Protein 7D6C (pdb70)

GO terms:
  GO:0031470 carboxysome (C, IDA)
  GO:0031470 carboxysome (C, EXP)
  GO:0043886 structural constituent of carboxysome shell (F, IMP)

Foldseek 3Di:
DADDADPQDAADPQEAAEPQEYHEHLEYHEHQEEEYDVLNFHHYAEHNEYEEHQEYEEEDNDEFDADPVRDTGQYYHYANEYDYHNEYEYHHEEAEHCEYAEYNEYEYCEAEYAQEYEYYCEYAECEYADHQFYDDHNYYHRDNVSRVPTHGQDPVNVVVRCVRDPD/DDDAADPQEAADPQEAADDQEYHEHLEYHEHQEYAYEPQVFHAYAEHNEYEEHQEYEEEHNDDWDADPVRDTGRYAHYYNEYHYHNEYEYYREAHYAPEYAEANEYEYCEYEAHQEYEYACEYHHPEYQHHQFYHDHVHHHYDNVSNVVGHGQDPVRVVVRVVRVVPDD/DLDEEEEEAEAADPQEAEGPQEYHYEDNQEHEYEEHLEYAAANEYEYEDPYYAYEYHLEYHHAQEYAAYHEYEAANEYAAHNEYEAPYYAYHPHYHHHPHYYYDDD/DFDEEEEEAEDEDDQEAEGPLEYHYEDHCEHEYAEHLEYAAANEYEYEYNYYAYEYHNAYHYHQEYHYYHEYEEANEYEAANEYHAPYYHYHPHYHHHPHYDYD/DPLPVDDDADAADDQADEEAEAEAADPQEAEGHPEYHYAPPCEYEYEEALEYAAAQEYEYEDPYYEYEYYNEYHHHQEYEYYYEYEAANEYEAANEYEAPYYHHHNHYYHHNHYHYDDDDD/DPPCPVPDDQDDAPDQAEDEAEAEDDDPQEAEGHPEYHYADPQEYEAEEHCEYAEAQEYAYEDNYYAYEYHLEYHYHHEYEYYHEYEAANEYEAANHYAAQYYHHHPHYYDHNHYHHDPHD

Solvent-accessible surface area: 29280 Å² total; per-residue (Å²): 122,149,36,130,56,26,124,64,14,124,38,74,106,66,14,26,42,67,14,37,0,84,0,15,24,20,0,117,4,22,2,25,1,37,0,98,2,79,74,64,0,20,0,27,0,5,102,91,0,35,0,9,26,16,0,14,0,15,8,75,94,179,31,88,21,98,5,92,76,156,40,90,10,0,0,26,0,1,62,102,0,5,0,0,0,34,0,8,0,42,0,11,0,21,0,3,47,53,0,4,0,0,0,5,0,6,0,48,59,9,83,1,10,45,24,0,0,1,14,7,7,0,7,0,30,73,7,101,2,31,97,19,43,20,0,57,41,39,17,63,13,44,53,79,131,73,0,95,213,10,59,117,43,109,131,116,9,76,78,43,1,136,117,16,39,63,134,122,147,26,127,65,30,129,54,15,109,52,78,100,88,15,33,20,92,7,41,0,84,1,21,31,29,0,80,1,12,2,27,1,27,0,99,3,80,45,75,2,19,0,32,0,8,98,100,0,32,0,11,27,12,0,19,0,18,2,73,87,182,28,91,14,93,6,81,73,137,44,82,15,0,0,30,0,1,58,108,0,10,0,0,0,38,0,10,0,39,0,11,0,19,0,1,37,67,1,8,0,0,0,4,0,10,0,42,67,5,80,0,11,46,25,0,6,0,5,3,5,1,21,0,51,74,10,88,0,26,84,22,53,29,1,52,51,37,19,63,16,58,52,82,126,53,0,89,187,17,71,116,13,114,98,102,2,133,114,39,6,181,77,3,30,62,45,32,152,58,128,131,54,69,53,56,56,107,27,74,52,40,112,72,27,67,26,19,29,0,0,0,0,14,8,55,119,101,7,86,1,69,4,26,50,34,0,16,2,14,28,0,0,0,0,4,0,37,40,22,22,0,35,0,66,38,12,0,6,1,5,33,2,0,0,0,4,2,58,4,74,0,3,53,25,0,0,0,0,8,25,0,0,0,13,29,28,69,16,100,25,0,4,34,10,19,2,17,17,65,68,58,63,141,123,54,116,118,78,50,55,55,56,102,29,77,56,32,113,85,20,37,28,16,24,0,0,0,0,13,6,60,113,112,6,89,1,59,4,25,52,35,1,12,2,8,24,0,0,0,0,5,0,41,46,17,25,0,22,0,65,22,16,0,2,0,0,6,0,0,0,0,3,4,96,5,86,0,4,77,29,0,0,0,0,9,14,0,0,0,11,74,30,69,14,134,52,6,6,72,6,59,2,10,28,67,64,55,96,113,83,60,43,47,19,29,63,41,61,75,17,142,52,95,201,83,41,49,47,55,113,35,73,66,25,116,94,22,34,17,0,4,33,0,8,0,12,10,40,118,98,12,92,0,56,3,23,56,24,0,2,0,0,2,16,0,3,0,6,0,35,47,23,23,0,22,0,68,35,7,0,0,0,0,2,2,0,0,0,5,4,75,4,84,0,6,139,66,0,2,0,0,3,23,0,0,0,9,46,36,66,24,143,68,40,16,54,4,41,10,3,27,57,72,34,48,129,83,129,182,134,56,66,24,6,31,6,25,52,40,70,68,16,134,31,50,163,80,46,49,51,57,112,36,82,77,24,119,84,22,34,22,0,4,28,0,12,0,10,8,76,119,97,11,91,0,65,6,32,61,25,0,0,0,0,2,16,0,2,0,8,0,54,48,24,19,0,28,0,72,35,10,0,0,0,0,1,2,0,0,0,7,3,50,1,81,0,5,166,81,0,2,0,0,2,20,0,0,0,5,29,35,65,14,120,67,42,12,54,9,44,7,14,26,54,67,42,35,135,107,121

Sequence (788 aa):
AEPYIDPAAQVHAIASIIGDVRIAAGVRVAAGVSIRADEGAPFQVGKESILQEGAVIHGLEYGRVLGDDQADYSVWIGQRVAITHKALIHGPAYLGDDCFVGFRSTVFNARVGAGSVIMMHALVQDVEIPPGRYVPSGAIITTQQQADRLPEVRPEDREFARHIIGSAEPYIDPAAQVHAIASIIGDVRIAAGVRVAAGVSIRADEGAPFQVGKESILQEGAVIHGLEYGRVLGDDQADYSVWIGQRVAITHKALIHGPAYLGDDCFVGFRSTVFNARVGAGSVIMMHALVQDVEIPPGRYVPSGAIITTQQQADRLPEVRPEDREFARHIIGSPPSDRYFASGEVTIAADVVIAPGVLLIAEADSRIEIASGVCIGLGSVIHARGGAIIIQAGALLAAGVLIVGQSIVGRQACLGASTTLVNTSIEAGGVTAPGSLLSAETSDRYFASGEVTIAADVVIAPGVLLIAEADSRIEIASGVCIGLGSVIHARGGAIIIQAGALLAAGVLIVGQSIVGRQACLGASTTLVNTSIEAGGVTAPGSLLSAQSNMHLPPLEPPISDRYFASGEVTIAADVVIAPGVLLIAEADSRIEIASGVCIGLGSVIHARGGAIIIQAGALLAAGVLIVGQSIVGRQACLGASTTLVNTSIEAGGVTAPGSLLSAETPPFQSNMHLPPLEPPISDRYFASGEVTIAADVVIAPGVLLIAEADSRIEIASGVCIGLGSVIHARGGAIIIQAGALLAAGVLIVGQSIVGRQACLGASTTLVNTSIEAGGVTAPGSLLSAETP

Structure (mmCIF, N/CA/C/O backbone):
data_7D6C
#
_entry.id   7D6C
#
_cell.length_a   84.180
_cell.length_b   92.330
_cell.length_c   125.380
_cell.angle_alpha   90.000
_cell.angle_beta   90.000
_cell.angle_gamma   90.000
#
_symmetry.space_group_name_H-M   'P 21 21 21'
#
loop_
_entity.id
_entity.type
_entity.pdbx_description
1 polymer 'Carbon dioxide concentrating mechanism protein CcmM'
2 polymer 'Carboxysome assembly protein CcmN'
3 water water
#
loop_
_atom_site.group_PDB
_atom_site.id
_atom_site.type_symbol
_atom_site.label_atom_id
_atom_site.label_alt_id
_atom_site.label_comp_id
_atom_site.label_asym_id
_atom_site.label_entity_id
_atom_site.label_seq_id
_atom_site.pdbx_PDB_ins_code
_atom_site.Cartn_x
_atom_site.Cartn_y
_atom_site.Cartn_z
_atom_site.occupancy
_atom_site.B_iso_or_equiv
_atom_site.auth_seq_id
_atom_site.auth_comp_id
_atom_site.auth_asym_id
_atom_site.auth_atom_id
_atom_site.pdbx_PDB_model_num
ATOM 1 N N . ALA A 1 25 ? -5.11383 38.24934 -4.24602 1.000 82.87592 16 ALA 1 N 1
ATOM 2 C CA . ALA A 1 25 ? -5.02397 37.68369 -2.90208 1.000 93.86560 16 ALA 1 CA 1
ATOM 3 C C . ALA A 1 25 ? -5.62761 36.27396 -2.81513 1.000 97.28674 16 ALA 1 C 1
ATOM 4 O O . ALA A 1 25 ? -6.41746 35.85918 -3.67341 1.000 91.63422 16 ALA 1 O 1
ATOM 6 N N . GLU A 1 26 ? -5.25068 35.55805 -1.75538 1.000 99.10880 17 GLU 1 N 1
ATOM 7 C CA . GLU A 1 26 ? -5.56833 34.14259 -1.58369 1.000 98.24154 17 GLU 1 CA 1
ATOM 8 C C . GLU A 1 26 ? -7.02796 33.95091 -1.18798 1.000 90.12602 17 GLU 1 C 1
ATOM 9 O O . GLU A 1 26 ? -7.72861 34.91214 -0.85819 1.000 90.07403 17 GLU 1 O 1
ATOM 15 N N . PRO A 1 27 ? -7.52588 32.71276 -1.23042 1.000 87.60838 18 PRO 1 N 1
ATOM 16 C CA . PRO A 1 27 ? -8.86921 32.42914 -0.71530 1.000 86.64841 18 PRO 1 CA 1
ATOM 17 C C . PRO A 1 27 ? -8.85732 32.10870 0.77362 1.000 76.41977 18 PRO 1 C 1
ATOM 18 O O . PRO A 1 27 ? -7.83092 31.76588 1.35911 1.000 80.12712 18 PRO 1 O 1
ATOM 22 N N . TYR A 1 28 ? -10.02559 32.25126 1.38659 1.000 71.52959 19 TYR 1 N 1
ATOM 23 C CA . TYR A 1 28 ? -10.19112 31.96815 2.80453 1.000 74.88662 19 TYR 1 CA 1
ATOM 24 C C . TYR A 1 28 ? -11.04440 30.72439 2.95059 1.000 71.29146 19 TYR 1 C 1
ATOM 25 O O . TYR A 1 28 ? -12.21813 30.72268 2.56788 1.000 70.05399 19 TYR 1 O 1
ATOM 34 N N . ILE A 1 29 ? -10.47461 29.68529 3.53374 1.000 70.39113 20 ILE 1 N 1
ATOM 35 C CA . ILE A 1 29 ? -11.19675 28.44550 3.74770 1.000 72.07086 20 ILE 1 CA 1
ATOM 36 C C . ILE A 1 29 ? -11.53713 28.35224 5.21794 1.000 74.23084 20 ILE 1 C 1
ATOM 37 O O . ILE A 1 29 ? -10.64416 28.39678 6.07591 1.000 73.96824 20 ILE 1 O 1
ATOM 42 N N . ASP A 1 30 ? -12.81731 28.21522 5.51642 1.000 74.05054 21 ASP 1 N 1
ATOM 43 C CA . ASP A 1 30 ? -13.13925 27.97830 6.90865 1.000 77.45393 21 ASP 1 CA 1
ATOM 44 C C . ASP A 1 30 ? -12.59882 26.61389 7.29281 1.000 79.94022 21 ASP 1 C 1
ATOM 45 O O . ASP A 1 30 ? -12.94336 25.60983 6.64355 1.000 78.52883 21 ASP 1 O 1
ATOM 50 N N . PRO A 1 31 ? -11.78969 26.52790 8.35058 1.000 82.93362 22 PRO 1 N 1
ATOM 51 C CA . PRO A 1 31 ? -11.33083 25.22333 8.85264 1.000 77.38774 22 PRO 1 CA 1
ATOM 52 C C . PRO A 1 31 ? -12.42587 24.15586 8.98956 1.000 76.87431 22 PRO 1 C 1
ATOM 53 O O . PRO A 1 31 ? -12.12774 22.96166 8.87410 1.000 78.48843 22 PRO 1 O 1
ATOM 57 N N . ALA A 1 32 ? -13.68283 24.55260 9.22333 1.000 71.88227 23 ALA 1 N 1
ATOM 58 C CA . ALA A 1 32 ? -14.80882 23.62905 9.30947 1.000 71.64934 23 ALA 1 CA 1
ATOM 59 C C . ALA A 1 32 ? -15.44021 23.34071 7.95556 1.000 75.48715 23 ALA 1 C 1
ATOM 60 O O . ALA A 1 32 ? -16.56684 22.82990 7.89494 1.000 70.93176 23 ALA 1 O 1
ATOM 62 N N . ALA A 1 33 ? -14.75530 23.68013 6.87226 1.000 78.41783 24 ALA 1 N 1
ATOM 63 C CA . ALA A 1 33 ? -15.24194 23.43211 5.52722 1.000 74.91461 24 ALA 1 CA 1
ATOM 64 C C . ALA A 1 33 ? -14.42517 22.31765 4.90520 1.000 72.85299 24 ALA 1 C 1
ATOM 65 O O . ALA A 1 33 ? -13.20461 22.25892 5.08632 1.000 72.76595 24 ALA 1 O 1
ATOM 67 N N . GLN A 1 34 ? -15.10235 21.44704 4.16327 1.000 75.60649 25 GLN 1 N 1
ATOM 68 C CA . GLN A 1 34 ? -14.46753 20.31052 3.50339 1.000 78.08476 25 GLN 1 CA 1
ATOM 69 C C . GLN A 1 34 ? -14.30156 20.62393 2.01484 1.000 72.40154 25 GLN 1 C 1
ATOM 70 O O . GLN A 1 34 ? -15.28208 20.66165 1.26194 1.000 73.79382 25 GLN 1 O 1
ATOM 76 N N . VAL A 1 35 ? -13.06013 20.85645 1.59475 1.000 67.00745 26 VAL 1 N 1
ATOM 77 C CA . VAL A 1 35 ? -12.74094 21.22018 0.21610 1.000 66.00535 26 VAL 1 CA 1
ATOM 78 C C . VAL A 1 35 ? -11.81390 20.15452 -0.35698 1.000 64.78386 26 VAL 1 C 1
ATOM 79 O O . VAL A 1 35 ? -10.64725 20.04371 0.05215 1.000 59.69708 26 VAL 1 O 1
ATOM 83 N N . HIS A 1 36 ? -12.32558 19.38079 -1.31237 1.000 62.01639 27 HIS 1 N 1
ATOM 84 C CA . HIS A 1 36 ? -11.51371 18.37075 -1.97402 1.000 62.15396 27 HIS 1 CA 1
ATOM 85 C C . HIS A 1 36 ? -10.18264 18.94871 -2.45018 1.000 64.22297 27 HIS 1 C 1
ATOM 86 O O . HIS A 1 36 ? -10.09694 20.10341 -2.88252 1.000 65.39086 27 HIS 1 O 1
ATOM 93 N N . ALA A 1 37 ? -9.12953 18.13355 -2.34848 1.000 66.79396 28 ALA 1 N 1
ATOM 94 C CA . ALA A 1 37 ? -7.79082 18.58561 -2.71854 1.000 68.07690 28 ALA 1 CA 1
ATOM 95 C C . ALA A 1 37 ? -7.59722 18.65248 -4.22803 1.000 67.17294 28 ALA 1 C 1
ATOM 96 O O . ALA A 1 37 ? -6.62964 19.26653 -4.68824 1.000 67.88662 28 ALA 1 O 1
ATOM 98 N N . ILE A 1 38 ? -8.48489 18.02761 -5.00726 1.000 63.04175 29 ILE 1 N 1
ATOM 99 C CA . ILE A 1 38 ? -8.42216 18.10433 -6.46532 1.000 59.93754 29 ILE 1 CA 1
ATOM 100 C C . ILE A 1 38 ? -9.34339 19.18753 -7.03050 1.000 62.42391 29 ILE 1 C 1
ATOM 101 O O . ILE A 1 38 ? -9.21306 19.53875 -8.21888 1.000 61.47916 29 ILE 1 O 1
ATOM 106 N N . ALA A 1 39 ? -10.22712 19.76431 -6.20736 1.000 66.06491 30 ALA 1 N 1
ATOM 107 C CA . ALA A 1 39 ? -10.93722 20.98501 -6.57952 1.000 59.83866 30 ALA 1 CA 1
ATOM 108 C C . ALA A 1 39 ? -9.96564 22.14378 -6.75501 1.000 56.27575 30 ALA 1 C 1
ATOM 109 O O . ALA A 1 39 ? -8.88326 22.17546 -6.16015 1.000 56.87743 30 ALA 1 O 1
ATOM 111 N N . SER A 1 40 ? -10.35160 23.09567 -7.59873 1.000 55.31847 31 SER 1 N 1
ATOM 112 C CA . SER A 1 40 ? -9.51516 24.25028 -7.90584 1.000 62.16592 31 SER 1 CA 1
ATOM 113 C C . SER A 1 40 ? -10.21831 25.52206 -7.45243 1.000 65.49987 31 SER 1 C 1
ATOM 114 O O . SER A 1 40 ? -11.29115 25.86309 -7.96883 1.000 65.80506 31 SER 1 O 1
ATOM 117 N N . ILE A 1 41 ? -9.59251 26.24007 -6.52369 1.000 63.98592 32 ILE 1 N 1
ATOM 118 C CA . ILE A 1 41 ? -10.16328 27.43558 -5.90977 1.000 70.98098 32 ILE 1 CA 1
ATOM 119 C C . ILE A 1 41 ? -9.14676 28.58096 -5.99233 1.000 67.49549 32 ILE 1 C 1
ATOM 120 O O . ILE A 1 41 ? -8.14999 28.58869 -5.26313 1.000 71.00084 32 ILE 1 O 1
ATOM 125 N N . ILE A 1 42 ? -9.37113 29.52542 -6.90558 1.000 63.21097 33 ILE 1 N 1
ATOM 126 C CA . ILE A 1 42 ? -8.39225 30.57225 -7.19331 1.000 74.21617 33 ILE 1 CA 1
ATOM 127 C C . ILE A 1 42 ? -8.92831 31.90897 -6.69198 1.000 77.63594 33 ILE 1 C 1
ATOM 128 O O . ILE A 1 42 ? -10.06855 32.28169 -6.99730 1.000 77.19481 33 ILE 1 O 1
ATOM 133 N N . GLY A 1 43 ? -8.10043 32.65008 -5.95762 1.000 78.54504 34 GLY 1 N 1
ATOM 134 C CA . GLY A 1 43 ? -8.39994 34.05973 -5.74604 1.000 81.19231 34 GLY 1 CA 1
ATOM 135 C C . GLY A 1 43 ? -9.26673 34.41965 -4.55603 1.000 82.68135 34 GLY 1 C 1
ATOM 136 O O . GLY A 1 43 ? -9.28864 33.70927 -3.54942 1.000 84.53178 34 GLY 1 O 1
ATOM 137 N N . ASP A 1 44 ? -10.00196 35.52498 -4.66519 1.000 83.19564 35 ASP 1 N 1
ATOM 138 C CA . ASP A 1 44 ? -10.65218 36.14347 -3.50772 1.000 84.61836 35 ASP 1 CA 1
ATOM 139 C C . ASP A 1 44 ? -11.96888 35.44765 -3.14477 1.000 79.57989 35 ASP 1 C 1
ATOM 140 O O . ASP A 1 44 ? -13.05064 36.03106 -3.18448 1.000 81.31606 35 ASP 1 O 1
ATOM 145 N N . VAL A 1 45 ? -11.87151 34.18319 -2.75339 1.000 77.40106 36 VAL 1 N 1
ATOM 146 C CA . VAL A 1 45 ? -13.05614 33.36436 -2.51847 1.000 76.18424 36 VAL 1 CA 1
ATOM 147 C C . VAL A 1 45 ? -13.20091 33.10123 -1.02578 1.000 72.37263 36 VAL 1 C 1
ATOM 148 O O . VAL A 1 45 ? -12.21252 32.85034 -0.32765 1.000 72.25444 36 VAL 1 O 1
ATOM 152 N N . ARG A 1 46 ? -14.44085 33.16732 -0.54126 1.000 71.13232 37 ARG 1 N 1
ATOM 153 C CA . ARG A 1 46 ? -14.78523 33.00399 0.87212 1.000 69.27051 37 ARG 1 CA 1
ATOM 154 C C . ARG A 1 46 ? -15.60348 31.72533 0.99957 1.000 68.02258 37 ARG 1 C 1
ATOM 155 O O . ARG A 1 46 ? -16.77186 31.69630 0.59342 1.000 65.55314 37 ARG 1 O 1
ATOM 163 N N . ILE A 1 47 ? -15.01273 30.68409 1.58955 1.000 68.31740 38 ILE 1 N 1
ATOM 164 C CA . ILE A 1 47 ? -15.68835 29.40249 1.78467 1.000 67.96834 38 ILE 1 CA 1
ATOM 165 C C . ILE A 1 47 ? -16.07507 29.28552 3.25115 1.000 64.59986 38 ILE 1 C 1
ATOM 166 O O . ILE A 1 47 ? -15.21244 29.12334 4.12142 1.000 65.28988 38 ILE 1 O 1
ATOM 171 N N . ALA A 1 48 ? -17.37969 29.33377 3.51270 1.000 63.52388 39 ALA 1 N 1
ATOM 172 C CA . ALA A 1 48 ? -17.91936 29.35613 4.86750 1.000 74.51450 39 ALA 1 CA 1
ATOM 173 C C . ALA A 1 48 ? -17.82549 27.97076 5.52677 1.000 79.14528 39 ALA 1 C 1
ATOM 174 O O . ALA A 1 48 ? -17.30787 27.00567 4.95671 1.000 78.40095 39 ALA 1 O 1
ATOM 176 N N . ALA A 1 49 ? -18.35343 27.87249 6.74981 1.000 83.68890 40 ALA 1 N 1
ATOM 177 C CA . ALA A 1 49 ? -18.32758 26.61946 7.50717 1.000 81.26628 40 ALA 1 CA 1
ATOM 178 C C . ALA A 1 49 ? -19.20601 25.54772 6.90597 1.000 74.91462 40 ALA 1 C 1
ATOM 179 O O . ALA A 1 49 ? -20.30761 25.81994 6.42604 1.000 73.33028 40 ALA 1 O 1
ATOM 181 N N . GLY A 1 50 ? -18.73742 24.30421 7.01417 1.000 71.79625 41 GLY 1 N 1
ATOM 182 C CA . GLY A 1 50 ? -19.53083 23.18472 6.58405 1.000 71.73418 41 GLY 1 CA 1
ATOM 183 C C . GLY A 1 50 ? -19.82103 23.17041 5.10612 1.000 77.38327 41 GLY 1 C 1
ATOM 184 O O . GLY A 1 50 ? -20.68493 22.40416 4.66152 1.000 81.22996 41 GLY 1 O 1
ATOM 185 N N . VAL A 1 51 ? -19.13535 24.01199 4.33261 1.000 75.63551 42 VAL 1 N 1
ATOM 186 C CA . VAL A 1 51 ? -19.30625 24.04815 2.88870 1.000 70.59237 42 VAL 1 CA 1
ATOM 187 C C . VAL A 1 51 ? -18.54785 22.87885 2.29513 1.000 68.47907 42 VAL 1 C 1
ATOM 188 O O . VAL A 1 51 ? -17.41032 22.59727 2.68860 1.000 68.90339 42 VAL 1 O 1
ATOM 192 N N . ARG A 1 52 ? -19.18698 22.18840 1.35184 1.000 68.05079 43 ARG 1 N 1
ATOM 193 C CA . ARG A 1 52 ? -18.63311 21.00209 0.70907 1.000 68.19452 43 ARG 1 CA 1
ATOM 194 C C . ARG A 1 52 ? -18.34460 21.30560 -0.76412 1.000 64.77153 43 ARG 1 C 1
ATOM 195 O O . ARG A 1 52 ? -19.27114 21.38160 -1.58370 1.000 64.02928 43 ARG 1 O 1
ATOM 203 N N . VAL A 1 53 ? -17.06422 21.45502 -1.10400 1.000 60.47741 44 VAL 1 N 1
ATOM 204 C CA . VAL A 1 53 ? -16.61934 21.56541 -2.49411 1.000 63.55673 44 VAL 1 CA 1
ATOM 205 C C . VAL A 1 53 ? -16.14015 20.19379 -2.97114 1.000 60.73500 44 VAL 1 C 1
ATOM 206 O O . VAL A 1 53 ? -15.11128 19.68908 -2.50410 1.000 63.25868 44 VAL 1 O 1
ATOM 210 N N . ALA A 1 54 ? -16.84922 19.60941 -3.93635 1.000 56.11271 45 ALA 1 N 1
ATOM 211 C CA . ALA A 1 54 ? -16.53559 18.27444 -4.43118 1.000 56.97251 45 ALA 1 CA 1
ATOM 212 C C . ALA A 1 54 ? -15.30592 18.27375 -5.34351 1.000 57.39471 45 ALA 1 C 1
ATOM 213 O O . ALA A 1 54 ? -14.71899 19.30804 -5.67137 1.000 59.15126 45 ALA 1 O 1
ATOM 215 N N . ALA A 1 55 ? -14.92097 17.07677 -5.76459 1.000 61.20726 46 ALA 1 N 1
ATOM 216 C CA . ALA A 1 55 ? -13.77532 16.91222 -6.64509 1.000 59.13295 46 ALA 1 CA 1
ATOM 217 C C . ALA A 1 55 ? -14.05523 17.54959 -7.99448 1.000 58.88825 46 ALA 1 C 1
ATOM 218 O O . ALA A 1 55 ? -15.17364 17.47277 -8.50888 1.000 58.27519 46 ALA 1 O 1
ATOM 220 N N . GLY A 1 56 ? -13.03101 18.17089 -8.57848 1.000 59.16757 47 GLY 1 N 1
ATOM 221 C CA . GLY A 1 56 ? -13.17969 18.66823 -9.93123 1.000 55.25207 47 GLY 1 CA 1
ATOM 222 C C . GLY A 1 56 ? -14.08065 19.86922 -10.05924 1.000 55.58014 47 GLY 1 C 1
ATOM 223 O O . GLY A 1 56 ? -14.49484 20.21134 -11.17327 1.000 56.02068 47 GLY 1 O 1
ATOM 224 N N . VAL A 1 57 ? -14.40778 20.50728 -8.95021 1.000 55.86594 48 VAL 1 N 1
ATOM 225 C CA . VAL A 1 57 ? -15.15620 21.75473 -8.96968 1.000 59.06566 48 VAL 1 CA 1
ATOM 226 C C . VAL A 1 57 ? -14.19565 22.90836 -9.21366 1.000 53.25248 48 VAL 1 C 1
ATOM 227 O O . VAL A 1 57 ? -13.06168 22.91082 -8.71641 1.000 53.61587 48 VAL 1 O 1
ATOM 231 N N . SER A 1 58 ? -14.64029 23.90183 -9.97468 1.000 53.90063 49 SER 1 N 1
ATOM 232 C CA . SER A 1 58 ? -13.77914 25.02321 -10.33283 1.000 59.40144 49 SER 1 CA 1
ATOM 233 C C . SER A 1 58 ? -14.38739 26.34602 -9.86777 1.000 59.19649 49 SER 1 C 1
ATOM 234 O O . SER A 1 58 ? -15.46047 26.73593 -10.33978 1.000 59.31926 49 SER 1 O 1
ATOM 237 N N . ILE A 1 59 ? -13.69861 27.03227 -8.95044 1.000 58.66139 50 ILE 1 N 1
ATOM 238 C CA . ILE A 1 59 ? -14.08918 28.35661 -8.44632 1.000 65.55293 50 ILE 1 CA 1
ATOM 239 C C . ILE A 1 59 ? -12.95435 29.32998 -8.71858 1.000 65.79142 50 ILE 1 C 1
ATOM 240 O O . ILE A 1 59 ? -11.87214 29.19881 -8.13014 1.000 66.00803 50 ILE 1 O 1
ATOM 245 N N . ARG A 1 60 ? -13.20832 30.33449 -9.55774 1.000 65.00550 51 ARG 1 N 1
ATOM 246 C CA . ARG A 1 60 ? -12.12590 31.18490 -10.05372 1.000 74.01866 51 ARG 1 CA 1
ATOM 247 C C . ARG A 1 60 ? -12.50597 32.66328 -9.97733 1.000 81.98843 51 ARG 1 C 1
ATOM 248 O O . ARG A 1 60 ? -13.40278 33.13047 -10.69528 1.000 80.77032 51 ARG 1 O 1
ATOM 256 N N . ALA A 1 61 ? -11.78971 33.40510 -9.12692 1.000 83.11525 52 ALA 1 N 1
ATOM 257 C CA . ALA A 1 61 ? -12.02701 34.82521 -8.91333 1.000 78.75552 52 ALA 1 CA 1
ATOM 258 C C . ALA A 1 61 ? -10.74812 35.60566 -9.18456 1.000 85.30775 52 ALA 1 C 1
ATOM 259 O O . ALA A 1 61 ? -10.33026 36.43320 -8.36974 1.000 91.06854 52 ALA 1 O 1
ATOM 261 N N . ASP A 1 62 ? -10.12399 35.33971 -10.33175 1.000 91.81577 53 ASP 1 N 1
ATOM 262 C CA . ASP A 1 62 ? -8.83502 35.91833 -10.69618 1.000 95.88852 53 ASP 1 CA 1
ATOM 263 C C . ASP A 1 62 ? -8.96700 37.32890 -11.27253 1.000 98.71033 53 ASP 1 C 1
ATOM 264 O O . ASP A 1 62 ? -8.08163 37.79732 -11.99907 1.000 99.97457 53 ASP 1 O 1
ATOM 269 N N . GLU A 1 63 ? -10.05310 38.02278 -10.95193 1.000 95.76726 54 GLU 1 N 1
ATOM 270 C CA . GLU A 1 63 ? -10.23348 39.39490 -11.39966 1.000 102.04888 54 GLU 1 CA 1
ATOM 271 C C . GLU A 1 63 ? -9.97690 40.42919 -10.30788 1.000 105.17642 54 GLU 1 C 1
ATOM 272 O O . GLU A 1 63 ? -10.04553 41.63287 -10.58569 1.000 104.79295 54 GLU 1 O 1
ATOM 278 N N . GLY A 1 64 ? -9.66719 40.00214 -9.08564 1.000 105.96564 55 GLY 1 N 1
ATOM 279 C CA . GLY A 1 64 ? -9.75523 40.89135 -7.94524 1.000 105.16646 55 GLY 1 CA 1
ATOM 280 C C . GLY A 1 64 ? -11.15966 41.06449 -7.40039 1.000 106.48296 55 GLY 1 C 1
ATOM 281 O O . GLY A 1 64 ? -11.34999 41.85038 -6.46171 1.000 103.20637 55 GLY 1 O 1
ATOM 282 N N . ALA A 1 65 ? -12.18396 40.31917 -7.98119 1.000 109.15753 56 ALA 1 N 1
ATOM 283 C CA . ALA A 1 65 ? -13.62147 40.27450 -7.69999 1.000 92.42956 56 ALA 1 CA 1
ATOM 284 C C . ALA A 1 65 ? -13.89718 39.29638 -6.57406 1.000 85.02837 56 ALA 1 C 1
ATOM 285 O O . ALA A 1 65 ? -13.51678 38.12620 -6.68027 1.000 86.31742 56 ALA 1 O 1
ATOM 287 N N . PRO A 1 66 ? -14.55015 39.71987 -5.49756 1.000 81.10445 57 PRO 1 N 1
ATOM 288 C CA . PRO A 1 66 ? -14.75710 38.81495 -4.36476 1.000 78.49651 57 PRO 1 CA 1
ATOM 289 C C . PRO A 1 66 ? -15.86951 37.80604 -4.62322 1.000 74.36324 57 PRO 1 C 1
ATOM 290 O O . PRO A 1 66 ? -16.84517 38.06628 -5.33422 1.000 71.06850 57 PRO 1 O 1
ATOM 294 N N . PHE A 1 67 ? -15.68284 36.62648 -4.03449 1.000 77.03987 58 PHE 1 N 1
ATOM 295 C CA . PHE A 1 67 ? -16.61212 35.50494 -4.07669 1.000 73.70363 58 PHE 1 CA 1
ATOM 296 C C . PHE A 1 67 ? -16.90978 35.07075 -2.64604 1.000 71.61444 58 PHE 1 C 1
ATOM 297 O O . PHE A 1 67 ? -15.99369 34.96855 -1.82253 1.000 71.38082 58 PHE 1 O 1
ATOM 305 N N . GLN A 1 68 ? -18.17884 34.79454 -2.34910 1.000 67.29334 59 GLN 1 N 1
ATOM 306 C CA . GLN A 1 68 ? -18.56104 34.30650 -1.02520 1.000 66.56649 59 GLN 1 CA 1
ATOM 307 C C . GLN A 1 68 ? -19.53941 33.15572 -1.19562 1.000 66.78854 59 GLN 1 C 1
ATOM 308 O O . GLN A 1 68 ? -20.57318 33.30880 -1.85622 1.000 62.34291 59 GLN 1 O 1
ATOM 314 N N . VAL A 1 69 ? -19.22018 32.01044 -0.60201 1.000 65.48850 60 VAL 1 N 1
ATOM 315 C CA . VAL A 1 69 ? -20.08522 30.84267 -0.65802 1.000 66.35485 60 VAL 1 CA 1
ATOM 316 C C . VAL A 1 69 ? -20.54838 30.58884 0.77225 1.000 66.53549 60 VAL 1 C 1
ATOM 317 O O . VAL A 1 69 ? -19.73446 30.28262 1.65248 1.000 69.83733 60 VAL 1 O 1
ATOM 321 N N . GLY A 1 70 ? -21.84150 30.72843 1.01877 1.000 66.25578 61 GLY 1 N 1
ATOM 322 C CA . GLY A 1 70 ? -22.33559 30.65815 2.37920 1.000 71.68956 61 GLY 1 CA 1
ATOM 323 C C . GLY A 1 70 ? -22.33086 29.25306 2.95099 1.000 72.55021 61 GLY 1 C 1
ATOM 324 O O . GLY A 1 70 ? -22.08803 28.25553 2.26451 1.000 74.82207 61 GLY 1 O 1
ATOM 325 N N . LYS A 1 71 ? -22.66237 29.18264 4.24152 1.000 74.14476 62 LYS 1 N 1
ATOM 326 C CA . LYS A 1 71 ? -22.46688 27.95739 5.01222 1.000 79.33433 62 LYS 1 CA 1
ATOM 327 C C . LYS A 1 71 ? -23.31810 26.80414 4.47811 1.000 76.80587 62 LYS 1 C 1
ATOM 328 O O . LYS A 1 71 ? -24.43945 26.98791 3.98129 1.000 69.77289 62 LYS 1 O 1
ATOM 334 N N . GLU A 1 72 ? -22.73937 25.60135 4.57264 1.000 74.86476 63 GLU 1 N 1
ATOM 335 C CA . GLU A 1 72 ? -23.40438 24.32738 4.32066 1.000 71.87238 63 GLU 1 CA 1
ATOM 336 C C . GLU A 1 72 ? -23.93664 24.21462 2.89501 1.000 72.65287 63 GLU 1 C 1
ATOM 337 O O . GLU A 1 72 ? -24.77504 23.34910 2.59468 1.000 70.74159 63 GLU 1 O 1
ATOM 343 N N . SER A 1 73 ? -23.45015 25.06748 2.00033 1.000 74.87581 64 SER 1 N 1
ATOM 344 C CA . SER A 1 73 ? -23.72663 24.87321 0.58860 1.000 72.41149 64 SER 1 CA 1
ATOM 345 C C . SER A 1 73 ? -22.94927 23.66482 0.06930 1.000 65.57647 64 SER 1 C 1
ATOM 346 O O . SER A 1 73 ? -21.97425 23.20656 0.67813 1.000 64.79062 64 SER 1 O 1
ATOM 349 N N . ILE A 1 74 ? -23.40350 23.13984 -1.06758 1.000 67.90665 65 ILE 1 N 1
ATOM 350 C CA . ILE A 1 74 ? -22.82574 21.94611 -1.68608 1.000 67.17969 65 ILE 1 CA 1
ATOM 351 C C . ILE A 1 74 ? -22.51536 22.26332 -3.13888 1.000 59.06694 65 ILE 1 C 1
ATOM 352 O O . ILE A 1 74 ? -23.41541 22.64788 -3.89464 1.000 59.39381 65 ILE 1 O 1
ATOM 357 N N . LEU A 1 75 ? -21.25457 22.09880 -3.53086 1.000 60.93857 66 LEU 1 N 1
ATOM 358 C CA . LEU A 1 75 ? -20.83755 22.19989 -4.92886 1.000 62.92174 66 LEU 1 CA 1
ATOM 359 C C . LEU A 1 75 ? -20.42465 20.81696 -5.40413 1.000 57.43692 66 LEU 1 C 1
ATOM 360 O O . LEU A 1 75 ? -19.47404 20.23716 -4.86747 1.000 59.12596 66 LEU 1 O 1
ATOM 365 N N . GLN A 1 76 ? -21.13598 20.29148 -6.39612 1.000 53.01343 67 GLN 1 N 1
ATOM 366 C CA . GLN A 1 76 ? -20.87210 18.93275 -6.84259 1.000 57.34060 67 GLN 1 CA 1
ATOM 367 C C . GLN A 1 76 ? -19.80175 18.88991 -7.92874 1.000 54.04056 67 GLN 1 C 1
ATOM 368 O O . GLN A 1 76 ? -19.48340 19.89083 -8.57110 1.000 51.08017 67 GLN 1 O 1
ATOM 374 N N . GLU A 1 77 ? -19.27030 17.68604 -8.13800 1.000 57.29449 68 GLU 1 N 1
ATOM 375 C CA . GLU A 1 77 ? -18.21524 17.45296 -9.11679 1.000 54.66597 68 GLU 1 CA 1
ATOM 376 C C . GLU A 1 77 ? -18.53254 18.12680 -10.45231 1.000 53.60092 68 GLU 1 C 1
ATOM 377 O O . GLU A 1 77 ? -19.62934 17.98261 -10.99434 1.000 54.94533 68 GLU 1 O 1
ATOM 383 N N . GLY A 1 78 ? -17.58823 18.91854 -10.95284 1.000 52.55172 69 GLY 1 N 1
ATOM 384 C CA . GLY A 1 78 ? -17.72814 19.54133 -12.25222 1.000 57.09953 69 GLY 1 CA 1
ATOM 385 C C . GLY A 1 78 ? -18.41858 20.89197 -12.26284 1.000 57.61454 69 GLY 1 C 1
ATOM 386 O O . GLY A 1 78 ? -18.33280 21.60771 -13.26524 1.000 58.37592 69 GLY 1 O 1
ATOM 387 N N . ALA A 1 79 ? -19.10158 21.25952 -11.18297 1.000 60.77172 70 ALA 1 N 1
ATOM 388 C CA . ALA A 1 79 ? -19.63096 22.60889 -11.02294 1.000 58.60919 70 ALA 1 CA 1
ATOM 389 C C . ALA A 1 79 ? -18.54870 23.65025 -11.26899 1.000 56.26976 70 ALA 1 C 1
ATOM 390 O O . ALA A 1 79 ? -17.35326 23.34547 -11.19380 1.000 55.71988 70 ALA 1 O 1
ATOM 392 N N . VAL A 1 80 ? -18.95575 24.88667 -11.54642 1.000 53.92862 71 VAL 1 N 1
ATOM 393 C CA . VAL A 1 80 ? -17.98878 25.92562 -11.87933 1.000 60.54274 71 VAL 1 CA 1
ATOM 394 C C . VAL A 1 80 ? -18.54854 27.31701 -11.59459 1.000 57.98344 71 VAL 1 C 1
ATOM 395 O O . VAL A 1 80 ? -19.70644 27.63234 -11.90619 1.000 56.27602 71 VAL 1 O 1
ATOM 399 N N . ILE A 1 81 ? -17.72591 28.14883 -10.96770 1.000 56.42192 72 ILE 1 N 1
ATOM 400 C CA . ILE A 1 81 ? -18.11613 29.47600 -10.52098 1.000 60.34111 72 ILE 1 CA 1
ATOM 401 C C . ILE A 1 81 ? -17.10317 30.46113 -11.09462 1.000 63.47671 72 ILE 1 C 1
ATOM 402 O O . ILE A 1 81 ? -15.93585 30.46700 -10.67996 1.000 63.43184 72 ILE 1 O 1
ATOM 407 N N . HIS A 1 82 ? -17.53502 31.26612 -12.06520 1.000 61.11808 73 HIS 1 N 1
ATOM 408 C CA . HIS A 1 82 ? -16.71420 32.31055 -12.66744 1.000 70.74878 73 HIS 1 CA 1
ATOM 409 C C . HIS A 1 82 ? -17.24671 33.68060 -12.25955 1.000 71.74640 73 HIS 1 C 1
ATOM 410 O O . HIS A 1 82 ? -18.40008 33.81767 -11.83575 1.000 69.50727 73 HIS 1 O 1
ATOM 417 N N . GLY A 1 83 ? -16.40725 34.70832 -12.44415 1.000 74.81451 74 GLY 1 N 1
ATOM 418 C CA . GLY A 1 83 ? -16.82734 36.08803 -12.23476 1.000 70.77627 74 GLY 1 CA 1
ATOM 419 C C . GLY A 1 83 ? -16.34342 37.07898 -13.27740 1.000 66.50710 74 GLY 1 C 1
ATOM 420 O O . GLY A 1 83 ? -15.17243 37.05262 -13.66178 1.000 64.18920 74 GLY 1 O 1
ATOM 421 N N . LEU A 1 84 ? -17.22915 37.96751 -13.73316 1.000 73.13587 75 LEU 1 N 1
ATOM 422 C CA . LEU A 1 84 ? -16.81804 39.07916 -14.59180 1.000 77.16346 75 LEU 1 CA 1
ATOM 423 C C . LEU A 1 84 ? -15.94725 40.07578 -13.82571 1.000 77.88128 75 LEU 1 C 1
ATOM 424 O O . LEU A 1 84 ? -16.05312 40.22396 -12.60328 1.000 76.23680 75 LEU 1 O 1
ATOM 429 N N . GLU A 1 85 ? -15.08350 40.77608 -14.56835 1.000 81.71727 76 GLU 1 N 1
ATOM 430 C CA . GLU A 1 85 ? -14.20472 41.76473 -13.94843 1.000 86.93185 76 GLU 1 CA 1
ATOM 431 C C . GLU A 1 85 ? -14.99186 42.94738 -13.40340 1.000 85.84244 76 GLU 1 C 1
ATOM 432 O O . GLU A 1 85 ? -14.68640 43.46117 -12.31610 1.000 82.30825 76 GLU 1 O 1
ATOM 438 N N . TYR A 1 86 ? -16.00141 43.39365 -14.14323 1.000 79.13088 77 TYR 1 N 1
ATOM 439 C CA . TYR A 1 86 ? -16.82692 44.52091 -13.73895 1.000 84.14776 77 TYR 1 CA 1
ATOM 440 C C . TYR A 1 86 ? -18.24043 44.03830 -13.45784 1.000 77.18687 77 TYR 1 C 1
ATOM 441 O O . TYR A 1 86 ? -18.80387 43.25424 -14.22999 1.000 70.87146 77 TYR 1 O 1
ATOM 450 N N . GLY A 1 87 ? -18.80938 44.51757 -12.36149 1.000 76.86528 78 GLY 1 N 1
ATOM 451 C CA . GLY A 1 87 ? -20.14822 44.13085 -11.99388 1.000 68.21646 78 GLY 1 CA 1
ATOM 452 C C . GLY A 1 87 ? -20.15938 43.55218 -10.60084 1.000 63.78029 78 GLY 1 C 1
ATOM 453 O O . GLY A 1 87 ? -19.22878 42.84957 -10.19340 1.000 63.71537 78 GLY 1 O 1
ATOM 454 N N . ARG A 1 88 ? -21.19257 43.88126 -9.84318 1.000 58.49631 79 ARG 1 N 1
ATOM 455 C CA . ARG A 1 88 ? -21.30715 43.34431 -8.51018 1.000 59.45475 79 ARG 1 CA 1
ATOM 456 C C . ARG A 1 88 ? -22.76623 43.24580 -8.14108 1.000 55.11556 79 ARG 1 C 1
ATOM 457 O O . ARG A 1 88 ? -23.65052 43.80294 -8.79767 1.000 52.49955 79 ARG 1 O 1
ATOM 465 N N . VAL A 1 89 ? -22.98596 42.49666 -7.07609 1.000 54.83169 80 VAL 1 N 1
ATOM 466 C CA . VAL A 1 89 ? -24.25635 42.35455 -6.40311 1.000 54.68118 80 VAL 1 CA 1
ATOM 467 C C . VAL A 1 89 ? -24.00226 42.70558 -4.93934 1.000 55.20865 80 VAL 1 C 1
ATOM 468 O O . VAL A 1 89 ? -22.85686 42.75752 -4.46851 1.000 50.14144 80 VAL 1 O 1
ATOM 472 N N . LEU A 1 90 ? -25.08334 42.97095 -4.21966 1.000 58.11421 81 LEU 1 N 1
ATOM 473 C CA . LEU A 1 90 ? -24.99431 43.36763 -2.82099 1.000 59.81520 81 LEU 1 CA 1
ATOM 474 C C . LEU A 1 90 ? -25.21541 42.13963 -1.94507 1.000 55.88540 81 LEU 1 C 1
ATOM 475 O O . LEU A 1 90 ? -26.26794 41.49281 -2.02717 1.000 56.01571 81 LEU 1 O 1
ATOM 480 N N . GLY A 1 91 ? -24.21480 41.81301 -1.12072 1.000 53.84017 82 GLY 1 N 1
ATOM 481 C CA . GLY A 1 91 ? -24.34014 40.68712 -0.21565 1.000 56.81121 82 GLY 1 CA 1
ATOM 482 C C . GLY A 1 91 ? -25.11201 41.01927 1.06084 1.000 57.99184 82 GLY 1 C 1
ATOM 483 O O . GLY A 1 91 ? -25.35067 42.17649 1.42563 1.000 61.52556 82 GLY 1 O 1
ATOM 484 N N . ASP A 1 92 ? -25.51702 39.96770 1.76057 1.000 51.64576 83 ASP 1 N 1
ATOM 485 C CA . ASP A 1 92 ? -26.25007 40.13009 3.01236 1.000 56.11137 83 ASP 1 CA 1
ATOM 486 C C . ASP A 1 92 ? -25.37238 40.65126 4.15323 1.000 55.54079 83 ASP 1 C 1
ATOM 487 O O . ASP A 1 92 ? -25.87405 40.90360 5.25927 1.000 50.30646 83 ASP 1 O 1
ATOM 492 N N . ASP A 1 93 ? -24.07866 40.81077 3.91337 1.000 53.21473 84 ASP 1 N 1
ATOM 493 C CA . ASP A 1 93 ? -23.19586 41.43863 4.87278 1.000 56.68952 84 ASP 1 CA 1
ATOM 494 C C . ASP A 1 93 ? -22.90877 42.88663 4.50372 1.000 59.98381 84 ASP 1 C 1
ATOM 495 O O . ASP A 1 93 ? -22.05775 43.52553 5.13862 1.000 61.50424 84 ASP 1 O 1
ATOM 500 N N . GLN A 1 94 ? -23.59873 43.40286 3.48252 1.000 58.64914 85 GLN 1 N 1
ATOM 501 C CA . GLN A 1 94 ? -23.57494 44.76870 2.94173 1.000 54.68395 85 GLN 1 CA 1
ATOM 502 C C . GLN A 1 94 ? -22.37971 45.00573 2.03839 1.000 53.46042 85 GLN 1 C 1
ATOM 503 O O . GLN A 1 94 ? -22.25695 46.10835 1.50131 1.000 51.88406 85 GLN 1 O 1
ATOM 509 N N . ALA A 1 95 ? -21.51447 44.01159 1.83545 1.000 53.91534 86 ALA 1 N 1
ATOM 510 C CA . ALA A 1 95 ? -20.41464 44.12156 0.89276 1.000 51.84715 86 ALA 1 CA 1
ATOM 511 C C . ALA A 1 95 ? -20.87176 43.87821 -0.54651 1.000 54.48642 86 ALA 1 C 1
ATOM 512 O O . ALA A 1 95 ? -21.88569 43.22255 -0.80717 1.000 56.53038 86 ALA 1 O 1
ATOM 514 N N . ASP A 1 96 ? -20.12191 44.44348 -1.48774 1.000 57.17742 87 ASP 1 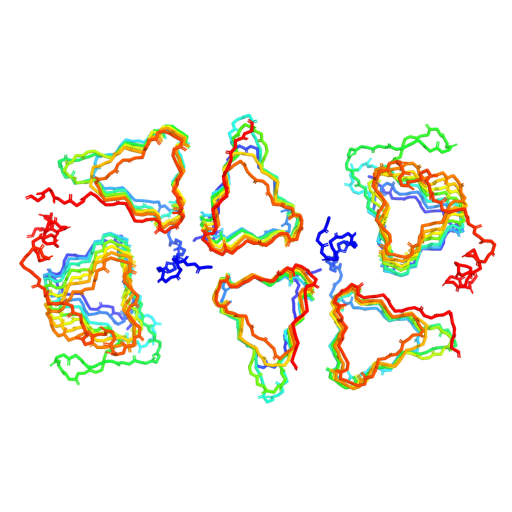N 1
ATOM 515 C CA . ASP A 1 96 ? -20.33948 44.19091 -2.90420 1.000 56.95316 87 ASP 1 CA 1
ATOM 516 C C . ASP A 1 96 ? -19.52302 42.96007 -3.28415 1.000 59.11337 87 ASP 1 C 1
ATOM 517 O O . ASP A 1 96 ? -18.37671 42.80245 -2.85053 1.000 59.64190 87 ASP 1 O 1
ATOM 522 N N . TYR A 1 97 ? -20.13336 42.07204 -4.06584 1.000 60.41619 88 TYR 1 N 1
ATOM 523 C CA . TYR A 1 97 ? -19.54226 40.79538 -4.44144 1.000 58.14337 88 TYR 1 CA 1
ATOM 524 C C . TYR A 1 97 ? -19.71547 40.57924 -5.93760 1.000 59.99877 88 TYR 1 C 1
ATOM 525 O O . TYR A 1 97 ? -20.72759 40.97384 -6.52005 1.000 56.73121 88 TYR 1 O 1
ATOM 534 N N . SER A 1 98 ? -18.72407 39.94651 -6.56801 1.000 63.15916 89 SER 1 N 1
ATOM 535 C CA . SER A 1 98 ? -18.97930 39.39495 -7.89411 1.000 62.59646 89 SER 1 CA 1
ATOM 536 C C . SER A 1 98 ? -19.98191 38.25313 -7.80530 1.000 62.61546 89 SER 1 C 1
ATOM 537 O O . SER A 1 98 ? -20.95896 38.20313 -8.56526 1.000 58.92290 89 SER 1 O 1
ATOM 540 N N . VAL A 1 99 ? -19.76925 37.33882 -6.85831 1.000 61.98908 90 VAL 1 N 1
ATOM 541 C CA . VAL A 1 99 ? -20.64508 36.19402 -6.65147 1.000 59.81059 90 VAL 1 CA 1
ATOM 542 C C . VAL A 1 99 ? -20.93449 36.06665 -5.17044 1.000 56.54652 90 VAL 1 C 1
ATOM 543 O O . VAL A 1 99 ? -20.00415 35.96987 -4.35879 1.000 58.46465 90 VAL 1 O 1
ATOM 547 N N . TRP A 1 100 ? -22.21724 36.03882 -4.82056 1.000 54.42282 91 TRP 1 N 1
ATOM 548 C CA . TRP A 1 100 ? -22.64448 35.72844 -3.45957 1.000 56.01627 91 TRP 1 CA 1
ATOM 549 C C . TRP A 1 100 ? -23.55820 34.51388 -3.52861 1.000 57.07212 91 TRP 1 C 1
ATOM 550 O O . TRP A 1 100 ? -24.68313 34.60492 -4.03750 1.000 54.96977 91 TRP 1 O 1
ATOM 561 N N . ILE A 1 101 ? -23.07121 33.38244 -3.01667 1.000 55.68646 92 ILE 1 N 1
ATOM 562 C CA . ILE A 1 101 ? -23.88149 32.18592 -2.82765 1.000 62.31701 92 ILE 1 CA 1
ATOM 563 C C . ILE A 1 101 ? -24.30764 32.11202 -1.36451 1.000 62.19794 92 ILE 1 C 1
ATOM 564 O O . ILE A 1 101 ? -23.46720 32.17845 -0.45654 1.000 63.23571 92 ILE 1 O 1
ATOM 569 N N . GLY A 1 102 ? -25.61123 31.98735 -1.13253 1.000 55.13468 93 GLY 1 N 1
ATOM 570 C CA . GLY A 1 102 ? -26.10980 32.00063 0.22303 1.000 64.88321 93 GLY 1 CA 1
ATOM 571 C C . GLY A 1 102 ? -25.79043 30.73484 0.98813 1.000 70.13593 93 GLY 1 C 1
ATOM 572 O O . GLY A 1 102 ? -24.79211 30.06809 0.70813 1.000 68.28853 93 GLY 1 O 1
ATOM 573 N N . GLN A 1 103 ? -26.64465 30.38232 1.94417 1.000 72.29936 94 GLN 1 N 1
ATOM 574 C CA . GLN A 1 103 ? -26.47415 29.19138 2.76136 1.000 72.15128 94 GLN 1 CA 1
ATOM 575 C C . GLN A 1 103 ? -27.38505 28.07238 2.25470 1.000 70.78768 94 GLN 1 C 1
ATOM 576 O O . GLN A 1 103 ? -28.46452 28.32735 1.70607 1.000 68.44331 94 GLN 1 O 1
ATOM 582 N N . ARG A 1 104 ? -26.92539 26.82542 2.42985 1.000 65.62458 95 ARG 1 N 1
ATOM 583 C CA . ARG A 1 104 ? -27.66952 25.62239 2.02503 1.000 67.20816 95 ARG 1 CA 1
ATOM 584 C C . ARG A 1 104 ? -27.98461 25.59564 0.52366 1.000 68.07200 95 ARG 1 C 1
ATOM 585 O O . ARG A 1 104 ? -28.98764 25.01092 0.09076 1.000 67.53739 95 ARG 1 O 1
ATOM 593 N N . VAL A 1 105 ? -27.11665 26.18914 -0.28855 1.000 64.85624 96 VAL 1 N 1
ATOM 594 C CA . VAL A 1 105 ? -27.33226 26.27824 -1.72610 1.000 64.00656 96 VAL 1 CA 1
ATOM 595 C C . VAL A 1 105 ? -26.67069 25.08661 -2.39489 1.000 62.42971 96 VAL 1 C 1
ATOM 596 O O . VAL A 1 105 ? -25.50138 24.78292 -2.12240 1.000 60.65735 96 VAL 1 O 1
ATOM 600 N N . ALA A 1 106 ? -27.41160 24.42588 -3.28443 1.000 60.70164 97 ALA 1 N 1
ATOM 601 C CA . ALA A 1 106 ? -26.91013 23.30274 -4.06579 1.000 57.74209 97 ALA 1 CA 1
ATOM 602 C C . ALA A 1 106 ? -26.57698 23.76224 -5.48087 1.000 57.20191 97 ALA 1 C 1
ATOM 603 O O . ALA A 1 106 ? -27.46874 24.17316 -6.23387 1.000 61.19607 97 ALA 1 O 1
ATOM 605 N N . ILE A 1 107 ? -25.31058 23.66158 -5.85690 1.000 52.23293 98 ILE 1 N 1
ATOM 606 C CA . ILE A 1 107 ? -24.90151 23.84590 -7.24359 1.000 58.46424 98 ILE 1 CA 1
ATOM 607 C C . ILE A 1 107 ? -24.39170 22.50927 -7.75888 1.000 58.23618 98 ILE 1 C 1
ATOM 608 O O . ILE A 1 107 ? -23.32980 22.02846 -7.33907 1.000 56.40111 98 ILE 1 O 1
ATOM 613 N N . THR A 1 108 ? -25.14325 21.91229 -8.67646 1.000 54.10708 99 THR 1 N 1
ATOM 614 C CA . THR A 1 108 ? -24.91713 20.52542 -9.02416 1.000 56.56145 99 THR 1 CA 1
ATOM 615 C C . THR A 1 108 ? -23.89768 20.37418 -10.16193 1.000 60.68857 99 THR 1 C 1
ATOM 616 O O . THR A 1 108 ? -23.30908 21.34777 -10.66297 1.000 57.87549 99 THR 1 O 1
ATOM 620 N N . HIS A 1 109 ? -23.68589 19.11214 -10.55301 1.000 57.62617 100 HIS 1 N 1
ATOM 621 C CA . HIS A 1 109 ? -22.76352 18.73740 -11.61689 1.000 58.49026 100 HIS 1 CA 1
ATOM 622 C C . HIS A 1 109 ? -22.86718 19.67247 -12.81198 1.000 60.34184 100 HIS 1 C 1
ATOM 623 O O . HIS A 1 109 ? -23.96034 19.91926 -13.33249 1.000 60.21349 100 HIS 1 O 1
ATOM 630 N N . LYS A 1 110 ? -21.71931 20.20773 -13.22704 1.000 57.88999 101 LYS 1 N 1
ATOM 631 C CA . LYS A 1 110 ? -21.56071 20.87139 -14.51554 1.000 58.84246 101 LYS 1 CA 1
ATOM 632 C C . LYS A 1 110 ? -22.39154 22.14872 -14.63368 1.000 59.68553 101 LYS 1 C 1
ATOM 633 O O . LYS A 1 110 ? -22.47581 22.73533 -15.72393 1.000 56.53870 101 LYS 1 O 1
ATOM 639 N N . ALA A 1 111 ? -23.00895 22.58945 -13.54556 1.000 57.59613 102 ALA 1 N 1
ATOM 640 C CA . ALA A 1 111 ? -23.74337 23.83944 -13.55646 1.000 59.62518 102 ALA 1 CA 1
ATOM 641 C C . ALA A 1 111 ? -22.76698 25.00902 -13.48734 1.000 56.02160 102 ALA 1 C 1
ATOM 642 O O . ALA A 1 111 ? -21.67134 24.89466 -12.92936 1.000 52.74563 102 ALA 1 O 1
ATOM 644 N N . LEU A 1 112 ? -23.15961 26.13590 -14.08088 1.000 56.19632 103 LEU 1 N 1
ATOM 645 C CA . LEU A 1 112 ? -22.31353 27.32357 -14.10963 1.000 59.89417 103 LEU 1 CA 1
ATOM 646 C C . LEU A 1 112 ? -22.99346 28.49786 -13.41014 1.000 58.14406 103 LEU 1 C 1
ATOM 647 O O . LEU A 1 112 ? -24.16767 28.79461 -13.66936 1.000 54.69710 103 LEU 1 O 1
ATOM 652 N N . ILE A 1 113 ? -22.24104 29.16144 -12.53210 1.000 56.81762 104 ILE 1 N 1
ATOM 653 C CA . ILE A 1 113 ? -22.63408 30.41766 -11.89167 1.000 60.21572 104 ILE 1 CA 1
ATOM 654 C C . ILE A 1 113 ? -21.59501 31.45629 -12.28975 1.000 59.66405 104 ILE 1 C 1
ATOM 655 O O . ILE A 1 113 ? -20.44250 31.40064 -11.83047 1.000 59.32997 104 ILE 1 O 1
ATOM 660 N N . HIS A 1 114 ? -21.98943 32.40734 -13.13087 1.000 63.74537 105 HIS 1 N 1
ATOM 661 C CA . HIS A 1 114 ? -21.03877 33.35094 -13.70487 1.000 65.70481 105 HIS 1 CA 1
ATOM 662 C C . HIS A 1 114 ? -21.31081 34.78290 -13.27306 1.000 64.59485 105 HIS 1 C 1
ATOM 663 O O . HIS A 1 114 ? -22.45592 35.17847 -13.02637 1.000 61.88915 105 HIS 1 O 1
ATOM 670 N N . GLY A 1 115 ? -20.23110 35.55907 -13.22505 1.000 73.26095 106 GLY 1 N 1
ATOM 671 C CA . GLY A 1 115 ? -20.29780 37.00303 -13.27275 1.000 69.91348 106 GLY 1 CA 1
ATOM 672 C C . GLY A 1 115 ? -21.01432 37.54569 -12.06609 1.000 73.44929 106 GLY 1 C 1
ATOM 673 O O . GLY A 1 115 ? -21.09315 36.88332 -11.02333 1.000 76.98222 106 GLY 1 O 1
ATOM 674 N N . PRO A 1 116 ? -21.56102 38.76825 -12.18374 1.000 74.32390 107 PRO 1 N 1
ATOM 675 C CA . PRO A 1 116 ? -22.39892 39.31624 -11.10898 1.000 68.08848 107 PRO 1 CA 1
ATOM 676 C C . PRO A 1 116 ? -23.56532 38.38762 -10.82214 1.000 62.72333 107 PRO 1 C 1
ATOM 677 O O . PRO A 1 116 ? -24.42960 38.21004 -11.68525 1.000 65.86928 107 PRO 1 O 1
ATOM 681 N N . ALA A 1 117 ? -23.60295 37.75087 -9.65662 1.000 57.54291 108 ALA 1 N 1
ATOM 682 C CA . ALA A 1 117 ? -24.66702 36.78084 -9.44319 1.000 55.42764 108 ALA 1 CA 1
ATOM 683 C C . ALA A 1 117 ? -24.96945 36.62812 -7.96004 1.000 58.29492 108 ALA 1 C 1
ATOM 684 O O . ALA A 1 117 ? -24.06715 36.66813 -7.10964 1.000 55.55193 108 ALA 1 O 1
ATOM 686 N N . TYR A 1 118 ? -26.25236 36.44286 -7.66555 1.000 56.63537 109 TYR 1 N 1
ATOM 687 C CA . TYR A 1 118 ? -26.73809 36.31342 -6.30029 1.000 60.49646 109 TYR 1 CA 1
ATOM 688 C C . TYR A 1 118 ? -27.65029 35.10269 -6.22067 1.000 59.00190 109 TYR 1 C 1
ATOM 689 O O . TYR A 1 118 ? -28.70440 35.07116 -6.86333 1.000 58.73116 109 TYR 1 O 1
ATOM 698 N N . LEU A 1 119 ? -27.27111 34.12230 -5.41862 1.000 59.24790 110 LEU 1 N 1
ATOM 699 C CA . LEU A 1 119 ? -28.19178 33.04846 -5.08335 1.000 65.90475 110 LEU 1 CA 1
ATOM 700 C C . LEU A 1 119 ? -28.57814 33.17127 -3.61795 1.000 68.23857 110 LEU 1 C 1
ATOM 701 O O . LEU A 1 119 ? -27.71708 33.40508 -2.75954 1.000 69.12257 110 LEU 1 O 1
ATOM 706 N N . GLY A 1 120 ? -29.86939 33.02650 -3.33861 1.00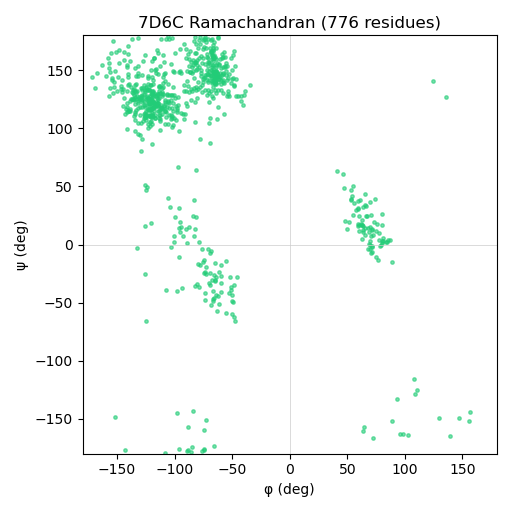0 66.40363 111 GLY 1 N 1
ATOM 707 C CA . GLY A 1 120 ? -30.36710 33.13600 -1.98815 1.000 69.41634 111 GLY 1 CA 1
ATOM 708 C C . GLY A 1 120 ? -30.00993 31.91289 -1.17538 1.000 73.90227 111 GLY 1 C 1
ATOM 709 O O . GLY A 1 120 ? -29.29923 31.01336 -1.62555 1.000 77.83819 111 GLY 1 O 1
ATOM 710 N N . ASP A 1 121 ? -30.51110 31.89026 0.05969 1.000 75.66687 112 ASP 1 N 1
ATOM 711 C CA . ASP A 1 121 ? -30.41225 30.69125 0.87712 1.000 69.14373 112 ASP 1 CA 1
ATOM 712 C C . ASP A 1 121 ? -31.35700 29.62085 0.34215 1.000 74.87810 112 ASP 1 C 1
ATOM 713 O O . ASP A 1 121 ? -32.46110 29.92353 -0.12482 1.000 71.40331 112 ASP 1 O 1
ATOM 718 N N . ASP A 1 122 ? -30.89428 28.36551 0.37402 1.000 73.44121 113 ASP 1 N 1
ATOM 719 C CA . ASP A 1 122 ? -31.69501 27.19374 0.00486 1.000 73.26336 113 ASP 1 CA 1
ATOM 720 C C . ASP A 1 122 ? -32.07861 27.17291 -1.47615 1.000 72.93425 113 ASP 1 C 1
ATOM 721 O O . ASP A 1 122 ? -33.15172 26.67638 -1.83364 1.000 71.84097 113 ASP 1 O 1
ATOM 726 N N . CYS A 1 123 ? -31.19596 27.67800 -2.34554 1.000 72.98330 114 CYS 1 N 1
ATOM 727 C CA . CYS A 1 123 ? -31.36004 27.57858 -3.79443 1.000 72.69893 114 CYS 1 CA 1
ATOM 728 C C . CYS A 1 123 ? -30.81529 26.25409 -4.32671 1.000 66.87394 114 CYS 1 C 1
ATOM 729 O O . CYS A 1 123 ? -29.83053 25.71303 -3.81584 1.000 66.37527 114 CYS 1 O 1
ATOM 732 N N . PHE A 1 124 ? -31.44196 25.75597 -5.38675 1.000 63.81864 115 PHE 1 N 1
ATOM 733 C CA . PHE A 1 124 ? -30.97275 24.57331 -6.09507 1.000 64.34356 115 PHE 1 CA 1
ATOM 734 C C . PHE A 1 124 ? -30.73698 24.92454 -7.55633 1.000 66.80406 115 PHE 1 C 1
ATOM 735 O O . PHE A 1 124 ? -31.58403 25.56351 -8.18952 1.000 68.13554 115 PHE 1 O 1
ATOM 743 N N . VAL A 1 125 ? -29.59543 24.50119 -8.09391 1.000 67.25165 116 VAL 1 N 1
ATOM 744 C CA . VAL A 1 125 ? -29.26953 24.68922 -9.50977 1.000 66.69810 116 VAL 1 CA 1
ATOM 745 C C . VAL A 1 125 ? -28.94362 23.32176 -10.10551 1.000 60.80719 116 VAL 1 C 1
ATOM 746 O O . VAL A 1 125 ? -27.87384 22.75899 -9.83044 1.000 58.06860 116 VAL 1 O 1
ATOM 750 N N . GLY A 1 126 ? -29.85394 22.80010 -10.92735 1.000 60.19654 117 GLY 1 N 1
ATOM 751 C CA . GLY A 1 126 ? -29.71032 21.48975 -11.53035 1.000 59.41847 117 GLY 1 CA 1
ATOM 752 C C . GLY A 1 126 ? -28.54853 21.37012 -12.51555 1.000 62.08580 117 GLY 1 C 1
ATOM 753 O O . GLY A 1 126 ? -27.71397 22.26008 -12.69108 1.000 61.06359 117 GLY 1 O 1
ATOM 754 N N . PHE A 1 127 ? -28.49876 20.21168 -13.16173 1.000 63.50621 118 PHE 1 N 1
ATOM 755 C CA . PHE A 1 127 ? -27.32386 19.81240 -13.92855 1.000 60.18432 118 PHE 1 CA 1
ATOM 756 C C . PHE A 1 127 ? -27.13672 20.68113 -15.15904 1.000 57.48059 118 PHE 1 C 1
ATOM 757 O O . PHE A 1 127 ? -28.07595 20.88165 -15.93189 1.000 57.74341 118 PHE 1 O 1
ATOM 765 N N . ARG A 1 128 ? -25.90650 21.15394 -15.35941 1.000 58.68647 119 ARG 1 N 1
ATOM 766 C CA . ARG A 1 128 ? -25.52452 21.86416 -16.57825 1.000 59.64151 119 ARG 1 CA 1
ATOM 767 C C . ARG A 1 128 ? -26.46221 23.03711 -16.84607 1.000 57.78921 119 ARG 1 C 1
ATOM 768 O O . ARG A 1 128 ? -26.90560 23.27040 -17.97121 1.000 57.52311 119 ARG 1 O 1
ATOM 776 N N . SER A 1 129 ? -26.80367 23.76299 -15.79391 1.000 58.35304 120 SER 1 N 1
ATOM 777 C CA . SER A 1 129 ? -27.61308 24.95615 -15.94257 1.000 58.07922 120 SER 1 CA 1
ATOM 778 C C . SER A 1 129 ? -26.77668 26.17216 -15.59047 1.000 56.30370 120 SER 1 C 1
ATOM 779 O O . SER A 1 129 ? -25.79323 26.07313 -14.85301 1.000 56.87163 120 SER 1 O 1
ATOM 782 N N . THR A 1 130 ? -27.13853 27.31302 -16.15839 1.000 55.63300 121 THR 1 N 1
ATOM 783 C CA . THR A 1 130 ? -26.32186 28.50980 -16.02086 1.000 60.76534 121 THR 1 CA 1
ATOM 784 C C . THR A 1 130 ? -27.10400 29.63718 -15.36413 1.000 61.54903 121 THR 1 C 1
ATOM 785 O O . THR A 1 130 ? -28.27611 29.86884 -15.68428 1.000 61.90345 121 THR 1 O 1
ATOM 789 N N . VAL A 1 131 ? -26.43837 30.32591 -14.43979 1.000 60.24851 122 VAL 1 N 1
ATOM 790 C CA . VAL A 1 131 ? -26.93731 31.54024 -13.79977 1.000 59.92574 122 VAL 1 CA 1
ATOM 791 C C . VAL A 1 131 ? -25.87945 32.60969 -14.01330 1.000 59.30626 122 VAL 1 C 1
ATOM 792 O O . VAL A 1 131 ? -24.76048 32.50532 -13.49115 1.000 60.50201 122 VAL 1 O 1
ATOM 796 N N . PHE A 1 132 ? -26.22260 33.64023 -14.76846 1.000 61.75446 123 PHE 1 N 1
ATOM 797 C CA . PHE A 1 132 ? -25.25421 34.66568 -15.11788 1.000 61.26800 123 PHE 1 CA 1
ATOM 798 C C . PHE A 1 132 ? -25.93582 36.01815 -15.09618 1.000 64.82501 123 PHE 1 C 1
ATOM 799 O O . PHE A 1 132 ? -27.02122 36.17150 -15.66901 1.000 66.94033 123 PHE 1 O 1
ATOM 807 N N . ASN A 1 133 ? -25.29624 36.98468 -14.43290 1.000 67.37258 124 ASN 1 N 1
ATOM 808 C CA . ASN A 1 133 ? -25.80491 38.3531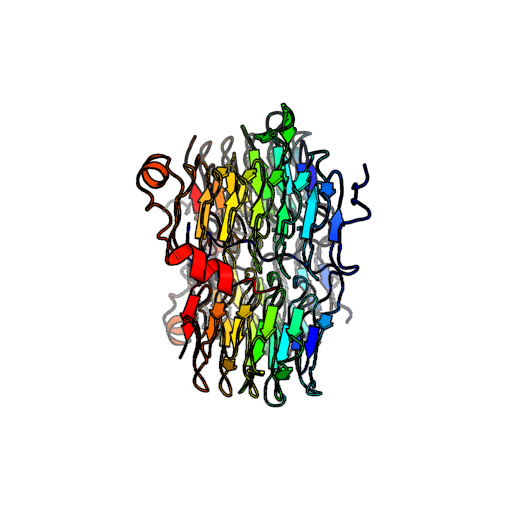1 -14.30118 1.000 70.48167 124 ASN 1 CA 1
ATOM 809 C C . ASN A 1 133 ? -27.27599 38.33340 -13.91171 1.000 70.03609 124 ASN 1 C 1
ATOM 810 O O . ASN A 1 133 ? -28.15286 38.81832 -14.63194 1.000 72.65101 124 ASN 1 O 1
ATOM 815 N N . ALA A 1 134 ? -27.53786 37.73253 -12.75949 1.000 63.13677 125 ALA 1 N 1
ATOM 816 C CA . ALA A 1 134 ? -28.92191 37.56001 -12.36798 1.000 65.58477 125 ALA 1 CA 1
ATOM 817 C C . ALA A 1 134 ? -29.00299 37.44392 -10.86076 1.000 66.62631 125 ALA 1 C 1
ATOM 818 O O . ALA A 1 134 ? -27.99785 37.23240 -10.17410 1.000 68.37954 125 ALA 1 O 1
ATOM 820 N N . ARG A 1 135 ? -30.22435 37.60231 -10.36447 1.000 68.78381 126 ARG 1 N 1
ATOM 821 C CA . ARG A 1 135 ? -30.55861 37.47846 -8.95346 1.000 68.85536 126 ARG 1 CA 1
ATOM 822 C C . ARG A 1 135 ? -31.54669 36.32700 -8.82513 1.000 72.78535 126 ARG 1 C 1
ATOM 823 O O . ARG A 1 135 ? -32.60095 36.33148 -9.47356 1.000 71.12147 126 ARG 1 O 1
ATOM 831 N N . VAL A 1 136 ? -31.18932 35.32353 -8.03234 1.000 72.26452 127 VAL 1 N 1
ATOM 832 C CA . VAL A 1 136 ? -32.08367 34.21470 -7.71683 1.000 71.84344 127 VAL 1 CA 1
ATOM 833 C C . VAL A 1 136 ? -32.41423 34.33796 -6.23574 1.000 73.25906 127 VAL 1 C 1
ATOM 834 O O . VAL A 1 136 ? -31.54921 34.10603 -5.38253 1.000 71.87660 127 VAL 1 O 1
ATOM 838 N N . GLY A 1 137 ? -33.64967 34.73235 -5.92526 1.000 76.46830 128 GLY 1 N 1
ATOM 839 C CA . GLY A 1 137 ? -34.06949 34.81691 -4.54140 1.000 77.05143 128 GLY 1 CA 1
ATOM 840 C C . GLY A 1 137 ? -34.16985 33.45288 -3.87321 1.000 83.38740 128 GLY 1 C 1
ATOM 841 O O . GLY A 1 137 ? -34.24539 32.39923 -4.52129 1.000 83.40584 128 GLY 1 O 1
ATOM 842 N N . ALA A 1 138 ? -34.20166 33.48703 -2.53882 1.000 79.79724 129 ALA 1 N 1
ATOM 843 C CA . ALA A 1 138 ? -34.06841 32.28799 -1.72053 1.000 73.73902 129 ALA 1 CA 1
ATOM 844 C C . ALA A 1 138 ? -35.10237 31.22641 -2.08398 1.000 75.27775 129 ALA 1 C 1
ATOM 845 O O . ALA A 1 138 ? -36.16475 31.50839 -2.64639 1.000 76.84471 129 ALA 1 O 1
ATOM 847 N N . GLY A 1 139 ? -34.75564 29.97863 -1.76759 1.000 76.84148 130 GLY 1 N 1
ATOM 848 C CA . GLY A 1 139 ? -35.65447 28.84830 -1.89901 1.000 73.80993 130 GLY 1 CA 1
ATOM 849 C C . GLY A 1 139 ? -36.01070 28.44699 -3.30773 1.000 73.15200 130 GLY 1 C 1
ATOM 850 O O . GLY A 1 139 ? -36.90516 27.61444 -3.48714 1.000 77.23881 130 GLY 1 O 1
ATOM 851 N N . SER A 1 140 ? -35.33457 28.98987 -4.31383 1.000 76.00672 131 SER 1 N 1
ATOM 852 C CA . SER A 1 140 ? -35.70555 28.73739 -5.69803 1.000 79.57251 131 SER 1 CA 1
ATOM 853 C C . SER A 1 140 ? -35.08069 27.44089 -6.21547 1.000 75.04621 131 SER 1 C 1
ATOM 854 O O . SER A 1 140 ? -34.02447 26.99973 -5.74594 1.000 75.67245 131 SER 1 O 1
ATOM 857 N N . VAL A 1 141 ? -35.75419 26.82430 -7.18445 1.000 70.54959 132 VAL 1 N 1
ATOM 858 C CA . VAL A 1 141 ? -35.31575 25.55643 -7.76344 1.000 74.62279 132 VAL 1 CA 1
ATOM 859 C C . VAL A 1 141 ? -35.12232 25.75280 -9.26668 1.000 72.08042 132 VAL 1 C 1
ATOM 860 O O . VAL A 1 141 ? -36.09402 25.92909 -10.01441 1.000 70.32525 132 VAL 1 O 1
ATOM 864 N N . ILE A 1 142 ? -33.87061 25.70883 -9.71218 1.000 68.92136 133 ILE 1 N 1
ATOM 865 C CA . ILE A 1 142 ? -33.53758 25.72751 -11.13106 1.000 68.94450 133 ILE 1 CA 1
ATOM 866 C C . ILE A 1 142 ? -33.15526 24.32145 -11.57502 1.000 70.20636 133 ILE 1 C 1
ATOM 867 O O . ILE A 1 142 ? -32.27176 23.68969 -10.97666 1.000 71.95796 133 ILE 1 O 1
ATOM 872 N N . MET A 1 143 ? -33.78154 23.85132 -12.65313 1.000 66.20116 134 MET 1 N 1
ATOM 873 C CA . MET A 1 143 ? -33.58845 22.49039 -13.13359 1.000 65.16346 134 MET 1 CA 1
ATOM 874 C C . MET A 1 143 ? -32.36360 22.32454 -14.02982 1.000 66.15076 134 MET 1 C 1
ATOM 875 O O . MET A 1 143 ? -31.32358 22.94179 -13.80055 1.000 66.28571 134 MET 1 O 1
ATOM 880 N N . MET A 1 144 ? -32.46660 21.48797 -15.05103 1.000 65.43919 135 MET 1 N 1
ATOM 881 C CA . MET A 1 144 ? -31.29854 21.02090 -15.77623 1.000 65.67695 135 MET 1 CA 1
ATOM 882 C C . MET A 1 144 ? -31.26983 21.65455 -17.15907 1.000 64.72885 135 MET 1 C 1
ATOM 883 O O . MET A 1 144 ? -32.31730 21.90820 -17.75720 1.000 64.36039 135 MET 1 O 1
ATOM 888 N N . HIS A 1 145 ? -30.06034 21.91561 -17.65790 1.000 63.64273 136 HIS 1 N 1
ATOM 889 C CA . HIS A 1 145 ? -29.86685 22.37547 -19.03214 1.000 59.71358 136 HIS 1 CA 1
ATOM 890 C C . HIS A 1 145 ? -30.56622 23.70380 -19.25765 1.000 63.07042 136 HIS 1 C 1
ATOM 891 O O . HIS A 1 145 ? -31.15772 23.94393 -20.31133 1.000 65.76646 136 HIS 1 O 1
ATOM 898 N N . ALA A 1 146 ? -30.51779 24.56890 -18.25420 1.000 64.33406 137 ALA 1 N 1
ATOM 899 C CA . ALA A 1 146 ? -31.25584 25.81802 -18.29703 1.000 63.86826 137 ALA 1 CA 1
ATOM 900 C C . ALA A 1 146 ? -30.30716 27.00414 -18.20551 1.000 61.77301 137 ALA 1 C 1
ATOM 901 O O . ALA A 1 146 ? -29.17104 26.89587 -17.73650 1.000 63.00910 137 ALA 1 O 1
ATOM 903 N N . LEU A 1 147 ? -30.79350 28.14351 -18.67844 1.000 61.89011 138 LEU 1 N 1
ATOM 904 C CA . LEU A 1 147 ? -30.08077 29.40654 -18.57854 1.000 64.86132 138 LEU 1 CA 1
ATOM 905 C C . LEU A 1 147 ? -30.99783 30.41925 -17.92549 1.000 68.51211 138 LEU 1 C 1
ATOM 906 O O . LEU A 1 147 ? -32.15504 30.56152 -18.33282 1.000 70.19238 138 LEU 1 O 1
ATOM 911 N N . VAL A 1 148 ? -30.49668 31.09860 -16.90178 1.000 65.06801 139 VAL 1 N 1
ATOM 912 C CA . VAL A 1 148 ? -31.15415 32.27641 -16.36251 1.000 67.15619 139 VAL 1 CA 1
ATOM 913 C C . VAL A 1 148 ? -30.16223 33.43251 -16.44020 1.000 69.16580 139 VAL 1 C 1
ATOM 914 O O . VAL A 1 148 ? -29.02146 33.32370 -15.97097 1.000 66.89816 139 VAL 1 O 1
ATOM 918 N N . GLN A 1 149 ? -30.59401 34.52468 -17.06494 1.000 70.90529 140 GLN 1 N 1
ATOM 919 C CA . GLN A 1 149 ? -29.71533 35.61011 -17.46098 1.000 67.64716 140 GLN 1 CA 1
ATOM 920 C C . GLN A 1 149 ? -30.47938 36.91665 -17.35301 1.000 72.14321 140 GLN 1 C 1
ATOM 921 O O . GLN A 1 149 ? -31.64135 36.98976 -17.76656 1.000 73.10362 140 GLN 1 O 1
ATOM 927 N N . ASP A 1 150 ? -29.83061 37.94272 -16.79878 1.000 72.70488 141 ASP 1 N 1
ATOM 928 C CA . ASP A 1 150 ? -30.33646 39.31498 -16.89153 1.000 74.02077 141 ASP 1 CA 1
ATOM 929 C C . ASP A 1 150 ? -31.68270 39.48444 -16.18635 1.000 75.09004 141 ASP 1 C 1
ATOM 930 O O . ASP A 1 150 ? -32.52432 40.26950 -16.62307 1.000 76.03763 141 ASP 1 O 1
ATOM 935 N N . VAL A 1 151 ? -31.92872 38.74082 -15.10932 1.000 76.08767 142 VAL 1 N 1
ATOM 936 C CA . VAL A 1 151 ? -33.22819 38.76499 -14.44840 1.000 74.66072 142 VAL 1 CA 1
ATOM 937 C C . VAL A 1 151 ? -33.05179 38.69883 -12.93710 1.000 77.21846 142 VAL 1 C 1
ATOM 938 O O . VAL A 1 151 ? -32.05176 38.18761 -12.42372 1.000 76.81938 142 VAL 1 O 1
ATOM 942 N N . GLU A 1 152 ? -34.03988 39.22964 -12.22304 1.000 78.09831 143 GLU 1 N 1
ATOM 943 C CA . GLU A 1 152 ? -34.15031 39.06541 -10.77558 1.000 79.13441 143 GLU 1 CA 1
ATOM 944 C C . GLU A 1 152 ? -35.21904 38.00156 -10.54037 1.000 80.10847 143 GLU 1 C 1
ATOM 945 O O . GLU A 1 152 ? -36.41558 38.28288 -10.64737 1.000 82.01542 143 GLU 1 O 1
ATOM 951 N N . ILE A 1 153 ? -34.79084 36.77317 -10.25865 1.000 76.21622 144 ILE 1 N 1
ATOM 952 C CA . ILE A 1 153 ? -35.76014 35.69508 -10.02034 1.000 77.94518 144 ILE 1 CA 1
ATOM 953 C C . ILE A 1 153 ? -36.43902 35.92681 -8.67513 1.000 81.50993 144 ILE 1 C 1
ATOM 954 O O . ILE A 1 153 ? -35.74598 36.12114 -7.65768 1.000 81.85444 144 ILE 1 O 1
ATOM 959 N N . PRO A 1 154 ? -37.76547 35.91337 -8.60884 1.000 84.50508 145 PRO 1 N 1
ATOM 960 C CA . PRO A 1 154 ? -38.44655 36.08271 -7.31637 1.000 83.38534 145 PRO 1 CA 1
ATOM 961 C C . PRO A 1 154 ? -38.10274 34.93525 -6.38340 1.000 81.51547 145 PRO 1 C 1
ATOM 962 O O . PRO A 1 154 ? -37.69875 33.85832 -6.84569 1.000 78.59655 145 PRO 1 O 1
ATOM 966 N N . PRO A 1 155 ? -38.21139 35.12749 -5.06494 1.000 87.94596 146 PRO 1 N 1
ATOM 967 C CA . PRO A 1 155 ? -37.92554 34.01574 -4.14453 1.000 83.53781 146 PRO 1 CA 1
ATOM 968 C C . PRO A 1 155 ? -38.92798 32.87744 -4.31908 1.000 82.74029 146 PRO 1 C 1
ATOM 969 O O . PRO A 1 155 ? -40.12778 33.10385 -4.49171 1.000 84.11973 146 PRO 1 O 1
ATOM 973 N N . GLY A 1 156 ? -38.42105 31.64543 -4.30163 1.000 72.51530 147 GLY 1 N 1
ATOM 974 C CA . GLY A 1 156 ? -39.29975 30.49506 -4.24889 1.000 76.13379 147 GLY 1 CA 1
ATOM 975 C C . GLY A 1 156 ? -39.92872 30.06990 -5.55669 1.000 81.63899 147 GLY 1 C 1
ATOM 976 O O . GLY A 1 156 ? -40.99550 29.43993 -5.54900 1.000 80.91103 147 GLY 1 O 1
ATOM 977 N N . ARG A 1 157 ? -39.28598 30.35967 -6.68241 1.000 81.14248 148 ARG 1 N 1
ATOM 978 C CA . ARG A 1 157 ? -39.82971 30.03214 -7.99032 1.000 82.48276 148 ARG 1 CA 1
ATOM 979 C C . ARG A 1 157 ? -39.03571 28.89551 -8.62546 1.000 79.72396 148 ARG 1 C 1
ATOM 980 O O . ARG A 1 157 ? -37.87971 28.65217 -8.28106 1.000 80.17362 148 ARG 1 O 1
ATOM 988 N N . TYR A 1 158 ? -39.67450 28.19592 -9.56190 1.000 78.73352 149 TYR 1 N 1
ATOM 989 C CA . TYR A 1 158 ? -39.12914 26.99102 -10.17655 1.000 73.83854 149 TYR 1 CA 1
ATOM 990 C C . TYR A 1 158 ? -39.04738 27.19188 -11.68414 1.000 75.79233 149 TYR 1 C 1
ATOM 991 O O . TYR A 1 158 ? -40.07412 27.42197 -12.33188 1.000 77.95354 149 TYR 1 O 1
ATOM 1000 N N . VAL A 1 159 ? -37.84677 27.09011 -12.24311 1.000 74.66112 150 VAL 1 N 1
ATOM 1001 C CA . VAL A 1 159 ? -37.64038 27.14529 -13.69240 1.000 73.68480 150 VAL 1 CA 1
ATOM 1002 C C . VAL A 1 159 ? -37.55376 25.71559 -14.21508 1.000 72.12782 150 VAL 1 C 1
ATOM 1003 O O . VAL A 1 159 ? -36.76693 24.92102 -13.68085 1.000 74.61139 150 VAL 1 O 1
ATOM 1007 N N . PRO A 1 160 ? -38.34133 25.34439 -15.21242 1.000 68.62729 151 PRO 1 N 1
ATOM 1008 C CA . PRO A 1 160 ? -38.29933 23.96105 -15.70749 1.000 73.59795 151 PRO 1 CA 1
ATOM 1009 C C . PRO A 1 160 ? -36.95827 23.64469 -16.36523 1.000 71.30603 151 PRO 1 C 1
ATOM 1010 O O . PRO A 1 160 ? -36.13082 24.51590 -16.63662 1.000 67.31683 151 PRO 1 O 1
ATOM 1014 N N . SER A 1 161 ? -36.73720 22.35759 -16.60854 1.000 74.91317 152 SER 1 N 1
ATOM 1015 C CA . SER A 1 161 ? -35.52622 21.94973 -17.30524 1.000 70.69936 152 SER 1 CA 1
ATOM 1016 C C . SER A 1 161 ? -35.57709 22.45303 -18.74334 1.000 64.87320 152 SER 1 C 1
ATOM 1017 O O . SER A 1 161 ? -36.62656 22.42951 -19.38610 1.000 65.86307 152 SER 1 O 1
ATOM 1020 N N . GLY A 1 162 ? -34.44221 22.93537 -19.24061 1.000 65.79135 153 GLY 1 N 1
ATOM 1021 C CA . GLY A 1 162 ? -34.34820 23.39752 -20.61001 1.000 64.77334 153 GLY 1 CA 1
ATOM 1022 C C . GLY A 1 162 ? -34.81843 24.81780 -20.85347 1.000 64.91956 153 GLY 1 C 1
ATOM 1023 O O . GLY A 1 162 ? -34.80163 25.27166 -22.00460 1.000 59.05469 153 GLY 1 O 1
ATOM 1024 N N . ALA A 1 163 ? -35.22712 25.53727 -19.81835 1.000 65.02092 154 ALA 1 N 1
ATOM 1025 C CA . ALA A 1 163 ? -35.78440 26.86424 -20.00401 1.000 65.25469 154 ALA 1 CA 1
ATOM 1026 C C . ALA A 1 163 ? -34.67923 27.89855 -20.19133 1.000 66.25555 154 ALA 1 C 1
ATOM 1027 O O . ALA A 1 163 ? -33.56767 27.75252 -19.67535 1.000 67.39421 154 ALA 1 O 1
ATOM 1029 N N . ILE A 1 164 ? -34.99570 28.95717 -20.93578 1.000 65.48676 155 ILE 1 N 1
ATOM 1030 C CA . ILE A 1 164 ? -34.06431 30.05887 -21.17570 1.000 69.53607 155 ILE 1 CA 1
ATOM 1031 C C . ILE A 1 164 ? -34.74200 31.36935 -20.76445 1.000 68.76900 155 ILE 1 C 1
ATOM 1032 O O . ILE A 1 164 ? -35.67469 31.83416 -21.42955 1.000 72.03686 155 ILE 1 O 1
ATOM 1037 N N . ILE A 1 165 ? -34.27512 31.96477 -19.67470 1.000 70.63609 156 ILE 1 N 1
ATOM 1038 C CA . ILE A 1 165 ? -34.95895 33.07367 -19.01594 1.000 70.32251 156 ILE 1 CA 1
ATOM 1039 C C . ILE A 1 165 ? -34.04949 34.29104 -19.09862 1.000 72.61284 156 ILE 1 C 1
ATOM 1040 O O . ILE A 1 165 ? -33.01517 34.35086 -18.41992 1.000 69.58585 156 ILE 1 O 1
ATOM 1045 N N . THR A 1 166 ? -34.42759 35.26268 -19.92273 1.000 77.64944 157 THR 1 N 1
ATOM 1046 C CA . THR A 1 166 ? -33.63716 36.47460 -20.09186 1.000 79.16416 157 THR 1 CA 1
ATOM 1047 C C . THR A 1 166 ? -34.42022 37.75168 -19.85465 1.000 82.67454 157 THR 1 C 1
ATOM 1048 O O . THR A 1 166 ? -33.81824 38.77266 -19.51129 1.000 81.25798 157 THR 1 O 1
ATOM 1052 N N . THR A 1 167 ? -35.73596 37.72386 -20.03299 1.000 85.13898 158 THR 1 N 1
ATOM 1053 C CA . THR A 1 167 ? -36.57208 38.88511 -19.78918 1.000 83.98761 158 THR 1 CA 1
ATOM 1054 C C . THR A 1 167 ? -37.15600 38.80822 -18.38160 1.000 83.71243 158 THR 1 C 1
ATOM 1055 O O . THR A 1 167 ? -37.37159 37.72087 -17.83389 1.000 83.32533 158 THR 1 O 1
ATOM 1059 N N . GLN A 1 168 ? -37.38793 39.98288 -17.78693 1.000 84.29655 159 GLN 1 N 1
ATOM 1060 C CA . GLN A 1 168 ? -38.02290 40.03671 -16.47408 1.000 81.31365 159 GLN 1 CA 1
ATOM 1061 C C . GLN A 1 168 ? -39.50258 39.69493 -16.53723 1.000 81.22267 159 GLN 1 C 1
ATOM 1062 O O . GLN A 1 168 ? -40.08913 39.38410 -15.50112 1.000 83.85795 159 GLN 1 O 1
ATOM 1068 N N . GLN A 1 169 ? -40.12548 39.77815 -17.71479 1.000 78.44853 160 GLN 1 N 1
ATOM 1069 C CA . GLN A 1 169 ? -41.44700 39.18564 -17.89314 1.000 81.96826 160 GLN 1 CA 1
ATOM 1070 C C . GLN A 1 169 ? -41.41174 37.70944 -17.52255 1.000 90.52487 160 GLN 1 C 1
ATOM 1071 O O . GLN A 1 169 ? -42.12211 37.26060 -16.61206 1.000 91.19677 160 GLN 1 O 1
ATOM 1077 N N . GLN A 1 170 ? -40.55993 36.94577 -18.21993 1.000 86.56557 161 GLN 1 N 1
ATOM 1078 C CA . GLN A 1 170 ? -40.42995 35.51003 -17.99416 1.000 83.39798 161 GLN 1 CA 1
ATOM 1079 C C . GLN A 1 170 ? -40.24831 35.17776 -16.51543 1.000 84.87333 161 GLN 1 C 1
ATOM 1080 O O . GLN A 1 170 ? -40.93591 34.30482 -15.97351 1.000 84.19495 161 GLN 1 O 1
ATOM 1086 N N . ALA A 1 171 ? -39.32239 35.86989 -15.84889 1.000 85.82506 162 ALA 1 N 1
ATOM 1087 C CA . ALA A 1 171 ? -39.16025 35.72972 -14.40401 1.000 89.10862 162 ALA 1 CA 1
ATOM 1088 C C . ALA A 1 171 ? -40.50030 35.82890 -13.68070 1.000 90.23399 162 ALA 1 C 1
ATOM 1089 O O . ALA A 1 171 ? -40.94494 34.86875 -13.03986 1.000 87.96097 162 ALA 1 O 1
ATOM 1091 N N . ASP A 1 172 ? -41.16255 36.99240 -13.79854 1.000 87.52747 163 ASP 1 N 1
ATOM 1092 C CA . ASP A 1 172 ? -42.41897 37.25408 -13.09763 1.000 87.75239 163 ASP 1 CA 1
ATOM 1093 C C . ASP A 1 172 ? -43.42553 36.11529 -13.24383 1.000 89.93465 163 ASP 1 C 1
ATOM 1094 O O . ASP A 1 172 ? -44.18535 35.83825 -12.30774 1.000 90.32955 163 ASP 1 O 1
ATOM 1099 N N . ARG A 1 173 ? -43.45778 35.44512 -14.39815 1.000 85.71946 164 ARG 1 N 1
ATOM 1100 C CA . ARG A 1 173 ? -44.42305 34.37669 -14.62410 1.000 87.59763 164 ARG 1 CA 1
ATOM 1101 C C . ARG A 1 173 ? -43.83070 32.98753 -14.32464 1.000 89.75517 164 ARG 1 C 1
ATOM 1102 O O . ARG A 1 173 ? -44.22110 31.97887 -14.93148 1.000 85.92177 164 ARG 1 O 1
ATOM 1110 N N . LEU A 1 174 ? -42.89603 32.90623 -13.37033 1.000 89.96295 165 LEU 1 N 1
ATOM 1111 C CA . LEU A 1 174 ? -42.36918 31.55520 -13.15746 1.000 87.56414 165 LEU 1 CA 1
ATOM 1112 C C . LEU A 1 174 ? -43.19543 30.80224 -12.12075 1.000 88.51979 165 LEU 1 C 1
ATOM 1113 O O . LEU A 1 174 ? -43.60646 31.38743 -11.10986 1.000 87.63847 165 LEU 1 O 1
ATOM 1118 N N . PRO A 1 175 ? -43.43184 29.50482 -12.33935 1.000 90.68144 166 PRO 1 N 1
ATOM 1119 C CA . PRO A 1 175 ? -44.13158 28.71093 -11.32166 1.000 88.38063 166 PRO 1 CA 1
ATOM 1120 C C . PRO A 1 175 ? -43.40858 28.80317 -9.98560 1.000 90.19485 166 PRO 1 C 1
ATOM 1121 O O . PRO A 1 175 ? -42.18440 28.93832 -9.92424 1.000 90.53398 166 PRO 1 O 1
ATOM 1125 N N . GLU A 1 176 ? -44.18655 28.78346 -8.91332 1.000 91.04176 167 GLU 1 N 1
ATOM 1126 C CA . GLU A 1 176 ? -43.62878 28.67675 -7.57689 1.000 88.49236 167 GLU 1 CA 1
ATOM 1127 C C . GLU A 1 176 ? -43.24926 27.22109 -7.30880 1.000 93.26099 167 GLU 1 C 1
ATOM 1128 O O . GLU A 1 176 ? -43.81247 26.28923 -7.90487 1.000 95.41818 167 GLU 1 O 1
ATOM 1134 N N . VAL A 1 177 ? -42.25843 27.02349 -6.43216 1.000 93.35294 168 VAL 1 N 1
ATOM 1135 C CA . VAL A 1 177 ? -41.70286 25.68525 -6.20337 1.000 93.32107 168 VAL 1 CA 1
ATOM 1136 C C . VAL A 1 177 ? -42.77782 24.76222 -5.63369 1.000 93.95317 168 VAL 1 C 1
ATOM 1137 O O . VAL A 1 177 ? -43.20428 24.91102 -4.48045 1.000 90.38899 168 VAL 1 O 1
ATOM 1141 N N . ARG A 1 178 ? -43.24357 23.81857 -6.44766 1.000 96.22057 169 ARG 1 N 1
ATOM 1142 C CA . ARG A 1 178 ? -44.19082 22.83459 -5.94519 1.000 97.68404 169 ARG 1 CA 1
ATOM 1143 C C . ARG A 1 178 ? -43.52048 21.99357 -4.85926 1.000 98.99190 169 ARG 1 C 1
ATOM 1144 O O . ARG A 1 178 ? -42.34754 21.62200 -4.99977 1.000 97.04799 169 ARG 1 O 1
ATOM 1152 N N . PRO A 1 179 ? -44.21888 21.68894 -3.75819 1.000 100.48969 170 PRO 1 N 1
ATOM 1153 C CA . PRO A 1 179 ? -43.61672 20.83320 -2.71491 1.000 100.19958 170 PRO 1 CA 1
ATOM 1154 C C . PRO A 1 179 ? -43.12409 19.50410 -3.25719 1.000 98.65620 170 PRO 1 C 1
ATOM 1155 O O . PRO A 1 179 ? -42.38262 18.79979 -2.56202 1.000 95.48607 170 PRO 1 O 1
ATOM 1159 N N . GLU A 1 180 ? -43.54428 19.15863 -4.47581 1.000 99.76295 171 GLU 1 N 1
ATOM 1160 C CA . GLU A 1 180 ? -42.97185 18.06784 -5.25607 1.000 95.96765 171 GLU 1 CA 1
ATOM 1161 C C . GLU A 1 180 ? -41.55022 18.37418 -5.71911 1.000 94.76515 171 GLU 1 C 1
ATOM 1162 O O . GLU A 1 180 ? -40.63558 17.56407 -5.53238 1.000 89.23556 171 GLU 1 O 1
ATOM 1168 N N . ASP A 1 181 ? -41.35802 19.53746 -6.35451 1.000 102.11675 172 ASP 1 N 1
ATOM 1169 C CA . ASP A 1 181 ? -40.10425 19.85135 -7.04010 1.000 96.90416 172 ASP 1 CA 1
ATOM 1170 C C . ASP A 1 181 ? -38.93111 19.94600 -6.07703 1.000 89.99844 172 ASP 1 C 1
ATOM 1171 O O . ASP A 1 181 ? -37.79656 19.63315 -6.45439 1.000 86.55263 172 ASP 1 O 1
ATOM 1176 N N . ARG A 1 182 ? -39.17125 20.3786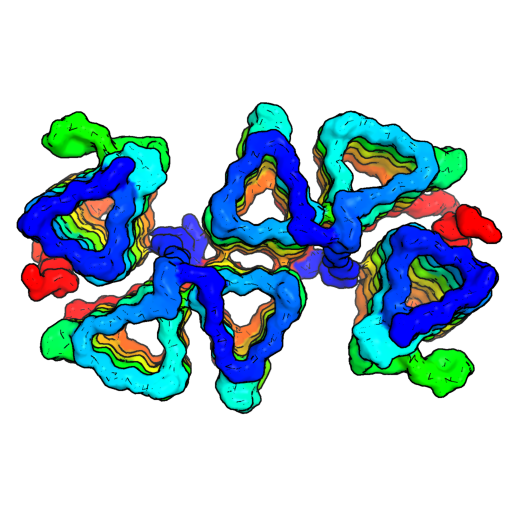4 -4.83999 1.000 90.62023 173 ARG 1 N 1
ATOM 1177 C CA . ARG A 1 182 ? -38.08459 20.36926 -3.87331 1.000 92.92727 173 ARG 1 CA 1
ATOM 1178 C C . ARG A 1 182 ? -37.76478 18.95863 -3.37830 1.000 95.08619 173 ARG 1 C 1
ATOM 1179 O O . ARG A 1 182 ? -36.69757 18.75175 -2.78753 1.000 94.24486 173 ARG 1 O 1
ATOM 1187 N N . GLU A 1 183 ? -38.63194 17.97375 -3.63393 1.000 92.33126 174 GLU 1 N 1
ATOM 1188 C CA . GLU A 1 183 ? -38.22693 16.59647 -3.38531 1.000 92.44636 174 GLU 1 CA 1
ATOM 1189 C C . GLU A 1 183 ? -37.23940 16.12866 -4.44360 1.000 92.01436 174 GLU 1 C 1
ATOM 1190 O O . GLU A 1 183 ? -36.19769 15.54819 -4.11892 1.000 94.59277 174 GLU 1 O 1
ATOM 1196 N N . PHE A 1 184 ? -37.55424 16.37042 -5.71827 1.000 93.76866 175 PHE 1 N 1
ATOM 1197 C CA . PHE A 1 184 ? -36.63254 16.03089 -6.79705 1.000 89.40348 175 PHE 1 CA 1
ATOM 1198 C C . PHE A 1 184 ? -35.23411 16.56701 -6.51337 1.000 84.87839 175 PHE 1 C 1
ATOM 1199 O O . PHE A 1 184 ? -34.24336 15.83458 -6.60352 1.000 86.56346 175 PHE 1 O 1
ATOM 1207 N N . ALA A 1 185 ? -35.14058 17.84226 -6.13806 1.000 82.83891 176 ALA 1 N 1
ATOM 1208 C CA . ALA A 1 185 ? -33.84203 18.43044 -5.82735 1.000 85.29803 176 ALA 1 CA 1
ATOM 1209 C C . ALA A 1 185 ? -33.20707 17.78252 -4.60129 1.000 81.71400 176 ALA 1 C 1
ATOM 1210 O O . ALA A 1 185 ? -31.97644 17.70370 -4.49205 1.000 78.91972 176 ALA 1 O 1
ATOM 1212 N N . ARG A 1 186 ? -34.02721 17.31762 -3.67476 1.000 87.59258 177 ARG 1 N 1
ATOM 1213 C CA . ARG A 1 186 ? -33.52651 16.68256 -2.46936 1.000 88.59656 177 ARG 1 CA 1
ATOM 1214 C C . ARG A 1 186 ? -33.06932 15.25364 -2.73100 1.000 86.19903 177 ARG 1 C 1
ATOM 1215 O O . ARG A 1 186 ? -32.33455 14.68728 -1.91827 1.000 86.38718 177 ARG 1 O 1
ATOM 1223 N N . HIS A 1 187 ? -33.49278 14.66288 -3.84777 1.000 85.88587 178 HIS 1 N 1
ATOM 1224 C CA . HIS A 1 187 ? -32.94322 13.39024 -4.28824 1.000 83.03894 178 HIS 1 CA 1
ATOM 1225 C C . HIS A 1 187 ? -31.61061 13.56929 -5.00025 1.000 82.72044 178 HIS 1 C 1
ATOM 1226 O O . HIS A 1 187 ? -30.73239 12.70871 -4.87599 1.000 83.07885 178 HIS 1 O 1
ATOM 1233 N N . ILE A 1 188 ? -31.43954 14.68183 -5.72864 1.000 85.44159 179 ILE 1 N 1
ATOM 1234 C CA . ILE A 1 188 ? -30.24775 14.87152 -6.55902 1.000 82.62785 179 ILE 1 CA 1
ATOM 1235 C C . ILE A 1 188 ? -28.98699 14.88867 -5.69947 1.000 82.01231 179 ILE 1 C 1
ATOM 1236 O O . ILE A 1 188 ? -27.97546 14.26259 -6.03681 1.000 82.83666 179 ILE 1 O 1
ATOM 1241 N N . ILE A 1 189 ? -29.01780 15.60255 -4.58473 1.000 80.56885 180 ILE 1 N 1
ATOM 1242 C CA . ILE A 1 189 ? -28.01102 15.42677 -3.54595 1.000 85.00121 180 ILE 1 CA 1
ATOM 1243 C C . ILE A 1 189 ? -28.64233 14.62166 -2.42039 1.000 88.99932 180 ILE 1 C 1
ATOM 1244 O O . ILE A 1 189 ? -29.68426 15.01272 -1.88185 1.000 95.61316 180 ILE 1 O 1
ATOM 1249 N N . GLY A 1 190 ? -28.02860 13.49887 -2.05676 1.000 88.79096 181 GLY 1 N 1
ATOM 1250 C CA . GLY A 1 190 ? -28.63734 12.65337 -1.04346 1.000 87.65549 181 GLY 1 CA 1
ATOM 1251 C C . GLY A 1 190 ? -27.75026 12.34694 0.14219 1.000 90.28080 181 GLY 1 C 1
ATOM 1252 O O . GLY A 1 190 ? -27.65601 11.19042 0.56252 1.000 92.25891 181 GLY 1 O 1
ATOM 1253 N N . SER A 1 191 ? -27.10311 13.36586 0.70006 1.000 92.60582 182 SER 1 N 1
ATOM 1254 C CA . SER A 1 191 ? -26.17277 13.14880 1.81032 1.000 97.73667 182 SER 1 CA 1
ATOM 1255 C C . SER A 1 191 ? -26.43470 14.10463 2.98012 1.000 105.70406 182 SER 1 C 1
ATOM 1256 O O . SER A 1 191 ? -26.05333 15.27945 2.94478 1.000 108.31376 182 SER 1 O 1
ATOM 1259 N N . ALA B 1 25 ? 18.22692 17.57781 -56.08712 1.000 71.11390 16 ALA 2 N 1
ATOM 1260 C CA . ALA B 1 25 ? 18.04350 18.41560 -54.91026 1.000 72.20258 16 ALA 2 CA 1
ATOM 1261 C C . ALA B 1 25 ? 18.64667 19.77065 -55.22417 1.000 85.36745 16 ALA 2 C 1
ATOM 1262 O O . ALA B 1 25 ? 18.37841 20.77026 -54.54608 1.000 88.75060 16 ALA 2 O 1
ATOM 1264 N N . GLU B 1 26 ? 19.46258 19.80766 -56.27557 1.000 81.95029 17 GLU 2 N 1
ATOM 1265 C CA . GLU B 1 26 ? 20.06983 21.05571 -56.69627 1.000 77.54621 17 GLU 2 CA 1
ATOM 1266 C C . GLU B 1 26 ? 19.42387 21.52408 -57.98929 1.000 73.92047 17 GLU 2 C 1
ATOM 1267 O O . GLU B 1 26 ? 19.42394 20.79024 -58.98693 1.000 68.24607 17 GLU 2 O 1
ATOM 1273 N N . PRO B 1 27 ? 18.85846 22.72731 -58.00571 1.000 77.27805 18 PRO 2 N 1
ATOM 1274 C CA . PRO B 1 27 ? 18.20865 23.23640 -59.22229 1.000 76.24208 18 PRO 2 CA 1
ATOM 1275 C C . PRO B 1 27 ? 19.22242 23.57042 -60.30559 1.000 73.34210 18 PRO 2 C 1
ATOM 1276 O O . PRO B 1 27 ? 20.19608 24.28318 -60.06297 1.000 74.88662 18 PRO 2 O 1
ATOM 1280 N N . TYR B 1 28 ? 18.97374 23.07438 -61.51193 1.000 72.45594 19 TYR 2 N 1
ATOM 1281 C CA . TYR B 1 28 ? 19.76581 23.46230 -62.66805 1.000 70.33245 19 TYR 2 CA 1
ATOM 1282 C C . TYR B 1 28 ? 19.13700 24.69371 -63.29851 1.000 71.72014 19 TYR 2 C 1
ATOM 1283 O O . TYR B 1 28 ? 18.00011 24.63330 -63.77735 1.000 75.68371 19 TYR 2 O 1
ATOM 1292 N N . ILE B 1 29 ? 19.89149 25.78677 -63.35201 1.000 73.46448 20 ILE 2 N 1
ATOM 1293 C CA . ILE B 1 29 ? 19.43651 27.04320 -63.93917 1.000 69.14241 20 ILE 2 CA 1
ATOM 1294 C C . ILE B 1 29 ? 20.38160 27.39089 -65.07315 1.000 69.98076 20 ILE 2 C 1
ATOM 1295 O O . ILE B 1 29 ? 21.57252 27.62440 -64.84170 1.000 75.28471 20 ILE 2 O 1
ATOM 1300 N N . ASP B 1 30 ? 19.85711 27.43714 -66.28702 1.000 71.69057 21 ASP 2 N 1
ATOM 1301 C CA . ASP B 1 30 ? 20.68436 27.78980 -67.42989 1.000 72.67024 21 ASP 2 CA 1
ATOM 1302 C C . ASP B 1 30 ? 21.31320 29.16919 -67.24125 1.000 74.88708 21 ASP 2 C 1
ATOM 1303 O O . ASP B 1 30 ? 20.65392 30.09115 -66.74497 1.000 75.35167 21 ASP 2 O 1
ATOM 1308 N N . PRO B 1 31 ? 22.57009 29.35761 -67.65922 1.000 77.15873 22 PRO 2 N 1
ATOM 1309 C CA . PRO B 1 31 ? 23.21963 30.67134 -67.49664 1.000 71.14577 22 PRO 2 CA 1
ATOM 1310 C C . PRO B 1 31 ? 22.63566 31.76737 -68.35793 1.000 72.76601 22 PRO 2 C 1
ATOM 1311 O O . PRO B 1 31 ? 23.06355 32.92004 -68.21176 1.000 82.69914 22 PRO 2 O 1
ATOM 1315 N N . ALA B 1 32 ? 21.69848 31.46569 -69.25676 1.000 72.68376 23 ALA 2 N 1
ATOM 1316 C CA . ALA B 1 32 ? 20.99616 32.49859 -70.01310 1.000 69.85617 23 ALA 2 CA 1
ATOM 1317 C C . ALA B 1 32 ? 19.61118 32.78876 -69.45321 1.000 68.07410 23 ALA 2 C 1
ATOM 1318 O O . ALA B 1 32 ? 18.88184 33.60829 -70.02254 1.000 68.27415 23 ALA 2 O 1
ATOM 1320 N N . ALA B 1 33 ? 19.23431 32.13250 -68.35968 1.000 65.76259 24 ALA 2 N 1
ATOM 1321 C CA . ALA B 1 33 ? 17.98809 32.42562 -67.66875 1.000 67.89701 24 ALA 2 CA 1
ATOM 1322 C C . ALA B 1 33 ? 18.14416 33.64749 -66.75232 1.000 73.94927 24 ALA 2 C 1
ATOM 1323 O O . ALA B 1 33 ? 19.14532 33.77303 -66.03625 1.000 69.93699 24 ALA 2 O 1
ATOM 1325 N N . GLN B 1 34 ? 17.15716 34.56824 -66.78355 1.000 71.73258 25 GLN 2 N 1
ATOM 1326 C CA . GLN B 1 34 ? 17.11843 35.69446 -65.84021 1.000 66.59434 25 GLN 2 CA 1
ATOM 1327 C C . GLN B 1 34 ? 16.20671 35.32990 -64.66696 1.000 69.21064 25 GLN 2 C 1
ATOM 1328 O O . GL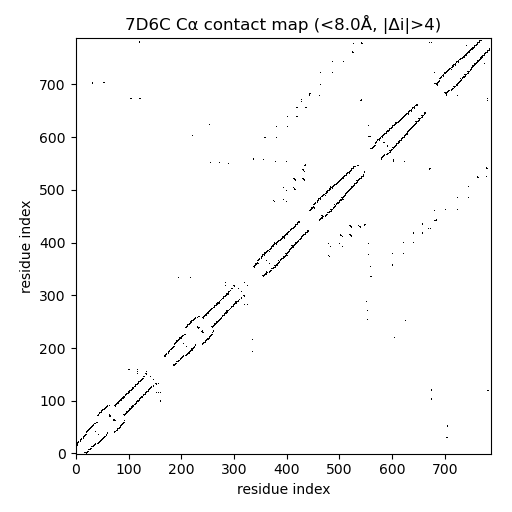N B 1 34 ? 14.98897 35.50276 -64.73880 1.000 71.34261 25 GLN 2 O 1
ATOM 1334 N N . VAL B 1 35 ? 16.80751 34.88759 -63.56822 1.000 65.09423 26 VAL 2 N 1
ATOM 1335 C CA . VAL B 1 35 ? 16.11182 34.47429 -62.35050 1.000 62.49629 26 VAL 2 CA 1
ATOM 1336 C C . VAL B 1 35 ? 16.36373 35.46474 -61.20307 1.000 69.11591 26 VAL 2 C 1
ATOM 1337 O O . VAL B 1 35 ? 17.47472 35.54721 -60.65855 1.000 68.54006 26 VAL 2 O 1
ATOM 1341 N N . HIS B 1 36 ? 15.31486 36.18733 -60.79691 1.000 66.47236 27 HIS 2 N 1
ATOM 1342 C CA . HIS B 1 36 ? 15.42572 37.12231 -59.68116 1.000 62.54477 27 HIS 2 CA 1
ATOM 1343 C C . HIS B 1 36 ? 15.82697 36.40750 -58.39094 1.000 62.91112 27 HIS 2 C 1
ATOM 1344 O O . HIS B 1 36 ? 15.40846 35.27794 -58.13323 1.000 63.05222 27 HIS 2 O 1
ATOM 1351 N N . ALA B 1 37 ? 16.64985 37.08370 -57.57121 1.000 65.88741 28 ALA 2 N 1
ATOM 1352 C CA . ALA B 1 37 ? 17.16930 36.47939 -56.34571 1.000 62.24982 28 ALA 2 CA 1
ATOM 1353 C C . ALA B 1 37 ? 16.11545 36.37742 -55.25850 1.000 62.51085 28 ALA 2 C 1
ATOM 1354 O O . ALA B 1 37 ? 16.24174 35.51890 -54.37979 1.000 68.86849 28 ALA 2 O 1
ATOM 1356 N N . ILE B 1 38 ? 15.07679 37.21908 -55.30379 1.000 60.64575 29 ILE 2 N 1
ATOM 1357 C CA . ILE B 1 38 ? 13.93443 37.07406 -54.40013 1.000 62.36469 29 ILE 2 CA 1
ATOM 1358 C C . ILE B 1 38 ? 13.01477 35.94187 -54.83128 1.000 57.59590 29 ILE 2 C 1
ATOM 1359 O O . ILE B 1 38 ? 12.04449 35.63181 -54.12209 1.000 52.54224 29 ILE 2 O 1
ATOM 1364 N N . ALA B 1 39 ? 13.29630 35.30199 -55.97132 1.000 63.90011 30 ALA 2 N 1
ATOM 1365 C CA . ALA B 1 39 ? 12.61781 34.06272 -56.34405 1.000 55.90917 30 ALA 2 CA 1
ATOM 1366 C C . ALA B 1 39 ? 13.17179 32.91482 -55.52433 1.000 48.77236 30 ALA 2 C 1
ATOM 1367 O O . ALA B 1 39 ? 14.37376 32.85304 -55.27434 1.000 52.66436 30 ALA 2 O 1
ATOM 1369 N N . SER B 1 40 ? 12.28041 32.02741 -55.08435 1.000 48.19537 31 SER 2 N 1
ATOM 1370 C CA . SER B 1 40 ? 12.61242 30.83778 -54.29825 1.000 55.74161 31 SER 2 CA 1
ATOM 1371 C C . SER B 1 40 ? 12.45194 29.59542 -55.18023 1.000 58.71011 31 SER 2 C 1
ATOM 1372 O O . SER B 1 40 ? 11.33839 29.26232 -55.59343 1.000 60.76649 31 SER 2 O 1
ATOM 1375 N N . ILE B 1 41 ? 13.54772 28.90233 -55.46950 1.000 58.53094 32 ILE 2 N 1
ATOM 1376 C CA . ILE B 1 41 ? 13.50603 27.75112 -56.36988 1.000 60.38847 32 ILE 2 CA 1
ATOM 1377 C C . ILE B 1 41 ? 14.20591 26.58444 -55.69610 1.000 60.07501 32 ILE 2 C 1
ATOM 1378 O O . ILE B 1 41 ? 15.43203 26.59045 -55.55238 1.000 64.51051 32 ILE 2 O 1
ATOM 1383 N N . ILE B 1 42 ? 13.44353 25.56567 -55.32401 1.000 65.07546 33 ILE 2 N 1
ATOM 1384 C CA . ILE B 1 42 ? 13.93288 24.49920 -54.46100 1.000 65.72445 33 ILE 2 CA 1
ATOM 1385 C C . ILE B 1 42 ? 13.73806 23.14303 -55.13992 1.000 68.98527 33 ILE 2 C 1
ATOM 1386 O O . ILE B 1 42 ? 12.63351 22.81728 -55.59103 1.000 67.73427 33 ILE 2 O 1
ATOM 1391 N N . GLY B 1 43 ? 14.80987 22.35845 -55.20826 1.000 70.11008 34 GLY 2 N 1
ATOM 1392 C CA . GLY B 1 43 ? 14.73355 20.97668 -55.62850 1.000 65.91610 34 GLY 2 CA 1
ATOM 1393 C C . GLY B 1 43 ? 15.19902 20.76421 -57.05080 1.000 70.02821 34 GLY 2 C 1
ATOM 1394 O O . GLY B 1 43 ? 15.86541 21.60529 -57.65962 1.000 66.36414 34 GLY 2 O 1
ATOM 1395 N N . ASP B 1 44 ? 14.83697 19.59241 -57.58606 1.000 75.25178 35 ASP 2 N 1
ATOM 1396 C CA . ASP B 1 44 ? 15.15712 19.23885 -58.96833 1.000 69.15707 35 ASP 2 CA 1
ATOM 1397 C C . ASP B 1 44 ? 14.34248 20.09821 -59.92447 1.000 68.90064 35 ASP 2 C 1
ATOM 1398 O O . ASP B 1 44 ? 13.24990 19.70481 -60.34892 1.000 70.97205 35 ASP 2 O 1
ATOM 1403 N N . VAL B 1 45 ? 14.86229 21.26808 -60.27082 1.000 64.70998 36 VAL 2 N 1
ATOM 1404 C CA . VAL B 1 45 ? 14.17898 22.17608 -61.17483 1.000 63.46314 36 VAL 2 CA 1
ATOM 1405 C C . VAL B 1 45 ? 15.13348 22.55608 -62.27798 1.000 63.39793 36 VAL 2 C 1
ATOM 1406 O O . VAL B 1 45 ? 16.28647 22.91734 -62.01388 1.000 66.90508 36 VAL 2 O 1
ATOM 1410 N N . ARG B 1 46 ? 14.64468 22.52861 -63.49872 1.000 63.20334 37 ARG 2 N 1
ATOM 1411 C CA . ARG B 1 46 ? 15.51395 22.62081 -64.64734 1.000 65.70219 37 ARG 2 CA 1
ATOM 1412 C C . ARG B 1 46 ? 15.03740 23.85023 -65.40655 1.000 62.98144 37 ARG 2 C 1
ATOM 1413 O O . ARG B 1 46 ? 13.98953 23.81141 -66.06085 1.000 64.40077 37 ARG 2 O 1
ATOM 1421 N N . ILE B 1 47 ? 15.76002 24.96019 -65.27682 1.000 60.50489 38 ILE 2 N 1
ATOM 1422 C CA . ILE B 1 47 ? 15.34379 26.21695 -65.89171 1.000 66.48331 38 ILE 2 CA 1
ATOM 1423 C C . ILE B 1 47 ? 16.11902 26.37099 -67.18353 1.000 64.32557 38 ILE 2 C 1
ATOM 1424 O O . ILE B 1 47 ? 17.35257 26.43694 -67.16348 1.000 73.16337 38 ILE 2 O 1
ATOM 1429 N N . ALA B 1 48 ? 15.40737 26.43793 -68.30227 1.000 60.30965 39 ALA 2 N 1
ATOM 1430 C CA . ALA B 1 48 ? 16.07475 26.50122 -69.59114 1.000 65.02055 39 ALA 2 CA 1
ATOM 1431 C C . ALA B 1 48 ? 16.58350 27.91669 -69.87197 1.000 68.57739 39 ALA 2 C 1
ATOM 1432 O O . ALA B 1 48 ? 16.36829 28.86120 -69.10352 1.000 67.49980 39 ALA 2 O 1
ATOM 1434 N N . ALA B 1 49 ? 17.28349 28.05328 -70.99527 1.000 72.28134 40 ALA 2 N 1
ATOM 1435 C CA . ALA B 1 49 ? 17.85004 29.32753 -71.39650 1.000 64.37466 40 ALA 2 CA 1
ATOM 1436 C C . ALA B 1 49 ? 16.73746 30.26874 -71.81797 1.000 66.68891 40 ALA 2 C 1
ATOM 1437 O O . ALA B 1 49 ? 15.65945 29.83057 -72.23026 1.000 65.34716 40 ALA 2 O 1
ATOM 1439 N N . GLY B 1 50 ? 17.00377 31.57698 -71.68080 1.000 67.59314 41 GLY 2 N 1
ATOM 1440 C CA . GLY B 1 50 ? 16.04079 32.63549 -71.95148 1.000 62.93103 41 GLY 2 CA 1
ATOM 1441 C C . GLY B 1 50 ? 14.90899 32.76587 -70.95466 1.000 64.05935 41 GLY 2 C 1
ATOM 1442 O O . GLY B 1 50 ? 14.11960 33.70866 -71.05780 1.000 61.36180 41 GLY 2 O 1
ATOM 1443 N N . VAL B 1 51 ? 14.78567 31.84567 -70.00072 1.000 69.96335 42 VAL 2 N 1
ATOM 1444 C CA . VAL B 1 51 ? 13.63979 31.85482 -69.10423 1.000 67.49921 42 VAL 2 CA 1
ATOM 1445 C C . VAL B 1 51 ? 13.76207 33.03560 -68.15984 1.000 70.47945 42 VAL 2 C 1
ATOM 1446 O O . VAL B 1 51 ? 14.85398 33.35142 -67.66288 1.000 69.95043 42 VAL 2 O 1
ATOM 1450 N N . ARG B 1 52 ? 12.64480 33.69658 -67.90107 1.000 71.01977 43 ARG 2 N 1
ATOM 1451 C CA . ARG B 1 52 ? 12.64379 34.89674 -67.08133 1.000 69.56747 43 ARG 2 CA 1
ATOM 1452 C C . ARG B 1 52 ? 11.74218 34.59812 -65.88667 1.000 63.21985 43 ARG 2 C 1
ATOM 1453 O O . ARG B 1 52 ? 10.53014 34.41377 -66.05052 1.000 66.52585 43 ARG 2 O 1
ATOM 1461 N N . VAL B 1 53 ? 12.34143 34.49338 -64.69601 1.000 63.18996 44 VAL 2 N 1
ATOM 1462 C CA . VAL B 1 53 ? 11.65108 34.13252 -63.45296 1.000 59.85727 44 VAL 2 CA 1
ATOM 1463 C C . VAL B 1 53 ? 11.63911 35.32445 -62.51198 1.000 62.06110 44 VAL 2 C 1
ATOM 1464 O O . VAL B 1 53 ? 12.68037 35.66250 -61.93629 1.000 65.49253 44 VAL 2 O 1
ATOM 1468 N N . ALA B 1 54 ? 10.46017 35.90110 -62.26917 1.000 62.11608 45 ALA 2 N 1
ATOM 1469 C CA . ALA B 1 54 ? 10.35743 37.17847 -61.56155 1.000 60.31136 45 ALA 2 CA 1
ATOM 1470 C C . ALA B 1 54 ? 10.42561 37.01760 -60.03798 1.000 60.04855 45 ALA 2 C 1
ATOM 1471 O O . ALA B 1 54 ? 10.50858 35.91417 -59.48426 1.000 56.85063 45 ALA 2 O 1
ATOM 1473 N N . ALA B 1 55 ? 10.36151 38.15882 -59.35458 1.000 60.07820 46 ALA 2 N 1
ATOM 1474 C CA . ALA B 1 55 ? 10.52814 38.18928 -57.91209 1.000 54.92851 46 ALA 2 CA 1
ATOM 1475 C C . ALA B 1 55 ? 9.37285 37.48924 -57.22294 1.000 53.04155 46 ALA 2 C 1
ATOM 1476 O O . ALA B 1 55 ? 8.22719 37.52974 -57.68172 1.000 52.28925 46 ALA 2 O 1
ATOM 1478 N N . GLY B 1 56 ? 9.68013 36.85480 -56.09316 1.000 55.20870 47 GLY 2 N 1
ATOM 1479 C CA . GLY B 1 56 ? 8.62677 36.23128 -55.31696 1.000 52.76324 47 GLY 2 CA 1
ATOM 1480 C C . GLY B 1 56 ? 7.92977 35.07051 -55.99182 1.000 55.02286 47 GLY 2 C 1
ATOM 1481 O O . GLY B 1 56 ? 6.85491 34.67491 -55.53836 1.000 55.29784 47 GLY 2 O 1
ATOM 1482 N N . VAL B 1 57 ? 8.49065 34.53073 -57.08071 1.000 53.91331 48 VAL 2 N 1
ATOM 1483 C CA . VAL B 1 57 ? 8.02314 33.26283 -57.62344 1.000 52.20896 48 VAL 2 CA 1
ATOM 1484 C C . VAL B 1 57 ? 8.48669 32.13706 -56.70429 1.000 54.55050 48 VAL 2 C 1
ATOM 1485 O O . VAL B 1 57 ? 9.55181 32.21398 -56.07639 1.000 55.19465 48 VAL 2 O 1
ATOM 1489 N N . SER B 1 58 ? 7.66306 31.10123 -56.57841 1.000 53.28306 49 SER 2 N 1
ATOM 1490 C CA . SER B 1 58 ? 8.02330 29.91959 -55.80714 1.000 51.82807 49 SER 2 CA 1
ATOM 1491 C C . SER B 1 58 ? 7.89025 28.70220 -56.70696 1.000 53.06879 49 SER 2 C 1
ATOM 1492 O O . SER B 1 58 ? 6.77976 28.31660 -57.07967 1.000 52.00484 49 SER 2 O 1
ATOM 1495 N N . ILE B 1 59 ? 9.01679 28.11719 -57.06183 1.000 55.66747 50 ILE 2 N 1
ATOM 1496 C CA . ILE B 1 59 ? 9.07590 26.84073 -57.75182 1.000 58.81182 50 ILE 2 CA 1
ATOM 1497 C C . ILE B 1 59 ? 9.58985 25.83945 -56.73553 1.000 57.60835 50 ILE 2 C 1
ATOM 1498 O O . ILE B 1 59 ? 10.78005 25.82739 -56.41691 1.000 60.11424 50 ILE 2 O 1
ATOM 1503 N N . ARG B 1 60 ? 8.69298 25.02148 -56.21701 1.000 61.13572 51 ARG 2 N 1
ATOM 1504 C CA . ARG B 1 60 ? 8.94696 24.13871 -55.07710 1.000 70.40461 51 ARG 2 CA 1
ATOM 1505 C C . ARG B 1 60 ? 8.90267 22.69486 -55.58759 1.000 67.23426 51 ARG 2 C 1
ATOM 1506 O O . ARG B 1 60 ? 7.82157 22.12430 -55.75758 1.000 66.02568 51 ARG 2 O 1
ATOM 1514 N N . ALA B 1 61 ? 10.07505 22.10657 -55.84909 1.000 67.49691 52 ALA 2 N 1
ATOM 1515 C CA . ALA B 1 61 ? 10.17245 20.73300 -56.34434 1.000 78.24976 52 ALA 2 CA 1
ATOM 1516 C C . ALA B 1 61 ? 10.61427 19.74632 -55.26988 1.000 81.94098 52 ALA 2 C 1
ATOM 1517 O O . ALA B 1 61 ? 11.27766 18.75379 -55.58060 1.000 82.76487 52 ALA 2 O 1
ATOM 1519 N N . ASP B 1 62 ? 10.24709 19.98966 -54.01529 1.000 86.42064 53 ASP 2 N 1
ATOM 1520 C CA . ASP B 1 62 ? 10.76480 19.21227 -52.88907 1.000 87.99578 53 ASP 2 CA 1
ATOM 1521 C C . ASP B 1 62 ? 10.00659 17.91402 -52.68422 1.000 90.32726 53 ASP 2 C 1
ATOM 1522 O O . ASP B 1 62 ? 9.79309 17.48833 -51.54491 1.000 89.94412 53 ASP 2 O 1
ATOM 1527 N N . GLU B 1 63 ? 9.61460 17.24887 -53.77338 1.000 93.47529 54 GLU 2 N 1
ATOM 1528 C CA . GLU B 1 63 ? 8.76057 16.06790 -53.70088 1.000 97.28156 54 GLU 2 CA 1
ATOM 1529 C C . GLU B 1 63 ? 9.40375 14.81909 -54.31518 1.000 104.95169 54 GLU 2 C 1
ATOM 1530 O O . GLU B 1 63 ? 8.69717 13.83937 -54.60376 1.000 105.59978 54 GLU 2 O 1
ATOM 1536 N N . GLY B 1 64 ? 10.72647 14.80676 -54.48025 1.000 99.64856 55 GLY 2 N 1
ATOM 1537 C CA . GLY B 1 64 ? 11.34635 13.78896 -55.32060 1.000 91.01308 55 GLY 2 CA 1
ATOM 1538 C C . GLY B 1 64 ? 10.80837 13.85025 -56.73505 1.000 96.11364 55 GLY 2 C 1
ATOM 1539 O O . GLY B 1 64 ? 10.61975 12.80478 -57.37903 1.000 90.37409 55 GLY 2 O 1
ATOM 1540 N N . ALA B 1 65 ? 10.55164 15.07240 -57.23073 1.000 90.39866 56 ALA 2 N 1
ATOM 1541 C CA . ALA B 1 65 ? 9.75793 15.34660 -58.41890 1.000 77.94416 56 ALA 2 CA 1
ATOM 1542 C C . ALA B 1 65 ? 10.55204 16.26823 -59.33410 1.000 79.39975 56 ALA 2 C 1
ATOM 1543 O O . ALA B 1 65 ? 10.98425 17.34806 -58.88953 1.000 86.24520 56 ALA 2 O 1
ATOM 1545 N N . PRO B 1 66 ? 10.76124 15.90370 -60.61343 1.000 77.11820 57 PRO 2 N 1
ATOM 1546 C CA . PRO B 1 66 ? 11.51636 16.78988 -61.51821 1.000 76.45621 57 PRO 2 CA 1
ATOM 1547 C C . PRO B 1 66 ? 10.64995 17.79374 -62.26707 1.000 71.92554 57 PRO 2 C 1
ATOM 1548 O O . PRO B 1 66 ? 9.74345 17.37852 -62.99669 1.000 71.57440 57 PRO 2 O 1
ATOM 1552 N N . PHE B 1 67 ? 10.92315 19.09834 -62.11185 1.000 67.01156 58 PHE 2 N 1
ATOM 1553 C CA . PHE B 1 67 ? 10.29280 20.14927 -62.90933 1.000 65.31842 58 PHE 2 CA 1
ATOM 1554 C C . PHE B 1 67 ? 11.15956 20.51164 -64.10093 1.000 62.04013 58 PHE 2 C 1
ATOM 1555 O O . PHE B 1 67 ? 12.38729 20.51259 -64.01586 1.000 65.87646 58 PHE 2 O 1
ATOM 1563 N N . GLN B 1 68 ? 10.51074 20.88448 -65.19586 1.000 57.96731 59 GLN 2 N 1
ATOM 1564 C CA . GLN B 1 68 ? 11.22621 21.37546 -66.36040 1.000 60.81764 59 GLN 2 CA 1
ATOM 1565 C C . GLN B 1 68 ? 10.51339 22.60894 -66.87991 1.000 67.25468 59 GLN 2 C 1
ATOM 1566 O O . GLN B 1 68 ? 9.30044 22.56773 -67.10711 1.000 69.21044 59 GLN 2 O 1
ATOM 1572 N N . VAL B 1 69 ? 11.25490 23.69658 -67.07494 1.000 59.67103 60 VAL 2 N 1
ATOM 1573 C CA . VAL B 1 69 ? 10.70508 24.91503 -67.64591 1.000 59.77773 60 VAL 2 CA 1
ATOM 1574 C C . VAL B 1 69 ? 11.46328 25.18694 -68.93221 1.000 59.01359 60 VAL 2 C 1
ATOM 1575 O O . VAL B 1 69 ? 12.69503 25.11865 -68.94882 1.000 60.54472 60 VAL 2 O 1
ATOM 1579 N N . GLY B 1 70 ? 10.72198 25.48388 -70.01614 1.000 61.67158 61 GLY 2 N 1
ATOM 1580 C CA . GLY B 1 70 ? 11.30927 25.57261 -71.33713 1.000 63.08434 61 GLY 2 CA 1
ATOM 1581 C C . GLY B 1 70 ? 11.69313 26.97931 -71.74126 1.000 68.13319 61 GLY 2 C 1
ATOM 1582 O O . GLY B 1 70 ? 11.29058 27.95059 -71.11053 1.000 74.18965 61 GLY 2 O 1
ATOM 1583 N N . LYS B 1 71 ? 12.45909 27.06379 -72.83161 1.000 68.50067 62 LYS 2 N 1
ATOM 1584 C CA . LYS B 1 71 ? 13.09366 28.31265 -73.23833 1.000 70.90127 62 LYS 2 CA 1
ATOM 1585 C C . LYS B 1 71 ? 12.09150 29.45506 -73.32851 1.000 71.47887 62 LYS 2 C 1
ATOM 1586 O O . LYS B 1 71 ? 10.92131 29.26020 -73.68066 1.000 69.17716 62 LYS 2 O 1
ATOM 1592 N N . GLU B 1 72 ? 12.58141 30.66136 -73.00376 1.000 71.75993 63 GLU 2 N 1
ATOM 1593 C CA . GLU B 1 72 ? 11.87167 31.93828 -73.16838 1.000 67.34877 63 GLU 2 CA 1
ATOM 1594 C C . GLU B 1 72 ? 10.48205 31.91960 -72.54331 1.000 63.99821 63 GLU 2 C 1
ATOM 1595 O O . GLU B 1 72 ? 9.62790 32.72703 -72.89921 1.000 63.03355 63 GLU 2 O 1
ATOM 1601 N N . SER B 1 73 ? 10.24675 30.98145 -71.62977 1.000 66.44775 64 SER 2 N 1
ATOM 1602 C CA . SER B 1 73 ? 9.10176 31.04600 -70.74170 1.000 66.38083 64 SER 2 CA 1
ATOM 1603 C C . SER B 1 73 ? 9.29173 32.16475 -69.72529 1.000 69.45961 64 SER 2 C 1
ATOM 1604 O O . SER B 1 73 ? 10.41126 32.46296 -69.29128 1.000 69.36830 64 SER 2 O 1
ATOM 1607 N N . ILE B 1 74 ? 8.18073 32.78853 -69.34394 1.000 67.31645 65 ILE 2 N 1
ATOM 1608 C CA . ILE B 1 74 ? 8.19185 33.90304 -68.40948 1.000 60.76715 65 ILE 2 CA 1
ATOM 1609 C C . ILE B 1 74 ? 7.27280 33.56288 -67.24473 1.000 58.82222 65 ILE 2 C 1
ATOM 1610 O O . ILE B 1 74 ? 6.14128 33.10155 -67.44677 1.000 57.85126 65 ILE 2 O 1
ATOM 1615 N N . LEU B 1 75 ? 7.76184 33.77852 -66.02953 1.000 57.63538 66 LEU 2 N 1
ATOM 1616 C CA . LEU B 1 75 ? 6.99206 33.55392 -64.80627 1.000 59.29163 66 LEU 2 CA 1
ATOM 1617 C C . LEU B 1 75 ? 6.86466 34.88555 -64.06153 1.000 58.15866 66 LEU 2 C 1
ATOM 1618 O O . LEU B 1 75 ? 7.86218 35.41284 -63.55719 1.000 60.78944 66 LEU 2 O 1
ATOM 1623 N N . GLN B 1 76 ? 5.65762 35.45491 -64.00761 1.000 57.83238 67 GLN 2 N 1
ATOM 1624 C CA . GLN B 1 76 ? 5.53571 36.77072 -63.38217 1.000 57.09202 67 GLN 2 CA 1
ATOM 1625 C C . GLN B 1 76 ? 5.55077 36.67125 -61.85365 1.000 56.52099 67 GLN 2 C 1
ATOM 1626 O O . GLN B 1 76 ? 5.48783 35.58345 -61.25618 1.000 51.67364 67 GLN 2 O 1
ATOM 1632 N N . GLU B 1 77 ? 5.60467 37.85255 -61.23168 1.000 52.47217 68 GLU 2 N 1
ATOM 1633 C CA . GLU B 1 77 ? 5.68966 37.98898 -59.78119 1.000 52.46664 68 GLU 2 CA 1
ATOM 1634 C C . GLU B 1 77 ? 4.59684 37.20254 -59.06004 1.000 49.73992 68 GLU 2 C 1
ATOM 1635 O O . GLU B 1 77 ? 3.40941 37.32533 -59.36988 1.000 50.23320 68 GLU 2 O 1
ATOM 1641 N N . GLY B 1 78 ? 5.00751 36.38317 -58.09787 1.000 45.76622 69 GLY 2 N 1
ATOM 1642 C CA . GLY B 1 78 ? 4.05392 35.64955 -57.29845 1.000 45.74064 69 GLY 2 CA 1
ATOM 1643 C C . GLY B 1 78 ? 3.43023 34.42491 -57.94300 1.000 51.93491 69 GLY 2 C 1
ATOM 1644 O O . GLY B 1 78 ? 2.47565 33.87784 -57.37503 1.000 50.58984 69 GLY 2 O 1
ATOM 1645 N N . ALA B 1 79 ? 3.92144 33.97391 -59.10237 1.000 49.99430 70 ALA 2 N 1
ATOM 1646 C CA . ALA B 1 79 ? 3.49192 32.68758 -59.64112 1.000 47.96307 70 ALA 2 CA 1
ATOM 1647 C C . ALA B 1 79 ? 4.04424 31.53412 -58.79471 1.000 52.05064 70 ALA 2 C 1
ATOM 1648 O O . ALA B 1 79 ? 5.05707 31.67243 -58.09289 1.000 53.59207 70 ALA 2 O 1
ATOM 1650 N N . VAL B 1 80 ? 3.36937 30.38110 -58.85852 1.000 43.04922 71 VAL 2 N 1
ATOM 1651 C CA . VAL B 1 80 ? 3.73309 29.24091 -58.02083 1.000 49.84956 71 VAL 2 CA 1
ATOM 1652 C C . VAL B 1 80 ? 3.76276 27.94693 -58.82843 1.000 52.49753 71 VAL 2 C 1
ATOM 1653 O O . VAL B 1 80 ? 2.88132 27.68342 -59.65483 1.000 50.96167 71 VAL 2 O 1
ATOM 1657 N N . ILE B 1 81 ? 4.78729 27.13857 -58.57643 1.000 52.00320 72 ILE 2 N 1
ATOM 1658 C CA . ILE B 1 81 ? 4.91469 25.79883 -59.12488 1.000 52.71458 72 ILE 2 CA 1
ATOM 1659 C C . ILE B 1 81 ? 5.11515 24.85839 -57.94844 1.000 57.58320 72 ILE 2 C 1
ATOM 1660 O O . ILE B 1 81 ? 6.15322 24.92251 -57.27689 1.000 61.20199 72 ILE 2 O 1
ATOM 1665 N N . HIS B 1 82 ? 4.12593 24.00484 -57.68005 1.000 60.59625 73 HIS 2 N 1
ATOM 1666 C CA . HIS B 1 82 ? 4.29547 22.83477 -56.82454 1.000 63.55056 73 HIS 2 CA 1
ATOM 1667 C C . HIS B 1 82 ? 4.26751 21.59132 -57.69468 1.000 62.55372 73 HIS 2 C 1
ATOM 1668 O O . HIS B 1 82 ? 4.11089 21.65651 -58.91535 1.000 61.98641 73 HIS 2 O 1
ATOM 1675 N N . GLY B 1 83 ? 4.40528 20.44866 -57.03840 1.000 71.57460 74 GLY 2 N 1
ATOM 1676 C CA . GLY B 1 83 ? 4.22944 19.16000 -57.67008 1.000 71.47448 74 GLY 2 CA 1
ATOM 1677 C C . GLY B 1 83 ? 3.79680 18.13521 -56.64658 1.000 72.80553 74 GLY 2 C 1
ATOM 1678 O O . GLY B 1 83 ? 4.33410 18.10398 -55.53675 1.000 70.00893 74 GLY 2 O 1
ATOM 1679 N N . LEU B 1 84 ? 2.81009 17.31176 -56.99202 1.000 78.53282 75 LEU 2 N 1
ATOM 1680 C CA . LEU B 1 84 ? 2.45675 16.18062 -56.14218 1.000 82.96622 75 LEU 2 CA 1
ATOM 1681 C C . LEU B 1 84 ? 3.59017 15.15290 -56.09864 1.000 85.14257 75 LEU 2 C 1
ATOM 1682 O O . LEU B 1 84 ? 4.34230 14.97280 -57.06787 1.000 83.39260 75 LEU 2 O 1
ATOM 1687 N N . GLU B 1 85 ? 3.69788 14.47107 -54.95207 1.000 86.15529 76 GLU 2 N 1
ATOM 1688 C CA . GLU B 1 85 ? 4.74730 13.46900 -54.75925 1.000 88.90849 76 GLU 2 CA 1
ATOM 1689 C C . GLU B 1 85 ? 4.61480 12.32899 -55.76128 1.000 81.65718 76 GLU 2 C 1
ATOM 1690 O O . GLU B 1 85 ? 5.58297 11.97169 -56.44195 1.000 77.40372 76 GLU 2 O 1
ATOM 1696 N N . TYR B 1 86 ? 3.42104 11.74776 -55.86693 1.000 82.02863 77 TYR 2 N 1
ATOM 1697 C CA . TYR B 1 86 ? 3.13637 10.71881 -56.85967 1.000 84.53755 77 TYR 2 CA 1
ATOM 1698 C C . TYR B 1 86 ? 2.29255 11.30853 -57.98961 1.000 84.74245 77 TYR 2 C 1
ATOM 1699 O O . TYR B 1 86 ? 1.26221 11.95556 -57.74634 1.000 81.49121 77 TYR 2 O 1
ATOM 1708 N N . GLY B 1 87 ? 2.74643 11.09731 -59.22136 1.000 74.27839 78 GLY 2 N 1
ATOM 1709 C CA . GLY B 1 87 ? 2.03386 11.57197 -60.38512 1.000 65.76409 78 GLY 2 CA 1
ATOM 1710 C C . GLY B 1 87 ? 3.00561 12.19251 -61.35419 1.000 67.61545 78 GLY 2 C 1
ATOM 1711 O O . GLY B 1 87 ? 3.78841 13.05699 -60.96047 1.000 79.07210 78 GLY 2 O 1
ATOM 1712 N N . ARG B 1 88 ? 3.00004 11.75963 -62.60899 1.000 63.15533 79 ARG 2 N 1
ATOM 1713 C CA . ARG B 1 88 ? 3.93783 12.29465 -63.58380 1.000 68.43342 79 ARG 2 CA 1
ATOM 1714 C C . ARG B 1 88 ? 3.24252 12.48325 -64.92447 1.000 68.43520 79 ARG 2 C 1
ATOM 1715 O O . ARG B 1 88 ? 2.10008 12.06272 -65.13959 1.000 66.10930 79 ARG 2 O 1
ATOM 1723 N N . VAL B 1 89 ? 3.95832 13.15176 -65.82097 1.000 64.27916 80 VAL 2 N 1
ATOM 1724 C CA . VAL B 1 89 ? 3.50446 13.41585 -67.17089 1.000 65.96236 80 VAL 2 CA 1
ATOM 1725 C C . VAL B 1 89 ? 4.74616 13.18484 -68.01109 1.000 71.73194 80 VAL 2 C 1
ATOM 1726 O O . VAL B 1 89 ? 5.87224 13.24095 -67.51072 1.000 71.22498 80 VAL 2 O 1
ATOM 1730 N N . LEU B 1 90 ? 4.56207 12.91242 -69.29285 1.000 71.92078 81 LEU 2 N 1
ATOM 1731 C CA . LEU B 1 90 ? 5.72740 12.80589 -70.15458 1.000 74.46365 81 LEU 2 CA 1
ATOM 1732 C C . LEU B 1 90 ? 5.88262 14.06678 -70.97118 1.000 74.19125 81 LEU 2 C 1
ATOM 1733 O O . LEU B 1 90 ? 4.92929 14.51621 -71.62225 1.000 71.44498 81 LEU 2 O 1
ATOM 1738 N N . GLY B 1 91 ? 7.08959 14.62518 -70.93034 1.000 77.65560 82 GLY 2 N 1
ATOM 1739 C CA . GLY B 1 91 ? 7.41943 15.77338 -71.73666 1.000 79.31674 82 GLY 2 CA 1
ATOM 1740 C C . GLY B 1 91 ? 7.68771 15.38864 -73.17431 1.000 81.63855 82 GLY 2 C 1
ATOM 1741 O O . GLY B 1 91 ? 7.64714 14.21917 -73.56282 1.000 82.60892 82 GLY 2 O 1
ATOM 1742 N N . ASP B 1 92 ? 7.97452 16.41675 -73.97714 1.000 76.36458 83 ASP 2 N 1
ATOM 1743 C CA . ASP B 1 92 ? 8.34732 16.21074 -75.36878 1.000 77.92094 83 ASP 2 CA 1
ATOM 1744 C C . ASP B 1 92 ? 9.60185 15.34988 -75.51686 1.000 81.99840 83 ASP 2 C 1
ATOM 1745 O O . ASP B 1 92 ? 9.83527 14.79689 -76.59868 1.000 79.95058 83 ASP 2 O 1
ATOM 1750 N N . ASP B 1 93 ? 10.39170 15.18970 -74.45066 1.000 80.22134 84 ASP 2 N 1
ATOM 1751 C CA . ASP B 1 93 ? 11.58096 14.34964 -74.47553 1.000 80.00894 84 ASP 2 CA 1
ATOM 1752 C C . ASP B 1 93 ? 11.32220 12.92814 -73.96717 1.000 88.17412 84 ASP 2 C 1
ATOM 1753 O O . ASP B 1 93 ? 12.27739 12.21357 -73.63588 1.000 89.95890 84 ASP 2 O 1
ATOM 1758 N N . GLN B 1 94 ? 10.05644 12.51566 -73.86799 1.000 87.26085 85 GLN 2 N 1
ATOM 1759 C CA . GLN B 1 94 ? 9.65411 11.16616 -73.44690 1.000 90.14344 85 GLN 2 CA 1
ATOM 1760 C C . GLN B 1 94 ? 10.06913 10.82824 -72.01156 1.000 89.28678 85 GLN 2 C 1
ATOM 1761 O O . GLN B 1 94 ? 10.06462 9.65249 -71.63112 1.000 84.29166 85 GLN 2 O 1
ATOM 1767 N N . ALA B 1 95 ? 10.42171 11.80435 -71.17643 1.000 89.48431 86 ALA 2 N 1
ATOM 1768 C CA . ALA B 1 95 ? 10.78332 11.49434 -69.79745 1.000 92.72848 86 ALA 2 CA 1
ATOM 1769 C C . ALA B 1 95 ? 9.71753 11.96335 -68.80692 1.000 89.20254 86 ALA 2 C 1
ATOM 1770 O O . ALA B 1 95 ? 9.04215 12.98511 -69.00900 1.000 85.38834 86 ALA 2 O 1
ATOM 1772 N N . ASP B 1 96 ? 9.59801 11.19799 -67.71872 1.000 82.71664 87 ASP 2 N 1
ATOM 1773 C CA . ASP B 1 96 ? 8.60621 11.45785 -66.67941 1.000 85.67534 87 ASP 2 CA 1
ATOM 1774 C C . ASP B 1 96 ? 8.95737 12.71287 -65.88520 1.000 79.84101 87 ASP 2 C 1
ATOM 1775 O O . ASP B 1 96 ? 10.03312 12.79348 -65.28351 1.000 75.54395 87 ASP 2 O 1
ATOM 1780 N N . TYR B 1 97 ? 8.03581 13.67379 -65.85478 1.000 81.24705 88 TYR 2 N 1
ATOM 1781 C CA . TYR B 1 97 ? 8.16868 14.86472 -65.02699 1.000 79.68748 88 TYR 2 CA 1
ATOM 1782 C C . TYR B 1 97 ? 6.92308 15.06531 -64.17175 1.000 73.90830 88 TYR 2 C 1
ATOM 1783 O O . TYR B 1 97 ? 5.83659 14.57433 -64.48399 1.000 73.87427 88 TYR 2 O 1
ATOM 1792 N N . SER B 1 98 ? 7.10429 15.80491 -63.07683 1.000 71.69084 89 SER 2 N 1
ATOM 1793 C CA . SER B 1 98 ? 5.96065 16.32194 -62.34037 1.000 70.66548 89 SER 2 CA 1
ATOM 1794 C C . SER B 1 98 ? 5.43625 17.61024 -62.97995 1.000 66.10971 89 SER 2 C 1
ATOM 1795 O O . SER B 1 98 ? 4.22427 17.85300 -63.00242 1.000 63.61819 89 SER 2 O 1
ATOM 1798 N N . VAL B 1 99 ? 6.31868 18.45028 -63.51234 1.000 61.97291 90 VAL 2 N 1
ATOM 1799 C CA . VAL B 1 99 ? 5.88507 19.64453 -64.22223 1.000 61.98476 90 VAL 2 CA 1
ATOM 1800 C C . VAL B 1 99 ? 6.75640 19.81391 -65.45883 1.000 61.96482 90 VAL 2 C 1
ATOM 1801 O O . VAL B 1 99 ? 7.96381 20.06194 -65.34857 1.000 62.15862 90 VAL 2 O 1
ATOM 1805 N N . TRP B 1 100 ? 6.14948 19.69344 -66.62587 1.000 56.74889 91 TRP 2 N 1
ATOM 1806 C CA . TRP B 1 100 ? 6.77643 20.06881 -67.87528 1.000 61.72129 91 TRP 2 CA 1
ATOM 1807 C C . TRP B 1 100 ? 6.08176 21.33504 -68.33845 1.000 61.79446 91 TRP 2 C 1
ATOM 1808 O O . TRP B 1 100 ? 4.84913 21.36660 -68.45902 1.000 59.44575 91 TRP 2 O 1
ATOM 1819 N N . ILE B 1 101 ? 6.87797 22.37221 -68.56392 1.000 61.55683 92 ILE 2 N 1
ATOM 1820 C CA . ILE B 1 101 ? 6.44567 23.63098 -69.15543 1.000 66.53823 92 ILE 2 CA 1
ATOM 1821 C C . ILE B 1 101 ? 7.23709 23.82752 -70.42558 1.000 69.02835 92 ILE 2 C 1
ATOM 1822 O O . ILE B 1 101 ? 8.46360 23.67326 -70.42441 1.000 69.88942 92 ILE 2 O 1
ATOM 1827 N N . GLY B 1 102 ? 6.52880 24.15064 -71.50302 1.000 70.60596 93 GLY 2 N 1
ATOM 1828 C CA . GLY B 1 102 ? 7.11505 24.22799 -72.81649 1.000 67.93692 93 GLY 2 CA 1
ATOM 1829 C C . GLY B 1 102 ? 7.94447 25.47806 -72.94689 1.000 69.49205 93 GLY 2 C 1
ATOM 1830 O O . GLY B 1 102 ? 8.38297 26.08204 -71.96600 1.000 66.16768 93 GLY 2 O 1
ATOM 1831 N N . GLN B 1 103 ? 8.17366 25.85683 -74.19688 1.000 74.08090 94 GLN 2 N 1
ATOM 1832 C CA . GLN B 1 103 ? 8.85002 27.09226 -74.52417 1.000 71.72783 94 GLN 2 CA 1
ATOM 1833 C C . GLN B 1 103 ? 7.83027 28.20482 -74.67313 1.000 68.03149 94 GLN 2 C 1
ATOM 1834 O O . GLN B 1 103 ? 6.63539 27.96064 -74.84402 1.000 67.27320 94 GLN 2 O 1
ATOM 1840 N N . ARG B 1 104 ? 8.32374 29.44063 -74.56947 1.000 70.44599 95 ARG 2 N 1
ATOM 1841 C CA . ARG B 1 104 ? 7.54076 30.67567 -74.72753 1.000 70.38021 95 ARG 2 CA 1
ATOM 1842 C C . ARG B 1 104 ? 6.23207 30.67854 -73.92078 1.000 68.90852 95 ARG 2 C 1
ATOM 1843 O O . ARG B 1 104 ? 5.32479 31.48383 -74.20543 1.000 66.73235 95 ARG 2 O 1
ATOM 1851 N N . VAL B 1 105 ? 6.14993 29.81748 -72.89502 1.000 66.50165 96 VAL 2 N 1
ATOM 1852 C CA . VAL B 1 105 ? 5.00120 29.77900 -71.99230 1.000 65.55200 96 VAL 2 CA 1
ATOM 1853 C C . VAL B 1 105 ? 5.01494 30.98576 -71.05753 1.000 68.04881 96 VAL 2 C 1
ATOM 1854 O O . VAL B 1 105 ? 6.03895 31.30578 -70.44029 1.000 68.09202 96 VAL 2 O 1
ATOM 1858 N N . ALA B 1 106 ? 3.87010 31.64989 -70.92732 1.000 63.34584 97 ALA 2 N 1
ATOM 1859 C CA . ALA B 1 106 ? 3.69989 32.76213 -70.00279 1.000 59.22634 97 ALA 2 CA 1
ATOM 1860 C C . ALA B 1 106 ? 2.85651 32.28941 -68.83084 1.000 58.10169 97 ALA 2 C 1
ATOM 1861 O O . ALA B 1 106 ? 1.69398 31.90661 -69.01491 1.000 58.10741 97 ALA 2 O 1
ATOM 1863 N N . ILE B 1 107 ? 3.42731 32.31893 -67.63158 1.000 53.85206 98 ILE 2 N 1
ATOM 1864 C CA . ILE B 1 107 ? 2.69199 31.95423 -66.42829 1.000 51.74494 98 ILE 2 CA 1
ATOM 1865 C C . ILE B 1 107 ? 2.62302 33.18744 -65.55221 1.000 52.85653 98 ILE 2 C 1
ATOM 1866 O O . ILE B 1 107 ? 3.64329 33.63423 -65.00957 1.000 56.99043 98 ILE 2 O 1
ATOM 1871 N N . THR B 1 108 ? 1.42834 33.73545 -65.40677 1.000 49.47059 99 THR 2 N 1
ATOM 1872 C CA . THR B 1 108 ? 1.28038 35.11095 -64.96471 1.000 54.12023 99 THR 2 CA 1
ATOM 1873 C C . THR B 1 108 ? 1.04210 35.19823 -63.45038 1.000 53.09335 99 THR 2 C 1
ATOM 1874 O O . THR B 1 108 ? 1.04712 34.19278 -62.73236 1.000 48.94908 99 THR 2 O 1
ATOM 1878 N N . HIS B 1 109 ? 0.81665 36.43363 -62.97918 1.000 52.18807 100 HIS 2 N 1
ATOM 1879 C CA . HIS B 1 109 ? 0.76139 36.75033 -61.55171 1.000 48.77609 100 HIS 2 CA 1
ATOM 1880 C C . HIS B 1 109 ? -0.12124 35.78654 -60.78496 1.000 52.20908 100 HIS 2 C 1
ATOM 1881 O O . HIS B 1 109 ? -1.20233 35.41053 -61.24314 1.000 54.96519 100 HIS 2 O 1
ATOM 1888 N N . LYS B 1 110 ? 0.36969 35.37189 -59.61641 1.000 51.91741 101 LYS 2 N 1
ATOM 1889 C CA . LYS B 1 110 ? -0.36608 34.53245 -58.67737 1.000 51.70098 101 LYS 2 CA 1
ATOM 1890 C C . LYS B 1 110 ? -1.00265 33.27491 -59.30789 1.000 48.92477 101 LYS 2 C 1
ATOM 1891 O O . LYS B 1 110 ? -1.81309 32.59000 -58.66391 1.000 44.20567 101 LYS 2 O 1
ATOM 1897 N N . ALA B 1 111 ? -0.61556 32.91639 -60.53186 1.000 45.21786 102 ALA 2 N 1
ATOM 1898 C CA . ALA B 1 111 ? -1.08905 31.64313 -61.07169 1.000 51.61805 102 ALA 2 CA 1
ATOM 1899 C C . ALA B 1 111 ? -0.50508 30.46757 -60.28613 1.000 48.12630 102 ALA 2 C 1
ATOM 1900 O O . ALA B 1 111 ? 0.48563 30.59342 -59.56626 1.000 54.08556 102 ALA 2 O 1
ATOM 1902 N N . LEU B 1 112 ? -1.12884 29.30915 -60.42080 1.000 45.38209 103 LEU 2 N 1
ATOM 1903 C CA . LEU B 1 112 ? -0.62749 28.11224 -59.75973 1.000 50.79508 103 LEU 2 CA 1
ATOM 1904 C C . LEU B 1 112 ? -0.54315 26.97919 -60.77032 1.000 52.90978 103 LEU 2 C 1
ATOM 1905 O O . LEU B 1 112 ? -1.53580 26.66762 -61.43621 1.000 56.17500 103 LEU 2 O 1
ATOM 1910 N N . ILE B 1 113 ? 0.63447 26.37456 -60.89406 1.000 48.66140 104 ILE 2 N 1
ATOM 1911 C CA . ILE B 1 113 ? 0.80387 25.13531 -61.64326 1.000 49.75699 104 ILE 2 CA 1
ATOM 1912 C C . ILE B 1 113 ? 1.20072 24.06713 -60.64365 1.000 54.16649 104 ILE 2 C 1
ATOM 1913 O O . ILE B 1 113 ? 2.21762 24.21796 -59.95773 1.000 58.72618 104 ILE 2 O 1
ATOM 1918 N N . HIS B 1 114 ? 0.41063 22.98729 -60.56111 1.000 61.90640 105 HIS 2 N 1
ATOM 1919 C CA . HIS B 1 114 ? 0.49143 22.03079 -59.45608 1.000 57.54252 105 HIS 2 CA 1
ATOM 1920 C C . HIS B 1 114 ? 0.31883 20.61324 -59.95728 1.000 61.36490 105 HIS 2 C 1
ATOM 1921 O O . HIS B 1 114 ? -0.17376 20.38335 -61.06100 1.000 61.66798 105 HIS 2 O 1
ATOM 1928 N N . GLY B 1 115 ? 0.70442 19.66330 -59.09147 1.000 73.85568 106 GLY 2 N 1
ATOM 1929 C CA . GLY B 1 115 ? 0.49702 18.24314 -59.27531 1.000 65.98400 106 GLY 2 CA 1
ATOM 1930 C C . GLY B 1 115 ? 1.26859 17.81161 -60.48709 1.000 66.93520 106 GLY 2 C 1
ATOM 1931 O O . GLY B 1 115 ? 2.18610 18.50532 -60.93157 1.000 70.44258 106 GLY 2 O 1
ATOM 1932 N N . PRO B 1 116 ? 0.91905 16.66823 -61.05860 1.000 69.93889 107 PRO 2 N 1
ATOM 1933 C CA . PRO B 1 116 ? 1.35587 16.38810 -62.43294 1.000 66.69549 107 PRO 2 CA 1
ATOM 1934 C C . PRO B 1 116 ? 0.75912 17.44202 -63.35070 1.000 65.43270 107 PRO 2 C 1
ATOM 1935 O O . PRO B 1 116 ? -0.42891 17.75402 -63.26098 1.000 65.68560 107 PRO 2 O 1
ATOM 1939 N N . ALA B 1 117 ? 1.57803 18.01245 -64.22464 1.000 59.71926 108 ALA 2 N 1
ATOM 1940 C CA . ALA B 1 117 ? 1.00345 18.97280 -65.15015 1.000 56.33244 108 ALA 2 CA 1
ATOM 1941 C C . ALA B 1 117 ? 1.92547 19.13211 -66.33638 1.000 60.51790 108 ALA 2 C 1
ATOM 1942 O O . ALA B 1 117 ? 3.14788 19.09348 -66.18886 1.000 64.06478 108 ALA 2 O 1
ATOM 1944 N N . TYR B 1 118 ? 1.32656 19.32728 -67.50274 1.000 64.12437 109 TYR 2 N 1
ATOM 1945 C CA . TYR B 1 118 ? 2.05624 19.53283 -68.74392 1.000 65.21826 109 TYR 2 CA 1
ATOM 1946 C C . TYR B 1 118 ? 1.50823 20.79539 -69.40061 1.000 62.64416 109 TYR 2 C 1
ATOM 1947 O O . TYR B 1 118 ? 0.29088 20.96777 -69.51005 1.000 62.74822 109 TYR 2 O 1
ATOM 1956 N N . LEU B 1 119 ? 2.40162 21.66212 -69.85014 1.000 57.33636 110 LEU 2 N 1
ATOM 1957 C CA . LEU B 1 119 ? 2.04008 22.93164 -70.46743 1.000 59.34652 110 LEU 2 CA 1
ATOM 1958 C C . LEU B 1 119 ? 2.80373 23.06125 -71.77406 1.000 66.43522 110 LEU 2 C 1
ATOM 1959 O O . LEU B 1 119 ? 3.95192 23.51274 -71.78770 1.000 72.93186 110 LEU 2 O 1
ATOM 1964 N N . GLY B 1 120 ? 2.15864 22.65825 -72.86371 1.000 67.91285 111 GLY 2 N 1
ATOM 1965 C CA . GLY B 1 120 ? 2.76895 22.73065 -74.17670 1.000 69.01583 111 GLY 2 CA 1
ATOM 1966 C C . GLY B 1 120 ? 3.19846 24.13954 -74.52517 1.000 68.93368 111 GLY 2 C 1
ATOM 1967 O O . GLY B 1 120 ? 2.81063 25.12199 -73.89397 1.000 69.24450 111 GLY 2 O 1
ATOM 1968 N N . ASP B 1 121 ? 4.01778 24.22462 -75.57201 1.000 71.18752 112 ASP 2 N 1
ATOM 1969 C CA . ASP B 1 121 ? 4.64435 25.48362 -75.94257 1.000 68.94369 112 ASP 2 CA 1
ATOM 1970 C C . ASP B 1 121 ? 3.59167 26.56117 -76.17874 1.000 69.12042 112 ASP 2 C 1
ATOM 1971 O O . ASP B 1 121 ? 2.43947 26.27076 -76.49563 1.000 68.36899 112 ASP 2 O 1
ATOM 1976 N N . ASP B 1 122 ? 3.99426 27.81820 -75.96539 1.000 71.71970 113 ASP 2 N 1
ATOM 1977 C CA . ASP B 1 122 ? 3.21451 29.02965 -76.25441 1.000 68.90446 113 ASP 2 CA 1
ATOM 1978 C C . ASP B 1 122 ? 1.92755 29.14828 -75.45197 1.000 70.77983 113 ASP 2 C 1
ATOM 1979 O O . ASP B 1 122 ? 1.05389 29.96192 -75.80897 1.000 69.91018 113 ASP 2 O 1
ATOM 1984 N N . CYS B 1 123 ? 1.78995 28.37926 -74.37278 1.000 68.28907 114 CYS 2 N 1
ATOM 1985 C CA . CYS B 1 123 ? 0.60083 28.47454 -73.54061 1.000 65.91897 114 CYS 2 CA 1
ATOM 1986 C C . CYS B 1 123 ? 0.65724 29.71651 -72.65777 1.000 65.01144 114 CYS 2 C 1
ATOM 1987 O O . CYS B 1 123 ? 1.72627 30.25481 -72.36431 1.000 67.90942 114 CYS 2 O 1
ATOM 1990 N N . PHE B 1 124 ? -0.51969 30.18042 -72.24798 1.000 62.44072 115 PHE 2 N 1
ATOM 1991 C CA . PHE B 1 124 ? -0.65305 31.36982 -71.41756 1.000 58.95647 115 PHE 2 CA 1
ATOM 1992 C C . PHE B 1 124 ? -1.60330 31.06765 -70.26989 1.000 60.95407 115 PHE 2 C 1
ATOM 1993 O O . PHE B 1 124 ? -2.70509 30.55322 -70.48948 1.000 60.79779 115 PHE 2 O 1
ATOM 2001 N N . VAL B 1 125 ? -1.19629 31.41964 -69.05589 1.000 58.89148 116 VAL 2 N 1
ATOM 2002 C CA . VAL B 1 125 ? -1.94992 31.10158 -67.84672 1.000 58.26830 116 VAL 2 CA 1
ATOM 2003 C C . VAL B 1 125 ? -2.25454 32.41102 -67.11493 1.000 57.26859 116 VAL 2 C 1
ATOM 2004 O O . VAL B 1 125 ? -1.38980 32.97795 -66.43653 1.000 53.98348 116 VAL 2 O 1
ATOM 2008 N N . GLY B 1 126 ? -3.49647 32.87955 -67.21930 1.000 60.57000 117 GLY 2 N 1
ATOM 2009 C CA . GLY B 1 126 ? -3.87861 34.16581 -66.66224 1.000 57.36780 117 GLY 2 CA 1
ATOM 2010 C C . GLY B 1 126 ? -3.81544 34.22434 -65.14374 1.000 56.66177 117 GLY 2 C 1
ATOM 2011 O O . GLY B 1 126 ? -3.55893 33.23173 -64.44996 1.000 55.43773 117 GLY 2 O 1
ATOM 2012 N N . PHE B 1 127 ? -4.05649 35.43818 -64.62860 1.000 53.15256 118 PHE 2 N 1
ATOM 2013 C CA . PHE B 1 127 ? -3.93724 35.71812 -63.19784 1.000 46.42757 118 PHE 2 CA 1
ATOM 2014 C C . PHE B 1 127 ? -4.76648 34.76347 -62.35029 1.000 46.81682 118 PHE 2 C 1
ATOM 2015 O O . PHE B 1 127 ? -5.97089 34.59556 -62.56856 1.000 46.26880 118 PHE 2 O 1
ATOM 2023 N N . ARG B 1 128 ? -4.11453 34.18342 -61.34567 1.000 46.95890 119 ARG 2 N 1
ATOM 2024 C CA . ARG B 1 128 ? -4.74971 33.43950 -60.26556 1.000 47.21416 119 ARG 2 CA 1
ATOM 2025 C C . ARG B 1 128 ? -5.41008 32.16585 -60.75097 1.000 49.81919 119 ARG 2 C 1
ATOM 2026 O O . ARG B 1 128 ? -6.32864 31.65591 -60.10647 1.000 49.35859 119 ARG 2 O 1
ATOM 2034 N N . SER B 1 129 ? -4.96062 31.62603 -61.87056 1.000 49.03136 120 SER 2 N 1
ATOM 2035 C CA . SER B 1 129 ? -5.62537 30.48179 -62.45503 1.000 49.62114 120 SER 2 CA 1
ATOM 2036 C C . SER B 1 129 ? -4.80124 29.22903 -62.21653 1.000 49.34165 120 SER 2 C 1
ATOM 2037 O O . SER B 1 129 ? -3.57365 29.25403 -62.30439 1.000 51.78711 120 SER 2 O 1
ATOM 2040 N N . THR B 1 130 ? -5.47788 28.14592 -61.87375 1.000 49.15228 121 THR 2 N 1
ATOM 2041 C CA . THR B 1 130 ? -4.81349 26.91385 -61.48323 1.000 51.74818 121 THR 2 CA 1
ATOM 2042 C C . THR B 1 130 ? -4.81690 25.91376 -62.63561 1.000 57.73083 121 THR 2 C 1
ATOM 2043 O O . THR B 1 130 ? -5.83911 25.72153 -63.30455 1.000 56.47093 121 THR 2 O 1
ATOM 2047 N N . VAL B 1 131 ? -3.67453 25.26820 -62.85926 1.000 53.46702 122 VAL 2 N 1
ATOM 2048 C CA . VAL B 1 131 ? -3.60877 24.05315 -63.65060 1.000 48.05441 122 VAL 2 CA 1
ATOM 2049 C C . VAL B 1 131 ? -3.09458 22.96221 -62.73093 1.000 57.77937 122 VAL 2 C 1
ATOM 2050 O O . VAL B 1 131 ? -2.07834 23.15539 -62.05632 1.000 59.20023 122 VAL 2 O 1
ATOM 2054 N N . PHE B 1 132 ? -3.80271 21.82793 -62.69593 1.000 59.45562 123 PHE 2 N 1
ATOM 2055 C CA . PHE B 1 132 ? -3.56068 20.74421 -61.74962 1.000 56.86417 123 PHE 2 CA 1
ATOM 2056 C C . PHE B 1 132 ? -3.96187 19.43296 -62.41319 1.000 65.53699 123 PHE 2 C 1
ATOM 2057 O O . PHE B 1 132 ? -5.06670 19.34099 -62.96183 1.000 62.96710 123 PHE 2 O 1
ATOM 2065 N N . ASN B 1 133 ? -3.08181 18.42369 -62.33441 1.000 64.41718 124 ASN 2 N 1
ATOM 2066 C CA . ASN B 1 133 ? -3.34102 17.07214 -62.84468 1.000 60.29034 124 ASN 2 CA 1
ATOM 2067 C C . ASN B 1 133 ? -3.91734 17.08509 -64.26234 1.000 61.26329 124 ASN 2 C 1
ATOM 2068 O O . ASN B 1 133 ? -4.90173 16.40184 -64.56150 1.000 61.99654 124 ASN 2 O 1
ATOM 2073 N N . ALA B 1 134 ? -3.28544 17.84799 -65.15247 1.000 49.78956 125 ALA 2 N 1
ATOM 2074 C CA . ALA B 1 134 ? -3.82366 17.98159 -66.49299 1.000 54.55155 125 ALA 2 CA 1
ATOM 2075 C C . ALA B 1 134 ? -2.69117 18.18295 -67.49017 1.000 61.06201 125 ALA 2 C 1
ATOM 2076 O O . ALA B 1 134 ? -1.53641 18.41674 -67.12149 1.000 62.84153 125 ALA 2 O 1
ATOM 2078 N N . ARG B 1 135 ? -3.03651 18.06387 -68.76909 1.000 61.32448 126 ARG 2 N 1
ATOM 2079 C CA . ARG B 1 135 ? -2.13472 18.36509 -69.86881 1.000 63.06631 126 ARG 2 CA 1
ATOM 2080 C C . ARG B 1 135 ? -2.78884 19.44399 -70.71226 1.000 67.14723 126 ARG 2 C 1
ATOM 2081 O O . ARG B 1 135 ? -3.99628 19.38622 -70.97114 1.000 68.38009 126 ARG 2 O 1
ATOM 2089 N N . VAL B 1 136 ? -1.99856 20.42611 -71.13676 1.000 61.03083 127 VAL 2 N 1
ATOM 2090 C CA . VAL B 1 136 ? -2.51315 21.58056 -71.85612 1.000 64.44141 127 VAL 2 CA 1
ATOM 2091 C C . VAL B 1 136 ? -1.81892 21.65631 -73.20809 1.000 69.02890 127 VAL 2 C 1
ATOM 2092 O O . VAL B 1 136 ? -0.59587 21.84256 -73.28299 1.000 67.81087 127 VAL 2 O 1
ATOM 2096 N N . GLY B 1 137 ? -2.60167 21.49912 -74.27290 1.000 69.81867 128 GLY 2 N 1
ATOM 2097 C CA . GLY B 1 137 ? -2.03222 21.52647 -75.59884 1.000 67.47515 128 GLY 2 CA 1
ATOM 2098 C C . GLY B 1 137 ? -1.36627 22.85497 -75.87136 1.000 65.63918 128 GLY 2 C 1
ATOM 2099 O O . GLY B 1 137 ? -1.78791 23.89233 -75.37180 1.000 69.59441 128 GLY 2 O 1
ATOM 2100 N N . ALA B 1 138 ? -0.30094 22.80389 -76.66102 1.000 68.70126 129 ALA 2 N 1
ATOM 2101 C CA . ALA B 1 138 ? 0.39822 24.01422 -77.06578 1.000 71.62536 129 ALA 2 CA 1
ATOM 2102 C C . ALA B 1 138 ? -0.57301 25.08879 -77.55304 1.000 67.03260 129 ALA 2 C 1
ATOM 2103 O O . ALA B 1 138 ? -1.68151 24.80466 -78.00797 1.000 69.15109 129 ALA 2 O 1
ATOM 2105 N N . GLY B 1 139 ? -0.15847 26.34254 -77.42877 1.000 69.97479 130 GLY 2 N 1
ATOM 2106 C CA . GLY B 1 139 ? -0.89420 27.44765 -78.00148 1.000 70.76219 130 GLY 2 CA 1
ATOM 2107 C C . GLY B 1 139 ? -2.21515 27.78754 -77.34979 1.000 71.49276 130 GLY 2 C 1
ATOM 2108 O O . GLY B 1 139 ? -2.81802 28.80399 -77.71741 1.000 74.01842 130 GLY 2 O 1
ATOM 2109 N N . SER B 1 140 ? -2.69724 26.99391 -76.40006 1.000 72.85222 131 SER 2 N 1
ATOM 2110 C CA . SER B 1 140 ? -3.96949 27.32470 -75.77410 1.000 74.97937 131 SER 2 CA 1
ATOM 2111 C C . SER B 1 140 ? -3.77670 28.37776 -74.68068 1.000 70.78532 131 SER 2 C 1
ATOM 2112 O O . SER B 1 140 ? -2.72075 28.45923 -74.04324 1.000 68.26547 131 SER 2 O 1
ATOM 2115 N N . VAL B 1 141 ? -4.81640 29.19192 -74.47811 1.000 67.77174 132 VAL 2 N 1
ATOM 2116 C CA . VAL B 1 141 ? -4.76417 30.39133 -73.64366 1.000 60.66425 132 VAL 2 CA 1
ATOM 2117 C C . VAL B 1 141 ? -5.80452 30.27924 -72.53040 1.000 60.23727 132 VAL 2 C 1
ATOM 2118 O O . VAL B 1 141 ? -7.01338 30.33989 -72.79500 1.000 60.31211 132 VAL 2 O 1
ATOM 2122 N N . ILE B 1 142 ? -5.33021 30.13725 -71.26546 1.000 58.99085 133 ILE 2 N 1
ATOM 2123 C CA . ILE B 1 142 ? -6.17200 30.15457 -70.06448 1.000 60.48723 133 ILE 2 CA 1
ATOM 2124 C C . ILE B 1 142 ? -6.28462 31.57524 -69.49986 1.000 61.66349 133 ILE 2 C 1
ATOM 2125 O O . ILE B 1 142 ? -5.29259 32.30649 -69.39460 1.000 61.63198 133 ILE 2 O 1
ATOM 2130 N N . MET B 1 143 ? -7.48814 31.96840 -69.09506 1.000 58.94200 134 MET 2 N 1
ATOM 2131 C CA . MET B 1 143 ? -7.65472 33.32482 -68.59254 1.000 61.27537 134 MET 2 CA 1
ATOM 2132 C C . MET B 1 143 ? -7.61163 33.37812 -67.06469 1.000 61.04204 134 MET 2 C 1
ATOM 2133 O O . MET B 1 143 ? -6.84725 32.63537 -66.44669 1.000 62.35831 134 MET 2 O 1
ATOM 2138 N N . MET B 1 144 ? -8.38876 34.25382 -66.43753 1.000 58.51451 135 MET 2 N 1
ATOM 2139 C CA . MET B 1 144 ? -8.16543 34.60295 -65.03933 1.000 53.29164 135 MET 2 CA 1
ATOM 2140 C C . MET B 1 144 ? -9.13179 33.86048 -64.12369 1.000 54.47067 135 MET 2 C 1
ATOM 2141 O O . MET B 1 144 ? -10.25977 33.56069 -64.50651 1.000 61.21312 135 MET 2 O 1
ATOM 2146 N N . HIS B 1 145 ? -8.67833 33.55781 -62.90810 1.000 49.39028 136 HIS 2 N 1
ATOM 2147 C CA . HIS B 1 145 ? -9.49857 32.86171 -61.90594 1.000 50.75237 136 HIS 2 CA 1
ATOM 2148 C C . HIS B 1 145 ? -10.06604 31.53619 -62.43494 1.000 52.52948 136 HIS 2 C 1
ATOM 2149 O O . HIS B 1 145 ? -11.09418 31.04143 -61.96102 1.000 53.12859 136 HIS 2 O 1
ATOM 2156 N N . ALA B 1 146 ? -9.41044 30.92665 -63.40919 1.000 50.72620 137 ALA 2 N 1
ATOM 2157 C CA . ALA B 1 146 ? -9.92098 29.65911 -63.90828 1.000 53.11620 137 ALA 2 CA 1
ATOM 2158 C C . ALA B 1 146 ? -9.32533 28.48363 -63.13219 1.000 53.81800 137 ALA 2 C 1
ATOM 2159 O O . ALA B 1 146 ? -8.38698 28.62793 -62.34751 1.000 55.95983 137 ALA 2 O 1
ATOM 2161 N N . LEU B 1 147 ? -9.89817 27.30542 -63.34520 1.000 53.79708 138 LEU 2 N 1
ATOM 2162 C CA . LEU B 1 147 ? -9.32196 26.05891 -62.85697 1.000 53.83424 138 LEU 2 CA 1
ATOM 2163 C C . LEU B 1 147 ? -9.33790 25.05501 -63.99444 1.000 54.42262 138 LEU 2 C 1
ATOM 2164 O O . LEU B 1 147 ? -10.37958 24.85480 -64.62983 1.000 56.76850 138 LEU 2 O 1
ATOM 2169 N N . VAL B 1 148 ? -8.18527 24.44798 -64.26543 1.000 53.86974 139 VAL 2 N 1
ATOM 2170 C CA . VAL B 1 148 ? -8.07486 23.34479 -65.21491 1.000 54.25396 139 VAL 2 CA 1
ATOM 2171 C C . VAL B 1 148 ? -7.56501 22.13653 -64.44871 1.000 52.98296 139 VAL 2 C 1
ATOM 2172 O O . VAL B 1 148 ? -6.45620 22.16756 -63.90543 1.000 54.03983 139 VAL 2 O 1
ATOM 2176 N N . GLN B 1 149 ? -8.36600 21.07428 -64.40559 1.000 57.47014 140 GLN 2 N 1
ATOM 2177 C CA . GLN B 1 149 ? -8.05209 19.93115 -63.55977 1.000 58.52244 140 GLN 2 CA 1
ATOM 2178 C C . GLN B 1 149 ? -8.51675 18.64123 -64.21910 1.000 60.99048 140 GLN 2 C 1
ATOM 2179 O O . GLN B 1 149 ? -9.57621 18.60596 -64.85081 1.000 60.78823 140 GLN 2 O 1
ATOM 2185 N N . ASP B 1 150 ? -7.70279 17.58721 -64.07246 1.000 67.30625 141 ASP 2 N 1
ATOM 2186 C CA . ASP B 1 150 ? -8.09079 16.21216 -64.39229 1.000 54.97497 141 ASP 2 CA 1
ATOM 2187 C C . ASP B 1 150 ? -8.49872 16.05083 -65.85134 1.000 58.32264 141 ASP 2 C 1
ATOM 2188 O O . ASP B 1 150 ? -9.36970 15.24642 -66.16641 1.000 65.17865 141 ASP 2 O 1
ATOM 2193 N N . VAL B 1 151 ? -7.91556 16.82022 -66.75981 1.000 57.23994 142 VAL 2 N 1
ATOM 2194 C CA . VAL B 1 151 ? -8.35162 16.85204 -68.14622 1.000 60.92423 142 VAL 2 CA 1
ATOM 2195 C C . VAL B 1 151 ? -7.13768 17.00860 -69.05440 1.000 68.90890 142 VAL 2 C 1
ATOM 2196 O O . VAL B 1 151 ? -5.98780 17.03802 -68.60784 1.000 69.97745 142 VAL 2 O 1
ATOM 2200 N N . GLU B 1 152 ? -7.40806 17.10918 -70.35040 1.000 68.99120 143 GLU 2 N 1
ATOM 2201 C CA . GLU B 1 152 ? -6.37919 17.35754 -71.35435 1.000 73.99359 143 GLU 2 CA 1
ATOM 2202 C C . GLU B 1 152 ? -6.93490 18.43550 -72.28502 1.000 75.37894 143 GLU 2 C 1
ATOM 2203 O O . GLU B 1 152 ? -7.73214 18.13934 -73.17742 1.000 80.40518 143 GLU 2 O 1
ATOM 2209 N N . ILE B 1 153 ? -6.55805 19.68848 -72.05611 1.000 68.75024 144 ILE 2 N 1
ATOM 2210 C CA . ILE B 1 153 ? -6.95142 20.76830 -72.95519 1.000 71.01381 144 ILE 2 CA 1
ATOM 2211 C C . ILE B 1 153 ? -6.34197 20.44996 -74.31067 1.000 73.17959 144 ILE 2 C 1
ATOM 2212 O O . ILE B 1 153 ? -5.10996 20.36951 -74.41477 1.000 73.02123 144 ILE 2 O 1
ATOM 2217 N N . PRO B 1 154 ? -7.13024 20.25363 -75.36404 1.000 75.04675 145 PRO 2 N 1
ATOM 2218 C CA . PRO B 1 154 ? -6.54156 20.06053 -76.67558 1.000 74.74761 145 PRO 2 CA 1
ATOM 2219 C C . PRO B 1 154 ? -5.79641 21.36236 -77.10002 1.000 72.46936 145 PRO 2 C 1
ATOM 2220 O O . PRO B 1 154 ? -6.12444 22.43380 -76.59862 1.000 73.83596 145 PRO 2 O 1
ATOM 2224 N N . PRO B 1 155 ? -4.80990 21.21701 -77.96458 1.000 73.07340 146 PRO 2 N 1
ATOM 2225 C CA . PRO B 1 155 ? -4.08607 22.42398 -78.42169 1.000 67.41374 146 PRO 2 CA 1
ATOM 2226 C C . PRO B 1 155 ? -5.02225 23.52885 -78.89941 1.000 71.95434 146 PRO 2 C 1
ATOM 2227 O O . PRO B 1 155 ? -6.13362 23.27798 -79.36280 1.000 73.84277 146 PRO 2 O 1
ATOM 2231 N N . GLY B 1 156 ? -4.56874 24.76795 -78.74124 1.000 74.41633 147 GLY 2 N 1
ATOM 2232 C CA . GLY B 1 156 ? -5.23107 25.90877 -79.34370 1.000 71.90744 147 GLY 2 CA 1
ATOM 2233 C C . GLY B 1 156 ? -6.61104 26.24989 -78.82887 1.000 82.69541 147 GLY 2 C 1
ATOM 2234 O O . GLY B 1 156 ? -7.38017 26.89550 -79.55102 1.000 84.85750 147 GLY 2 O 1
ATOM 2235 N N . ARG B 1 157 ? -6.95441 25.86262 -77.59652 1.000 85.78572 148 ARG 2 N 1
ATOM 2236 C CA . ARG B 1 157 ? -8.25610 26.20903 -77.03936 1.000 85.71177 148 ARG 2 CA 1
ATOM 2237 C C . ARG B 1 157 ? -8.13084 27.33868 -76.00911 1.000 80.36099 148 ARG 2 C 1
ATOM 2238 O O . ARG B 1 157 ? -7.04493 27.82192 -75.68882 1.000 75.24130 148 ARG 2 O 1
ATOM 2246 N N . TYR B 1 158 ? -9.27629 27.76530 -75.48834 1.000 77.88233 149 TYR 2 N 1
ATOM 2247 C CA . TYR B 1 158 ? -9.38276 28.96604 -74.67461 1.000 70.79571 149 TYR 2 CA 1
ATOM 2248 C C . TYR B 1 158 ? -10.22715 28.64292 -73.45439 1.000 72.43871 149 TYR 2 C 1
ATOM 2249 O O . TYR B 1 158 ? -11.33795 28.11961 -73.59164 1.000 74.64881 149 TYR 2 O 1
ATOM 2258 N N . VAL B 1 159 ? -9.70417 28.93047 -72.26753 1.000 66.77676 150 VAL 2 N 1
ATOM 2259 C CA . VAL B 1 159 ? -10.46840 28.75873 -71.03847 1.000 66.19825 150 VAL 2 CA 1
ATOM 2260 C C . VAL B 1 159 ? -10.83489 30.14837 -70.51983 1.000 63.82424 150 VAL 2 C 1
ATOM 2261 O O . VAL B 1 159 ? -9.95255 30.88425 -70.05821 1.000 64.94726 150 VAL 2 O 1
ATOM 2265 N N . PRO B 1 160 ? -12.10293 30.54768 -70.56587 1.000 64.05082 151 PRO 2 N 1
ATOM 2266 C CA . PRO B 1 160 ? -12.47361 31.91292 -70.15186 1.000 68.00711 151 PRO 2 CA 1
ATOM 2267 C C . PRO B 1 160 ? -12.28547 32.12397 -68.65162 1.000 66.08514 151 PRO 2 C 1
ATOM 2268 O O . PRO B 1 160 ? -12.11373 31.18485 -67.86452 1.000 61.56420 151 PRO 2 O 1
ATOM 2272 N N . SER B 1 161 ? -12.33260 33.39546 -68.25294 1.000 61.73448 152 SER 2 N 1
ATOM 2273 C CA . SER B 1 161 ? -12.14854 33.71533 -66.84507 1.000 57.71335 152 SER 2 CA 1
ATOM 2274 C C . SER B 1 161 ? -13.23683 33.07096 -65.99244 1.000 56.89247 152 SER 2 C 1
ATOM 2275 O O . SER B 1 161 ? -14.39765 32.97129 -66.39592 1.000 56.24853 152 SER 2 O 1
ATOM 2278 N N . GLY B 1 162 ? -12.84530 32.60966 -64.80735 1.000 60.53092 153 GLY 2 N 1
ATOM 2279 C CA . GLY B 1 162 ? -13.75433 31.94203 -63.89795 1.000 61.22877 153 GLY 2 CA 1
ATOM 2280 C C . GLY B 1 162 ? -14.19577 30.55826 -64.32533 1.000 57.12120 153 GLY 2 C 1
ATOM 2281 O O . GLY B 1 162 ? -14.94642 29.91268 -63.58956 1.000 55.39279 153 GLY 2 O 1
ATOM 2282 N N . ALA B 1 163 ? -13.76054 30.07656 -65.48141 1.000 55.88390 154 ALA 2 N 1
ATOM 2283 C CA . ALA B 1 163 ? -14.15205 28.74368 -65.91268 1.000 56.82940 154 ALA 2 CA 1
ATOM 2284 C C . ALA B 1 163 ? -13.55202 27.68779 -64.98831 1.000 58.21563 154 ALA 2 C 1
ATOM 2285 O O . ALA B 1 163 ? -12.39965 27.79951 -64.56057 1.000 55.74934 154 ALA 2 O 1
ATOM 2287 N N . ILE B 1 164 ? -14.34607 26.66406 -64.67842 1.000 59.74419 155 ILE 2 N 1
ATOM 2288 C CA . ILE B 1 164 ? -13.93895 25.55720 -63.80657 1.000 56.17791 155 ILE 2 CA 1
ATOM 2289 C C . ILE B 1 164 ? -14.04582 24.28523 -64.64191 1.000 61.76857 155 ILE 2 C 1
ATOM 2290 O O . ILE B 1 164 ? -15.06276 23.58087 -64.63293 1.000 63.28275 155 ILE 2 O 1
ATOM 2295 N N . ILE B 1 165 ? -12.98186 23.97190 -65.37446 1.000 60.74054 156 ILE 2 N 1
ATOM 2296 C CA . ILE B 1 165 ? -12.97030 22.85055 -66.30614 1.000 61.63270 156 ILE 2 CA 1
ATOM 2297 C C . ILE B 1 165 ? -12.46942 21.61927 -65.55833 1.000 62.37387 156 ILE 2 C 1
ATOM 2298 O O . ILE B 1 165 ? -11.29957 21.55692 -65.17297 1.000 61.94412 156 ILE 2 O 1
ATOM 2303 N N . THR B 1 166 ? -13.34874 20.63192 -65.35392 1.000 59.85306 157 THR 2 N 1
ATOM 2304 C CA . THR B 1 166 ? -13.03248 19.51645 -64.47108 1.000 65.54130 157 THR 2 CA 1
ATOM 2305 C C . THR B 1 166 ? -13.35318 18.13295 -65.04067 1.000 73.41907 157 THR 2 C 1
ATOM 2306 O O . THR B 1 166 ? -13.08365 17.12462 -64.36762 1.000 69.60682 157 THR 2 O 1
ATOM 2310 N N . THR B 1 167 ? -13.92993 18.04967 -66.24091 1.000 74.22199 158 THR 2 N 1
ATOM 2311 C CA . THR B 1 167 ? -14.22783 16.77702 -66.88416 1.000 67.94769 158 THR 2 CA 1
ATOM 2312 C C . THR B 1 167 ? -13.79227 16.86599 -68.33342 1.000 73.21887 158 THR 2 C 1
ATOM 2313 O O . THR B 1 167 ? -13.76196 17.95170 -68.92440 1.000 72.81581 158 THR 2 O 1
ATOM 2317 N N . GLN B 1 168 ? -13.43698 15.71344 -68.89893 1.000 73.30007 159 GLN 2 N 1
ATOM 2318 C CA . GLN B 1 168 ? -12.91000 15.73247 -70.25295 1.000 75.61743 159 GLN 2 CA 1
ATOM 2319 C C . GLN B 1 168 ? -13.96911 16.18004 -71.24922 1.000 79.97388 159 GLN 2 C 1
ATOM 2320 O O . GLN B 1 168 ? -13.62428 16.72919 -72.30827 1.000 77.21596 159 GLN 2 O 1
ATOM 2326 N N . GLN B 1 169 ? -15.25291 15.96603 -70.92729 1.000 80.90751 160 GLN 2 N 1
ATOM 2327 C CA . GLN B 1 169 ? -16.32133 16.57970 -71.71239 1.000 85.96768 160 GLN 2 CA 1
ATOM 2328 C C . GLN B 1 169 ? -16.03038 18.05829 -71.94229 1.000 82.09937 160 GLN 2 C 1
ATOM 2329 O O . GLN B 1 169 ? -15.76451 18.47210 -73.07489 1.000 82.70409 160 GLN 2 O 1
ATOM 2335 N N . GLN 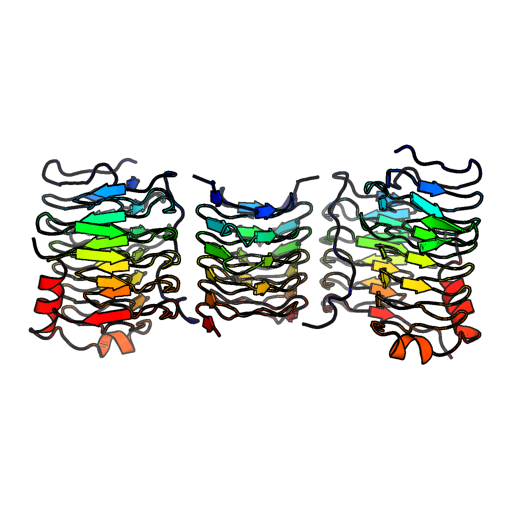B 1 170 ? -16.02238 18.85228 -70.85196 1.000 76.94028 161 GLN 2 N 1
ATOM 2336 C CA . GLN B 1 170 ? -15.83529 20.30540 -70.93720 1.000 78.14692 161 GLN 2 CA 1
ATOM 2337 C C . GLN B 1 170 ? -14.58542 20.67180 -71.73617 1.000 79.16383 161 GLN 2 C 1
ATOM 2338 O O . GLN B 1 170 ? -14.60875 21.60589 -72.55101 1.000 75.86042 161 GLN 2 O 1
ATOM 2344 N N . ALA B 1 171 ? -13.49072 19.93550 -71.52442 1.000 79.78027 162 ALA 2 N 1
ATOM 2345 C CA . ALA B 1 171 ? -12.25487 20.16093 -72.26783 1.000 76.20668 162 ALA 2 CA 1
ATOM 2346 C C . ALA B 1 171 ? -12.50585 20.21044 -73.76950 1.000 78.61796 162 ALA 2 C 1
ATOM 2347 O O . ALA B 1 171 ? -12.24282 21.22775 -74.41604 1.000 77.47314 162 ALA 2 O 1
ATOM 2349 N N . ASP B 1 172 ? -13.03915 19.11247 -74.33132 1.000 82.98253 163 ASP 2 N 1
ATOM 2350 C CA . ASP B 1 172 ? -13.26653 19.00875 -75.77259 1.000 80.44656 163 ASP 2 CA 1
ATOM 2351 C C . ASP B 1 172 ? -14.03253 20.20807 -76.31876 1.000 88.29866 163 ASP 2 C 1
ATOM 2352 O O . ASP B 1 172 ? -13.74328 20.68596 -77.42742 1.000 89.32022 163 ASP 2 O 1
ATOM 2357 N N . ARG B 1 173 ? -14.98881 20.73022 -75.54316 1.000 83.64413 164 ARG 2 N 1
ATOM 2358 C CA . ARG B 1 173 ? -15.99436 21.61892 -76.09714 1.000 79.93131 164 ARG 2 CA 1
ATOM 2359 C C . ARG B 1 173 ? -15.47823 23.04086 -76.17291 1.000 82.31813 164 ARG 2 C 1
ATOM 2360 O O . ARG B 1 173 ? -16.26985 23.95835 -76.41554 1.000 81.98128 164 ARG 2 O 1
ATOM 2368 N N . LEU B 1 174 ? -14.19568 23.23377 -75.88066 1.000 80.13577 165 LEU 2 N 1
ATOM 2369 C CA . LEU B 1 174 ? -13.64707 24.54220 -75.54493 1.000 83.82359 165 LEU 2 CA 1
ATOM 2370 C C . LEU B 1 174 ? -13.41046 25.35978 -76.80493 1.000 79.95539 165 LEU 2 C 1
ATOM 2371 O O . LEU B 1 174 ? -12.84150 24.84390 -77.77168 1.000 82.31132 165 LEU 2 O 1
ATOM 2376 N N . PRO B 1 175 ? -13.81814 26.62762 -76.82009 1.000 80.67160 166 PRO 2 N 1
ATOM 2377 C CA . PRO B 1 175 ? -13.61894 27.46085 -78.01028 1.000 79.82481 166 PRO 2 CA 1
ATOM 2378 C C . PRO B 1 175 ? -12.15979 27.51868 -78.40893 1.000 80.21225 166 PRO 2 C 1
ATOM 2379 O O . PRO B 1 175 ? -11.25673 27.34888 -77.59066 1.000 79.37099 166 PRO 2 O 1
ATOM 2383 N N . GLU B 1 176 ? -11.94083 27.74517 -79.69305 1.000 88.14523 167 GLU 2 N 1
ATOM 2384 C CA . GLU B 1 176 ? -10.58775 27.86117 -80.19164 1.000 91.59642 167 GLU 2 CA 1
ATOM 2385 C C . GLU B 1 176 ? -10.06141 29.27464 -79.96202 1.000 89.56231 167 GLU 2 C 1
ATOM 2386 O O . GLU B 1 176 ? -10.81913 30.24017 -79.81197 1.000 85.84893 167 GLU 2 O 1
ATOM 2392 N N . VAL B 1 177 ? -8.73680 29.37929 -79.92014 1.000 88.12029 168 VAL 2 N 1
ATOM 2393 C CA . VAL B 1 177 ? -8.08537 30.63171 -79.55653 1.000 93.21064 168 VAL 2 CA 1
ATOM 2394 C C . VAL B 1 177 ? -8.31024 31.64313 -80.67887 1.000 94.00490 168 VAL 2 C 1
ATOM 2395 O O . VAL B 1 177 ? -7.74096 31.51809 -81.76576 1.000 95.94073 168 VAL 2 O 1
ATOM 2399 N N . ARG B 1 178 ? -9.14245 32.64660 -80.40642 1.000 93.93395 169 ARG 2 N 1
ATOM 2400 C CA . ARG B 1 178 ? -9.43065 33.73686 -81.32065 1.000 91.50910 169 ARG 2 CA 1
ATOM 2401 C C . ARG B 1 178 ? -8.15022 34.54016 -81.55443 1.000 95.39442 169 ARG 2 C 1
ATOM 2402 O O . ARG B 1 178 ? -7.15605 34.35031 -80.85476 1.000 96.00561 169 ARG 2 O 1
ATOM 2410 N N . PRO B 1 179 ? -8.13005 35.45368 -82.53281 1.000 100.50648 170 PRO 2 N 1
ATOM 2411 C CA . PRO B 1 179 ? -6.95499 36.33655 -82.63176 1.000 98.02558 170 PRO 2 CA 1
ATOM 2412 C C . PRO B 1 179 ? -6.86953 37.31813 -81.47903 1.000 95.15868 170 PRO 2 C 1
ATOM 2413 O O . PRO B 1 179 ? -5.76481 37.62362 -81.01339 1.000 97.70601 170 PRO 2 O 1
ATOM 2417 N N . GLU B 1 180 ? -8.01248 37.80409 -80.98605 1.000 94.72856 171 GLU 2 N 1
ATOM 2418 C CA . GLU B 1 180 ? -8.02247 38.74657 -79.87117 1.000 96.36099 171 GLU 2 CA 1
ATOM 2419 C C . GLU B 1 180 ? -7.58528 38.10213 -78.56069 1.000 94.57662 171 GLU 2 C 1
ATOM 2420 O O . GLU B 1 180 ? -7.11528 38.80979 -77.66124 1.000 93.37988 171 GLU 2 O 1
ATOM 2426 N N . ASP B 1 181 ? -7.73209 36.78001 -78.44269 1.000 92.67837 172 ASP 2 N 1
ATOM 2427 C CA . ASP B 1 181 ? -7.30575 36.06721 -77.24340 1.000 88.83484 172 ASP 2 CA 1
ATOM 2428 C C . ASP B 1 181 ? -5.79582 36.16608 -77.04602 1.000 92.92166 172 ASP 2 C 1
ATOM 2429 O O . ASP B 1 181 ? -5.31963 36.38723 -75.92557 1.000 93.05778 172 ASP 2 O 1
ATOM 2434 N N . ARG B 1 182 ? -5.01750 36.00097 -78.12976 1.000 93.45792 173 ARG 2 N 1
ATOM 2435 C CA . ARG B 1 182 ? -3.55626 36.01088 -78.00203 1.000 90.38842 173 ARG 2 CA 1
ATOM 2436 C C . ARG B 1 182 ? -2.98775 37.44300 -77.88072 1.000 90.69161 173 ARG 2 C 1
ATOM 2437 O O . ARG B 1 182 ? -1.98212 37.64187 -77.19847 1.000 89.37652 173 ARG 2 O 1
ATOM 2445 N N . GLU B 1 183 ? -3.56054 38.43741 -78.58531 1.000 89.43100 174 GLU 2 N 1
ATOM 2446 C CA . GLU B 1 183 ? -3.21037 39.83164 -78.34773 1.000 94.17128 174 GLU 2 CA 1
ATOM 2447 C C . GLU B 1 183 ? -3.61490 40.33938 -76.97025 1.000 91.23772 174 GLU 2 C 1
ATOM 2448 O O . GLU B 1 183 ? -2.80200 40.98961 -76.29833 1.000 95.08352 174 GLU 2 O 1
ATOM 2454 N N . PHE B 1 184 ? -4.83537 40.07081 -76.52221 1.000 89.17252 175 PHE 2 N 1
ATOM 2455 C CA . PHE B 1 184 ? -5.17289 40.36503 -75.12940 1.000 92.97518 175 PHE 2 CA 1
ATOM 2456 C C . PHE B 1 184 ? -4.14216 39.79360 -74.16528 1.000 91.42856 175 PHE 2 C 1
ATOM 2457 O O . PHE B 1 184 ? -3.71673 40.46939 -73.21579 1.000 91.91868 175 PHE 2 O 1
ATOM 2465 N N . ALA B 1 185 ? -3.71840 38.55534 -74.40458 1.000 90.42929 176 ALA 2 N 1
ATOM 2466 C CA . ALA B 1 185 ? -2.65649 37.94787 -73.61264 1.000 86.32947 176 ALA 2 CA 1
ATOM 2467 C C . ALA B 1 185 ? -1.34618 38.70503 -73.78412 1.000 91.73090 176 ALA 2 C 1
ATOM 2468 O O . ALA B 1 185 ? -0.76498 39.18854 -72.80871 1.000 96.41425 176 ALA 2 O 1
ATOM 2470 N N . ARG B 1 186 ? -0.87094 38.83308 -75.02705 1.000 93.76642 177 ARG 2 N 1
ATOM 2471 C CA . ARG B 1 186 ? 0.37242 39.56103 -75.27788 1.000 97.64286 177 ARG 2 CA 1
ATOM 2472 C C . ARG B 1 186 ? 0.35695 40.94819 -74.64228 1.000 97.15148 177 ARG 2 C 1
ATOM 2473 O O . ARG B 1 186 ? 1.41687 41.48215 -74.28433 1.000 96.22780 177 ARG 2 O 1
ATOM 2481 N N . HIS B 1 187 ? -0.83466 41.54128 -74.49063 1.000 97.16514 178 HIS 2 N 1
ATOM 2482 C CA . HIS B 1 187 ? -0.95731 42.79892 -73.76192 1.000 96.88492 178 HIS 2 CA 1
ATOM 2483 C C . HIS B 1 187 ? -0.47542 42.63122 -72.33063 1.000 94.91628 178 HIS 2 C 1
ATOM 2484 O O . HIS B 1 187 ? 0.24573 43.48303 -71.80142 1.000 94.45351 178 HIS 2 O 1
ATOM 2491 N N . ILE B 1 188 ? -0.82012 41.50241 -71.71066 1.000 99.15668 179 ILE 2 N 1
ATOM 2492 C CA . ILE B 1 188 ? -0.40878 41.20847 -70.34406 1.000 98.68510 179 ILE 2 CA 1
ATOM 2493 C C . ILE B 1 188 ? 1.11162 41.04086 -70.19614 1.000 97.74309 179 ILE 2 C 1
ATOM 2494 O O . ILE B 1 188 ? 1.62593 41.10903 -69.07246 1.000 95.50168 179 ILE 2 O 1
ATOM 2499 N N . ILE B 1 189 ? 1.86295 40.85832 -71.28890 1.000 101.61988 180 ILE 2 N 1
ATOM 2500 C CA . ILE B 1 189 ? 3.30193 40.61882 -71.15995 1.000 103.19775 180 ILE 2 CA 1
ATOM 2501 C C . ILE B 1 189 ? 4.04280 41.64852 -72.01116 1.000 108.50045 180 ILE 2 C 1
ATOM 2502 O O . ILE B 1 189 ? 4.88477 41.29861 -72.84894 1.000 108.33102 180 ILE 2 O 1
ATOM 2507 N N . GLY B 1 190 ? 3.71941 42.92863 -71.83447 1.000 109.78636 181 GLY 2 N 1
ATOM 2508 C CA . GLY B 1 190 ? 4.37284 43.93379 -72.65358 1.000 117.07142 181 GLY 2 CA 1
ATOM 2509 C C . GLY B 1 190 ? 5.76573 44.30744 -72.19536 1.000 125.04438 181 GLY 2 C 1
ATOM 2510 O O . GLY B 1 190 ? 6.53197 44.87417 -72.98190 1.000 128.48379 181 GLY 2 O 1
ATOM 2511 N N . SER B 1 191 ? 6.12090 43.97596 -70.94747 1.000 125.27028 182 SER 2 N 1
ATOM 2512 C CA . SER B 1 191 ? 7.29943 44.53629 -70.28540 1.000 123.29148 182 SER 2 CA 1
ATOM 2513 C C . SER B 1 191 ? 8.55331 43.65569 -70.31562 1.000 124.16531 182 SER 2 C 1
ATOM 2514 O O . SER B 1 191 ? 9.65557 44.19951 -70.46734 1.000 123.67325 182 SER 2 O 1
ATOM 2517 N N . PRO B 1 192 ? 8.46779 42.33247 -70.15032 1.000 124.63944 183 PRO 2 N 1
ATOM 2518 C CA . PRO B 1 192 ? 9.68992 41.50695 -70.21344 1.000 125.61665 183 PRO 2 CA 1
ATOM 2519 C C . PRO B 1 192 ? 10.44816 41.73279 -71.51137 1.000 133.38569 183 PRO 2 C 1
ATOM 2520 O O . PRO B 1 192 ? 9.86416 41.65608 -72.60500 1.000 139.04978 183 PRO 2 O 1
ATOM 2524 N N . PRO B 1 193 ? 11.76157 42.03796 -71.43290 1.000 131.95341 184 PRO 2 N 1
ATOM 2525 C CA . PRO B 1 193 ? 12.60490 42.29028 -72.61113 1.000 132.14225 184 PRO 2 CA 1
ATOM 2526 C C . PRO B 1 193 ? 12.83755 41.04383 -73.45976 1.000 127.78002 184 PRO 2 C 1
ATOM 2527 O O . PRO B 1 193 ? 12.60167 41.11023 -74.66363 1.000 124.62816 184 PRO 2 O 1
ATOM 2531 N N . SER C 2 15 ? 6.92523 32.97965 -41.53344 1.000 74.34911 11 SER 3 N 1
ATOM 2532 C CA . SER C 2 15 ? 7.95848 33.30112 -40.56142 1.000 75.02710 11 SER 3 CA 1
ATOM 2533 C C . SER C 2 15 ? 7.36826 33.32846 -39.14284 1.000 80.71079 11 SER 3 C 1
ATOM 2534 O O . SER C 2 15 ? 7.91757 33.96380 -38.24333 1.000 83.59567 11 SER 3 O 1
ATOM 2537 N N . ASP C 2 16 ? 6.24785 32.62212 -38.95611 1.000 80.79305 12 ASP 3 N 1
ATOM 2538 C CA . ASP C 2 16 ? 5.67643 32.36579 -37.62783 1.000 79.31910 12 ASP 3 CA 1
ATOM 2539 C C . ASP C 2 16 ? 5.48174 33.64717 -36.83053 1.000 78.09944 12 ASP 3 C 1
ATOM 2540 O O . ASP C 2 16 ? 5.73696 33.68203 -35.62650 1.000 86.08038 12 ASP 3 O 1
ATOM 2545 N N . ARG C 2 17 ? 5.06304 34.72877 -37.48041 1.000 74.05630 13 ARG 3 N 1
ATOM 2546 C CA . ARG C 2 17 ? 5.11903 35.97672 -36.72856 1.000 74.40208 13 ARG 3 CA 1
ATOM 2547 C C . ARG C 2 17 ? 4.06996 36.93289 -37.26617 1.000 65.85403 13 ARG 3 C 1
ATOM 2548 O O . ARG C 2 17 ? 3.92976 37.09797 -38.48384 1.000 55.78122 13 ARG 3 O 1
ATOM 2556 N N . TYR C 2 18 ? 3.29149 37.48852 -36.34046 1.000 66.11921 14 TYR 3 N 1
ATOM 2557 C CA . TYR C 2 18 ? 2.17535 38.37635 -36.61451 1.000 63.48468 14 TYR 3 CA 1
ATOM 2558 C C . TYR C 2 18 ? 2.56026 39.79185 -36.23026 1.000 58.74490 14 TYR 3 C 1
ATOM 2559 O O . TYR C 2 18 ? 3.65853 40.03989 -35.71883 1.000 60.35275 14 TYR 3 O 1
ATOM 2568 N N . PHE C 2 19 ? 1.64105 40.72523 -36.48404 1.000 56.21037 15 PHE 3 N 1
ATOM 2569 C CA . PHE C 2 19 ? 1.91831 42.15026 -36.30709 1.000 55.16055 15 PHE 3 CA 1
ATOM 2570 C C . PHE C 2 19 ? 0.69242 42.83637 -35.74192 1.000 50.84713 15 PHE 3 C 1
ATOM 2571 O O . PHE C 2 19 ? -0.39639 42.76421 -36.32314 1.000 49.33401 15 PHE 3 O 1
ATOM 2579 N N . ALA C 2 20 ? 0.87077 43.45939 -34.58740 1.000 50.95031 16 ALA 3 N 1
ATOM 2580 C CA . ALA C 2 20 ? -0.19482 44.15532 -33.89429 1.000 49.42248 16 ALA 3 CA 1
ATOM 2581 C C . ALA C 2 20 ? 0.13245 45.63425 -33.84379 1.000 53.65757 16 ALA 3 C 1
ATOM 2582 O O . ALA C 2 20 ? 1.25321 46.05697 -34.13838 1.000 56.35847 16 ALA 3 O 1
ATOM 2584 N N . SER C 2 21 ? -0.86762 46.42960 -33.48168 1.000 58.20494 17 SER 3 N 1
ATOM 2585 C CA . SER C 2 21 ? -0.66446 47.86916 -33.50522 1.000 56.13615 17 SER 3 CA 1
ATOM 2586 C C . SER C 2 21 ? -1.83227 48.54144 -32.80213 1.000 58.28804 17 SER 3 C 1
ATOM 2587 O O . SER C 2 21 ? -2.99073 48.18046 -33.03627 1.000 58.96018 17 SER 3 O 1
ATOM 2590 N N . GLY C 2 22 ? -1.52164 49.51328 -31.93724 1.000 59.71385 18 GLY 3 N 1
ATOM 2591 C CA . GLY C 2 22 ? -2.55668 50.09562 -31.10480 1.000 58.25885 18 GLY 3 CA 1
ATOM 2592 C C . GLY C 2 22 ? -3.00557 49.12994 -30.01454 1.000 57.02182 18 GLY 3 C 1
ATOM 2593 O O . GLY C 2 22 ? -2.37475 48.10669 -29.74010 1.000 58.37060 18 GLY 3 O 1
ATOM 2594 N N . GLU C 2 23 ? -4.12681 49.47688 -29.38943 1.000 57.98588 19 GLU 3 N 1
ATOM 2595 C CA . GLU C 2 23 ? -4.62057 48.71229 -28.24248 1.000 62.40632 19 GLU 3 CA 1
ATOM 2596 C C . GLU C 2 23 ? -5.11706 47.35166 -28.71112 1.000 59.32073 19 GLU 3 C 1
ATOM 2597 O O . GLU C 2 23 ? -6.19747 47.23334 -29.29407 1.000 58.25930 19 GLU 3 O 1
ATOM 2603 N N . VAL C 2 24 ? -4.32309 46.31543 -28.45578 1.000 56.82935 20 VAL 3 N 1
ATOM 2604 C CA . VAL C 2 24 ? -4.64894 44.95503 -28.86114 1.000 57.80865 20 VAL 3 CA 1
ATOM 2605 C C . VAL C 2 24 ? -4.27738 44.03341 -27.71675 1.000 58.59111 20 VAL 3 C 1
ATOM 2606 O O . VAL C 2 24 ? -3.09447 43.91992 -27.37858 1.000 61.35222 20 VAL 3 O 1
ATOM 2610 N N . THR C 2 25 ? -5.26983 43.36341 -27.13557 1.000 56.49410 21 THR 3 N 1
ATOM 2611 C CA . THR C 2 25 ? -5.05399 42.45545 -26.01614 1.000 60.63829 21 THR 3 CA 1
ATOM 2612 C C . THR C 2 25 ? -5.37704 41.02553 -26.44766 1.000 65.06124 21 THR 3 C 1
ATOM 2613 O O . THR C 2 25 ? -6.44324 40.76680 -27.02693 1.000 64.07164 21 THR 3 O 1
ATOM 2617 N N . ILE C 2 26 ? -4.44368 40.10752 -26.18307 1.000 60.36443 22 ILE 3 N 1
ATOM 2618 C CA . ILE C 2 26 ? -4.54126 38.71593 -26.61377 1.000 60.81288 22 ILE 3 CA 1
ATOM 2619 C C . ILE C 2 26 ? -4.30803 37.84768 -25.39561 1.000 56.37701 22 ILE 3 C 1
ATOM 2620 O O . ILE C 2 26 ? -3.21691 37.87265 -24.82096 1.000 59.90454 22 ILE 3 O 1
ATOM 2625 N N . ALA C 2 27 ? -5.30331 37.05777 -25.02183 1.000 54.86471 23 ALA 3 N 1
ATOM 2626 C CA . ALA C 2 27 ? -5.09280 36.09630 -23.95309 1.000 52.88305 23 ALA 3 CA 1
ATOM 2627 C C . ALA C 2 27 ? -3.91667 35.17594 -24.29010 1.000 63.50023 23 ALA 3 C 1
ATOM 2628 O O . ALA C 2 27 ? -3.49313 35.05389 -25.44215 1.000 67.49778 23 ALA 3 O 1
ATOM 2630 N N . ALA C 2 28 ? -3.36954 34.52656 -23.26134 1.000 71.27075 24 ALA 3 N 1
ATOM 2631 C CA . ALA C 2 28 ? -2.16995 33.72099 -23.48075 1.000 71.46291 24 ALA 3 CA 1
ATOM 2632 C C . ALA C 2 28 ? -2.45413 32.49683 -24.34543 1.000 77.86989 24 ALA 3 C 1
ATOM 2633 O O . ALA C 2 28 ? -1.57763 32.06009 -25.10591 1.000 79.90899 24 ALA 3 O 1
ATOM 2635 N N . ASP C 2 29 ? -3.67142 31.95440 -24.26938 1.000 75.93524 25 ASP 3 N 1
ATOM 2636 C CA . ASP C 2 29 ? -4.00112 30.65434 -24.86609 1.000 72.38517 25 ASP 3 CA 1
ATOM 2637 C C . ASP C 2 29 ? -4.65117 30.85834 -26.23788 1.000 72.79390 25 ASP 3 C 1
ATOM 2638 O O . ASP C 2 29 ? -5.82414 30.55326 -26.46369 1.000 72.83004 25 ASP 3 O 1
ATOM 2643 N N . VAL C 2 30 ? -3.85947 31.37609 -27.17490 1.000 66.95854 26 VAL 3 N 1
ATOM 2644 C CA . VAL C 2 30 ? -4.38017 31.80712 -28.47231 1.000 61.18194 26 VAL 3 CA 1
ATOM 2645 C C . VAL C 2 30 ? -3.32923 31.51846 -29.52549 1.000 55.40288 26 VAL 3 C 1
ATOM 2646 O O . VAL C 2 30 ? -2.15323 31.84723 -29.34224 1.000 58.81042 26 VAL 3 O 1
ATOM 2650 N N . VAL C 2 31 ? -3.73701 30.93152 -30.63838 1.000 55.03883 27 VAL 3 N 1
ATOM 2651 C CA . VAL C 2 31 ? -2.81899 30.71474 -31.75181 1.000 58.32202 27 VAL 3 CA 1
ATOM 2652 C C . VAL C 2 31 ? -3.04414 31.78651 -32.79906 1.000 56.57591 27 VAL 3 C 1
ATOM 2653 O O . VAL C 2 31 ? -4.18134 32.01086 -33.24360 1.000 53.36302 27 VAL 3 O 1
ATOM 2657 N N . ILE C 2 32 ? -1.96305 32.43787 -33.20797 1.000 52.60921 28 ILE 3 N 1
ATOM 2658 C CA . ILE C 2 32 ? -2.02821 33.40682 -34.28487 1.000 50.36016 28 ILE 3 CA 1
ATOM 2659 C C . ILE C 2 32 ? -1.14615 32.90616 -35.41246 1.000 48.11739 28 ILE 3 C 1
ATOM 2660 O O . ILE C 2 32 ? 0.07276 32.75559 -35.24675 1.000 47.51503 28 ILE 3 O 1
ATOM 2665 N N . ALA C 2 33 ? -1.75809 32.65315 -36.55242 1.000 47.23331 29 ALA 3 N 1
ATOM 2666 C CA . ALA C 2 33 ? -1.02624 32.10276 -37.67553 1.000 43.53495 29 ALA 3 CA 1
ATOM 2667 C C . ALA C 2 33 ? -0.02514 33.13083 -38.16471 1.000 47.38950 29 ALA 3 C 1
ATOM 2668 O O . ALA C 2 33 ? -0.10386 34.29865 -37.75897 1.000 52.42530 29 ALA 3 O 1
ATOM 2670 N N . PRO C 2 34 ? 0.90704 32.75803 -39.04254 1.000 48.25105 30 PRO 3 N 1
ATOM 2671 C CA . PRO C 2 34 ? 1.82041 33.76064 -39.61370 1.000 51.01522 30 PRO 3 CA 1
ATOM 2672 C C . PRO C 2 34 ? 1.11566 34.85097 -40.42462 1.000 48.60821 30 PRO 3 C 1
ATOM 2673 O O . PRO C 2 34 ? 0.01747 34.66856 -40.96949 1.000 43.32471 30 PRO 3 O 1
ATOM 2677 N N . GLY C 2 35 ? 1.77546 36.01366 -40.49015 1.000 51.95275 31 GLY 3 N 1
ATOM 2678 C CA . GLY C 2 35 ? 1.31529 37.13087 -41.29724 1.000 47.95305 31 GLY 3 CA 1
ATOM 2679 C C . GLY C 2 35 ? -0.01316 37.73224 -40.89764 1.000 47.44075 31 GLY 3 C 1
ATOM 2680 O O . GLY C 2 35 ? -0.57009 38.52753 -41.66200 1.000 49.32268 31 GLY 3 O 1
ATOM 2681 N N . VAL C 2 36 ? -0.56018 37.37403 -39.73881 1.000 47.54335 32 VAL 3 N 1
ATOM 2682 C CA . VAL C 2 36 ? -1.81494 37.96946 -39.31287 1.000 45.71653 32 VAL 3 CA 1
ATOM 2683 C C . VAL C 2 36 ? -1.57653 39.41637 -38.92243 1.000 50.78168 32 VAL 3 C 1
ATOM 2684 O O . VAL C 2 36 ? -0.61547 39.73208 -38.20419 1.000 53.70845 32 VAL 3 O 1
ATOM 2688 N N . LEU C 2 37 ? -2.44232 40.30582 -39.40878 1.000 46.01342 33 LEU 3 N 1
ATOM 2689 C CA . LEU C 2 37 ? -2.40605 41.70972 -39.04057 1.000 42.66933 33 LEU 3 CA 1
ATOM 2690 C C . LEU C 2 37 ? -3.55343 41.99920 -38.09263 1.000 40.46642 33 LEU 3 C 1
ATOM 2691 O O . LEU C 2 37 ? -4.72171 41.78433 -38.44095 1.000 39.76216 33 LEU 3 O 1
ATOM 2696 N N . LEU C 2 38 ? -3.21035 42.50263 -36.91331 1.000 45.90235 34 LEU 3 N 1
ATOM 2697 C CA . LEU C 2 38 ? -4.14981 42.92025 -35.87944 1.000 48.68783 34 LEU 3 CA 1
ATOM 2698 C C . LEU C 2 38 ? -3.88345 44.39890 -35.65339 1.000 49.62781 34 LEU 3 C 1
ATOM 2699 O O . LEU C 2 38 ? -2.78558 44.77141 -35.22155 1.000 50.33035 34 LEU 3 O 1
ATOM 2704 N N . ILE C 2 39 ? -4.83939 45.25448 -36.00822 1.000 51.89742 35 ILE 3 N 1
ATOM 2705 C CA . ILE C 2 39 ? -4.56568 46.69349 -36.03670 1.000 54.69865 35 ILE 3 CA 1
ATOM 2706 C C . ILE C 2 39 ? -5.74308 47.44443 -35.44832 1.000 52.18425 35 ILE 3 C 1
ATOM 2707 O O . ILE C 2 39 ? -6.87950 47.29062 -35.91179 1.000 51.27963 35 ILE 3 O 1
ATOM 2712 N N . ALA C 2 40 ? -5.46976 48.27115 -34.44731 1.000 56.55771 36 ALA 3 N 1
ATOM 2713 C CA . ALA C 2 40 ? -6.46544 49.14214 -33.84994 1.000 54.20883 36 ALA 3 CA 1
ATOM 2714 C C . ALA C 2 40 ? -6.06539 50.56976 -34.16143 1.000 56.73365 36 ALA 3 C 1
ATOM 2715 O O . ALA C 2 40 ? -4.88833 50.92858 -34.02418 1.000 54.80077 36 ALA 3 O 1
ATOM 2717 N N . GLU C 2 41 ? -7.03221 51.35780 -34.63344 1.000 63.23477 37 GLU 3 N 1
ATOM 2718 C CA . GLU C 2 41 ? -6.86214 52.79731 -34.73886 1.000 55.86343 37 GLU 3 CA 1
ATOM 2719 C C . GLU C 2 41 ? -6.88503 53.40938 -33.34500 1.000 60.22419 37 GLU 3 C 1
ATOM 2720 O O . GLU C 2 41 ? -7.32649 52.78102 -32.37211 1.000 58.37629 37 GLU 3 O 1
ATOM 2726 N N . ALA C 2 42 ? -6.41031 54.65978 -33.25490 1.000 64.84861 38 ALA 3 N 1
ATOM 2727 C CA . ALA C 2 42 ? -6.13727 55.26229 -31.94906 1.000 63.85802 38 ALA 3 CA 1
ATOM 2728 C C . ALA C 2 42 ? -7.38445 55.38650 -31.07538 1.000 61.95266 38 ALA 3 C 1
ATOM 2729 O O . ALA C 2 42 ? -7.25772 55.44339 -29.84473 1.000 63.37628 38 ALA 3 O 1
ATOM 2731 N N . ASP C 2 43 ? -8.57569 55.41512 -31.66905 1.000 52.87142 39 ASP 3 N 1
ATOM 2732 C CA . ASP C 2 43 ? -9.82018 55.41054 -30.91503 1.000 56.27695 39 ASP 3 CA 1
ATOM 2733 C C . ASP C 2 43 ? -10.42084 54.01117 -30.77390 1.000 62.59447 39 ASP 3 C 1
ATOM 2734 O O . ASP C 2 43 ? -11.59683 53.87566 -30.40848 1.000 60.08888 39 ASP 3 O 1
ATOM 2739 N N . SER C 2 44 ? -9.65166 52.96851 -31.06934 1.000 62.97023 40 SER 3 N 1
ATOM 2740 C CA . SER C 2 44 ? -10.19769 51.63786 -31.24252 1.000 56.94174 40 SER 3 CA 1
ATOM 2741 C C . SER C 2 44 ? -9.37060 50.65194 -30.42809 1.000 60.00455 40 SER 3 C 1
ATOM 2742 O O . SER C 2 44 ? -8.38007 51.02246 -29.78676 1.000 64.86707 40 SER 3 O 1
ATOM 2745 N N . ARG C 2 45 ? -9.78964 49.38557 -30.44774 1.000 57.76654 41 ARG 3 N 1
ATOM 2746 C CA . ARG C 2 45 ? -9.07793 48.32557 -29.74840 1.000 58.04741 41 ARG 3 CA 1
ATOM 2747 C C . ARG C 2 45 ? -9.52774 46.97023 -30.28182 1.000 56.41531 41 ARG 3 C 1
ATOM 2748 O O . ARG C 2 45 ? -10.64473 46.82893 -30.78948 1.000 57.61883 41 ARG 3 O 1
ATOM 2756 N N . ILE C 2 46 ? -8.65226 45.97603 -30.14806 1.000 53.73351 42 ILE 3 N 1
ATOM 2757 C CA . ILE C 2 46 ? -8.95081 44.58892 -30.48819 1.000 55.39222 42 ILE 3 CA 1
ATOM 2758 C C . ILE C 2 46 ? -8.76742 43.75769 -29.23981 1.000 56.56945 42 ILE 3 C 1
ATOM 2759 O O . ILE C 2 46 ? -7.72110 43.83999 -28.57983 1.000 57.46861 42 ILE 3 O 1
ATOM 2764 N N . GLU C 2 47 ? -9.76646 42.94910 -28.92235 1.000 53.27238 43 GLU 3 N 1
ATOM 2765 C CA . GLU C 2 47 ? -9.69020 42.10044 -27.75203 1.000 56.81758 43 GLU 3 CA 1
ATOM 2766 C C . GLU C 2 47 ? -9.94088 40.67245 -28.19648 1.000 57.97062 43 GLU 3 C 1
ATOM 2767 O O . GLU C 2 47 ? -11.01699 40.37440 -28.73421 1.000 59.87233 43 GLU 3 O 1
ATOM 2773 N N . ILE C 2 48 ? -8.95044 39.79640 -28.00117 1.000 56.43798 44 ILE 3 N 1
ATOM 2774 C CA . ILE C 2 48 ? -9.03547 38.39932 -28.42542 1.000 57.01820 44 ILE 3 CA 1
ATOM 2775 C C . ILE C 2 48 ? -9.10143 37.49272 -27.19594 1.000 56.40073 44 ILE 3 C 1
ATOM 2776 O O . ILE C 2 48 ? -8.14804 37.42168 -26.40407 1.000 52.51144 44 ILE 3 O 1
ATOM 2781 N N . ALA C 2 49 ? -10.21047 36.76327 -27.07664 1.000 55.00027 45 ALA 3 N 1
ATOM 2782 C CA . ALA C 2 49 ? -10.47187 35.88798 -25.94171 1.000 53.89164 45 ALA 3 CA 1
ATOM 2783 C C . ALA C 2 49 ? -9.61554 34.62880 -26.00907 1.000 57.84815 45 ALA 3 C 1
ATOM 2784 O O . ALA C 2 49 ? -8.87751 34.38301 -26.96573 1.000 61.45060 45 ALA 3 O 1
ATOM 2786 N N . SER C 2 50 ? -9.74107 33.79871 -24.98294 1.000 60.86324 46 SER 3 N 1
ATOM 2787 C CA . SER C 2 50 ? -8.84866 32.66151 -24.87681 1.000 61.06790 46 SER 3 CA 1
ATOM 2788 C C . SER C 2 50 ? -9.33214 31.50317 -25.76047 1.000 60.74620 46 SER 3 C 1
ATOM 2789 O O . SER C 2 50 ? -10.50855 31.41525 -26.14197 1.000 56.84817 46 SER 3 O 1
ATOM 2792 N N . GLY C 2 51 ? -8.38996 30.62070 -26.10934 1.000 58.86486 47 GLY 3 N 1
ATOM 2793 C CA . GLY C 2 51 ? -8.64157 29.55701 -27.06288 1.000 57.44939 47 GLY 3 CA 1
ATOM 2794 C C . GLY C 2 51 ? -9.16660 30.02600 -28.40724 1.000 56.07403 47 GLY 3 C 1
ATOM 2795 O O . GLY C 2 51 ? -10.17728 29.53651 -28.90704 1.000 52.40766 47 GLY 3 O 1
ATOM 2796 N N . VAL C 2 52 ? -8.50313 30.98552 -29.01262 1.000 55.37232 48 VAL 3 N 1
ATOM 2797 C CA . VAL C 2 52 ? -8.93540 31.51244 -30.29132 1.000 50.56585 48 VAL 3 CA 1
ATOM 2798 C C . VAL C 2 52 ? -7.82065 31.24361 -31.28329 1.000 50.91286 48 VAL 3 C 1
ATOM 2799 O O . VAL C 2 52 ? -6.63671 31.32189 -30.92897 1.000 55.19374 48 VAL 3 O 1
ATOM 2803 N N . CYS C 2 53 ? -8.18574 30.89325 -32.51122 1.000 46.04810 49 CYS 3 N 1
ATOM 2804 C CA . CYS C 2 53 ? -7.19592 30.68264 -33.55746 1.000 48.96844 49 CYS 3 CA 1
ATOM 2805 C C . CYS C 2 53 ? -7.50698 31.61321 -34.70701 1.000 44.90065 49 CYS 3 C 1
ATOM 2806 O O . CYS C 2 53 ? -8.66412 31.71120 -35.13183 1.000 47.26420 49 CYS 3 O 1
ATOM 2809 N N . ILE C 2 54 ? -6.48334 32.29236 -35.20589 1.000 42.84707 50 ILE 3 N 1
ATOM 2810 C CA . ILE C 2 54 ? -6.63625 33.19785 -36.33143 1.000 41.04077 50 ILE 3 CA 1
ATOM 2811 C C . ILE C 2 54 ? -5.83324 32.63562 -37.49125 1.000 42.83803 50 ILE 3 C 1
ATOM 2812 O O . ILE C 2 54 ? -4.60862 32.45938 -37.38662 1.000 40.05350 50 ILE 3 O 1
ATOM 2817 N N . GLY C 2 55 ? -6.53060 32.34744 -38.59006 1.000 41.83746 51 GLY 3 N 1
ATOM 2818 C CA . GLY C 2 55 ? -5.90785 31.69423 -39.72154 1.000 40.75853 51 GLY 3 CA 1
ATOM 2819 C C . GLY C 2 55 ? -4.86350 32.55754 -40.40237 1.000 43.40742 51 GLY 3 C 1
ATOM 2820 O O . GLY C 2 55 ? -4.83785 33.78878 -40.28965 1.000 49.20011 51 GLY 3 O 1
ATOM 2821 N N . LEU C 2 56 ? -3.98090 31.86012 -41.11601 1.000 42.19944 52 LEU 3 N 1
ATOM 2822 C CA . LEU C 2 56 ? -2.91658 32.43703 -41.91691 1.000 37.57526 52 LEU 3 CA 1
ATOM 2823 C C . LEU C 2 56 ? -3.39385 33.68648 -42.63854 1.000 46.83427 52 LEU 3 C 1
ATOM 2824 O O . LEU C 2 56 ? -4.44684 33.67638 -43.28946 1.000 46.19477 52 LEU 3 O 1
ATOM 2829 N N . GLY C 2 57 ? -2.62433 34.77083 -42.49553 1.000 41.77593 53 GLY 3 N 1
ATOM 2830 C CA . GLY C 2 57 ? -2.85165 35.97753 -43.27878 1.000 45.59714 53 GLY 3 CA 1
ATOM 2831 C C . GLY C 2 57 ? -4.09221 36.78446 -42.95380 1.000 42.84149 53 GLY 3 C 1
ATOM 2832 O O . GLY C 2 57 ? -4.41044 37.73188 -43.68404 1.000 43.17713 53 GLY 3 O 1
ATOM 2833 N N . SER C 2 58 ? -4.81264 36.44714 -41.89251 1.000 43.52524 54 SER 3 N 1
ATOM 2834 C CA . SER C 2 58 ? -6.00536 37.20974 -41.57567 1.000 45.59944 54 SER 3 CA 1
ATOM 2835 C C . SER C 2 58 ? -5.63464 38.63449 -41.18402 1.000 43.88108 54 SER 3 C 1
ATOM 2836 O O . SER C 2 58 ? -4.57884 38.89398 -40.59186 1.000 43.14550 54 SER 3 O 1
ATOM 2839 N N . VAL C 2 59 ? -6.52532 39.56485 -41.50576 1.000 44.71705 55 VAL 3 N 1
ATOM 2840 C CA . VAL C 2 59 ? -6.35448 40.97675 -41.18197 1.000 45.52277 55 VAL 3 CA 1
ATOM 2841 C C . VAL C 2 59 ? -7.52487 41.39898 -40.31160 1.000 43.76032 55 VAL 3 C 1
ATOM 2842 O O . VAL C 2 59 ? -8.68491 41.24700 -40.71451 1.000 45.39990 55 VAL 3 O 1
ATOM 2846 N N . ILE C 2 60 ? -7.24037 41.93226 -39.13088 1.000 44.62477 56 ILE 3 N 1
ATOM 2847 C CA . ILE C 2 60 ? -8.29554 42.48052 -38.28381 1.000 48.04318 56 ILE 3 CA 1
ATOM 2848 C C . ILE C 2 60 ? -7.95491 43.92866 -37.98468 1.000 44.88691 56 ILE 3 C 1
ATOM 2849 O O . ILE C 2 60 ? -6.87376 44.21608 -37.44915 1.000 45.35352 56 ILE 3 O 1
ATOM 2854 N N . HIS C 2 61 ? -8.89091 44.83288 -38.29370 1.000 50.25142 57 HIS 3 N 1
ATOM 2855 C CA . HIS C 2 61 ? -8.67344 46.28460 -38.22245 1.000 50.19785 57 HIS 3 CA 1
ATOM 2856 C C . HIS C 2 61 ? -9.87343 46.94225 -37.53636 1.000 46.76964 57 HIS 3 C 1
ATOM 2857 O O . HIS C 2 61 ? -10.95899 47.04120 -38.12072 1.000 47.02524 57 HIS 3 O 1
ATOM 2864 N N . ALA C 2 62 ? -9.68768 47.39581 -36.29764 1.000 48.64581 58 ALA 3 N 1
ATOM 2865 C CA . ALA C 2 62 ? -10.75002 48.07723 -35.56130 1.000 53.79819 58 ALA 3 CA 1
ATOM 2866 C C . ALA C 2 62 ? -10.78928 49.57390 -35.90254 1.000 60.37084 58 ALA 3 C 1
ATOM 2867 O O . ALA C 2 62 ? -9.75678 50.26600 -35.90911 1.000 52.97360 58 ALA 3 O 1
ATOM 2869 N N . ARG C 2 63 ? -11.99497 50.06468 -36.18556 1.000 59.26715 59 ARG 3 N 1
ATOM 2870 C CA . ARG C 2 63 ? -12.20993 51.43183 -36.64740 1.000 57.92981 59 ARG 3 CA 1
ATOM 2871 C C . ARG C 2 63 ? -13.50430 51.94523 -36.01933 1.000 62.91097 59 ARG 3 C 1
ATOM 2872 O O . ARG C 2 63 ? -14.60189 51.46029 -36.34514 1.000 57.94810 59 ARG 3 O 1
ATOM 2880 N N . GLY C 2 64 ? -13.37310 52.91886 -35.12026 1.000 58.80853 60 GLY 3 N 1
ATOM 2881 C CA . GLY C 2 64 ? -14.53973 53.50240 -34.49055 1.000 60.93123 60 GLY 3 CA 1
ATOM 2882 C C . GLY C 2 64 ? -15.18723 52.61431 -33.45250 1.000 61.61368 60 GLY 3 C 1
ATOM 2883 O O . GLY C 2 64 ? -16.41829 52.56373 -33.36606 1.000 61.14737 60 GLY 3 O 1
ATOM 2884 N N . GLY C 2 65 ? -14.39563 51.92272 -32.66369 1.000 60.85738 61 GLY 3 N 1
ATOM 2885 C CA . GLY C 2 65 ? -14.93771 51.06553 -31.63518 1.000 61.63854 61 GLY 3 CA 1
ATOM 2886 C C . GLY C 2 65 ? -14.03469 49.85353 -31.45182 1.000 62.60309 61 GLY 3 C 1
ATOM 2887 O O . GLY C 2 65 ? -12.82503 49.92997 -31.66673 1.000 59.07994 61 GLY 3 O 1
ATOM 2888 N N . ALA C 2 66 ? -14.65628 48.73914 -31.06740 1.000 58.42000 62 ALA 3 N 1
ATOM 2889 C CA . ALA C 2 66 ? -13.91662 47.53492 -30.72752 1.000 56.47884 62 ALA 3 CA 1
ATOM 2890 C C . ALA C 2 66 ? -14.20291 46.41135 -31.71496 1.000 56.54844 62 ALA 3 C 1
ATOM 2891 O O . ALA C 2 66 ? -15.31671 46.27455 -32.23481 1.000 55.17795 62 ALA 3 O 1
ATOM 2893 N N . ILE C 2 67 ? -13.18941 45.58485 -31.94937 1.000 57.66293 63 ILE 3 N 1
ATOM 2894 C CA . ILE C 2 67 ? -13.39822 44.23109 -32.45511 1.000 60.10252 63 ILE 3 CA 1
ATOM 2895 C C . ILE C 2 67 ? -13.09498 43.26790 -31.32320 1.000 57.93206 63 ILE 3 C 1
ATOM 2896 O O . ILE C 2 67 ? -11.98295 43.27694 -30.77134 1.000 56.64404 63 ILE 3 O 1
ATOM 2901 N N . ILE C 2 68 ? -14.09430 42.45792 -30.96585 1.000 56.19204 64 ILE 3 N 1
ATOM 2902 C CA . ILE C 2 68 ? -13.99254 41.48894 -29.87919 1.000 55.68851 64 ILE 3 CA 1
ATOM 2903 C C . ILE C 2 68 ? -14.15092 40.09898 -30.48018 1.000 53.12768 64 ILE 3 C 1
ATOM 2904 O O . ILE C 2 68 ? -15.25166 39.71437 -30.90540 1.000 53.53485 64 ILE 3 O 1
ATOM 2909 N N . ILE C 2 69 ? -13.05884 39.34574 -30.51896 1.000 50.11567 65 ILE 3 N 1
ATOM 2910 C CA . ILE C 2 69 ? -13.10995 37.92741 -30.85740 1.000 53.82767 65 ILE 3 CA 1
ATOM 2911 C C . ILE C 2 69 ? -13.25469 37.13670 -29.55626 1.000 52.78378 65 ILE 3 C 1
ATOM 2912 O O . ILE C 2 69 ? -12.30109 37.02748 -28.77687 1.000 48.27283 65 ILE 3 O 1
ATOM 2917 N N . GLN C 2 70 ? -14.44808 36.57912 -29.32919 1.000 50.88123 66 GLN 3 N 1
ATOM 2918 C CA . GLN C 2 70 ? -14.79525 35.88125 -28.09718 1.000 52.56675 66 GLN 3 CA 1
ATOM 2919 C C . GLN C 2 70 ? -14.27351 34.43615 -28.09069 1.000 52.81567 66 GLN 3 C 1
ATOM 2920 O O . GLN C 2 70 ? -13.80378 33.90386 -29.09812 1.000 50.36790 66 GLN 3 O 1
ATOM 2926 N N . ALA C 2 71 ? -14.41291 33.79111 -26.92802 1.000 56.94616 67 ALA 3 N 1
ATOM 2927 C CA . ALA C 2 71 ? -13.61136 32.62198 -26.57438 1.000 50.76327 67 ALA 3 CA 1
ATOM 2928 C C . ALA C 2 71 ? -13.88788 31.44687 -27.48559 1.000 54.33836 67 ALA 3 C 1
ATOM 2929 O O . ALA C 2 71 ? -15.04482 31.10513 -27.74480 1.000 60.55748 67 ALA 3 O 1
ATOM 2931 N N . GLY C 2 72 ? -12.82443 30.80933 -27.96270 1.000 48.27796 68 GLY 3 N 1
ATOM 2932 C CA . GLY C 2 72 ? -13.03506 29.66145 -28.80685 1.000 50.09795 68 GLY 3 CA 1
ATOM 2933 C C . GLY C 2 72 ? -13.42366 29.95712 -30.23507 1.000 54.43267 68 GLY 3 C 1
ATOM 2934 O O . GLY C 2 72 ? -13.66640 29.01667 -30.99446 1.000 56.68997 68 GLY 3 O 1
ATOM 2935 N N . ALA C 2 73 ? -13.47332 31.21997 -30.64162 1.000 57.41271 69 ALA 3 N 1
ATOM 2936 C CA . ALA C 2 73 ? -13.80177 31.53197 -32.02355 1.000 52.90204 69 ALA 3 CA 1
ATOM 2937 C C . ALA C 2 73 ? -12.65525 31.12223 -32.94381 1.000 48.40738 69 ALA 3 C 1
ATOM 2938 O O . ALA C 2 73 ? -11.47372 31.27138 -32.60487 1.000 44.79589 69 ALA 3 O 1
ATOM 2940 N N . LEU C 2 74 ? -13.00878 30.60574 -34.11852 1.000 46.10931 70 LEU 3 N 1
ATOM 2941 C CA . LEU C 2 74 ? -12.03088 30.12950 -35.08780 1.000 46.08972 70 LEU 3 CA 1
ATOM 2942 C C . LEU C 2 74 ? -12.14831 30.93594 -36.37642 1.000 46.29652 70 LEU 3 C 1
ATOM 2943 O O . LEU C 2 74 ? -13.18899 30.89650 -37.04986 1.000 45.22694 70 LEU 3 O 1
ATOM 2948 N N . LEU C 2 75 ? -11.07990 31.65532 -36.72319 1.000 41.82664 71 LEU 3 N 1
ATOM 2949 C CA . LEU C 2 75 ? -10.97005 32.32472 -38.01246 1.000 43.64685 71 LEU 3 CA 1
ATOM 2950 C C . LEU C 2 75 ? -10.01069 31.54294 -38.89569 1.000 45.84305 71 LEU 3 C 1
ATOM 2951 O O . LEU C 2 75 ? -8.84536 31.35495 -38.53340 1.000 43.06327 71 LEU 3 O 1
ATOM 2956 N N . ALA C 2 76 ? -10.50397 31.10956 -40.05628 1.000 48.67529 72 ALA 3 N 1
ATOM 2957 C CA . ALA C 2 76 ? -9.69622 30.46204 -41.07586 1.000 45.11004 72 ALA 3 CA 1
ATOM 2958 C C . ALA C 2 76 ? -8.75022 31.46630 -41.75619 1.000 45.88575 72 ALA 3 C 1
ATOM 2959 O O . ALA C 2 76 ? -8.74502 32.66153 -41.46813 1.000 41.83362 72 ALA 3 O 1
ATOM 2961 N N . ALA C 2 77 ? -7.91904 30.96673 -42.67008 1.000 49.42676 73 ALA 3 N 1
ATOM 2962 C CA . ALA C 2 77 ? -7.01982 31.84583 -43.40576 1.000 42.65996 73 ALA 3 CA 1
ATOM 2963 C C . ALA C 2 77 ? -7.80755 32.82226 -44.26109 1.000 50.63866 73 ALA 3 C 1
ATOM 2964 O O . ALA C 2 77 ? -8.86775 32.49331 -44.81104 1.000 46.54677 73 ALA 3 O 1
ATOM 2966 N N . GLY C 2 78 ? -7.25924 34.03827 -44.37451 1.000 51.51042 74 GLY 3 N 1
ATOM 2967 C CA . GLY C 2 78 ? -7.75735 35.04585 -45.28060 1.000 46.24707 74 GLY 3 CA 1
ATOM 2968 C C . GLY C 2 78 ? -8.85949 35.90703 -44.73613 1.000 41.02302 74 GLY 3 C 1
ATOM 2969 O O . GLY C 2 78 ? -9.38106 36.74293 -45.47849 1.000 44.84371 74 GLY 3 O 1
ATOM 2970 N N . VAL C 2 79 ? -9.22932 35.73689 -43.46784 1.000 41.12489 75 VAL 3 N 1
ATOM 2971 C CA . VAL C 2 79 ? -10.34184 36.49298 -42.91691 1.000 44.40153 75 VAL 3 CA 1
ATOM 2972 C C . VAL C 2 79 ? -9.96503 37.96560 -42.85113 1.000 47.66699 75 VAL 3 C 1
ATOM 2973 O O . VAL C 2 79 ? -8.78796 38.33354 -42.71218 1.000 48.11844 75 VAL 3 O 1
ATOM 2977 N N . LEU C 2 80 ? -10.97686 38.81949 -42.96095 1.000 44.69299 76 LEU 3 N 1
ATOM 2978 C CA . LEU C 2 80 ? -10.80457 40.25744 -42.86136 1.000 42.70361 76 LEU 3 CA 1
ATOM 2979 C C . LEU C 2 80 ? -12.00257 40.82938 -42.12817 1.000 48.97349 76 LEU 3 C 1
ATOM 2980 O O . LEU C 2 80 ? -13.12890 40.73902 -42.63205 1.000 49.67310 76 LEU 3 O 1
ATOM 2985 N N . ILE C 2 81 ? -11.76546 41.41907 -40.95422 1.000 47.94951 77 ILE 3 N 1
ATOM 2986 C CA . ILE C 2 81 ? -12.82653 42.01148 -40.13871 1.000 51.79088 77 ILE 3 CA 1
ATOM 2987 C C . ILE C 2 81 ? -12.52327 43.49100 -39.95373 1.000 49.04587 77 ILE 3 C 1
ATOM 2988 O O . ILE C 2 81 ? -11.45355 43.84609 -39.44362 1.000 48.99110 77 ILE 3 O 1
ATOM 2993 N N . VAL C 2 82 ? -13.47338 44.34719 -40.34136 1.000 48.48652 78 VAL 3 N 1
ATOM 2994 C CA . VAL C 2 82 ? -13.24515 45.78328 -40.49640 1.000 52.23499 78 VAL 3 CA 1
ATOM 2995 C C . VAL C 2 82 ? -14.29792 46.56948 -39.73025 1.000 52.51431 78 VAL 3 C 1
ATOM 2996 O O . VAL C 2 82 ? -15.50262 46.39964 -39.96200 1.000 51.72285 78 VAL 3 O 1
ATOM 3000 N N . GLY C 2 83 ? -13.83852 47.48671 -38.88220 1.000 53.22390 79 GLY 3 N 1
ATOM 3001 C CA . GLY C 2 83 ? -14.73736 48.40434 -38.20938 1.000 60.36954 79 GLY 3 CA 1
ATOM 3002 C C . GLY C 2 83 ? -14.89201 48.07661 -36.74491 1.000 57.97684 79 GLY 3 C 1
ATOM 3003 O O . GLY C 2 83 ? -13.92151 48.14808 -35.97951 1.000 58.21263 79 GLY 3 O 1
ATOM 3004 N N . GLN C 2 84 ? -16.09878 47.70309 -36.34257 1.000 54.56162 80 GLN 3 N 1
ATOM 3005 C CA . GLN C 2 84 ? -16.31346 47.22428 -34.98916 1.000 58.56714 80 GLN 3 CA 1
ATOM 3006 C C . GLN C 2 84 ? -17.21348 45.99486 -35.01111 1.000 60.45806 80 GLN 3 C 1
ATOM 3007 O O . GLN C 2 84 ? -18.24243 45.96416 -35.69630 1.000 62.30665 80 GLN 3 O 1
ATOM 3013 N N . SER C 2 85 ? -16.80361 44.96372 -34.28501 1.000 54.87608 81 SER 3 N 1
ATOM 3014 C CA . SER C 2 85 ? -17.46883 43.68881 -34.46348 1.000 54.46974 81 SER 3 CA 1
ATOM 3015 C C . SER C 2 85 ? -17.29931 42.85929 -33.20933 1.000 58.70695 81 SER 3 C 1
ATOM 3016 O O . SER C 2 85 ? -16.27829 42.95542 -32.51277 1.000 57.98634 81 SER 3 O 1
ATOM 3019 N N . ILE C 2 86 ? -18.30680 42.03856 -32.93261 1.000 53.72041 82 ILE 3 N 1
ATOM 3020 C CA . ILE C 2 86 ? -18.18309 41.00049 -31.92781 1.000 55.73985 82 ILE 3 CA 1
ATOM 3021 C C . ILE C 2 86 ? -18.35225 39.66723 -32.63077 1.000 53.12852 82 ILE 3 C 1
ATOM 3022 O O . ILE C 2 86 ? -19.36814 39.42952 -33.29341 1.000 54.55070 82 ILE 3 O 1
ATOM 3027 N N . VAL C 2 87 ? -17.33814 38.82267 -32.53006 1.000 54.44995 83 VAL 3 N 1
ATOM 3028 C CA . VAL C 2 87 ? -17.41384 37.44354 -32.99747 1.000 56.11228 83 VAL 3 CA 1
ATOM 3029 C C . VAL C 2 87 ? -17.63557 36.57611 -31.76304 1.000 57.73195 83 VAL 3 C 1
ATOM 3030 O O . VAL C 2 87 ? -16.77132 36.51052 -30.87814 1.000 53.73087 83 VAL 3 O 1
ATOM 3034 N N . GLY C 2 88 ? -18.80913 35.93280 -31.69484 1.000 59.70045 84 GLY 3 N 1
ATOM 3035 C CA . GLY C 2 88 ? -19.21756 35.21422 -30.50402 1.000 56.05198 84 GLY 3 CA 1
ATOM 3036 C C . GLY C 2 88 ? -18.38058 33.97795 -30.24423 1.000 56.97652 84 GLY 3 C 1
ATOM 3037 O O . GLY C 2 88 ? -17.61496 33.51519 -31.08921 1.000 55.21545 84 GLY 3 O 1
ATOM 3038 N N . ARG C 2 89 ? -18.52446 33.46030 -29.02134 1.000 60.73710 85 ARG 3 N 1
ATOM 3039 C CA . ARG C 2 89 ? -17.98145 32.16351 -28.61824 1.000 59.96771 85 ARG 3 CA 1
ATOM 3040 C C . ARG C 2 89 ? -18.09095 31.11070 -29.72072 1.000 54.12790 85 ARG 3 C 1
ATOM 3041 O O . ARG C 2 89 ? -19.14494 30.94701 -30.33714 1.000 55.04631 85 ARG 3 O 1
ATOM 3049 N N . GLN C 2 90 ? -16.99216 30.39855 -29.96785 1.000 49.61060 86 GLN 3 N 1
ATOM 3050 C CA . GLN C 2 90 ? -16.97467 29.19674 -30.79670 1.000 55.14479 86 GLN 3 CA 1
ATOM 3051 C C . GLN C 2 90 ? -17.42596 29.42351 -32.23593 1.000 54.77048 86 GLN 3 C 1
ATOM 3052 O O . GLN C 2 90 ? -17.67240 28.44229 -32.96554 1.000 53.38663 86 GLN 3 O 1
ATOM 3058 N N . ALA C 2 91 ? -17.56628 30.67671 -32.66671 1.000 58.15354 87 ALA 3 N 1
ATOM 3059 C CA . ALA C 2 91 ? -17.94105 30.94765 -34.04758 1.000 52.43707 87 ALA 3 CA 1
ATOM 3060 C C . ALA C 2 91 ? -16.84419 30.46261 -34.97951 1.000 50.25741 87 ALA 3 C 1
ATOM 3061 O O . ALA C 2 91 ? -15.66089 30.45701 -34.62878 1.000 55.98195 87 ALA 3 O 1
ATOM 3063 N N . CYS C 2 92 ? -17.23028 30.05501 -36.17806 1.000 46.35893 88 CYS 3 N 1
ATOM 3064 C CA . CYS C 2 92 ? -16.25619 29.64884 -37.18056 1.000 49.01728 88 CYS 3 CA 1
ATOM 3065 C C . CYS C 2 92 ? -16.37661 30.55292 -38.39266 1.000 48.25398 88 CYS 3 C 1
ATOM 3066 O O . CYS C 2 92 ? -17.43524 30.60501 -39.03139 1.000 50.39685 88 CYS 3 O 1
ATOM 3069 N N . LEU C 2 93 ? -15.29467 31.24669 -38.72149 1.000 47.59107 89 LEU 3 N 1
ATOM 3070 C CA . LEU C 2 93 ? -15.25082 32.07204 -39.92260 1.000 50.07036 89 LEU 3 CA 1
ATOM 3071 C C . LEU C 2 93 ? -14.45923 31.31495 -40.98662 1.000 47.05310 89 LEU 3 C 1
ATOM 3072 O O . LEU C 2 93 ? -13.24605 31.11347 -40.85525 1.000 47.03244 89 LEU 3 O 1
ATOM 3077 N N . GLY C 2 94 ? -15.15788 30.86194 -42.02058 1.000 47.58262 90 GLY 3 N 1
ATOM 3078 C CA . GLY C 2 94 ? -14.50081 30.12452 -43.08482 1.000 52.87449 90 GLY 3 CA 1
ATOM 3079 C C . GLY C 2 94 ? -13.50151 30.96979 -43.85543 1.000 54.02162 90 GLY 3 C 1
ATOM 3080 O O . GLY C 2 94 ? -13.52387 32.20464 -43.83614 1.000 52.17158 90 GLY 3 O 1
ATOM 3081 N N . ALA C 2 95 ? -12.61151 30.26956 -44.55980 1.000 55.79585 91 ALA 3 N 1
ATOM 3082 C CA . ALA C 2 95 ? -11.54502 30.88314 -45.34549 1.000 49.83497 91 ALA 3 CA 1
ATOM 3083 C C . ALA C 2 95 ? -12.04728 32.09226 -46.11668 1.000 51.03597 91 ALA 3 C 1
ATOM 3084 O O . ALA C 2 95 ? -13.02829 32.01032 -46.86514 1.000 50.61483 91 ALA 3 O 1
ATOM 3086 N N . SER C 2 96 ? -11.40735 33.22974 -45.88390 1.000 52.79885 92 SER 3 N 1
ATOM 3087 C CA . SER C 2 96 ? -11.60296 34.45232 -46.64941 1.000 50.76067 92 SER 3 CA 1
ATOM 3088 C C . SER C 2 96 ? -12.91794 35.11881 -46.27984 1.000 49.60518 92 SER 3 C 1
ATOM 3089 O O . SER C 2 96 ? -13.36731 36.03353 -46.99171 1.000 52.32264 92 SER 3 O 1
ATOM 3092 N N . THR C 2 97 ? -13.56564 34.67250 -45.20526 1.000 52.76834 93 THR 3 N 1
ATOM 3093 C CA . THR C 2 97 ? -14.69302 35.40906 -44.65444 1.000 53.13157 93 THR 3 CA 1
ATOM 3094 C C . THR C 2 97 ? -14.30876 36.86577 -44.45220 1.000 50.46769 93 THR 3 C 1
ATOM 3095 O O . THR C 2 97 ? -13.19889 37.18006 -44.00841 1.000 47.75636 93 THR 3 O 1
ATOM 3099 N N . THR C 2 98 ? -15.24699 37.74910 -44.78294 1.000 50.48039 94 THR 3 N 1
ATOM 3100 C CA . THR C 2 98 ? -15.02856 39.18512 -44.80915 1.000 47.68223 94 THR 3 CA 1
ATOM 3101 C C . THR C 2 98 ? -16.18527 39.87422 -44.09543 1.000 47.03356 94 THR 3 C 1
ATOM 3102 O O . THR C 2 98 ? -17.33185 39.78015 -44.54292 1.000 49.39191 94 THR 3 O 1
ATOM 3106 N N . LEU C 2 99 ? -15.89468 40.54429 -42.97840 1.000 48.51422 95 LEU 3 N 1
ATOM 3107 C CA . LEU C 2 99 ? -16.91111 41.22500 -42.17411 1.000 53.62390 95 LEU 3 CA 1
ATOM 3108 C C . LEU C 2 99 ? -16.62231 42.71663 -42.10077 1.000 51.49055 95 LEU 3 C 1
ATOM 3109 O O . LEU C 2 99 ? -15.53428 43.11320 -41.67527 1.000 51.36621 95 LEU 3 O 1
ATOM 3114 N N . VAL C 2 100 ? -17.60633 43.54560 -42.43423 1.000 50.74797 96 VAL 3 N 1
ATOM 3115 C CA . VAL C 2 100 ? -17.42205 44.98827 -42.37257 1.000 58.68060 96 VAL 3 CA 1
ATOM 3116 C C . VAL C 2 100 ? -18.55307 45.52979 -41.50516 1.000 61.03496 96 VAL 3 C 1
ATOM 3117 O O . VAL C 2 100 ? -19.72368 45.46161 -41.90308 1.000 63.27795 96 VAL 3 O 1
ATOM 3121 N N . ASN C 2 101 ? -18.21621 46.06145 -40.33186 1.000 59.66293 97 ASN 3 N 1
ATOM 3122 C CA . ASN C 2 101 ? -19.20381 46.50121 -39.33793 1.000 63.76233 97 ASN 3 CA 1
ATOM 3123 C C . ASN C 2 101 ? -20.37263 45.50998 -39.21759 1.000 64.97730 97 ASN 3 C 1
ATOM 3124 O O . ASN C 2 101 ? -21.52384 45.83064 -39.52096 1.000 65.66883 97 ASN 3 O 1
ATOM 3129 N N . THR C 2 102 ? -20.05262 44.28259 -38.78537 1.000 61.15502 98 THR 3 N 1
ATOM 3130 C CA . THR C 2 102 ? -21.04583 43.23115 -38.57203 1.000 61.56480 98 THR 3 CA 1
ATOM 3131 C C . THR C 2 102 ? -20.54936 42.26451 -37.51394 1.000 58.28441 98 THR 3 C 1
ATOM 3132 O O . THR C 2 102 ? -19.37812 41.88198 -37.52133 1.000 56.86021 98 THR 3 O 1
ATOM 3136 N N . SER C 2 103 ? -21.45015 41.82952 -36.64461 1.000 58.53480 99 SER 3 N 1
ATOM 3137 C CA . SER C 2 103 ? -21.10049 40.82989 -35.64645 1.000 60.52673 99 SER 3 CA 1
ATOM 3138 C C . SER C 2 103 ? -21.55733 39.42437 -36.06067 1.000 63.93563 99 SER 3 C 1
ATOM 3139 O O . SER C 2 103 ? -22.34725 39.22442 -36.99573 1.000 57.64400 99 SER 3 O 1
ATOM 3142 N N . ILE C 2 104 ? -21.00580 38.43605 -35.36841 1.000 60.74339 100 ILE 3 N 1
ATOM 3143 C CA . ILE C 2 104 ? -21.44322 37.06150 -35.50084 1.000 56.72377 100 ILE 3 CA 1
ATOM 3144 C C . ILE C 2 104 ? -21.87706 36.60853 -34.12620 1.000 59.13902 100 ILE 3 C 1
ATOM 3145 O O . ILE C 2 104 ? -21.14149 36.79016 -33.14773 1.000 58.43651 100 ILE 3 O 1
ATOM 3150 N N . GLU C 2 105 ? -23.09155 36.07525 -34.05123 1.000 62.61782 101 GLU 3 N 1
ATOM 3151 C CA . GLU C 2 105 ? -23.60704 35.50875 -32.81857 1.000 64.52276 101 GLU 3 CA 1
ATOM 3152 C C . GLU C 2 105 ? -22.80143 34.26994 -32.41372 1.000 61.00190 101 GLU 3 C 1
ATOM 3153 O O . GLU C 2 105 ? -22.11042 33.64812 -33.22684 1.000 58.89376 101 GLU 3 O 1
ATOM 3159 N N . ALA C 2 106 ? -22.91113 33.91153 -31.13539 1.000 61.47319 102 ALA 3 N 1
ATOM 3160 C CA . ALA C 2 106 ? -22.16600 32.78019 -30.59463 1.000 62.95384 102 ALA 3 CA 1
ATOM 3161 C C . ALA C 2 106 ? -22.55278 31.46868 -31.27330 1.000 60.22918 102 ALA 3 C 1
ATOM 3162 O O . ALA C 2 106 ? -23.72597 31.20984 -31.55697 1.000 61.33936 102 ALA 3 O 1
ATOM 3164 N N . GLY C 2 107 ? -21.54560 30.63251 -31.52057 1.000 53.52382 103 GLY 3 N 1
ATOM 3165 C CA . GLY C 2 107 ? -21.72718 29.43457 -32.28653 1.000 58.99311 103 GLY 3 CA 1
ATOM 3166 C C . GLY C 2 107 ? -21.87654 29.66412 -33.76322 1.000 57.52089 103 GLY 3 C 1
ATOM 3167 O O . GLY C 2 107 ? -21.81761 28.68898 -34.53776 1.000 57.84347 103 GLY 3 O 1
ATOM 3168 N N . GLY C 2 108 ? -22.04843 30.91535 -34.17603 1.000 55.34593 104 GLY 3 N 1
ATOM 3169 C CA . GLY C 2 108 ? -22.27963 31.28746 -35.55039 1.000 57.49110 104 GLY 3 CA 1
ATOM 3170 C C . GLY C 2 108 ? -21.23930 30.74503 -36.49784 1.000 51.97538 104 GLY 3 C 1
ATOM 3171 O O . GLY C 2 108 ? -20.03702 30.84659 -36.25134 1.000 54.66918 104 GLY 3 O 1
ATOM 3172 N N . VAL C 2 109 ? -21.68340 30.15690 -37.58485 1.000 44.11797 105 VAL 3 N 1
ATOM 3173 C CA . VAL C 2 109 ? -20.74471 29.60909 -38.53823 1.000 50.18424 105 VAL 3 CA 1
ATOM 3174 C C . VAL C 2 109 ? -20.88335 30.37206 -39.85350 1.000 51.53516 105 VAL 3 C 1
ATOM 3175 O O . VAL C 2 109 ? -21.96145 30.86818 -40.20454 1.000 50.49985 105 VAL 3 O 1
ATOM 3179 N N . THR C 2 110 ? -19.76290 30.50801 -40.55822 1.000 44.88039 106 THR 3 N 1
ATOM 3180 C CA . THR C 2 110 ? -19.69467 31.29944 -41.78029 1.000 52.37370 106 THR 3 CA 1
ATOM 3181 C C . THR C 2 110 ? -18.94593 30.56006 -42.88000 1.000 55.36049 106 THR 3 C 1
ATOM 3182 O O . THR C 2 110 ? -17.76908 30.21651 -42.71573 1.000 53.15679 106 THR 3 O 1
ATOM 3186 N N . ALA C 2 111 ? -19.63683 30.33440 -44.00195 1.000 49.16148 107 ALA 3 N 1
ATOM 3187 C CA . ALA C 2 111 ? -19.07224 29.57512 -45.09448 1.000 52.30966 107 ALA 3 CA 1
ATOM 3188 C C . ALA C 2 111 ? -17.94342 30.36129 -45.74472 1.000 59.18530 107 ALA 3 C 1
ATOM 3189 O O . ALA C 2 111 ? -17.99776 31.59232 -45.81788 1.000 57.47475 107 ALA 3 O 1
ATOM 3191 N N . PRO C 2 112 ? -16.90990 29.67284 -46.23058 1.000 61.32826 108 PRO 3 N 1
ATOM 3192 C CA . PRO C 2 112 ? -15.77452 30.38309 -46.83938 1.000 57.28254 108 PRO 3 CA 1
ATOM 3193 C C . PRO C 2 112 ? -16.23304 31.25283 -47.99728 1.000 51.76671 108 PRO 3 C 1
ATOM 3194 O O . PRO C 2 112 ? -17.19577 30.93744 -48.69660 1.000 52.94990 108 PRO 3 O 1
ATOM 3198 N N . GLY C 2 113 ? -15.54627 32.37453 -48.17176 1.000 52.70384 109 GLY 3 N 1
ATOM 3199 C CA . GLY C 2 113 ? -15.94112 33.36079 -49.15909 1.000 56.87835 109 GLY 3 CA 1
ATOM 3200 C C . GLY C 2 113 ? -17.09421 34.25733 -48.74269 1.000 62.71431 109 GLY 3 C 1
ATOM 3201 O O . GLY C 2 113 ? -17.47680 35.15642 -49.51200 1.000 59.49777 109 GLY 3 O 1
ATOM 3202 N N . SER C 2 114 ? -17.65250 34.05951 -47.54928 1.000 61.33968 110 SER 3 N 1
ATOM 3203 C CA . SER C 2 114 ? -18.78726 34.86726 -47.13171 1.000 62.09429 110 SER 3 CA 1
ATOM 3204 C C . SER C 2 114 ? -18.37550 36.31129 -46.92397 1.000 55.50340 110 SER 3 C 1
ATOM 3205 O O . SER C 2 114 ? -17.28079 36.61069 -46.44017 1.000 54.70844 110 SER 3 O 1
ATOM 3208 N N . LEU C 2 115 ? -19.27688 37.20158 -47.29539 1.000 55.74760 111 LEU 3 N 1
ATOM 3209 C CA . LEU C 2 115 ? -19.10694 38.63246 -47.14930 1.000 51.41799 111 LEU 3 CA 1
ATOM 3210 C C . LEU C 2 115 ? -20.34001 39.16644 -46.44494 1.000 52.54461 111 LEU 3 C 1
ATOM 3211 O O . LEU C 2 115 ? -21.46530 38.86253 -46.84847 1.000 53.05876 111 LEU 3 O 1
ATOM 3216 N N . LEU C 2 116 ? -20.13497 39.92459 -45.37480 1.000 54.29190 112 LEU 3 N 1
ATOM 3217 C CA . LEU C 2 116 ? -21.24192 40.49339 -44.61290 1.000 56.54550 112 LEU 3 CA 1
ATOM 3218 C C . LEU C 2 116 ? -20.83361 41.89275 -44.21577 1.000 58.29568 112 LEU 3 C 1
ATOM 3219 O O . LEU C 2 116 ? -19.88715 42.05612 -43.44415 1.000 60.67223 112 LEU 3 O 1
ATOM 3224 N N . SER C 2 117 ? -21.53368 42.89510 -44.73048 1.000 64.39239 113 SER 3 N 1
ATOM 3225 C CA . SER C 2 117 ? -21.18096 44.27201 -44.42608 1.000 63.32479 113 SER 3 CA 1
ATOM 3226 C C . SER C 2 117 ? -22.43844 45.08825 -44.24225 1.000 68.24423 113 SER 3 C 1
ATOM 3227 O O . SER C 2 117 ? -23.45414 44.84332 -44.90177 1.000 69.86447 113 SER 3 O 1
ATOM 3230 N N . ALA C 2 118 ? -22.34229 46.07512 -43.34694 1.000 74.09908 114 ALA 3 N 1
ATOM 3231 C CA . ALA C 2 118 ? -23.40056 47.04742 -43.10818 1.000 78.26832 114 ALA 3 CA 1
ATOM 3232 C C . ALA C 2 118 ? -22.78712 48.35331 -42.62457 1.000 89.31121 114 ALA 3 C 1
ATOM 3233 O O . ALA C 2 118 ? -21.65572 48.68542 -42.99794 1.000 87.37778 114 ALA 3 O 1
ATOM 3235 N N . GLU C 2 119 ? -23.51798 49.08857 -41.78254 1.000 101.54421 115 GLU 3 N 1
ATOM 3236 C CA . GLU C 2 119 ? -23.06975 50.37435 -41.26252 1.000 99.49075 115 GLU 3 CA 1
ATOM 3237 C C . GLU C 2 119 ? -23.70158 50.61667 -39.89322 1.000 104.00109 115 GLU 3 C 1
ATOM 3238 O O . GLU C 2 119 ? -24.81256 50.15343 -39.61398 1.000 102.50274 115 GLU 3 O 1
ATOM 3244 N N . THR C 2 120 ? -22.98067 51.34855 -39.04076 1.000 108.49019 116 THR 3 N 1
ATOM 3245 C CA . THR C 2 120 ? -23.41105 51.58440 -37.65793 1.000 107.26016 116 THR 3 CA 1
ATOM 3246 C C . THR C 2 120 ? -23.99078 52.98890 -37.46400 1.000 111.15646 116 THR 3 C 1
ATOM 3247 O O . THR C 2 120 ? -24.54312 53.58784 -38.39254 1.000 109.32566 116 THR 3 O 1
ATOM 3251 N N . SER D 2 15 ? -3.28804 21.42837 -19.22712 1.000 70.71638 11 SER 4 N 1
ATOM 3252 C CA . SER D 2 15 ? -2.19200 21.15958 -20.14988 1.000 78.26936 11 SER 4 CA 1
ATOM 3253 C C . SER D 2 15 ? -2.68745 21.20499 -21.58879 1.000 79.99256 11 SER 4 C 1
ATOM 3254 O O . SER D 2 15 ? -3.87986 21.02579 -21.85050 1.000 76.16931 11 SER 4 O 1
ATOM 3257 N N . ASP D 2 16 ? -1.74594 21.40801 -22.51063 1.000 81.95564 12 ASP 4 N 1
ATOM 3258 C CA . ASP D 2 16 ? -2.00502 21.71582 -23.91342 1.000 78.23911 12 ASP 4 CA 1
ATOM 3259 C C . ASP D 2 16 ? -2.14094 20.48168 -24.80345 1.000 76.10909 12 ASP 4 C 1
ATOM 3260 O O . ASP D 2 16 ? -2.34005 20.63742 -26.01328 1.000 76.12600 12 ASP 4 O 1
ATOM 3265 N N . ARG D 2 17 ? -2.04252 19.27442 -24.25269 1.000 68.72315 13 ARG 4 N 1
ATOM 3266 C CA . ARG D 2 17 ? -1.79819 18.08605 -25.06025 1.000 70.05887 13 ARG 4 CA 1
ATOM 3267 C C . ARG D 2 17 ? -3.07774 17.46740 -25.61684 1.000 64.02330 13 ARG 4 C 1
ATOM 3268 O O . ARG D 2 17 ? -4.14216 17.49849 -24.99195 1.000 61.71883 13 ARG 4 O 1
ATOM 3276 N N . TYR D 2 18 ? -2.95166 16.86797 -26.79034 1.000 60.38275 14 TYR 4 N 1
ATOM 3277 C CA . TYR D 2 18 ? -3.96400 15.96330 -27.30553 1.000 57.51561 14 TYR 4 CA 1
ATOM 3278 C C . TYR D 2 18 ? -3.40425 14.54923 -27.33260 1.000 57.05119 14 TYR 4 C 1
ATOM 3279 O O . TYR D 2 18 ? -2.22657 14.30800 -27.04960 1.000 57.03136 14 TYR 4 O 1
ATOM 3288 N N . PHE D 2 19 ? -4.26266 13.61374 -27.71885 1.000 54.67194 15 PHE 4 N 1
ATOM 3289 C CA . PHE D 2 19 ? -3.94255 12.19945 -27.68039 1.000 52.56097 15 PHE 4 CA 1
ATOM 3290 C C . PHE D 2 19 ? -4.38801 11.55958 -28.97721 1.000 54.29053 15 PHE 4 C 1
ATOM 3291 O O . PHE D 2 19 ? -5.49180 11.82026 -29.46050 1.000 52.78909 15 PHE 4 O 1
ATOM 3299 N N . ALA D 2 20 ? -3.50871 10.74181 -29.54442 1.000 58.73194 16 ALA 4 N 1
ATOM 3300 C CA . ALA D 2 20 ? -3.75801 10.05498 -30.79934 1.000 51.60435 16 ALA 4 CA 1
ATOM 3301 C C . ALA D 2 20 ? -3.40696 8.58454 -30.64922 1.000 58.58493 16 ALA 4 C 1
ATOM 3302 O O . ALA D 2 20 ? -2.57567 8.21101 -29.82167 1.000 69.00918 16 ALA 4 O 1
ATOM 3304 N N . SER D 2 21 ? -4.05029 7.74174 -31.45181 1.000 62.52663 17 SER 4 N 1
ATOM 3305 C CA . SER D 2 21 ? -3.85300 6.30283 -31.33986 1.000 50.09785 17 SER 4 CA 1
ATOM 3306 C C . SER D 2 21 ? -4.22147 5.65564 -32.66482 1.000 55.46313 17 SER 4 C 1
ATOM 3307 O O . SER D 2 21 ? -5.31464 5.88279 -33.18800 1.000 57.32925 17 SER 4 O 1
ATOM 3310 N N . GLY D 2 22 ? -3.32070 4.85711 -33.20334 1.000 58.27872 18 GLY 4 N 1
ATOM 3311 C CA . GLY D 2 22 ? -3.57258 4.22668 -34.47723 1.000 54.54494 18 GLY 4 CA 1
ATOM 3312 C C . GLY D 2 22 ? -2.95656 5.02888 -35.59909 1.000 58.35933 18 GLY 4 C 1
ATOM 3313 O O . GLY D 2 22 ? -2.09243 5.89033 -35.39614 1.000 56.89625 18 GLY 4 O 1
ATOM 3314 N N . GLU D 2 23 ? -3.42014 4.74108 -36.81200 1.000 61.84907 19 GLU 4 N 1
ATOM 3315 C CA . GLU D 2 23 ? -2.88399 5.41302 -37.99228 1.000 60.10830 19 GLU 4 CA 1
ATOM 3316 C C . GLU D 2 23 ? -3.49654 6.81566 -38.08973 1.000 55.60910 19 GLU 4 C 1
ATOM 3317 O O . GLU D 2 23 ? -4.54740 7.04081 -38.69414 1.000 54.77647 19 GLU 4 O 1
ATOM 3323 N N . VAL D 2 24 ? -2.82533 7.77666 -37.47832 1.000 50.26447 20 VAL 4 N 1
ATOM 3324 C CA . VAL D 2 24 ? -3.20876 9.17643 -37.55614 1.000 54.69628 20 VAL 4 CA 1
ATOM 3325 C C . VAL D 2 24 ? -2.03706 9.91321 -38.17211 1.000 53.14309 20 VAL 4 C 1
ATOM 3326 O O . VAL D 2 24 ? -0.91461 9.83948 -37.65329 1.000 56.68289 20 VAL 4 O 1
ATOM 3330 N N . THR D 2 25 ? -2.28853 10.62347 -39.26424 1.000 50.08294 21 THR 4 N 1
ATOM 3331 C CA . THR D 2 25 ? -1.29476 11.50091 -39.86622 1.000 52.50036 21 THR 4 CA 1
ATOM 3332 C C . THR D 2 25 ? -1.81356 12.93327 -39.81846 1.000 55.95544 21 THR 4 C 1
ATOM 3333 O O . THR D 2 25 ? -2.95460 13.20032 -40.22118 1.000 54.53230 21 THR 4 O 1
ATOM 3337 N N . ILE D 2 26 ? -0.97384 13.84741 -39.33385 1.000 54.36571 22 ILE 4 N 1
ATOM 3338 C CA . ILE D 2 26 ? -1.33641 15.24560 -39.15179 1.000 54.02577 22 ILE 4 CA 1
ATOM 3339 C C . ILE D 2 26 ? -0.32493 16.12092 -39.87549 1.000 56.25615 22 ILE 4 C 1
ATOM 3340 O O . ILE D 2 26 ? 0.88618 15.96167 -39.68638 1.000 60.28967 22 ILE 4 O 1
ATOM 3345 N N . ALA D 2 27 ? -0.81655 17.06722 -40.67035 1.000 57.57599 23 ALA 4 N 1
ATOM 3346 C CA . ALA D 2 27 ? 0.06000 18.04429 -41.30266 1.000 55.86244 23 ALA 4 CA 1
ATOM 3347 C C . ALA D 2 27 ? 0.61796 19.02883 -40.26556 1.000 63.56274 23 ALA 4 C 1
ATOM 3348 O O . ALA D 2 27 ? 0.03336 19.24926 -39.19534 1.000 62.29800 23 ALA 4 O 1
ATOM 3350 N N . ALA D 2 28 ? 1.75988 19.64993 -40.61008 1.000 68.67786 24 ALA 4 N 1
ATOM 3351 C CA . ALA D 2 28 ? 2.59624 20.31561 -39.60062 1.000 73.09116 24 ALA 4 CA 1
ATOM 3352 C C . ALA D 2 28 ? 1.96385 21.58563 -39.04296 1.000 71.75289 24 ALA 4 C 1
ATOM 3353 O O . ALA D 2 28 ? 2.16803 21.91659 -37.86065 1.000 67.39986 24 ALA 4 O 1
ATOM 3355 N N . ASP D 2 29 ? 1.21450 22.30816 -39.87551 1.000 66.18959 25 ASP 4 N 1
ATOM 3356 C CA . ASP D 2 29 ? 0.57529 23.56091 -39.50064 1.000 68.28445 25 ASP 4 CA 1
ATOM 3357 C C . ASP D 2 29 ? -0.87375 23.37732 -39.05691 1.000 66.30034 25 ASP 4 C 1
ATOM 3358 O O . ASP D 2 29 ? -1.65792 24.33677 -39.10529 1.000 69.57420 25 ASP 4 O 1
ATOM 3363 N N . VAL D 2 30 ? -1.25972 22.17570 -38.68288 1.000 59.91174 26 VAL 4 N 1
ATOM 3364 C CA . VAL D 2 30 ? -2.56796 21.96393 -38.08916 1.000 56.04461 26 VAL 4 CA 1
ATOM 3365 C C . VAL D 2 30 ? -2.52864 22.45632 -36.65625 1.000 50.27527 26 VAL 4 C 1
ATOM 3366 O O . VAL D 2 30 ? -1.54062 22.23862 -35.94308 1.000 51.19964 26 VAL 4 O 1
ATOM 3370 N N . VAL D 2 31 ? -3.58425 23.15582 -36.24331 1.000 48.10814 27 VAL 4 N 1
ATOM 3371 C CA . VAL D 2 31 ? -3.77524 23.53858 -34.84777 1.000 49.48167 27 VAL 4 CA 1
ATOM 3372 C C . VAL D 2 31 ? -4.77762 22.58275 -34.24244 1.000 48.95425 27 VAL 4 C 1
ATOM 3373 O O . VAL D 2 31 ? -5.91192 22.46925 -34.72631 1.000 49.09257 27 VAL 4 O 1
ATOM 3377 N N . ILE D 2 32 ? -4.36199 21.90373 -33.18159 1.000 47.71775 28 ILE 4 N 1
ATOM 3378 C CA . ILE D 2 32 ? -5.20255 20.95253 -32.47369 1.000 50.95667 28 ILE 4 CA 1
ATOM 3379 C C . ILE D 2 32 ? -5.32965 21.42596 -31.04024 1.000 51.37170 28 ILE 4 C 1
ATOM 3380 O O . ILE D 2 32 ? -4.31797 21.63784 -30.36049 1.000 54.81590 28 ILE 4 O 1
ATOM 3385 N N . ALA D 2 33 ? -6.56472 21.58357 -30.57878 1.000 51.66705 29 ALA 4 N 1
ATOM 3386 C CA . ALA D 2 33 ? -6.81399 22.11038 -29.24128 1.000 51.04654 29 ALA 4 CA 1
ATOM 3387 C C . ALA D 2 33 ? -6.50177 21.07194 -28.15778 1.000 54.98756 29 ALA 4 C 1
ATOM 3388 O O . ALA D 2 33 ? -6.27739 19.88766 -28.44307 1.000 53.84976 29 ALA 4 O 1
ATOM 3390 N N . PRO D 2 34 ? -6.48219 21.48954 -26.89506 1.000 57.11991 30 PRO 4 N 1
ATOM 3391 C CA . PRO D 2 34 ? -6.18657 20.53930 -25.81522 1.000 58.05589 30 PRO 4 CA 1
ATOM 3392 C C . PRO D 2 34 ? -7.31805 19.55367 -25.56785 1.000 50.46574 30 PRO 4 C 1
ATOM 3393 O O . PRO D 2 34 ? -8.50028 19.84376 -25.77108 1.000 44.93798 30 PRO 4 O 1
ATOM 3397 N N . GLY D 2 35 ? -6.92584 18.36684 -25.11052 1.000 57.79010 31 GLY 4 N 1
ATOM 3398 C CA . GLY D 2 35 ? -7.87395 17.32964 -24.76662 1.000 49.30359 31 GLY 4 CA 1
ATOM 3399 C C . GLY D 2 35 ? -8.57320 16.72714 -25.94663 1.000 44.60642 31 GLY 4 C 1
ATOM 3400 O O . GLY D 2 35 ? -9.59422 16.06267 -25.76946 1.000 47.65257 31 GLY 4 O 1
ATOM 3401 N N . VAL D 2 36 ? -8.07762 16.95530 -27.14885 1.000 45.68627 32 VAL 4 N 1
ATOM 3402 C CA . VAL D 2 36 ? -8.66178 16.31098 -28.31723 1.000 45.89196 32 VAL 4 CA 1
ATOM 3403 C C . VAL D 2 36 ? -8.22363 14.85910 -28.33650 1.000 46.64312 32 VAL 4 C 1
ATOM 3404 O O . VAL D 2 36 ? -7.09461 14.52300 -27.95188 1.000 49.45751 32 VAL 4 O 1
ATOM 3408 N N . LEU D 2 37 ? -9.13606 13.99028 -28.75086 1.000 47.15650 33 LEU 4 N 1
ATOM 3409 C CA . LEU D 2 37 ? -8.86270 12.58281 -28.97505 1.000 42.50460 33 LEU 4 CA 1
ATOM 3410 C C . LEU D 2 37 ? -8.93113 12.32112 -30.46916 1.000 46.37485 33 LEU 4 C 1
ATOM 3411 O O . LEU D 2 37 ? -9.90211 12.70538 -31.13529 1.000 45.25221 33 LEU 4 O 1
ATOM 3416 N N . LEU D 2 38 ? -7.90135 11.67570 -30.99465 1.000 49.12500 34 LEU 4 N 1
ATOM 3417 C CA . LEU D 2 38 ? -7.83587 11.30633 -32.40461 1.000 50.03596 34 LEU 4 CA 1
ATOM 3418 C C . LEU D 2 38 ? -7.50516 9.82259 -32.40584 1.000 49.75298 34 LEU 4 C 1
ATOM 3419 O O . LEU D 2 38 ? -6.33102 9.44676 -32.37747 1.000 53.19211 34 LEU 4 O 1
ATOM 3424 N N . ILE D 2 39 ? -8.53085 8.98107 -32.40995 1.000 49.28610 35 ILE 4 N 1
ATOM 3425 C CA . ILE D 2 39 ? -8.36300 7.53272 -32.29831 1.000 51.85829 35 ILE 4 CA 1
ATOM 3426 C C . ILE D 2 39 ? -8.83767 6.85626 -33.57171 1.000 52.86750 35 ILE 4 C 1
ATOM 3427 O O . ILE D 2 39 ? -9.98349 7.04789 -33.99451 1.000 53.21755 35 ILE 4 O 1
ATOM 3432 N N . ALA D 2 40 ? -7.96268 6.04766 -34.16467 1.000 53.82439 36 ALA 4 N 1
ATOM 3433 C CA . ALA D 2 40 ? -8.29948 5.21768 -35.30606 1.000 49.77334 36 ALA 4 CA 1
ATOM 3434 C C . ALA D 2 40 ? -8.16160 3.76014 -34.90306 1.000 58.95879 36 ALA 4 C 1
ATOM 3435 O O . ALA D 2 40 ? -7.11598 3.34794 -34.38428 1.000 59.63290 36 ALA 4 O 1
ATOM 3437 N N . GLU D 2 41 ? -9.21977 2.98485 -35.15295 1.000 60.96058 37 GLU 4 N 1
ATOM 3438 C CA . GLU D 2 41 ? -9.20370 1.54342 -34.96217 1.000 53.80212 37 GLU 4 CA 1
ATOM 3439 C C . GLU D 2 41 ? -8.15915 0.93640 -35.88641 1.000 55.73165 37 GLU 4 C 1
ATOM 3440 O O . GLU D 2 41 ? -7.50916 1.65638 -36.65114 1.000 50.08264 37 GLU 4 O 1
ATOM 3446 N N . ALA D 2 42 ? -7.97207 -0.38684 -35.80402 1.000 67.84664 38 ALA 4 N 1
ATOM 3447 C CA . ALA D 2 42 ? -6.82553 -1.01183 -36.45986 1.000 61.25751 38 ALA 4 CA 1
ATOM 3448 C C . ALA D 2 42 ? -7.01271 -1.05552 -37.96825 1.000 59.92784 38 ALA 4 C 1
ATOM 3449 O O . ALA D 2 42 ? -6.07997 -0.75389 -38.72484 1.000 63.04282 38 ALA 4 O 1
ATOM 3451 N N . ASP D 2 43 ? -8.21531 -1.38892 -38.42370 1.000 55.59570 39 ASP 4 N 1
ATOM 3452 C CA . ASP D 2 43 ? -8.46187 -1.48552 -39.85227 1.000 59.20234 39 ASP 4 CA 1
ATOM 3453 C C . ASP D 2 43 ? -8.65389 -0.12600 -40.49710 1.000 59.09784 39 ASP 4 C 1
ATOM 3454 O O . ASP D 2 43 ? -8.88709 -0.06426 -41.70954 1.000 56.84869 39 ASP 4 O 1
ATOM 3459 N N . SER D 2 44 ? -8.53411 0.95582 -39.72274 1.000 59.29776 40 SER 4 N 1
ATOM 3460 C CA . SER D 2 44 ? -8.98282 2.27313 -40.13825 1.000 57.33426 40 SER 4 CA 1
ATOM 3461 C C . SER D 2 44 ? -7.93095 3.30541 -39.75820 1.000 56.01222 40 SER 4 C 1
ATOM 3462 O O . SER D 2 44 ? -6.91577 2.97264 -39.14142 1.000 56.67685 40 SER 4 O 1
ATOM 3465 N N . ARG D 2 45 ? -8.17785 4.56938 -40.13982 1.000 57.42768 41 ARG 4 N 1
ATOM 3466 C CA . ARG D 2 45 ? -7.15965 5.62009 -40.09193 1.000 57.92452 41 ARG 4 CA 1
ATOM 3467 C C . ARG D 2 45 ? -7.79611 7.00523 -40.04934 1.000 60.46440 41 ARG 4 C 1
ATOM 3468 O O . ARG D 2 45 ? -8.94247 7.20253 -40.46427 1.000 61.88840 41 ARG 4 O 1
ATOM 3476 N N . ILE D 2 46 ? -7.00446 7.97771 -39.59657 1.000 54.38061 42 ILE 4 N 1
ATOM 3477 C CA . ILE D 2 46 ? -7.39510 9.38210 -39.58414 1.000 55.91041 42 ILE 4 CA 1
ATOM 3478 C C . ILE D 2 46 ? -6.36686 10.18653 -40.36280 1.000 54.84671 42 ILE 4 C 1
ATOM 3479 O O . ILE D 2 46 ? -5.15913 9.97261 -40.21483 1.000 57.92796 42 ILE 4 O 1
ATOM 3484 N N . GLU D 2 47 ? -6.84458 11.12998 -41.16811 1.000 54.83888 43 GLU 4 N 1
ATOM 3485 C CA . GLU D 2 47 ? -5.98327 12.00894 -41.94965 1.000 59.48799 43 GLU 4 CA 1
ATOM 3486 C C . GLU D 2 47 ? -6.42075 13.46055 -41.76397 1.000 53.68431 43 GLU 4 C 1
ATOM 3487 O O . GLU D 2 47 ? -7.59107 13.80009 -41.97128 1.000 50.69548 43 GLU 4 O 1
ATOM 3493 N N . ILE D 2 48 ? -5.49258 14.31956 -41.38383 1.000 50.51916 44 ILE 4 N 1
ATOM 3494 C CA . ILE D 2 48 ? -5.80629 15.72545 -41.17725 1.000 54.78478 44 ILE 4 CA 1
ATOM 3495 C C . ILE D 2 48 ? -4.89945 16.55989 -42.06628 1.000 54.93765 44 ILE 4 C 1
ATOM 3496 O O . ILE D 2 48 ? -3.67089 16.55993 -41.89581 1.000 57.39062 44 ILE 4 O 1
ATOM 3501 N N . ALA D 2 49 ? -5.50574 17.26698 -43.01719 1.000 51.23934 45 ALA 4 N 1
ATOM 3502 C CA . ALA D 2 49 ? -4.76298 18.07964 -43.96754 1.000 55.26414 45 ALA 4 CA 1
ATOM 3503 C C . ALA D 2 49 ? -4.23809 19.34035 -43.28470 1.000 56.54006 45 ALA 4 C 1
ATOM 3504 O O . ALA D 2 49 ? -4.48574 19.59647 -42.10763 1.000 56.05534 45 ALA 4 O 1
ATOM 3506 N N . SER D 2 50 ? -3.52096 20.15777 -44.04189 1.000 58.44220 46 SER 4 N 1
ATOM 3507 C CA . SER D 2 50 ? -2.90121 21.33390 -43.45716 1.000 60.29572 46 SER 4 CA 1
ATOM 3508 C C . SER D 2 50 ? -3.87915 22.51138 -43.38257 1.000 59.72605 46 SER 4 C 1
ATOM 3509 O O . SER D 2 50 ? -4.85368 22.59866 -44.13697 1.000 55.02521 46 SER 4 O 1
ATOM 3512 N N . GLY D 2 51 ? -3.61587 23.41128 -42.42959 1.000 62.32749 47 GLY 4 N 1
ATOM 3513 C CA . GLY D 2 51 ? -4.44177 24.57423 -42.17947 1.000 56.10442 47 GLY 4 CA 1
ATOM 3514 C C . GLY D 2 51 ? -5.67955 24.32892 -41.35062 1.000 54.20138 47 GLY 4 C 1
ATOM 3515 O O . GLY D 2 51 ? -6.48038 25.25476 -41.18232 1.000 54.07273 47 GLY 4 O 1
ATOM 3516 N N . VAL D 2 52 ? -5.85870 23.12013 -40.82870 1.000 55.24620 48 VAL 4 N 1
ATOM 3517 C CA . VAL D 2 52 ? -7.07208 22.73080 -40.11891 1.000 52.94867 48 VAL 4 CA 1
ATOM 3518 C C . VAL D 2 52 ? -6.98913 23.16062 -38.66181 1.000 52.07629 48 VAL 4 C 1
ATOM 3519 O O . VAL D 2 52 ? -5.90680 23.21755 -38.06419 1.000 54.88120 48 VAL 4 O 1
ATOM 3523 N N . CYS D 2 53 ? -8.14122 23.46916 -38.07582 1.000 48.00090 49 CYS 4 N 1
ATOM 3524 C CA . CYS D 2 53 ? -8.23352 23.70394 -36.64161 1.000 51.36583 49 CYS 4 CA 1
ATOM 3525 C C . CYS D 2 53 ? -9.25824 22.76668 -36.03319 1.000 48.29330 49 CYS 4 C 1
ATOM 3526 O O . CYS D 2 53 ? -10.43332 22.77488 -36.42529 1.000 46.33944 49 CYS 4 O 1
ATOM 3529 N N . ILE D 2 54 ? -8.82796 21.99379 -35.05218 1.000 42.94688 50 ILE 4 N 1
ATOM 3530 C CA . ILE D 2 54 ? -9.74197 21.16233 -34.29150 1.000 50.12131 50 ILE 4 CA 1
ATOM 3531 C C . ILE D 2 54 ? -9.94460 21.82226 -32.93271 1.000 50.82316 50 ILE 4 C 1
ATOM 3532 O O . ILE D 2 54 ? -8.98994 21.99262 -32.15655 1.000 48.43352 50 ILE 4 O 1
ATOM 3537 N N . GLY D 2 55 ? -11.18808 22.20956 -32.66241 1.000 48.77951 51 GLY 4 N 1
ATOM 3538 C CA . GLY D 2 55 ? -11.52507 22.83677 -31.40665 1.000 46.55570 51 GLY 4 CA 1
ATOM 3539 C C . GLY D 2 55 ? -11.37279 21.90012 -30.22602 1.000 47.89425 51 GLY 4 C 1
ATOM 3540 O O . GLY D 2 55 ? -11.26159 20.67466 -30.33320 1.000 49.21957 51 GLY 4 O 1
ATOM 3541 N N . LEU D 2 56 ? -11.39733 22.53226 -29.06117 1.000 44.28999 52 LEU 4 N 1
ATOM 3542 C CA . LEU D 2 56 ? -11.19598 21.85851 -27.79020 1.000 46.09194 52 LEU 4 CA 1
ATOM 3543 C C . LEU D 2 56 ? -12.14879 20.68396 -27.56147 1.000 46.98698 52 LEU 4 C 1
ATOM 3544 O O . LEU D 2 56 ? -13.31223 20.69470 -27.97972 1.000 44.28176 52 LEU 4 O 1
ATOM 3549 N N . GLY D 2 57 ? -11.59940 19.62721 -26.95341 1.000 44.34108 53 GLY 4 N 1
ATOM 3550 C CA . GLY D 2 57 ? -12.35528 18.45317 -26.56476 1.000 47.40150 53 GLY 4 CA 1
ATOM 3551 C C . GLY D 2 57 ? -12.85853 17.57711 -27.68639 1.000 43.66773 53 GLY 4 C 1
ATOM 3552 O O . GLY D 2 57 ? -13.51017 16.56499 -27.41155 1.000 44.19693 53 GLY 4 O 1
ATOM 3553 N N . SER D 2 58 ? -12.59351 17.92153 -28.93848 1.000 49.44475 54 SER 4 N 1
ATOM 3554 C CA . SER D 2 58 ? -13.19843 17.16609 -30.02786 1.000 51.53332 54 SER 4 CA 1
ATOM 3555 C C . SER D 2 58 ? -12.69715 15.73015 -30.02021 1.000 41.80025 54 SER 4 C 1
ATOM 3556 O O . SER D 2 58 ? -11.56811 15.44391 -29.61403 1.000 41.68517 54 SER 4 O 1
ATOM 3559 N N . VAL D 2 59 ? -13.56356 14.82393 -30.45158 1.000 42.64643 55 VAL 4 N 1
ATOM 3560 C CA . VAL D 2 59 ? -13.26878 13.39376 -30.49771 1.000 47.11159 55 VAL 4 CA 1
ATOM 3561 C C . VAL D 2 59 ? -13.51910 12.90002 -31.92703 1.000 49.21982 55 VAL 4 C 1
ATOM 3562 O O . VAL D 2 59 ? -14.63543 13.02451 -32.45533 1.000 49.78648 55 VAL 4 O 1
ATOM 3566 N N . ILE D 2 60 ? -12.48058 12.37417 -32.56400 1.000 45.72206 56 ILE 4 N 1
ATOM 3567 C CA . ILE D 2 60 ? -12.59828 11.77727 -33.88834 1.000 49.43574 56 ILE 4 CA 1
ATOM 3568 C C . ILE D 2 60 ? -12.17653 10.33061 -33.77284 1.000 48.08256 56 ILE 4 C 1
ATOM 3569 O O . ILE D 2 60 ? -11.10314 10.03857 -33.22832 1.000 49.76374 56 ILE 4 O 1
ATOM 3574 N N . HIS D 2 61 ? -13.01680 9.43119 -34.28485 1.000 51.39201 57 HIS 4 N 1
ATOM 3575 C CA . HIS D 2 61 ? -12.84064 7.99064 -34.09508 1.000 51.63657 57 HIS 4 CA 1
ATOM 3576 C C . HIS D 2 61 ? -13.20886 7.26605 -35.39406 1.000 50.41621 57 HIS 4 C 1
ATOM 3577 O O . HIS D 2 61 ? -14.38958 7.05246 -35.68556 1.000 50.58316 57 HIS 4 O 1
ATOM 3584 N N . ALA D 2 62 ? -12.19976 6.90619 -36.18526 1.000 50.43492 58 ALA 4 N 1
ATOM 3585 C CA . ALA D 2 62 ? -12.42284 6.13726 -37.40562 1.000 54.65412 58 ALA 4 CA 1
ATOM 3586 C C . ALA D 2 62 ? -12.60479 4.65119 -37.08173 1.000 58.77179 58 ALA 4 C 1
ATOM 3587 O O . ALA D 2 62 ? -11.90442 4.09381 -36.23064 1.000 52.45157 58 ALA 4 O 1
ATOM 3589 N N . ARG D 2 63 ? -13.54345 4.00267 -37.77455 1.000 56.08732 59 ARG 4 N 1
ATOM 3590 C CA . ARG D 2 63 ? -13.93210 2.65987 -37.36879 1.000 55.81076 59 ARG 4 CA 1
ATOM 3591 C C . ARG D 2 63 ? -13.78983 1.68469 -38.54187 1.000 65.90876 59 ARG 4 C 1
ATOM 3592 O O . ARG D 2 63 ? -12.94377 0.77247 -38.50837 1.000 63.67831 59 ARG 4 O 1
ATOM 3600 N N . GLY D 2 64 ? -14.59101 1.86401 -39.59163 1.000 60.78331 60 GLY 4 N 1
ATOM 3601 C CA . GLY D 2 64 ? -14.50776 0.93663 -40.70541 1.000 59.34488 60 GLY 4 CA 1
ATOM 3602 C C . GLY D 2 64 ? -13.82404 1.53816 -41.91357 1.000 62.98063 60 GLY 4 C 1
ATOM 3603 O O . GLY D 2 64 ? -14.25539 1.31447 -43.04714 1.000 65.26400 60 GLY 4 O 1
ATOM 3604 N N . GLY D 2 65 ? -12.76709 2.30521 -41.69798 1.000 56.15558 61 GLY 4 N 1
ATOM 3605 C CA . GLY D 2 65 ? -12.16541 3.03480 -42.78412 1.000 55.93138 61 GLY 4 CA 1
ATOM 3606 C C . GLY D 2 65 ? -11.76788 4.42785 -42.34303 1.000 59.83863 61 GLY 4 C 1
ATOM 3607 O O . GLY D 2 65 ? -11.72170 4.73097 -41.15382 1.000 61.38238 61 GLY 4 O 1
ATOM 3608 N N . ALA D 2 66 ? -11.48973 5.29384 -43.31484 1.000 59.91416 62 ALA 4 N 1
ATOM 3609 C CA . ALA D 2 66 ? -10.76728 6.52877 -43.04147 1.000 57.86469 62 ALA 4 CA 1
ATOM 3610 C C . ALA D 2 66 ? -11.68410 7.67229 -42.61168 1.000 54.76215 62 ALA 4 C 1
ATOM 3611 O O . ALA D 2 66 ? -12.84408 7.77161 -43.02373 1.000 52.79980 62 ALA 4 O 1
ATOM 3613 N N . ILE D 2 67 ? -11.14160 8.54584 -41.77178 1.000 49.48351 63 ILE 4 N 1
ATOM 3614 C CA . ILE D 2 67 ? -11.71125 9.86747 -41.55354 1.000 53.33917 63 ILE 4 CA 1
ATOM 3615 C C . ILE D 2 67 ? -10.71137 10.89270 -42.08377 1.000 52.74822 63 ILE 4 C 1
ATOM 3616 O O . ILE D 2 67 ? -9.56281 10.94727 -41.62376 1.000 52.71400 63 ILE 4 O 1
ATOM 3621 N N . ILE D 2 68 ? -11.13410 11.68171 -43.06786 1.000 45.42842 64 ILE 4 N 1
ATOM 3622 C CA . ILE D 2 68 ? -10.26828 12.64394 -43.73709 1.000 50.93788 64 ILE 4 CA 1
ATOM 3623 C C . ILE D 2 68 ? -10.75423 14.04525 -43.38983 1.000 50.67716 64 ILE 4 C 1
ATOM 3624 O O . ILE D 2 68 ? -11.85467 14.43810 -43.79362 1.000 53.23654 64 ILE 4 O 1
ATOM 3629 N N . ILE D 2 69 ? -9.93695 14.82240 -42.69303 1.000 49.23153 65 ILE 4 N 1
ATOM 3630 C CA . ILE D 2 69 ? -10.21631 16.24740 -42.51968 1.000 55.73864 65 ILE 4 CA 1
ATOM 3631 C C . ILE D 2 69 ? -9.35051 17.04254 -43.49267 1.000 52.27869 65 ILE 4 C 1
ATOM 3632 O O . ILE D 2 69 ? -8.13515 17.15959 -43.30475 1.000 52.56014 65 ILE 4 O 1
ATOM 3637 N N . GLN D 2 70 ? -9.97279 17.62114 -44.51625 1.000 51.64181 66 GLN 4 N 1
ATOM 3638 C CA . GLN D 2 70 ? -9.22789 18.25365 -45.59374 1.000 57.81221 66 GLN 4 CA 1
ATOM 3639 C C . GLN D 2 70 ? -8.86623 19.69545 -45.24497 1.000 60.52123 66 GLN 4 C 1
ATOM 3640 O O . GLN D 2 70 ? -9.20952 20.21510 -44.17772 1.000 58.78403 66 GLN 4 O 1
ATOM 3646 N N . ALA D 2 71 ? -8.21250 20.36033 -46.20422 1.000 62.49429 67 ALA 4 N 1
ATOM 3647 C CA . ALA D 2 71 ? -7.41178 21.55235 -45.93832 1.000 54.10635 67 ALA 4 CA 1
ATOM 3648 C C . ALA D 2 71 ? -8.24441 22.72828 -45.44597 1.000 54.62674 67 ALA 4 C 1
ATOM 3649 O O . ALA D 2 71 ? -9.35022 22.98573 -45.92681 1.000 55.61184 67 ALA 4 O 1
ATOM 3651 N N . GLY D 2 72 ? -7.68860 23.44839 -44.47591 1.000 53.00612 68 GLY 4 N 1
ATOM 3652 C CA . GLY D 2 72 ? -8.30331 24.66010 -43.98750 1.000 58.33741 68 GLY 4 CA 1
ATOM 3653 C C . GLY D 2 72 ? -9.69776 24.51693 -43.42523 1.000 60.40923 68 GLY 4 C 1
ATOM 3654 O O . GLY D 2 72 ? -10.39304 25.52973 -43.26678 1.000 67.95742 68 GLY 4 O 1
ATOM 3655 N N . ALA D 2 73 ? -10.13953 23.30265 -43.11784 1.000 53.83303 69 ALA 4 N 1
ATOM 3656 C CA . ALA D 2 73 ? -11.40620 23.15176 -42.42141 1.000 54.71539 69 ALA 4 CA 1
ATOM 3657 C C . ALA D 2 73 ? -11.25981 23.56781 -40.95851 1.000 57.37920 69 ALA 4 C 1
ATOM 3658 O O . ALA D 2 73 ? -10.16485 23.53526 -40.37550 1.000 54.30195 69 ALA 4 O 1
ATOM 3660 N N . LEU D 2 74 ? -12.38237 23.95460 -40.36050 1.000 48.37324 70 LEU 4 N 1
ATOM 3661 C CA . LEU D 2 74 ? -12.42005 24.32008 -38.96001 1.000 45.07343 70 LEU 4 CA 1
ATOM 3662 C C . LEU D 2 74 ? -13.43198 23.43814 -38.24600 1.000 48.74143 70 LEU 4 C 1
ATOM 3663 O O . LEU D 2 74 ? -14.55505 23.24405 -38.72480 1.000 48.55797 70 LEU 4 O 1
ATOM 3668 N N . LEU D 2 75 ? -13.02531 22.90258 -37.10494 1.000 49.32180 71 LEU 4 N 1
ATOM 3669 C CA . LEU D 2 75 ? -13.88828 22.11117 -36.24524 1.000 47.20126 71 LEU 4 CA 1
ATOM 3670 C C . LEU D 2 75 ? -13.97713 22.83444 -34.91753 1.000 48.60605 71 LEU 4 C 1
ATOM 3671 O O . LEU D 2 75 ? -12.94832 23.10216 -34.29281 1.000 50.96865 71 LEU 4 O 1
ATOM 3676 N N . ALA D 2 76 ? -15.19206 23.15741 -34.49163 1.000 50.73466 72 ALA 4 N 1
ATOM 3677 C CA . ALA D 2 76 ? -15.38050 23.86475 -33.23315 1.000 51.27453 72 ALA 4 CA 1
ATOM 3678 C C . ALA D 2 76 ? -15.19502 22.91621 -32.04144 1.000 53.07095 72 ALA 4 C 1
ATOM 3679 O O . ALA D 2 76 ? -14.88337 21.72835 -32.19586 1.000 47.97063 72 ALA 4 O 1
ATOM 3681 N N . ALA D 2 77 ? -15.39810 23.44722 -30.83146 1.000 50.73041 73 ALA 4 N 1
ATOM 3682 C CA . ALA D 2 77 ? -15.21146 22.65505 -29.62431 1.000 42.88247 73 ALA 4 CA 1
ATOM 3683 C C . ALA D 2 77 ? -16.30767 21.60256 -29.49668 1.000 47.97632 73 ALA 4 C 1
ATOM 3684 O O . ALA D 2 77 ? -17.45354 21.81724 -29.89920 1.000 48.20634 73 ALA 4 O 1
ATOM 3686 N N . GLY D 2 78 ? -15.94035 20.44549 -28.93774 1.000 43.52324 74 GLY 4 N 1
ATOM 3687 C CA . GLY D 2 78 ? -16.92960 19.42194 -28.70397 1.000 42.61427 74 GLY 4 CA 1
ATOM 3688 C C . GLY D 2 78 ? -17.41197 18.70379 -29.93894 1.000 45.79558 74 GLY 4 C 1
ATOM 3689 O O . GLY D 2 78 ? -18.46355 18.07003 -29.90953 1.000 52.05630 74 GLY 4 O 1
ATOM 3690 N N . VAL D 2 79 ? -16.67008 18.76109 -31.03369 1.000 46.96526 75 VAL 4 N 1
ATOM 3691 C CA . VAL D 2 79 ? -17.07402 17.98491 -32.19772 1.000 50.86313 75 VAL 4 CA 1
ATOM 3692 C C . VAL D 2 79 ? -16.83404 16.49391 -31.93854 1.000 52.02088 75 VAL 4 C 1
ATOM 3693 O O . VAL D 2 79 ? -15.91465 16.09153 -31.21060 1.000 51.31356 75 VAL 4 O 1
ATOM 3697 N N . LEU D 2 80 ? -17.69454 15.66370 -32.50766 1.000 52.58131 76 LEU 4 N 1
ATOM 3698 C CA . LEU D 2 80 ? -17.53165 14.22060 -32.48224 1.000 47.11886 76 LEU 4 CA 1
ATOM 3699 C C . LEU D 2 80 ? -17.71537 13.70498 -33.89812 1.000 54.39591 76 LEU 4 C 1
ATOM 3700 O O . LEU D 2 80 ? -18.74523 13.98201 -34.52745 1.000 53.40033 76 LEU 4 O 1
ATOM 3705 N N . ILE D 2 81 ? -16.72619 12.96618 -34.40403 1.000 54.12867 77 ILE 4 N 1
ATOM 3706 C CA . ILE D 2 81 ? -16.82788 1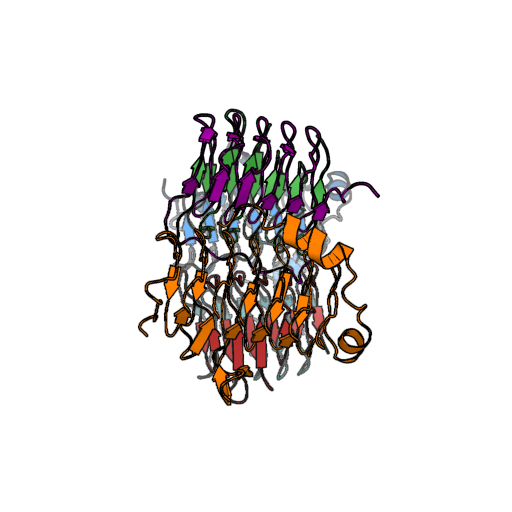2.29896 -35.70203 1.000 55.48006 77 ILE 4 CA 1
ATOM 3707 C C . ILE D 2 81 ? -16.53962 10.81737 -35.49819 1.000 54.66992 77 ILE 4 C 1
ATOM 3708 O O . ILE D 2 81 ? -15.50399 10.45751 -34.92445 1.000 58.21110 77 ILE 4 O 1
ATOM 3713 N N . VAL D 2 82 ? -17.45631 9.96384 -35.95817 1.000 51.86723 78 VAL 4 N 1
ATOM 3714 C CA . VAL D 2 82 ? -17.39656 8.52494 -35.73088 1.000 50.66960 78 VAL 4 CA 1
ATOM 3715 C C . VAL D 2 82 ? -17.61961 7.79983 -37.04563 1.000 51.68718 78 VAL 4 C 1
ATOM 3716 O O . VAL D 2 82 ? -18.41691 8.24146 -37.87589 1.000 57.24122 78 VAL 4 O 1
ATOM 3720 N N . GLY D 2 83 ? -16.94349 6.67655 -37.22432 1.000 51.26361 79 GLY 4 N 1
ATOM 3721 C CA . GLY D 2 83 ? -17.15631 5.85435 -38.40374 1.000 52.34567 79 GLY 4 CA 1
ATOM 3722 C C . GLY D 2 83 ? -16.18530 6.21022 -39.50012 1.000 56.02605 79 GLY 4 C 1
ATOM 3723 O O . GLY D 2 83 ? -14.96545 6.32674 -39.25111 1.000 55.35361 79 GLY 4 O 1
ATOM 3724 N N . GLN D 2 84 ? -16.70466 6.36598 -40.72260 1.000 57.79020 80 GLN 4 N 1
ATOM 3725 C CA . GLN D 2 84 ? -15.91771 6.90531 -41.82770 1.000 60.55810 80 GLN 4 CA 1
ATOM 3726 C C . GLN D 2 84 ? -16.57391 8.17816 -42.34502 1.000 56.44470 80 GLN 4 C 1
ATOM 3727 O O . GLN D 2 84 ? -17.80330 8.30991 -42.33049 1.000 59.27629 80 GLN 4 O 1
ATOM 3733 N N . SER D 2 85 ? -15.74036 9.12998 -42.75322 1.000 49.77876 81 SER 4 N 1
ATOM 3734 C CA . SER D 2 85 ? -16.24396 10.43746 -43.15116 1.000 55.82638 81 SER 4 CA 1
ATOM 3735 C C . SER D 2 85 ? -15.14123 11.22048 -43.85965 1.000 49.56047 81 SER 4 C 1
ATOM 3736 O O . SER D 2 85 ? -13.95142 11.07196 -43.55381 1.000 46.76023 81 SER 4 O 1
ATOM 3739 N N . ILE D 2 86 ? -15.55181 12.04802 -44.81586 1.000 48.27899 82 ILE 4 N 1
ATOM 3740 C CA . ILE D 2 86 ? -14.70385 13.10607 -45.35941 1.000 57.22108 82 ILE 4 CA 1
ATOM 3741 C C . ILE D 2 86 ? -15.31982 14.43992 -44.98543 1.000 51.39193 82 ILE 4 C 1
ATOM 3742 O O . ILE D 2 86 ? -16.49690 14.68364 -45.28407 1.000 50.75940 82 ILE 4 O 1
ATOM 3747 N N . VAL D 2 87 ? -14.53069 15.29689 -44.34015 1.000 51.33347 83 VAL 4 N 1
ATOM 3748 C CA . VAL D 2 87 ? -14.93508 16.67003 -44.03259 1.000 57.61503 83 VAL 4 CA 1
ATOM 3749 C C . VAL D 2 87 ? -14.24904 17.59386 -45.02953 1.000 54.37465 83 VAL 4 C 1
ATOM 3750 O O . VAL D 2 87 ? -13.03713 17.82022 -44.95052 1.000 54.82698 83 VAL 4 O 1
ATOM 3754 N N . GLY D 2 88 ? -15.03755 18.14814 -45.94648 1.000 53.71236 84 GLY 4 N 1
ATOM 3755 C CA . GLY D 2 88 ? -14.48400 18.71744 -47.16002 1.000 57.63261 84 GLY 4 CA 1
ATOM 3756 C C . GLY D 2 88 ? -13.62436 19.94005 -46.91222 1.000 58.47023 84 GLY 4 C 1
ATOM 3757 O O . GLY D 2 88 ? -13.69583 20.59216 -45.87407 1.000 59.02349 84 GLY 4 O 1
ATOM 3758 N N . ARG D 2 89 ? -12.79328 20.23577 -47.91215 1.000 63.02255 85 ARG 4 N 1
ATOM 3759 C CA . ARG D 2 89 ? -11.91924 21.40300 -47.94170 1.000 62.09703 85 ARG 4 CA 1
ATOM 3760 C C . ARG D 2 89 ? -12.62067 22.64282 -47.40396 1.000 61.79309 85 ARG 4 C 1
ATOM 3761 O O . ARG D 2 89 ? -13.66990 23.05568 -47.91644 1.000 60.98416 85 ARG 4 O 1
ATOM 3769 N N . GLN D 2 90 ? -12.04649 23.21094 -46.34010 1.000 63.03866 86 GLN 4 N 1
ATOM 3770 C CA . GLN D 2 90 ? -12.45011 24.49112 -45.75363 1.000 64.87621 86 GLN 4 CA 1
ATOM 3771 C C . GLN D 2 90 ? -13.89137 24.48993 -45.26099 1.000 61.19031 86 GLN 4 C 1
ATOM 3772 O O . GLN D 2 90 ? -14.51343 25.55116 -45.16849 1.000 64.52232 86 GLN 4 O 1
ATOM 3778 N N . ALA D 2 91 ? -14.44546 23.32938 -44.94009 1.000 58.23308 87 ALA 4 N 1
ATOM 3779 C CA . ALA D 2 91 ? -15.75987 23.32373 -44.32307 1.000 57.15773 87 ALA 4 CA 1
ATOM 3780 C C . ALA D 2 91 ? -15.62934 23.70527 -42.86038 1.000 55.69430 87 ALA 4 C 1
ATOM 3781 O O . ALA D 2 91 ? -14.54085 23.64048 -42.27983 1.000 56.67488 87 ALA 4 O 1
ATOM 3783 N N . CYS D 2 92 ? -16.75436 24.10698 -42.26441 1.000 55.00669 88 CYS 4 N 1
ATOM 3784 C CA . CYS D 2 92 ? -16.79528 24.58410 -40.88145 1.000 54.76332 88 CYS 4 CA 1
ATOM 3785 C C . CYS D 2 92 ? -17.86461 23.82532 -40.11578 1.000 55.67016 88 CYS 4 C 1
ATOM 3786 O O . CYS D 2 92 ? -19.03223 23.82675 -40.52029 1.000 57.61542 88 CYS 4 O 1
ATOM 3789 N N . LEU D 2 93 ? -17.48670 23.19647 -39.00572 1.000 56.57144 89 LEU 4 N 1
ATOM 3790 C CA . LEU D 2 93 ? -18.43797 22.43774 -38.19897 1.000 51.24194 89 LEU 4 CA 1
ATOM 3791 C C . LEU D 2 93 ? -18.69936 23.18950 -36.90455 1.000 52.15589 89 LEU 4 C 1
ATOM 3792 O O . LEU D 2 93 ? -17.78640 23.35612 -36.08776 1.000 50.92596 89 LEU 4 O 1
ATOM 3797 N N . GLY D 2 94 ? -19.94032 23.64193 -36.72285 1.000 51.10497 90 GLY 4 N 1
ATOM 3798 C CA . GLY D 2 94 ? -20.35240 24.29846 -35.49825 1.000 50.39849 90 GLY 4 CA 1
ATOM 3799 C C . GLY D 2 94 ? -19.96160 23.56805 -34.22663 1.000 51.28942 90 GLY 4 C 1
ATOM 3800 O O . GLY D 2 94 ? -19.55487 22.41155 -34.26172 1.000 54.89921 90 GLY 4 O 1
ATOM 3801 N N . ALA D 2 95 ? -20.06705 24.23462 -33.08581 1.000 57.78145 91 ALA 4 N 1
ATOM 3802 C CA . ALA D 2 95 ? -19.73719 23.59065 -31.82604 1.000 50.18013 91 ALA 4 CA 1
ATOM 3803 C C . ALA D 2 95 ? -20.65950 22.40859 -31.57736 1.000 48.83650 91 ALA 4 C 1
ATOM 3804 O O . ALA D 2 95 ? -21.82198 22.40819 -31.98389 1.000 49.08716 91 ALA 4 O 1
ATOM 3806 N N . SER D 2 96 ? -20.11700 21.38889 -30.92702 1.000 48.53714 92 SER 4 N 1
ATOM 3807 C CA . SER D 2 96 ? -20.85525 20.20048 -30.52717 1.000 51.87437 92 SER 4 CA 1
ATOM 3808 C C . SER D 2 96 ? -21.47100 19.47294 -31.71572 1.000 51.97689 92 SER 4 C 1
ATOM 3809 O O . SER D 2 96 ? -22.37257 18.65547 -31.54046 1.000 56.26051 92 SER 4 O 1
ATOM 3812 N N . THR D 2 97 ? -20.99909 19.74631 -32.92742 1.000 51.59560 93 THR 4 N 1
ATOM 3813 C CA . THR D 2 97 ? -21.47459 19.01040 -34.08661 1.000 53.54999 93 THR 4 CA 1
ATOM 3814 C C . THR D 2 97 ? -21.19637 17.51895 -33.87640 1.000 54.74880 93 THR 4 C 1
ATOM 3815 O O . THR D 2 97 ? -20.18946 17.13398 -33.27111 1.000 56.36617 93 THR 4 O 1
ATOM 3819 N N . THR D 2 98 ? -22.08388 16.66576 -34.38414 1.000 50.09100 94 THR 4 N 1
ATOM 3820 C CA . THR D 2 98 ? -21.93759 15.22282 -34.21496 1.000 52.77031 94 THR 4 CA 1
ATOM 3821 C C . THR D 2 98 ? -22.20520 14.53162 -35.54696 1.000 54.32107 94 THR 4 C 1
ATOM 3822 O O . THR D 2 98 ? -23.34700 14.50025 -36.02360 1.000 53.09670 94 THR 4 O 1
ATOM 3826 N N . LEU D 2 99 ? -21.15402 13.96786 -36.13018 1.000 51.76822 95 LEU 4 N 1
ATOM 3827 C CA . LEU D 2 99 ? -21.19289 13.33653 -37.43953 1.000 51.07825 95 LEU 4 CA 1
ATOM 3828 C C . LEU D 2 99 ? -20.91818 11.85903 -37.24543 1.000 57.90830 95 LEU 4 C 1
ATOM 3829 O O . LEU D 2 99 ? -19.84550 11.49342 -36.75180 1.000 57.00483 95 LEU 4 O 1
ATOM 3834 N N . VAL D 2 100 ? -21.88073 11.01810 -37.62414 1.000 61.10074 96 VAL 4 N 1
ATOM 3835 C CA . VAL D 2 100 ? -21.75032 9.56796 -37.53869 1.000 58.29850 96 VAL 4 CA 1
ATOM 3836 C C . VAL D 2 100 ? -22.01493 9.00382 -38.92141 1.000 55.93687 96 VAL 4 C 1
ATOM 3837 O O . VAL D 2 100 ? -23.14932 9.06354 -39.40914 1.000 58.48627 96 VAL 4 O 1
ATOM 3841 N N . ASN D 2 101 ? -20.97227 8.46373 -39.55170 1.000 57.75208 97 ASN 4 N 1
ATOM 3842 C CA . ASN D 2 101 ? -21.07180 7.81675 -40.86257 1.000 61.42497 97 ASN 4 CA 1
ATOM 3843 C C . ASN D 2 101 ? -21.67206 8.74546 -41.92659 1.000 64.12784 97 ASN 4 C 1
ATOM 3844 O O . ASN D 2 101 ? -22.41592 8.30218 -42.81142 1.000 61.25423 97 ASN 4 O 1
ATOM 3849 N N . THR D 2 102 ? -21.35357 10.04678 -41.83661 1.000 57.94219 98 THR 4 N 1
ATOM 3850 C CA . THR D 2 102 ? -21.84396 11.05381 -42.77226 1.000 56.26812 98 THR 4 CA 1
ATOM 3851 C C . THR D 2 102 ? -20.72772 12.05310 -43.05461 1.000 56.39182 98 THR 4 C 1
ATOM 3852 O O . THR D 2 102 ? -19.83586 12.25917 -42.22429 1.000 50.03020 98 THR 4 O 1
ATOM 3856 N N . SER D 2 103 ? -20.78471 12.66867 -44.24181 1.000 55.00042 99 SER 4 N 1
ATOM 3857 C CA . SER D 2 103 ? -19.69945 13.49489 -44.75959 1.000 54.37224 99 SER 4 CA 1
ATOM 3858 C C . SER D 2 103 ? -20.14429 14.94293 -44.96780 1.000 52.49194 99 SER 4 C 1
ATOM 3859 O O . SER D 2 103 ? -21.33720 15.24873 -45.05439 1.000 55.05132 99 SER 4 O 1
ATOM 3862 N N . ILE D 2 104 ? -19.16410 15.84111 -45.04312 1.000 53.63045 100 ILE 4 N 1
ATOM 3863 C CA . ILE D 2 104 ? -19.39803 17.27137 -45.25758 1.000 58.19830 100 ILE 4 CA 1
ATOM 3864 C C . ILE D 2 104 ? -18.72518 17.69433 -46.56213 1.000 54.67042 100 ILE 4 C 1
ATOM 3865 O O . ILE D 2 104 ? -17.50506 17.54845 -46.71386 1.000 48.42729 100 ILE 4 O 1
ATOM 3870 N N . GLU D 2 105 ? -19.51551 18.25052 -47.48123 1.000 54.25067 101 GLU 4 N 1
ATOM 3871 C CA . GLU D 2 105 ? -18.99897 18.83476 -48.71683 1.000 58.97822 101 GLU 4 CA 1
ATOM 3872 C C . GLU D 2 105 ? -17.99275 19.94699 -48.42586 1.000 57.77554 101 GLU 4 C 1
ATOM 3873 O O . GLU D 2 105 ? -17.94906 20.51863 -47.32862 1.000 57.86736 101 GLU 4 O 1
ATOM 3879 N N . ALA D 2 106 ? -17.18939 20.27661 -49.43458 1.000 55.80669 102 ALA 4 N 1
ATOM 3880 C CA . ALA D 2 106 ? -16.27058 21.40033 -49.28601 1.000 59.25784 102 ALA 4 CA 1
ATOM 3881 C C . ALA D 2 106 ? -17.05030 22.70574 -49.13851 1.000 57.72731 102 ALA 4 C 1
ATOM 3882 O O . ALA D 2 106 ? -18.06780 22.92272 -49.80184 1.000 53.33359 102 ALA 4 O 1
ATOM 3884 N N . GLY D 2 107 ? -16.58057 23.57046 -48.24061 1.000 56.95881 103 GLY 4 N 1
ATOM 3885 C CA . GLY D 2 107 ? -17.30114 24.79393 -47.94441 1.000 58.27232 103 GLY 4 CA 1
ATOM 3886 C C . GLY D 2 107 ? -18.61220 24.61175 -47.21125 1.000 59.63602 103 GLY 4 C 1
ATOM 3887 O O . GLY D 2 107 ? -19.31929 25.60476 -46.97793 1.000 57.47351 103 GLY 4 O 1
ATOM 3888 N N . GLY D 2 108 ? -18.96099 23.37271 -46.84102 1.000 58.40600 104 GLY 4 N 1
ATOM 3889 C CA . GLY D 2 108 ? -20.17239 23.13730 -46.08237 1.000 54.62157 104 GLY 4 CA 1
ATOM 3890 C C . GLY D 2 108 ? -20.05925 23.62482 -44.65072 1.000 53.81986 104 GLY 4 C 1
ATOM 3891 O O . GLY D 2 108 ? -18.97130 23.84352 -44.10983 1.000 57.32980 104 GLY 4 O 1
ATOM 3892 N N . VAL D 2 109 ? -21.21130 23.79977 -44.01487 1.000 49.70350 105 VAL 4 N 1
ATOM 3893 C CA . VAL D 2 109 ? -21.26411 24.34675 -42.66493 1.000 49.55593 105 VAL 4 CA 1
ATOM 3894 C C . VAL D 2 109 ? -22.32641 23.58551 -41.87784 1.000 51.21033 105 VAL 4 C 1
ATOM 3895 O O . VAL D 2 109 ? -23.41189 23.30381 -42.39750 1.000 54.16864 105 VAL 4 O 1
ATOM 3899 N N . THR D 2 110 ? -22.02274 23.24607 -40.62641 1.000 49.48263 106 THR 4 N 1
ATOM 3900 C CA . THR D 2 110 ? -23.03116 22.71576 -39.71216 1.000 52.18627 106 THR 4 CA 1
ATOM 3901 C C . THR D 2 110 ? -23.34102 23.73026 -38.61495 1.000 54.81715 106 THR 4 C 1
ATOM 3902 O O . THR D 2 110 ? -22.42495 24.33663 -38.03624 1.000 53.87095 106 THR 4 O 1
ATOM 3906 N N . ALA D 2 111 ? -24.63132 23.91350 -38.33448 1.000 51.02126 107 ALA 4 N 1
ATOM 3907 C CA . ALA D 2 111 ? -25.01680 24.72602 -37.19554 1.000 55.20590 107 ALA 4 CA 1
ATOM 3908 C C . ALA D 2 111 ? -24.53883 24.06212 -35.90826 1.000 56.04338 107 ALA 4 C 1
ATOM 3909 O O . ALA D 2 111 ? -24.43934 22.83539 -35.83533 1.000 55.00113 107 ALA 4 O 1
ATOM 3911 N N . PRO D 2 112 ? -24.22918 24.84547 -34.88226 1.000 59.12387 108 PRO 4 N 1
ATOM 3912 C CA . PRO D 2 112 ? -23.84534 24.24946 -33.59838 1.000 55.61446 108 PRO 4 CA 1
ATOM 3913 C C . PRO D 2 112 ? -24.91265 23.29413 -33.09193 1.000 55.39247 108 PRO 4 C 1
ATOM 3914 O O . PRO D 2 112 ? -26.10641 23.44597 -33.36867 1.000 54.82200 108 PRO 4 O 1
ATOM 3918 N N . GLY D 2 113 ? -24.45359 22.28611 -32.35763 1.000 58.78320 109 GLY 4 N 1
ATOM 3919 C CA . GLY D 2 113 ? -25.33500 21.25574 -31.86029 1.000 55.64892 109 GLY 4 CA 1
ATOM 3920 C C . GLY D 2 113 ? -26.02722 20.45251 -32.92647 1.000 49.72554 109 GLY 4 C 1
ATOM 3921 O O . GLY D 2 113 ? -27.01745 19.78606 -32.62703 1.000 54.91634 109 GLY 4 O 1
ATOM 3922 N N . SER D 2 114 ? -25.54417 20.47976 -34.16267 1.000 47.64600 110 SER 4 N 1
ATOM 3923 C CA . SER D 2 114 ? -26.25293 19.70721 -35.16943 1.000 52.00761 110 SER 4 CA 1
ATOM 3924 C C . SER D 2 114 ? -25.76698 18.26393 -35.15724 1.000 52.67655 110 SER 4 C 1
ATOM 3925 O O . SER D 2 114 ? -24.67338 17.94995 -34.68476 1.000 53.61220 110 SER 4 O 1
ATOM 3928 N N . LEU D 2 115 ? -26.62009 17.37524 -35.65491 1.000 55.01505 111 LEU 4 N 1
ATOM 3929 C CA . LEU D 2 115 ? -26.35964 15.93954 -35.63874 1.000 54.04983 111 LEU 4 CA 1
ATOM 3930 C C . LEU D 2 115 ? -26.69338 15.36378 -37.00277 1.000 56.64989 111 LEU 4 C 1
ATOM 3931 O O . LEU D 2 115 ? -27.86368 15.30957 -37.39447 1.000 61.10702 111 LEU 4 O 1
ATOM 3936 N N . LEU D 2 116 ? -25.67926 14.91133 -37.71602 1.000 56.09220 112 LEU 4 N 1
ATOM 3937 C CA . LEU D 2 116 ? -25.87850 14.20839 -38.96966 1.000 58.32059 112 LEU 4 CA 1
ATOM 3938 C C . LEU D 2 116 ? -25.43336 12.77795 -38.74592 1.000 58.41484 112 LEU 4 C 1
ATOM 3939 O O . LEU D 2 116 ? -24.35045 12.54416 -38.20088 1.000 56.30577 112 LEU 4 O 1
ATOM 3944 N N . SER D 2 117 ? -26.28429 11.83189 -39.12983 1.000 63.81140 113 SER 4 N 1
ATOM 3945 C CA . SER D 2 117 ? -26.05914 10.42951 -38.82286 1.000 63.40204 113 SER 4 CA 1
ATOM 3946 C C . SER D 2 117 ? -26.76386 9.57345 -39.86293 1.000 64.65401 113 SER 4 C 1
ATOM 3947 O O . SER D 2 117 ? -27.87103 9.90247 -40.29982 1.000 60.32484 113 SER 4 O 1
ATOM 3950 N N . ALA D 2 118 ? -26.10901 8.47823 -40.24806 1.000 68.87654 114 ALA 4 N 1
ATOM 3951 C CA . ALA D 2 118 ? -26.66254 7.49744 -41.17357 1.000 68.67036 114 ALA 4 CA 1
ATOM 3952 C C . ALA D 2 118 ? -26.59085 6.09739 -40.57237 1.000 73.92115 114 ALA 4 C 1
ATOM 3953 O O . ALA D 2 118 ? -25.50416 5.60783 -40.23802 1.000 75.93692 114 ALA 4 O 1
ATOM 3955 N N . GLN E 2 2 ? -18.85327 27.91281 -49.92256 1.000 88.04978 -2 GLN 5 N 1
ATOM 3956 C CA . GLN E 2 2 ? -19.72945 28.14799 -51.05972 1.000 94.78412 -2 GLN 5 CA 1
ATOM 3957 C C . GLN E 2 2 ? -18.91489 28.24541 -52.37341 1.000 102.42798 -2 GLN 5 C 1
ATOM 3958 O O . GLN E 2 2 ? -18.01572 27.42661 -52.62069 1.000 97.47425 -2 GLN 5 O 1
ATOM 3964 N N . SER E 2 3 ? -19.24257 29.22654 -53.21388 1.000 103.70319 -1 SER 5 N 1
ATOM 3965 C CA . SER E 2 3 ? -18.63569 29.37178 -54.52821 1.000 101.95399 -1 SER 5 CA 1
ATOM 3966 C C . SER E 2 3 ? -17.33836 30.18219 -54.45272 1.000 99.30431 -1 SER 5 C 1
ATOM 3967 O O . SER E 2 3 ? -17.02978 30.84004 -53.44562 1.000 89.56970 -1 SER 5 O 1
ATOM 3970 N N . ASN E 2 4 ? -16.57625 30.11730 -55.55840 1.000 95.22341 0 ASN 5 N 1
ATOM 3971 C CA . ASN E 2 4 ? -15.31976 30.85469 -55.72572 1.000 82.27018 0 ASN 5 CA 1
ATOM 3972 C C . ASN E 2 4 ? -14.25527 30.37785 -54.74152 1.000 73.08443 0 ASN 5 C 1
ATOM 3973 O O . ASN E 2 4 ? -13.55148 31.17371 -54.12202 1.000 74.00394 0 ASN 5 O 1
ATOM 3978 N N . MET E 2 5 ? -14.13976 29.06383 -54.58289 1.000 74.16990 1 MET 5 N 1
ATOM 3979 C CA . MET E 2 5 ? -13.08236 28.50773 -53.74990 1.000 73.77584 1 MET 5 CA 1
ATOM 3980 C C . MET E 2 5 ? -12.25457 27.48163 -54.51526 1.000 65.49856 1 MET 5 C 1
ATOM 3981 O O . MET E 2 5 ? -11.50365 26.71603 -53.91288 1.000 62.57067 1 MET 5 O 1
ATOM 3986 N N . HIS E 2 6 ? -12.37034 27.47569 -55.84000 1.000 63.47845 2 HIS 5 N 1
ATOM 3987 C CA . HIS E 2 6 ? -11.39806 26.85678 -56.72681 1.000 56.05255 2 HIS 5 CA 1
ATOM 3988 C C . HIS E 2 6 ? -10.06615 27.59289 -56.76114 1.000 60.49683 2 HIS 5 C 1
ATOM 3989 O O . HIS E 2 6 ? -9.12034 27.10458 -57.39585 1.000 61.31745 2 HIS 5 O 1
ATOM 3996 N N . LEU E 2 7 ? -9.97734 28.76252 -56.12776 1.000 60.50048 3 LEU 5 N 1
ATOM 3997 C CA . LEU E 2 7 ? -8.81883 29.62586 -56.26754 1.000 51.39415 3 LEU 5 CA 1
ATOM 3998 C C . LEU E 2 7 ? -7.64160 29.06640 -55.44752 1.000 53.77459 3 LEU 5 C 1
ATOM 3999 O O . LEU E 2 7 ? -7.82255 28.27262 -54.52692 1.000 47.75450 3 LEU 5 O 1
ATOM 4004 N N . PRO E 2 8 ? -6.40817 29.50643 -55.79815 1.000 51.33586 4 PRO 5 N 1
ATOM 4005 C CA . PRO E 2 8 ? -5.24269 28.90148 -55.14462 1.000 50.49176 4 PRO 5 CA 1
ATOM 4006 C C . PRO E 2 8 ? -5.18113 29.22045 -53.67001 1.000 50.31857 4 PRO 5 C 1
ATOM 4007 O O . PRO E 2 8 ? -5.58395 30.30055 -53.22831 1.000 57.81886 4 PRO 5 O 1
ATOM 4011 N N . PRO E 2 9 ? -4.62195 28.29617 -52.89241 1.000 54.12080 5 PRO 5 N 1
ATOM 4012 C CA . PRO E 2 9 ? -4.46902 28.56704 -51.45491 1.000 55.33895 5 PRO 5 CA 1
ATOM 4013 C C . PRO E 2 9 ? -3.41964 29.63233 -51.18490 1.000 52.76924 5 PRO 5 C 1
ATOM 4014 O O . PRO E 2 9 ? -2.49790 29.87738 -51.96898 1.000 51.23979 5 PRO 5 O 1
ATOM 4018 N N . LEU E 2 10 ? -3.56211 30.25266 -50.03395 1.000 53.01303 6 LEU 5 N 1
ATOM 4019 C CA . LEU E 2 10 ? -2.60719 31.24636 -49.58813 1.000 48.23523 6 LEU 5 CA 1
ATOM 4020 C C . LEU E 2 10 ? -1.40405 30.57465 -48.95054 1.000 47.80720 6 LEU 5 C 1
ATOM 4021 O O . LEU E 2 10 ? -1.56889 29.80374 -48.01280 1.000 48.25274 6 LEU 5 O 1
ATOM 4026 N N . GLU E 2 11 ? -0.19564 30.83708 -49.46869 1.000 52.41359 7 GLU 5 N 1
ATOM 4027 C CA . GLU E 2 11 ? 1.00066 30.31411 -48.82097 1.000 50.35267 7 GLU 5 CA 1
ATOM 4028 C C . GLU E 2 11 ? 1.43358 31.23637 -47.68408 1.000 51.42645 7 GLU 5 C 1
ATOM 4029 O O . GLU E 2 11 ? 1.08965 32.42038 -47.65882 1.000 53.25017 7 GLU 5 O 1
ATOM 4035 N N . PRO E 2 12 ? 2.20757 30.72698 -46.73220 1.000 52.10407 8 PRO 5 N 1
ATOM 4036 C CA . PRO E 2 12 ? 2.80039 31.59166 -45.70177 1.000 48.42321 8 PRO 5 CA 1
ATOM 4037 C C . PRO E 2 12 ? 4.03783 32.31088 -46.21889 1.000 49.75062 8 PRO 5 C 1
ATOM 4038 O O . PRO E 2 12 ? 4.54283 32.01216 -47.31304 1.000 46.18475 8 PRO 5 O 1
ATOM 4042 N N . PRO E 2 13 ? 4.55457 33.28385 -45.47219 1.000 56.50314 9 PRO 5 N 1
ATOM 4043 C CA . PRO E 2 13 ? 5.75404 34.00555 -45.91848 1.000 56.51809 9 PRO 5 CA 1
ATOM 4044 C C . PRO E 2 13 ? 7.02967 33.23844 -45.58735 1.000 57.27570 9 PRO 5 C 1
ATOM 4045 O O . PRO E 2 13 ? 7.03420 32.32072 -44.76683 1.000 55.20233 9 PRO 5 O 1
ATOM 4049 N N . ILE E 2 14 ? 8.12368 33.65562 -46.23405 1.000 58.31900 10 ILE 5 N 1
ATOM 4050 C CA . ILE E 2 14 ? 9.44357 33.05508 -46.03970 1.000 54.09767 10 ILE 5 CA 1
ATOM 4051 C C . ILE E 2 14 ? 10.36774 33.97629 -45.24965 1.000 61.72348 10 ILE 5 C 1
ATOM 4052 O O . ILE E 2 14 ? 11.19205 33.50751 -44.46134 1.000 57.90802 10 ILE 5 O 1
ATOM 4057 N N . SER E 2 15 ? 10.30349 35.28297 -45.51963 1.000 63.28504 11 SER 5 N 1
ATOM 4058 C CA . SER E 2 15 ? 10.93362 36.31284 -44.71587 1.000 55.62126 11 SER 5 CA 1
ATOM 4059 C C . SER E 2 15 ? 9.86446 36.98355 -43.85915 1.000 56.86137 11 SER 5 C 1
ATOM 4060 O O . SER E 2 15 ? 8.67680 36.67549 -43.95005 1.000 57.78902 11 SER 5 O 1
ATOM 4063 N N . ASP E 2 16 ? 10.29740 37.92227 -43.02078 1.000 59.68188 12 ASP 5 N 1
ATOM 4064 C CA . ASP E 2 16 ? 9.42363 38.83341 -42.29646 1.000 57.23781 12 ASP 5 CA 1
ATOM 4065 C C . ASP E 2 16 ? 9.15500 40.13408 -43.08492 1.000 58.06096 12 ASP 5 C 1
ATOM 4066 O O . ASP E 2 16 ? 8.66815 41.10210 -42.51303 1.000 62.11057 12 ASP 5 O 1
ATOM 4071 N N . ARG E 2 17 ? 9.49493 40.15890 -44.36678 1.000 57.10380 13 ARG 5 N 1
ATOM 4072 C CA . ARG E 2 17 ? 9.90165 41.36460 -45.07080 1.000 56.24758 13 ARG 5 CA 1
ATOM 4073 C C . ARG E 2 17 ? 9.19055 41.32303 -46.40418 1.000 55.15707 13 ARG 5 C 1
ATOM 4074 O O . ARG E 2 17 ? 9.21992 40.29950 -47.07517 1.000 59.13175 13 ARG 5 O 1
ATOM 4082 N N . TYR E 2 18 ? 8.52096 42.41924 -46.77932 1.000 51.31859 14 TYR 5 N 1
ATOM 4083 C CA . TYR E 2 18 ? 7.92364 42.56518 -48.09579 1.000 54.18805 14 TYR 5 CA 1
ATOM 4084 C C . TYR E 2 18 ? 8.97494 43.07081 -49.09007 1.000 52.65894 14 TYR 5 C 1
ATOM 4085 O O . TYR E 2 18 ? 10.15076 43.09313 -48.77870 1.000 51.61800 14 TYR 5 O 1
ATOM 4094 N N . PHE E 2 19 ? 8.57922 43.38905 -50.33661 1.000 53.27860 15 PHE 5 N 1
ATOM 4095 C CA . PHE E 2 19 ? 9.53853 43.72529 -51.39846 1.000 51.42179 15 PHE 5 CA 1
ATOM 4096 C C . PHE E 2 19 ? 8.95279 44.76607 -52.33507 1.000 49.22007 15 PHE 5 C 1
ATOM 4097 O O . PHE E 2 19 ? 7.82135 44.61528 -52.79947 1.000 49.36022 15 PHE 5 O 1
ATOM 4105 N N . ALA E 2 20 ? 9.74466 45.78874 -52.65359 1.000 51.97892 16 ALA 5 N 1
ATOM 4106 C CA . ALA E 2 20 ? 9.35225 46.85526 -53.57344 1.000 51.13045 16 ALA 5 CA 1
ATOM 4107 C C . ALA E 2 20 ? 10.34739 46.94031 -54.71719 1.000 49.65740 16 ALA 5 C 1
ATOM 4108 O O . ALA E 2 20 ? 11.55011 46.74572 -54.53229 1.000 50.01825 16 ALA 5 O 1
ATOM 4110 N N . SER E 2 21 ? 9.83817 47.23123 -55.90192 1.000 53.69515 17 SER 5 N 1
ATOM 4111 C CA . SER E 2 21 ? 10.70087 47.45825 -57.04564 1.000 50.34289 17 SER 5 CA 1
ATOM 4112 C C . SER E 2 21 ? 10.04558 48.52617 -57.90655 1.000 52.42756 17 SER 5 C 1
ATOM 4113 O O . SER E 2 21 ? 8.84476 48.44502 -58.20715 1.000 47.65265 17 SER 5 O 1
ATOM 4116 N N . GLY E 2 22 ? 10.83108 49.52386 -58.28463 1.000 50.23158 18 GLY 5 N 1
ATOM 4117 C CA . GLY E 2 22 ? 10.29555 50.70153 -58.92597 1.000 56.06004 18 GLY 5 CA 1
ATOM 4118 C C . GLY E 2 22 ? 10.11674 51.82983 -57.93256 1.000 52.83777 18 GLY 5 C 1
ATOM 4119 O O . GLY E 2 22 ? 10.65728 51.81547 -56.82308 1.000 56.80254 18 GLY 5 O 1
ATOM 4120 N N . GLU E 2 23 ? 9.31945 52.81228 -58.33806 1.000 47.28127 19 GLU 5 N 1
ATOM 4121 C CA . GLU E 2 23 ? 9.16850 54.06157 -57.60185 1.000 49.40867 19 GLU 5 CA 1
ATOM 4122 C C . GLU E 2 23 ? 7.90760 53.98327 -56.75493 1.000 43.94840 19 GLU 5 C 1
ATOM 4123 O O . GLU E 2 23 ? 6.79849 53.88585 -57.28798 1.000 44.99045 19 GLU 5 O 1
ATOM 4129 N N . VAL E 2 24 ? 8.06616 54.02554 -55.44162 1.000 45.03026 20 VAL 5 N 1
ATOM 4130 C CA . VAL E 2 24 ? 6.94885 53.73660 -54.54478 1.000 50.06934 20 VAL 5 CA 1
ATOM 4131 C C . VAL E 2 24 ? 6.94468 54.75334 -53.41518 1.000 42.76466 20 VAL 5 C 1
ATOM 4132 O O . VAL E 2 24 ? 7.99079 54.99517 -52.80826 1.000 43.95325 20 VAL 5 O 1
ATOM 4136 N N . THR E 2 25 ? 5.79042 55.35945 -53.13488 1.000 39.70078 21 THR 5 N 1
ATOM 4137 C CA . THR E 2 25 ? 5.65517 56.15151 -51.91686 1.000 46.31965 21 THR 5 CA 1
ATOM 4138 C C . THR E 2 25 ? 4.66133 55.50236 -50.95146 1.000 47.86438 21 THR 5 C 1
ATOM 4139 O O . THR E 2 25 ? 3.58423 55.02911 -51.34704 1.000 43.76252 21 THR 5 O 1
ATOM 4143 N N . ILE E 2 26 ? 5.04292 55.47731 -49.67434 1.000 49.15596 22 ILE 5 N 1
ATOM 4144 C CA . ILE E 2 26 ? 4.26297 54.83610 -48.62191 1.000 52.58168 22 ILE 5 CA 1
ATOM 4145 C C . ILE E 2 26 ? 4.17940 55.76688 -47.41472 1.000 49.34434 22 ILE 5 C 1
ATOM 4146 O O . ILE E 2 26 ? 5.20665 56.27297 -46.94495 1.000 46.35318 22 ILE 5 O 1
ATOM 4151 N N . ALA E 2 27 ? 2.96559 55.94975 -46.88993 1.000 47.54537 23 ALA 5 N 1
ATOM 4152 C CA . ALA E 2 27 ? 2.77142 56.68584 -45.64462 1.000 52.18254 23 ALA 5 CA 1
ATOM 4153 C C . ALA E 2 27 ? 3.39377 55.95853 -44.44945 1.000 54.52848 23 ALA 5 C 1
ATOM 4154 O O . ALA E 2 27 ? 3.30295 54.73063 -44.32612 1.000 48.70441 23 ALA 5 O 1
ATOM 4156 N N . ALA E 2 28 ? 3.99649 56.74546 -43.54449 1.000 54.84686 24 ALA 5 N 1
ATOM 4157 C CA . ALA E 2 28 ? 4.77367 56.20358 -42.42480 1.000 52.84721 24 ALA 5 CA 1
ATOM 4158 C C . ALA E 2 28 ? 4.02355 55.13493 -41.62759 1.000 55.71684 24 ALA 5 C 1
ATOM 4159 O O . ALA E 2 28 ? 4.62978 54.14283 -41.19498 1.000 58.60630 24 ALA 5 O 1
ATOM 4161 N N . ASP E 2 29 ? 2.70949 55.32204 -41.41635 1.000 55.49193 25 ASP 5 N 1
ATOM 4162 C CA . ASP E 2 29 ? 1.88320 54.46033 -40.56605 1.000 54.59273 25 ASP 5 CA 1
ATOM 4163 C C . ASP E 2 29 ? 1.18745 53.31652 -41.32914 1.000 53.45652 25 ASP 5 C 1
ATOM 4164 O O . ASP E 2 29 ? 0.33406 52.62718 -40.76339 1.000 50.08485 25 ASP 5 O 1
ATOM 4169 N N . VAL E 2 30 ? 1.50446 53.12551 -42.60771 1.000 54.74018 26 VAL 5 N 1
ATOM 4170 C CA . VAL E 2 30 ? 1.02646 51.95182 -43.31551 1.000 50.54590 26 VAL 5 CA 1
ATOM 4171 C C . VAL E 2 30 ? 1.56496 50.70603 -42.63657 1.000 47.82747 26 VAL 5 C 1
ATOM 4172 O O . VAL E 2 30 ? 2.57946 50.75317 -41.93787 1.000 57.92911 26 VAL 5 O 1
ATOM 4176 N N . VAL E 2 31 ? 0.86384 49.58779 -42.80722 1.000 46.84761 27 VAL 5 N 1
ATOM 4177 C CA . VAL E 2 31 ? 1.37944 48.26000 -42.45380 1.000 55.09668 27 VAL 5 CA 1
ATOM 4178 C C . VAL E 2 31 ? 1.21258 47.26180 -43.60774 1.000 48.80172 27 VAL 5 C 1
ATOM 4179 O O . VAL E 2 31 ? 0.08328 46.94142 -44.01403 1.000 47.48094 27 VAL 5 O 1
ATOM 4183 N N . ILE E 2 32 ? 2.34226 46.74664 -44.09761 1.000 45.13167 28 ILE 5 N 1
ATOM 4184 C CA . ILE E 2 32 ? 2.41175 45.82130 -45.22928 1.000 50.35162 28 ILE 5 CA 1
ATOM 4185 C C . ILE E 2 32 ? 2.86805 44.45441 -44.72044 1.000 48.90783 28 ILE 5 C 1
ATOM 4186 O O . ILE E 2 32 ? 3.97198 44.32632 -44.17401 1.000 50.18357 28 ILE 5 O 1
ATOM 4191 N N . ALA E 2 33 ? 2.03511 43.42904 -44.91451 1.000 46.21754 29 ALA 5 N 1
ATOM 4192 C CA . ALA E 2 33 ? 2.37912 42.08398 -44.44852 1.000 47.36862 29 ALA 5 CA 1
ATOM 4193 C C . ALA E 2 33 ? 3.57352 41.52843 -45.22124 1.000 44.00777 29 ALA 5 C 1
ATOM 4194 O O . ALA E 2 33 ? 3.81759 41.91612 -46.36695 1.000 46.09459 29 ALA 5 O 1
ATOM 4196 N N . PRO E 2 34 ? 4.31981 40.60581 -44.61952 1.000 45.23536 30 PRO 5 N 1
ATOM 4197 C CA . PRO E 2 34 ? 5.50628 40.04738 -45.28860 1.000 52.49098 30 PRO 5 CA 1
ATOM 4198 C C . PRO E 2 34 ? 5.19781 39.35548 -46.61390 1.000 52.22197 30 PRO 5 C 1
ATOM 4199 O O . PRO E 2 34 ? 4.11118 38.80319 -46.82380 1.000 48.50676 30 PRO 5 O 1
ATOM 4203 N N . GLY E 2 35 ? 6.19918 39.36293 -47.50336 1.000 51.34433 31 GLY 5 N 1
ATOM 4204 C CA . GLY E 2 35 ? 6.07206 38.70181 -48.78410 1.000 52.07736 31 GLY 5 CA 1
ATOM 4205 C C . GLY E 2 35 ? 5.13541 39.39519 -49.73412 1.000 50.88107 31 GLY 5 C 1
ATOM 4206 O O . GLY E 2 35 ? 4.75325 38.81792 -50.76320 1.000 51.99974 31 GLY 5 O 1
ATOM 4207 N N . VAL E 2 36 ? 4.74452 40.61602 -49.40936 1.000 46.88003 32 VAL 5 N 1
ATOM 4208 C CA . VAL E 2 36 ? 3.97345 41.43568 -50.32667 1.000 46.62544 32 VAL 5 CA 1
ATOM 4209 C C . VAL E 2 36 ? 4.90874 42.08879 -51.32948 1.000 45.57144 32 VAL 5 C 1
ATOM 4210 O O . VAL E 2 36 ? 5.95835 42.62502 -50.96478 1.000 44.33424 32 VAL 5 O 1
ATOM 4214 N N . LEU E 2 37 ? 4.53928 42.02360 -52.60092 1.000 46.34662 33 LEU 5 N 1
ATOM 4215 C CA . LEU E 2 37 ? 5.35598 42.54440 -53.68287 1.000 46.59531 33 LEU 5 CA 1
ATOM 4216 C C . LEU E 2 37 ? 4.73087 43.81988 -54.20680 1.000 47.41749 33 LEU 5 C 1
ATOM 4217 O O . LEU E 2 37 ? 3.53640 43.83630 -54.52499 1.000 47.62383 33 LEU 5 O 1
ATOM 4222 N N . LEU E 2 38 ? 5.53638 44.87514 -54.30172 1.000 47.99040 34 LEU 5 N 1
ATOM 4223 C CA . LEU E 2 38 ? 5.12293 46.15105 -54.88981 1.000 48.56258 34 LEU 5 CA 1
ATOM 4224 C C . LEU E 2 38 ? 6.04146 46.41817 -56.07099 1.000 48.01615 34 LEU 5 C 1
ATOM 4225 O O . LEU E 2 38 ? 7.19910 46.79702 -55.88521 1.000 50.78830 34 LEU 5 O 1
ATOM 4230 N N . ILE E 2 39 ? 5.54323 46.21489 -57.28140 1.000 48.62744 35 ILE 5 N 1
ATOM 4231 C CA . ILE E 2 39 ? 6.32533 46.43123 -58.49208 1.000 51.18288 35 ILE 5 CA 1
ATOM 4232 C C . ILE E 2 39 ? 5.72514 47.58396 -59.27475 1.000 49.64574 35 ILE 5 C 1
ATOM 4233 O O . ILE E 2 39 ? 4.51570 47.61066 -59.53393 1.000 46.32267 35 ILE 5 O 1
ATOM 4238 N N . ALA E 2 40 ? 6.57528 48.53730 -59.64154 1.000 52.80407 36 ALA 5 N 1
ATOM 4239 C CA . ALA E 2 40 ? 6.20134 49.65066 -60.49989 1.000 52.62171 36 ALA 5 CA 1
ATOM 4240 C C . ALA E 2 40 ? 7.10752 49.60200 -61.70938 1.000 56.13176 36 ALA 5 C 1
ATOM 4241 O O . ALA E 2 40 ? 8.33205 49.64615 -61.55642 1.000 55.34872 36 ALA 5 O 1
ATOM 4243 N N . GLU E 2 41 ? 6.51115 49.50305 -62.89940 1.000 57.80430 37 GLU 5 N 1
ATOM 4244 C CA . GLU E 2 41 ? 7.28117 49.59439 -64.12951 1.000 58.11480 37 GLU 5 CA 1
ATOM 4245 C C . GLU E 2 41 ? 7.72427 51.03664 -64.35421 1.000 61.57017 37 GLU 5 C 1
ATOM 4246 O O . GLU E 2 41 ? 7.23920 51.96960 -63.70244 1.000 58.50907 37 GLU 5 O 1
ATOM 4252 N N . ALA E 2 42 ? 8.63544 51.21125 -65.32710 1.000 62.39696 38 ALA 5 N 1
ATOM 4253 C CA . ALA E 2 42 ? 9.40300 52.44942 -65.44217 1.000 50.05865 38 ALA 5 CA 1
ATOM 4254 C C . ALA E 2 42 ? 8.51761 53.64287 -65.74612 1.000 54.46348 38 ALA 5 C 1
ATOM 4255 O O . ALA E 2 42 ? 8.84481 54.77459 -65.36250 1.000 53.23700 38 ALA 5 O 1
ATOM 4257 N N . ASP E 2 43 ? 7.39004 53.41367 -66.40338 1.000 59.28032 39 ASP 5 N 1
ATOM 4258 C CA . ASP E 2 43 ? 6.40116 54.45822 -66.64525 1.000 59.51570 39 ASP 5 CA 1
ATOM 4259 C C . ASP E 2 43 ? 5.46838 54.68328 -65.45981 1.000 56.76812 39 ASP 5 C 1
ATOM 4260 O O . ASP E 2 43 ? 4.44196 55.33692 -65.63570 1.000 61.43052 39 ASP 5 O 1
ATOM 4265 N N . SER E 2 44 ? 5.76975 54.15393 -64.27405 1.000 57.80710 40 SER 5 N 1
ATOM 4266 C CA . SER E 2 44 ? 4.71981 53.85609 -63.30812 1.000 54.81834 40 SER 5 CA 1
ATOM 4267 C C . SER E 2 44 ? 5.17001 54.10902 -61.87221 1.000 53.38822 40 SER 5 C 1
ATOM 4268 O O . SER E 2 44 ? 6.36563 54.24042 -61.57134 1.000 53.07152 40 SER 5 O 1
ATOM 4271 N N . ARG E 2 45 ? 4.18513 54.15217 -60.97317 1.000 46.67556 41 ARG 5 N 1
ATOM 4272 C CA . ARG E 2 45 ? 4.48597 54.40914 -59.57162 1.000 50.38005 41 ARG 5 CA 1
ATOM 4273 C C . ARG E 2 45 ? 3.36795 53.87115 -58.67639 1.000 49.33270 41 ARG 5 C 1
ATOM 4274 O O . ARG E 2 45 ? 2.20397 53.80302 -59.08177 1.000 50.47151 41 ARG 5 O 1
ATOM 4282 N N . ILE E 2 46 ? 3.72818 53.50273 -57.44797 1.000 43.23157 42 ILE 5 N 1
ATOM 4283 C CA . ILE E 2 46 ? 2.76257 53.03124 -56.46778 1.000 44.86398 42 ILE 5 CA 1
ATOM 4284 C C . ILE E 2 46 ? 2.71423 54.02733 -55.31196 1.000 39.85521 42 ILE 5 C 1
ATOM 4285 O O . ILE E 2 46 ? 3.75427 54.40746 -54.76259 1.000 39.62562 42 ILE 5 O 1
ATOM 4290 N N . GLU E 2 47 ? 1.51071 54.45087 -54.95396 1.000 38.19164 43 GLU 5 N 1
ATOM 4291 C CA . GLU E 2 47 ? 1.27905 55.38168 -53.85812 1.000 45.12300 43 GLU 5 CA 1
ATOM 4292 C C . GLU E 2 47 ? 0.38469 54.70581 -52.83189 1.000 52.07809 43 GLU 5 C 1
ATOM 4293 O O . GLU E 2 47 ? -0.77251 54.37303 -53.13265 1.000 52.15306 43 GLU 5 O 1
ATOM 4299 N N . ILE E 2 48 ? 0.90891 54.51015 -51.62433 1.000 48.79130 44 ILE 5 N 1
ATOM 4300 C CA . ILE E 2 48 ? 0.15168 53.91485 -50.53047 1.000 45.54540 44 ILE 5 CA 1
ATOM 4301 C C . ILE E 2 48 ? -0.04227 54.98639 -49.46161 1.000 51.01874 44 ILE 5 C 1
ATOM 4302 O O . ILE E 2 48 ? 0.92730 55.46548 -48.85722 1.000 52.73732 44 ILE 5 O 1
ATOM 4307 N N . ALA E 2 49 ? -1.29320 55.38069 -49.24149 1.000 49.67775 45 ALA 5 N 1
ATOM 4308 C CA . ALA E 2 49 ? -1.61850 56.48293 -48.35266 1.000 49.01946 45 ALA 5 CA 1
ATOM 4309 C C . ALA E 2 49 ? -1.78550 55.98702 -46.91118 1.000 57.27314 45 ALA 5 C 1
ATOM 4310 O O . ALA E 2 49 ? -1.63606 54.79207 -46.61004 1.000 55.77756 45 ALA 5 O 1
ATOM 4312 N N . SER E 2 50 ? -2.15045 56.91395 -46.01658 1.000 56.38189 46 SER 5 N 1
ATOM 4313 C CA . SER E 2 50 ? -2.13848 56.64680 -44.58053 1.000 54.69189 46 SER 5 CA 1
ATOM 4314 C C . SER E 2 50 ? -3.20600 55.64467 -44.18721 1.000 51.83198 46 SER 5 C 1
ATOM 4315 O O . SER E 2 50 ? -4.27282 55.56351 -44.79747 1.000 50.58067 46 SER 5 O 1
ATOM 4318 N N . GLY E 2 51 ? -2.91031 54.89236 -43.13312 1.000 48.15409 47 GLY 5 N 1
ATOM 4319 C CA . GLY E 2 51 ? -3.82852 53.91006 -42.62418 1.000 49.55531 47 GLY 5 CA 1
ATOM 4320 C C . GLY E 2 51 ? -3.92040 52.62692 -43.41706 1.000 52.55042 47 GLY 5 C 1
ATOM 4321 O O . GLY E 2 51 ? -4.46502 51.64400 -42.89894 1.000 58.08745 47 GLY 5 O 1
ATOM 4322 N N . VAL E 2 52 ? -3.39253 52.57964 -44.64019 1.000 47.52389 48 VAL 5 N 1
ATOM 4323 C CA . VAL E 2 52 ? -3.60019 51.40871 -45.47732 1.000 48.57632 48 VAL 5 CA 1
ATOM 4324 C C . VAL E 2 52 ? -2.93191 50.18469 -44.86185 1.000 48.45832 48 VAL 5 C 1
ATOM 4325 O O . VAL E 2 52 ? -1.83628 50.27353 -44.29289 1.000 49.35120 48 VAL 5 O 1
ATOM 4329 N N . CYS E 2 53 ? -3.60358 49.03065 -44.95700 1.000 48.74040 49 CYS 5 N 1
ATOM 4330 C CA . CYS E 2 53 ? -3.02437 47.74077 -44.58644 1.000 46.96927 49 CYS 5 CA 1
ATOM 4331 C C . CYS E 2 53 ? -3.15422 46.79885 -45.77060 1.000 44.37406 49 CYS 5 C 1
ATOM 4332 O O . CYS E 2 53 ? -4.23019 46.70890 -46.37263 1.000 44.99060 49 CYS 5 O 1
ATOM 4335 N N . ILE E 2 54 ? -2.07459 46.09801 -46.10753 1.000 42.89578 50 ILE 5 N 1
ATOM 4336 C CA . ILE E 2 54 ? -2.07776 45.14724 -47.21976 1.000 46.59459 50 ILE 5 CA 1
ATOM 4337 C C . ILE E 2 54 ? -1.83612 43.74318 -46.66322 1.000 47.00894 50 ILE 5 C 1
ATOM 4338 O O . ILE E 2 54 ? -0.80781 43.48582 -46.02133 1.000 45.54154 50 ILE 5 O 1
ATOM 4343 N N . GLY E 2 55 ? -2.78825 42.84640 -46.89125 1.000 42.93912 51 GLY 5 N 1
ATOM 4344 C CA . GLY E 2 55 ? -2.70259 41.50653 -46.34255 1.000 46.19943 51 GLY 5 CA 1
ATOM 4345 C C . GLY E 2 55 ? -1.55632 40.68679 -46.92649 1.000 50.62186 51 GLY 5 C 1
ATOM 4346 O O . GLY E 2 55 ? -0.87165 41.05454 -47.88638 1.000 48.62549 51 GLY 5 O 1
ATOM 4347 N N . LEU E 2 56 ? -1.37019 39.51967 -46.30647 1.000 55.01066 52 LEU 5 N 1
ATOM 4348 C CA . LEU E 2 56 ? -0.31740 38.57953 -46.68090 1.000 49.92375 52 LEU 5 CA 1
ATOM 4349 C C . LEU E 2 56 ? -0.42784 38.16633 -48.14456 1.000 49.70708 52 LEU 5 C 1
ATOM 4350 O O . LEU E 2 56 ? -1.52112 37.92074 -48.65618 1.000 47.49524 52 LEU 5 O 1
ATOM 4355 N N . GLY E 2 57 ? 0.72049 38.07800 -48.81590 1.000 50.52793 53 GLY 5 N 1
ATOM 4356 C CA . GLY E 2 57 ? 0.75677 37.56183 -50.17088 1.000 46.07149 53 GLY 5 CA 1
ATOM 4357 C C . GLY E 2 57 ? 0.05090 38.40828 -51.20797 1.000 48.61359 53 GLY 5 C 1
ATOM 4358 O O . GLY E 2 57 ? -0.50532 37.86586 -52.16283 1.000 46.46888 53 GLY 5 O 1
ATOM 4359 N N . SER E 2 58 ? 0.04570 39.72917 -51.05444 1.000 53.57355 54 SER 5 N 1
ATOM 4360 C CA . SER E 2 58 ? -0.61269 40.57875 -52.03155 1.000 43.83325 54 SER 5 CA 1
ATOM 4361 C C . SER E 2 58 ? 0.40860 41.09196 -53.02494 1.000 39.53369 54 SER 5 C 1
ATOM 4362 O O . SER E 2 58 ? 1.58066 41.27204 -52.69518 1.000 39.30833 54 SER 5 O 1
ATOM 4365 N N . VAL E 2 59 ? -0.03973 41.30474 -54.25624 1.000 40.00869 55 VAL 5 N 1
ATOM 4366 C CA . VAL E 2 59 ? 0.82786 41.77652 -55.32936 1.000 43.31455 55 VAL 5 CA 1
ATOM 4367 C C . VAL E 2 59 ? 0.20020 43.01129 -55.95374 1.000 46.54009 55 VAL 5 C 1
ATOM 4368 O O . VAL E 2 59 ? -0.94485 42.95819 -56.42334 1.000 45.79806 55 VAL 5 O 1
ATOM 4372 N N . ILE E 2 60 ? 0.95818 44.10724 -55.97013 1.000 42.47862 56 ILE 5 N 1
ATOM 4373 C CA . ILE E 2 60 ? 0.60142 45.34932 -56.63955 1.000 45.10927 56 ILE 5 CA 1
ATOM 4374 C C . ILE E 2 60 ? 1.60263 45.57577 -57.76198 1.000 46.20821 56 ILE 5 C 1
ATOM 4375 O O . ILE E 2 60 ? 2.81147 45.66879 -57.51193 1.000 46.85503 56 ILE 5 O 1
ATOM 4380 N N . HIS E 2 61 ? 1.10883 45.68238 -58.98985 1.000 47.87320 57 HIS 5 N 1
ATOM 4381 C CA . HIS E 2 61 ? 1.97130 45.78339 -60.16287 1.000 49.89557 57 HIS 5 CA 1
ATOM 4382 C C . HIS E 2 61 ? 1.46589 46.94318 -61.00820 1.000 53.09253 57 HIS 5 C 1
ATOM 4383 O O . HIS E 2 61 ? 0.54360 46.77136 -61.80991 1.000 57.77031 57 HIS 5 O 1
ATOM 4390 N N . ALA E 2 62 ? 2.05946 48.11734 -60.82762 1.000 54.60696 58 ALA 5 N 1
ATOM 4391 C CA . ALA E 2 62 ? 1.74417 49.26128 -61.66944 1.000 53.04270 58 ALA 5 CA 1
ATOM 4392 C C . ALA E 2 62 ? 2.49026 49.16335 -62.99127 1.000 57.65833 58 ALA 5 C 1
ATOM 4393 O O . ALA E 2 62 ? 3.71507 48.99003 -63.01140 1.000 55.33467 58 ALA 5 O 1
ATOM 4395 N N . ARG E 2 63 ? 1.73534 49.25552 -64.09154 1.000 62.49817 59 ARG 5 N 1
ATOM 4396 C CA . ARG E 2 63 ? 2.25137 49.40130 -65.44689 1.000 62.83331 59 ARG 5 CA 1
ATOM 4397 C C . ARG E 2 63 ? 1.35964 50.39735 -66.17910 1.000 63.17962 59 ARG 5 C 1
ATOM 4398 O O . ARG E 2 63 ? 0.13347 50.36820 -66.03507 1.000 62.74891 59 ARG 5 O 1
ATOM 4406 N N . GLY E 2 64 ? 1.96659 51.29414 -66.94604 1.000 60.46745 60 GLY 5 N 1
ATOM 4407 C CA . GLY E 2 64 ? 1.16271 52.20799 -67.73559 1.000 63.90077 60 GLY 5 CA 1
ATOM 4408 C C . GLY E 2 64 ? 0.51923 53.33058 -66.95911 1.000 67.25661 60 GLY 5 C 1
ATOM 4409 O O . GLY E 2 64 ? -0.42077 53.95650 -67.46223 1.000 68.96808 60 GLY 5 O 1
ATOM 4410 N N . GLY E 2 65 ? 0.99517 53.61057 -65.75222 1.000 62.68590 61 GLY 5 N 1
ATOM 4411 C CA . GLY E 2 65 ? 0.37895 54.63592 -64.93086 1.000 58.84670 61 GLY 5 CA 1
ATOM 4412 C C . GLY E 2 65 ? 0.66604 54.40041 -63.45716 1.000 56.45248 61 GLY 5 C 1
ATOM 4413 O O . GLY E 2 65 ? 1.68671 53.81838 -63.09478 1.000 53.72398 61 GLY 5 O 1
ATOM 4414 N N . ALA E 2 66 ? -0.25176 54.86519 -62.62165 1.000 56.13902 62 ALA 5 N 1
ATOM 4415 C CA . ALA E 2 66 ? -0.04941 54.82000 -61.18365 1.000 53.20034 62 ALA 5 CA 1
ATOM 4416 C C . ALA E 2 66 ? -1.09677 53.93889 -60.51604 1.000 50.86793 62 ALA 5 C 1
ATOM 4417 O O . ALA E 2 66 ? -2.23687 53.82955 -60.97214 1.000 54.16957 62 ALA 5 O 1
ATOM 4419 N N . ILE E 2 67 ? -0.71560 53.33118 -59.40717 1.000 47.33347 63 ILE 5 N 1
ATOM 4420 C CA . ILE E 2 67 ? -1.66886 52.69613 -58.51491 1.000 50.48954 63 ILE 5 CA 1
ATOM 4421 C C . ILE E 2 67 ? -1.64988 53.48156 -57.21427 1.000 43.55463 63 ILE 5 C 1
ATOM 4422 O O . ILE E 2 67 ? -0.57924 53.71755 -56.64316 1.000 42.27706 63 ILE 5 O 1
ATOM 4427 N N . ILE E 2 68 ? -2.82062 53.93439 -56.78072 1.000 42.70575 64 ILE 5 N 1
ATOM 4428 C CA . ILE E 2 68 ? -2.95444 54.69757 -55.54635 1.000 49.27537 64 ILE 5 CA 1
ATOM 4429 C C . ILE E 2 68 ? -3.94677 53.96994 -54.66038 1.000 45.87163 64 ILE 5 C 1
ATOM 4430 O O . ILE E 2 68 ? -5.10353 53.76063 -55.04789 1.000 47.02524 64 ILE 5 O 1
ATOM 4435 N N . ILE E 2 69 ? -3.50198 53.59416 -53.47519 1.000 42.22070 65 ILE 5 N 1
ATOM 4436 C CA . ILE E 2 69 ? -4.37997 53.04933 -52.45579 1.000 45.61211 65 ILE 5 CA 1
ATOM 4437 C C . ILE E 2 69 ? -4.64102 54.19882 -51.47565 1.000 50.15458 65 ILE 5 C 1
ATOM 4438 O O . ILE E 2 69 ? -3.76973 54.57278 -50.67360 1.000 48.84624 65 ILE 5 O 1
ATOM 4443 N N . GLN E 2 70 ? -5.82120 54.81780 -51.57301 1.000 48.01575 66 GLN 5 N 1
ATOM 4444 C CA . GLN E 2 70 ? -6.11711 55.97766 -50.73371 1.000 51.33693 66 GLN 5 CA 1
ATOM 4445 C C . GLN E 2 70 ? -6.23599 55.54485 -49.26271 1.000 54.59420 66 GLN 5 C 1
ATOM 4446 O O . GLN E 2 70 ? -6.20356 54.35023 -48.92862 1.000 47.49187 66 GLN 5 O 1
ATOM 4452 N N . ALA E 2 71 ? -6.42610 56.53815 -48.37854 1.000 55.27006 67 ALA 5 N 1
ATOM 4453 C CA . ALA E 2 71 ? -6.28027 56.33752 -46.93502 1.000 50.63091 67 ALA 5 CA 1
ATOM 4454 C C . ALA E 2 71 ? -7.26024 55.31173 -46.36539 1.000 52.37184 67 ALA 5 C 1
ATOM 4455 O O . ALA E 2 71 ? -8.41869 55.22746 -46.78312 1.000 53.88712 67 ALA 5 O 1
ATOM 4457 N N . GLY E 2 72 ? -6.78054 54.53399 -45.38762 1.000 49.14883 68 GLY 5 N 1
ATOM 4458 C CA . GLY E 2 72 ? -7.59453 53.58075 -44.65681 1.000 46.97674 68 GLY 5 CA 1
ATOM 4459 C C . GLY E 2 72 ? -8.16195 52.46951 -45.51138 1.000 48.84666 68 GLY 5 C 1
ATOM 4460 O O . GLY E 2 72 ? -8.95801 51.64901 -45.03287 1.000 47.96679 68 GLY 5 O 1
ATOM 4461 N N . ALA E 2 73 ? -7.78567 52.44079 -46.78863 1.000 49.04035 69 ALA 5 N 1
ATOM 4462 C CA . ALA E 2 73 ? -8.09401 51.27538 -47.60232 1.000 49.67488 69 ALA 5 CA 1
ATOM 4463 C C . ALA E 2 73 ? -7.47737 50.01948 -46.98172 1.000 47.22758 69 ALA 5 C 1
ATOM 4464 O O . ALA E 2 73 ? -6.47885 50.07845 -46.25806 1.000 47.21482 69 ALA 5 O 1
ATOM 4466 N N . LEU E 2 74 ? -8.09499 48.87089 -47.23774 1.000 43.55010 70 LEU 5 N 1
ATOM 4467 C CA . LEU E 2 74 ? -7.62053 47.62969 -46.63844 1.000 48.55863 70 LEU 5 CA 1
ATOM 4468 C C . LEU E 2 74 ? -7.67940 46.52679 -47.67405 1.000 47.49248 70 LEU 5 C 1
ATOM 4469 O O . LEU E 2 74 ? -8.74932 46.25528 -48.23056 1.000 48.01359 70 LEU 5 O 1
ATOM 4474 N N . LEU E 2 75 ? -6.54205 45.88495 -47.91712 1.000 43.54189 71 LEU 5 N 1
ATOM 4475 C CA . LEU E 2 75 ? -6.48324 44.74695 -48.81867 1.000 40.81299 71 LEU 5 CA 1
ATOM 4476 C C . LEU E 2 75 ? -6.25228 43.49526 -47.98446 1.000 45.96536 71 LEU 5 C 1
ATOM 4477 O O . LEU E 2 75 ? -5.23377 43.37552 -47.28971 1.000 45.23519 71 LEU 5 O 1
ATOM 4482 N N . ALA E 2 76 ? -7.19706 42.56586 -48.05594 1.000 48.93615 72 ALA 5 N 1
ATOM 4483 C CA . ALA E 2 76 ? -7.02088 41.26087 -47.45566 1.000 40.39603 72 ALA 5 CA 1
ATOM 4484 C C . ALA E 2 76 ? -5.84514 40.54482 -48.10206 1.000 41.03219 72 ALA 5 C 1
ATOM 4485 O O . ALA E 2 76 ? -5.20322 41.06555 -49.02122 1.000 40.22303 72 ALA 5 O 1
ATOM 4487 N N . ALA E 2 77 ? -5.55028 39.34794 -47.61672 1.000 47.27028 73 ALA 5 N 1
ATOM 4488 C CA . ALA E 2 77 ? -4.47880 38.55703 -48.18895 1.000 42.89706 73 ALA 5 CA 1
ATOM 4489 C C . ALA E 2 77 ? -4.77349 38.21324 -49.64228 1.000 39.15805 73 ALA 5 C 1
ATOM 4490 O O . ALA E 2 77 ? -5.92242 37.98903 -50.03275 1.000 36.49398 73 ALA 5 O 1
ATOM 4492 N N . GLY E 2 78 ? -3.71795 38.17310 -50.44498 1.000 39.44616 74 GLY 5 N 1
ATOM 4493 C CA . GLY E 2 78 ? -3.82197 37.66451 -51.78792 1.000 40.11194 74 GLY 5 CA 1
ATOM 4494 C C . GLY E 2 78 ? -4.38628 38.62216 -52.79798 1.000 42.53191 74 GLY 5 C 1
ATOM 4495 O O . GLY E 2 78 ? -4.78458 38.19318 -53.88484 1.000 48.36635 74 GLY 5 O 1
ATOM 4496 N N . VAL E 2 79 ? -4.42819 39.90463 -52.49350 1.000 43.17191 75 VAL 5 N 1
ATOM 4497 C CA . VAL E 2 79 ? -5.00984 40.85200 -53.42661 1.000 43.16137 75 VAL 5 CA 1
ATOM 4498 C C . VAL E 2 79 ? -4.01328 41.09978 -54.54726 1.000 45.19964 75 VAL 5 C 1
ATOM 4499 O O . VAL E 2 79 ? -2.81646 41.33435 -54.30833 1.000 40.80535 75 VAL 5 O 1
ATOM 4503 N N . LEU E 2 80 ? -4.50285 41.01949 -55.77793 1.000 43.03026 76 LEU 5 N 1
ATOM 4504 C CA . LEU E 2 80 ? -3.71390 41.34511 -56.94925 1.000 45.06378 76 LEU 5 CA 1
ATOM 4505 C C . LEU E 2 80 ? -4.34374 42.55682 -57.63592 1.000 46.94268 76 LEU 5 C 1
ATOM 4506 O O . LEU E 2 80 ? -5.53327 42.53760 -57.98966 1.000 45.80603 76 LEU 5 O 1
ATOM 4511 N N . ILE E 2 81 ? -3.55265 43.61505 -57.79620 1.000 41.11737 77 ILE 5 N 1
ATOM 4512 C CA . ILE E 2 81 ? -3.92880 44.80482 -58.54853 1.000 40.13563 77 ILE 5 CA 1
ATOM 4513 C C . ILE E 2 81 ? -2.90137 44.97237 -59.65675 1.000 43.78909 77 ILE 5 C 1
ATOM 4514 O O . ILE E 2 81 ? -1.69485 45.05430 -59.38523 1.000 46.52769 77 ILE 5 O 1
ATOM 4519 N N . VAL E 2 82 ? -3.36584 45.00310 -60.90255 1.000 44.21241 78 VAL 5 N 1
ATOM 4520 C CA . VAL E 2 82 ? -2.48250 45.04832 -62.06365 1.000 47.11462 78 VAL 5 CA 1
ATOM 4521 C C . VAL E 2 82 ? -2.93468 46.19460 -62.95840 1.000 49.62812 78 VAL 5 C 1
ATOM 4522 O O . VAL E 2 82 ? -4.11904 46.27712 -63.31006 1.000 51.59434 78 VAL 5 O 1
ATOM 4526 N N . GLY E 2 83 ? -1.99584 47.07664 -63.32007 1.000 48.45946 79 GLY 5 N 1
ATOM 4527 C CA . GLY E 2 83 ? -2.25504 48.14767 -64.26813 1.000 52.98413 79 GLY 5 CA 1
ATOM 4528 C C . GLY E 2 83 ? -2.27397 49.54616 -63.67734 1.000 56.57059 79 GLY 5 C 1
ATOM 4529 O O . GLY E 2 83 ? -1.30493 49.99105 -63.05058 1.000 54.39337 79 GLY 5 O 1
ATOM 4530 N N . GLN E 2 84 ? -3.36989 50.26075 -63.90321 1.000 53.52900 80 GLN 5 N 1
ATOM 4531 C CA . GLN E 2 84 ? -3.60588 51.56160 -63.30257 1.000 57.26327 80 GLN 5 CA 1
ATOM 4532 C C . GLN E 2 84 ? -4.90537 51.47469 -62.52682 1.000 57.22412 80 GLN 5 C 1
ATOM 4533 O O . GLN E 2 84 ? -5.94300 51.11966 -63.09540 1.000 59.69475 80 GLN 5 O 1
ATOM 4539 N N . SER E 2 85 ? -4.86823 51.82171 -61.24528 1.000 53.11472 81 SER 5 N 1
ATOM 4540 C CA . SER E 2 85 ? -6.12331 51.91909 -60.52408 1.000 53.48187 81 SER 5 CA 1
ATOM 4541 C C . SER E 2 85 ? -6.00209 52.89777 -59.36160 1.000 51.61669 81 SER 5 C 1
ATOM 4542 O O . SER E 2 85 ? -4.92904 53.42538 -59.05350 1.000 50.27567 81 SER 5 O 1
ATOM 4545 N N . ILE E 2 86 ? -7.14193 53.11666 -58.71753 1.000 48.52255 82 ILE 5 N 1
ATOM 4546 C CA . ILE E 2 86 ? -7.29739 53.98888 -57.57382 1.000 47.91645 82 ILE 5 CA 1
ATOM 4547 C C . ILE E 2 86 ? -8.23282 53.22717 -56.65581 1.000 49.66925 82 ILE 5 C 1
ATOM 4548 O O . ILE E 2 86 ? -9.38354 52.95908 -57.02404 1.000 49.78517 82 ILE 5 O 1
ATOM 4553 N N . VAL E 2 87 ? -7.73793 52.83888 -55.48804 1.000 47.94889 83 VAL 5 N 1
ATOM 4554 C CA . VAL E 2 87 ? -8.57539 52.25278 -54.45241 1.000 44.58516 83 VAL 5 CA 1
ATOM 4555 C C . VAL E 2 87 ? -9.03845 53.38974 -53.54007 1.000 43.70119 83 VAL 5 C 1
ATOM 4556 O O . VAL E 2 87 ? -8.24879 54.02761 -52.83672 1.000 40.80524 83 VAL 5 O 1
ATOM 4560 N N . GLY E 2 88 ? -10.33015 53.65537 -53.57937 1.000 45.82089 84 GLY 5 N 1
ATOM 4561 C CA . GLY E 2 88 ? -10.88455 54.73123 -52.79822 1.000 50.18714 84 GLY 5 CA 1
ATOM 4562 C C . GLY E 2 88 ? -10.55031 54.62514 -51.32375 1.000 52.00004 84 GLY 5 C 1
ATOM 4563 O O . GLY E 2 88 ? -10.28298 53.56333 -50.77503 1.000 49.62993 84 GLY 5 O 1
ATOM 4564 N N . ARG E 2 89 ? -10.54910 55.79354 -50.69691 1.000 57.90001 85 ARG 5 N 1
ATOM 4565 C CA . ARG E 2 89 ? -10.54613 55.91784 -49.25495 1.000 52.28482 85 ARG 5 CA 1
ATOM 4566 C C . ARG E 2 89 ? -11.52264 54.98675 -48.53180 1.000 52.79281 85 ARG 5 C 1
ATOM 4567 O O . ARG E 2 89 ? -12.71058 54.92583 -48.85209 1.000 53.43597 85 ARG 5 O 1
ATOM 4575 N N . GLN E 2 90 ? -10.98275 54.24946 -47.54864 1.000 51.35400 86 GLN 5 N 1
ATOM 4576 C CA . GLN E 2 90 ? -11.71153 53.38397 -46.61602 1.000 50.27490 86 GLN 5 CA 1
ATOM 4577 C C . GLN E 2 90 ? -12.41686 52.22970 -47.31476 1.000 53.16497 86 GLN 5 C 1
ATOM 4578 O O . GLN E 2 90 ? -13.28096 51.56667 -46.72097 1.000 54.98743 86 GLN 5 O 1
ATOM 4584 N N . ALA E 2 91 ? -12.03368 51.95265 -48.55701 1.000 52.62369 87 ALA 5 N 1
ATOM 4585 C CA . ALA E 2 91 ? -12.44943 50.73290 -49.23006 1.000 52.42245 87 ALA 5 CA 1
ATOM 4586 C C . ALA E 2 91 ? -11.81848 49.50346 -48.56898 1.000 48.66505 87 ALA 5 C 1
ATOM 4587 O O . ALA E 2 91 ? -10.81125 49.58990 -47.86406 1.000 47.19128 87 ALA 5 O 1
ATOM 4589 N N . CYS E 2 92 ? -12.43434 48.34228 -48.80555 1.000 53.43717 88 CYS 5 N 1
ATOM 4590 C CA . CYS E 2 92 ? -11.97202 47.05770 -48.27029 1.000 53.79466 88 CYS 5 CA 1
ATOM 4591 C C . CYS E 2 92 ? -12.02400 46.01149 -49.36678 1.000 50.19762 88 CYS 5 C 1
ATOM 4592 O O . CYS E 2 92 ? -13.08729 45.78370 -49.94531 1.000 51.91329 88 CYS 5 O 1
ATOM 4595 N N . LEU E 2 93 ? -10.90545 45.35394 -49.62920 1.000 48.41395 89 LEU 5 N 1
ATOM 4596 C CA . LEU E 2 93 ? -10.83916 44.36319 -50.69230 1.000 49.60635 89 LEU 5 CA 1
ATOM 4597 C C . LEU E 2 93 ? -10.74816 42.95562 -50.10701 1.000 49.79167 89 LEU 5 C 1
ATOM 4598 O O . LEU E 2 93 ? -9.75145 42.60569 -49.46801 1.000 50.62697 89 LEU 5 O 1
ATOM 4603 N N . GLY E 2 94 ? -11.78113 42.14873 -50.33626 1.000 49.01241 90 GLY 5 N 1
ATOM 4604 C CA . GLY E 2 94 ? -11.77479 40.78675 -49.84017 1.000 45.91241 90 GLY 5 CA 1
ATOM 4605 C C . GLY E 2 94 ? -10.60456 39.98321 -50.37335 1.000 46.63679 90 GLY 5 C 1
ATOM 4606 O O . GLY E 2 94 ? -9.94831 40.35459 -51.34682 1.000 43.53849 90 GLY 5 O 1
ATOM 4607 N N . ALA E 2 95 ? -10.34800 38.85381 -49.69975 1.000 53.53960 91 ALA 5 N 1
ATOM 4608 C CA . ALA E 2 95 ? -9.20054 38.00575 -50.01308 1.000 40.84205 91 ALA 5 CA 1
ATOM 4609 C C . ALA E 2 95 ? -9.27237 37.51308 -51.44548 1.000 42.07888 91 ALA 5 C 1
ATOM 4610 O O . ALA E 2 95 ? -10.32096 37.06398 -51.91492 1.000 45.45057 91 ALA 5 O 1
ATOM 4612 N N . SER E 2 96 ? -8.15705 37.61947 -52.14978 1.000 43.55611 92 SER 5 N 1
ATOM 4613 C CA . SER E 2 96 ? -8.04253 37.05728 -53.49630 1.000 48.86921 92 SER 5 CA 1
ATOM 4614 C C . SER E 2 96 ? -8.90755 37.83763 -54.47331 1.000 46.88266 92 SER 5 C 1
ATOM 4615 O O . SER E 2 96 ? -9.51636 37.28685 -55.38841 1.000 50.87717 92 SER 5 O 1
ATOM 4618 N N . THR E 2 97 ? -8.95640 39.13483 -54.25332 1.000 47.80363 93 THR 5 N 1
ATOM 4619 C CA . THR E 2 97 ? -9.54197 40.06371 -55.19497 1.000 44.86806 93 THR 5 CA 1
ATOM 4620 C C . THR E 2 97 ? -8.51815 40.41034 -56.25708 1.000 42.48385 93 THR 5 C 1
ATOM 4621 O O . THR E 2 97 ? -7.35057 40.67464 -55.94297 1.000 40.60199 93 THR 5 O 1
ATOM 4625 N N . THR E 2 98 ? -8.94737 40.39940 -57.51228 1.000 44.58531 94 THR 5 N 1
ATOM 4626 C CA . THR E 2 98 ? -8.13045 40.88176 -58.61415 1.000 45.49818 94 THR 5 CA 1
ATOM 4627 C C . THR E 2 98 ? -8.77499 42.11554 -59.23483 1.000 50.74535 94 THR 5 C 1
ATOM 4628 O O . THR E 2 98 ? -9.92008 42.04597 -59.69630 1.000 53.95052 94 THR 5 O 1
ATOM 4632 N N . LEU E 2 99 ? -8.04896 43.23715 -59.25445 1.000 42.96187 95 LEU 5 N 1
ATOM 4633 C CA . LEU E 2 99 ? -8.41787 44.37598 -60.09164 1.000 46.54266 95 LEU 5 CA 1
ATOM 4634 C C . LEU E 2 99 ? -7.44359 44.45291 -61.25253 1.000 44.55088 95 LEU 5 C 1
ATOM 4635 O O . LEU E 2 99 ? -6.22965 44.40310 -61.04448 1.000 45.97180 95 LEU 5 O 1
ATOM 4640 N N . VAL E 2 100 ? -7.96839 44.55294 -62.46801 1.000 50.90039 96 VAL 5 N 1
ATOM 4641 C CA . VAL E 2 100 ? -7.14584 44.66805 -63.67102 1.000 51.91644 96 VAL 5 CA 1
ATOM 4642 C C . VAL E 2 100 ? -7.59687 45.94750 -64.35827 1.000 54.58022 96 VAL 5 C 1
ATOM 4643 O O . VAL E 2 100 ? -8.65038 45.96830 -65.00875 1.000 56.77219 96 VAL 5 O 1
ATOM 4647 N N . ASN E 2 101 ? -6.82773 47.02438 -64.17067 1.000 57.67604 97 ASN 5 N 1
ATOM 4648 C CA . ASN E 2 101 ? -7.08840 48.34912 -64.75688 1.000 55.24060 97 ASN 5 CA 1
ATOM 4649 C C . ASN E 2 101 ? -8.49738 48.86372 -64.46859 1.000 55.88772 97 ASN 5 C 1
ATOM 4650 O O . ASN E 2 101 ? -9.19234 49.33606 -65.36684 1.000 61.24403 97 ASN 5 O 1
ATOM 4655 N N . THR E 2 102 ? -8.92823 48.76170 -63.20756 1.000 48.47605 98 THR 5 N 1
ATOM 4656 C CA . THR E 2 102 ? -10.19416 49.34152 -62.76103 1.000 53.71430 98 THR 5 CA 1
ATOM 4657 C C . THR E 2 102 ? -10.02325 49.86042 -61.33963 1.000 55.00928 98 THR 5 C 1
ATOM 4658 O O . THR E 2 102 ? -9.13733 49.41766 -60.60570 1.000 48.18103 98 THR 5 O 1
ATOM 4662 N N . SER E 2 103 ? -10.90157 50.78720 -60.94197 1.000 51.13478 99 SER 5 N 1
ATOM 4663 C CA . SER E 2 103 ? -10.78009 51.45069 -59.65359 1.000 49.26277 99 SER 5 CA 1
ATOM 4664 C C . SER E 2 103 ? -11.98565 51.15741 -58.77156 1.000 48.04433 99 SER 5 C 1
ATOM 4665 O O . SER E 2 103 ? -13.04237 50.74445 -59.24996 1.000 52.14488 99 SER 5 O 1
ATOM 4668 N N . ILE E 2 104 ? -11.81000 51.36244 -57.46414 1.000 48.37925 100 ILE 5 N 1
ATOM 4669 C CA . ILE E 2 104 ? -12.86374 51.14414 -56.47525 1.000 49.39119 100 ILE 5 CA 1
ATOM 4670 C C . ILE E 2 104 ? -13.17453 52.45623 -55.78938 1.000 44.83033 100 ILE 5 C 1
ATOM 4671 O O . ILE E 2 104 ? -12.26916 53.11482 -55.27031 1.000 47.16465 100 ILE 5 O 1
ATOM 4676 N N . GLU E 2 105 ? -14.44949 52.82029 -55.75995 1.000 46.69554 101 GLU 5 N 1
ATOM 4677 C CA . GLU E 2 105 ? -14.83121 54.06641 -55.11224 1.000 51.54392 101 GLU 5 CA 1
ATOM 4678 C C . GLU E 2 105 ? -14.61627 53.98346 -53.60402 1.000 50.82103 101 GLU 5 C 1
ATOM 4679 O O . GLU E 2 105 ? -14.48976 52.90412 -53.02647 1.000 55.23489 101 GLU 5 O 1
ATOM 4685 N N . ALA E 2 106 ? -14.60178 55.14527 -52.96019 1.000 51.61730 102 ALA 5 N 1
ATOM 4686 C CA . ALA E 2 106 ? -14.36274 55.19118 -51.52481 1.000 51.36272 102 ALA 5 CA 1
ATOM 4687 C C . ALA E 2 106 ? -15.41271 54.39346 -50.75370 1.000 51.11177 102 ALA 5 C 1
ATOM 4688 O O . ALA E 2 106 ? -16.60610 54.43316 -51.06355 1.000 49.82909 102 ALA 5 O 1
ATOM 4690 N N . GLY E 2 107 ? -14.94980 53.65358 -49.74236 1.000 49.40249 103 GLY 5 N 1
ATOM 4691 C CA . GLY E 2 107 ? -15.79427 52.78396 -48.95889 1.000 49.82723 103 GLY 5 CA 1
ATOM 4692 C C . GLY E 2 107 ? -16.30997 51.55977 -49.68179 1.000 56.37700 103 GLY 5 C 1
ATOM 4693 O O . GLY E 2 107 ? -17.00177 50.73575 -49.05718 1.000 58.47135 103 GLY 5 O 1
ATOM 4694 N N . GLY E 2 108 ? -16.02199 51.41340 -50.97371 1.000 52.09583 104 GLY 5 N 1
ATOM 4695 C CA . GLY E 2 108 ? -16.49143 50.24790 -51.69160 1.000 53.02875 104 GLY 5 CA 1
ATOM 4696 C C . GLY E 2 108 ? -15.85401 48.97842 -51.16348 1.000 56.59734 104 GLY 5 C 1
ATOM 4697 O O . GLY E 2 108 ? -14.69684 48.96581 -50.72896 1.000 53.16226 104 GLY 5 O 1
ATOM 4698 N N . VAL E 2 109 ? -16.62707 47.89467 -51.20249 1.000 59.02518 105 VAL 5 N 1
ATOM 4699 C CA . VAL E 2 109 ? -16.22115 46.61124 -50.64326 1.000 52.69249 105 VAL 5 CA 1
ATOM 4700 C C . VAL E 2 109 ? -16.27350 45.55067 -51.73107 1.000 49.11342 105 VAL 5 C 1
ATOM 4701 O O . VAL E 2 109 ? -17.14967 45.57485 -52.59997 1.000 53.58448 105 VAL 5 O 1
ATOM 4705 N N . THR E 2 110 ? -15.33760 44.61448 -51.66569 1.000 51.13886 106 THR 5 N 1
ATOM 4706 C CA . THR E 2 110 ? -15.12504 43.59556 -52.68182 1.000 49.17446 106 THR 5 CA 1
ATOM 4707 C C . THR E 2 110 ? -15.30048 42.22461 -52.05584 1.000 45.73959 106 THR 5 C 1
ATOM 4708 O O . THR E 2 110 ? -14.64348 41.91225 -51.05901 1.000 47.23279 106 THR 5 O 1
ATOM 4712 N N . ALA E 2 111 ? -16.17353 41.40734 -52.62256 1.000 48.86073 107 ALA 5 N 1
ATOM 4713 C CA . ALA E 2 111 ? -16.29174 40.04335 -52.11511 1.000 46.21711 107 ALA 5 CA 1
ATOM 4714 C C . ALA E 2 111 ? -14.97430 39.31457 -52.35301 1.000 45.82611 107 ALA 5 C 1
ATOM 4715 O O . ALA E 2 111 ? -14.32899 39.53866 -53.38242 1.000 47.84136 107 ALA 5 O 1
ATOM 4717 N N . PRO E 2 112 ? -14.52470 38.47320 -51.42135 1.000 47.48025 108 PRO 5 N 1
ATOM 4718 C CA . PRO E 2 112 ? -13.30346 37.70791 -51.67569 1.000 45.05905 108 PRO 5 CA 1
ATOM 4719 C C . PRO E 2 112 ? -13.49883 36.87468 -52.93027 1.000 43.08475 108 PRO 5 C 1
ATOM 4720 O O . PRO E 2 112 ? -14.59490 36.37650 -53.18842 1.000 42.97846 108 PRO 5 O 1
ATOM 4724 N N . GLY E 2 113 ? -12.44178 36.79981 -53.74790 1.000 44.47612 109 GLY 5 N 1
ATOM 4725 C CA . GLY E 2 113 ? -12.49019 36.16719 -55.04957 1.000 48.18042 109 GLY 5 CA 1
ATOM 4726 C C . GLY E 2 113 ? -12.97094 37.02271 -56.21183 1.000 49.66538 109 GLY 5 C 1
ATOM 4727 O O . GLY E 2 113 ? -13.06726 36.50690 -57.34124 1.000 53.70576 109 GLY 5 O 1
ATOM 4728 N N . SER E 2 114 ? -13.24949 38.30966 -56.00038 1.000 51.23791 110 SER 5 N 1
ATOM 4729 C CA . SER E 2 114 ? -13.76960 39.13248 -57.08969 1.000 45.43662 110 SER 5 CA 1
ATOM 4730 C C . SER E 2 114 ? -12.73995 39.32092 -58.18179 1.000 41.20447 110 SER 5 C 1
ATOM 4731 O O . SER E 2 114 ? -11.56225 39.55786 -57.92065 1.000 42.31293 110 SER 5 O 1
ATOM 4734 N N . LEU E 2 115 ? -13.19223 39.17972 -59.41281 1.000 47.14088 111 LEU 5 N 1
ATOM 4735 C CA . LEU E 2 115 ? -12.42736 39.57983 -60.58530 1.000 52.25643 111 LEU 5 CA 1
ATOM 4736 C C . LEU E 2 115 ? -13.10270 40.81929 -61.17011 1.000 49.80345 111 LEU 5 C 1
ATOM 4737 O O . LEU E 2 115 ? -14.28000 40.77669 -61.54073 1.000 54.28611 111 LEU 5 O 1
ATOM 4742 N N . LEU E 2 116 ? -12.38343 41.93064 -61.19471 1.000 46.17985 112 LEU 5 N 1
ATOM 4743 C CA . LEU E 2 116 ? -12.87456 43.16444 -61.78650 1.000 50.54038 112 LEU 5 CA 1
ATOM 4744 C C . LEU E 2 116 ? -11.86158 43.56678 -62.84377 1.000 53.56197 112 LEU 5 C 1
ATOM 4745 O O . LEU E 2 116 ? -10.72704 43.92508 -62.51429 1.000 55.31227 112 LEU 5 O 1
ATOM 4750 N N . SER E 2 117 ? -12.25634 43.48325 -64.10965 1.000 56.52933 113 SER 5 N 1
ATOM 4751 C CA . SER E 2 117 ? -11.34603 43.73783 -65.21626 1.000 64.05442 113 SER 5 CA 1
ATOM 4752 C C . SER E 2 117 ? -12.00052 44.65155 -66.24353 1.000 68.73915 113 SER 5 C 1
ATOM 4753 O O . SER E 2 117 ? -13.13701 44.41027 -66.66908 1.000 72.30313 113 SER 5 O 1
ATOM 4756 N N . ALA E 2 118 ? -11.27549 45.68725 -66.65248 1.000 67.89312 114 ALA 5 N 1
ATOM 4757 C CA . ALA E 2 118 ? -11.70140 46.52092 -67.76986 1.000 74.65050 114 ALA 5 CA 1
ATOM 4758 C C . ALA E 2 118 ? -11.28648 45.82446 -69.06443 1.000 87.55271 114 ALA 5 C 1
ATOM 4759 O O . ALA E 2 118 ? -10.09701 45.77226 -69.39829 1.000 88.97214 114 ALA 5 O 1
ATOM 4761 N N . GLU E 2 119 ? -12.25590 45.23331 -69.76462 1.000 97.10058 115 GLU 5 N 1
ATOM 4762 C CA . GLU E 2 119 ? -12.00227 44.71544 -71.10367 1.000 98.52964 115 GLU 5 CA 1
ATOM 4763 C C . GLU E 2 119 ? -11.68371 45.88184 -72.03401 1.000 101.46591 115 GLU 5 C 1
ATOM 4764 O O . GLU E 2 119 ? -12.24008 46.97585 -71.88931 1.000 98.03986 115 GLU 5 O 1
ATOM 4770 N N . THR E 2 120 ? -10.75446 45.65959 -72.96629 1.000 100.85467 116 THR 5 N 1
ATOM 4771 C CA . THR E 2 120 ? -10.30605 46.74246 -73.83582 1.000 99.25115 116 THR 5 CA 1
ATOM 4772 C C . THR E 2 120 ? -11.38137 47.06091 -74.88001 1.000 97.83778 116 THR 5 C 1
ATOM 4773 O O . THR E 2 120 ? -12.06909 46.14917 -75.36115 1.000 93.82663 116 THR 5 O 1
ATOM 4777 N N . PRO E 2 121 ? -11.56553 48.34027 -75.23016 1.000 102.42757 117 PRO 5 N 1
ATOM 4778 C CA . PRO E 2 121 ? -12.80874 48.77016 -75.92758 1.000 100.75192 117 PRO 5 CA 1
ATOM 4779 C C . PRO E 2 121 ? -12.91736 48.20102 -77.33435 1.000 98.78104 117 PRO 5 C 1
ATOM 4780 O O . PRO E 2 121 ? -11.99314 48.34247 -78.15462 1.000 93.23736 117 PRO 5 O 1
ATOM 4784 N N . PRO E 2 122 ? -14.05936 47.55617 -77.66164 1.000 93.34815 118 PRO 5 N 1
ATOM 4785 C CA . PRO E 2 122 ? -14.34782 46.99779 -78.99270 1.000 95.43887 118 PRO 5 CA 1
ATOM 4786 C C . PRO E 2 122 ? -14.42923 48.08312 -80.08501 1.000 99.56529 118 PRO 5 C 1
ATOM 4787 O O . PRO E 2 122 ? -14.89469 47.87131 -81.21464 1.000 92.86970 118 PRO 5 O 1
ATOM 4791 N N . PHE F 2 1 ? -30.08316 32.36074 -28.85301 1.000 77.90416 -3 PHE F N 1
ATOM 4792 C CA . PHE F 2 1 ? -28.99670 31.39110 -28.87083 1.000 71.25391 -3 PHE F CA 1
ATOM 4793 C C . PHE F 2 1 ? -29.29194 30.27127 -29.87586 1.000 81.09547 -3 PHE F C 1
ATOM 4794 O O . PHE F 2 1 ? -30.44610 29.83182 -29.99971 1.000 79.56372 -3 PHE F O 1
ATOM 4802 N N . GLN F 2 2 ? -28.25319 29.81301 -30.58650 1.000 81.71178 -2 GLN F N 1
ATOM 4803 C CA . GLN F 2 2 ? -28.33996 28.61780 -31.41830 1.000 74.32968 -2 GLN F CA 1
ATOM 4804 C C . GLN F 2 2 ? -28.33824 27.36411 -30.53033 1.000 69.11454 -2 GLN F C 1
ATOM 4805 O O . GLN F 2 2 ? -28.20319 27.43748 -29.30375 1.000 70.46701 -2 GLN F O 1
ATOM 4811 N N . SER F 2 3 ? -28.48780 26.19082 -31.14995 1.000 70.87436 -1 SER F N 1
ATOM 4812 C CA . SER F 2 3 ? -28.66406 24.95568 -30.38567 1.000 73.23714 -1 SER F CA 1
ATOM 4813 C C . SER F 2 3 ? -27.41899 24.63188 -29.54883 1.000 66.58711 -1 SER F C 1
ATOM 4814 O O . SER F 2 3 ? -26.28935 24.64412 -30.05729 1.000 62.32760 -1 SER F O 1
ATOM 4817 N N . ASN F 2 4 ? -27.63864 24.34539 -28.25972 1.000 64.03498 0 ASN F N 1
ATOM 4818 C CA . ASN F 2 4 ? -26.63323 24.10433 -27.21529 1.000 69.13932 0 ASN F CA 1
ATOM 4819 C C . ASN F 2 4 ? -25.83574 25.34487 -26.83325 1.000 69.76270 0 ASN F C 1
ATOM 4820 O O . ASN F 2 4 ? -24.93247 25.23822 -25.97186 1.000 64.73885 0 ASN F O 1
ATOM 4825 N N . MET F 2 5 ? -26.10680 26.50741 -27.44607 1.000 65.23045 1 MET F N 1
ATOM 4826 C CA . MET F 2 5 ? -25.30020 27.68996 -27.17252 1.000 66.33584 1 MET F CA 1
ATOM 4827 C C . MET F 2 5 ? -25.59943 28.29754 -25.81262 1.000 68.26331 1 MET F C 1
ATOM 4828 O O . MET F 2 5 ? -24.74130 29.00256 -25.26303 1.000 66.04318 1 MET F O 1
ATOM 4833 N N . HIS F 2 6 ? -26.79800 28.05781 -25.26975 1.000 65.40396 2 HIS F N 1
ATOM 4834 C CA . HIS F 2 6 ? -27.08832 28.50967 -23.91329 1.000 67.48372 2 HIS F CA 1
ATOM 4835 C C . HIS F 2 6 ? -26.35914 27.67397 -22.85857 1.000 67.57503 2 HIS F C 1
ATOM 4836 O O . HIS F 2 6 ? -26.08435 28.17413 -21.75697 1.000 68.19691 2 HIS F O 1
ATOM 4843 N N . LEU F 2 7 ? -26.01908 26.41461 -23.17553 1.000 65.80131 3 LEU F N 1
ATOM 4844 C CA . LEU F 2 7 ? -25.34758 25.55005 -22.21298 1.000 63.46511 3 LEU F CA 1
ATOM 4845 C C . LEU F 2 7 ? -23.97186 26.12325 -21.86517 1.000 58.84915 3 LEU F C 1
ATOM 4846 O O . LEU F 2 7 ? -23.42299 26.94199 -22.60244 1.000 59.49426 3 LEU F O 1
ATOM 4851 N N . PRO F 2 8 ? -23.40620 25.72292 -20.73445 1.000 58.08285 4 PRO F N 1
ATOM 4852 C CA . PRO F 2 8 ? -22.12458 26.28950 -20.30126 1.000 59.30523 4 PRO F CA 1
ATOM 4853 C C . PRO F 2 8 ? -21.02656 26.02926 -21.31346 1.000 60.45305 4 PRO F C 1
ATOM 4854 O O . PRO F 2 8 ? -21.13941 25.12071 -22.15043 1.000 66.92746 4 PRO F O 1
ATOM 4858 N N . PRO F 2 9 ? -19.94720 26.80668 -21.26980 1.000 62.79768 5 PRO F N 1
ATOM 4859 C CA . PRO F 2 9 ? -18.79401 26.51719 -22.12507 1.000 64.33764 5 PRO F CA 1
ATOM 4860 C C . PRO F 2 9 ? -18.11349 25.23008 -21.68514 1.000 58.06291 5 PRO F C 1
ATOM 4861 O O . PRO F 2 9 ? -18.35827 24.69326 -20.60663 1.000 61.20470 5 PRO F O 1
ATOM 4865 N N . LEU F 2 10 ? -17.25617 24.73134 -22.55601 1.000 54.00400 6 LEU F N 1
ATOM 4866 C CA . LEU F 2 10 ? -16.49111 23.52090 -22.30755 1.000 54.48802 6 LEU F CA 1
ATOM 4867 C C . LEU F 2 10 ? -15.06691 23.92431 -21.93749 1.000 56.67362 6 LEU F C 1
ATOM 4868 O O . LEU F 2 10 ? -14.31975 24.42269 -22.78179 1.000 59.86587 6 LEU F O 1
ATOM 4873 N N . GLU F 2 11 ? -14.68731 23.70509 -20.68164 1.000 56.54384 7 GLU F N 1
ATOM 4874 C CA . GLU F 2 11 ? -13.43527 24.29719 -20.21961 1.000 56.55292 7 GLU F CA 1
ATOM 4875 C C . GLU F 2 11 ? -12.22074 23.39756 -20.49770 1.000 54.84525 7 GLU F C 1
ATOM 4876 O O . GLU F 2 11 ? -12.33998 22.16945 -20.56361 1.000 53.19472 7 GLU F O 1
ATOM 4882 N N . PRO F 2 12 ? -11.03703 23.99212 -20.64171 1.000 57.00161 8 PRO F N 1
ATOM 4883 C CA . PRO F 2 12 ? -9.80782 23.19954 -20.81885 1.000 55.63951 8 PRO F CA 1
ATOM 4884 C C . PRO F 2 12 ? -9.48588 22.39347 -19.57299 1.000 53.47342 8 PRO F C 1
ATOM 4885 O O . PRO F 2 12 ? -10.01212 22.67452 -18.48980 1.000 51.59937 8 PRO F O 1
ATOM 4889 N N . PRO F 2 13 ? -8.63083 21.38187 -19.67644 1.000 58.38879 9 PRO F N 1
ATOM 4890 C CA . PRO F 2 13 ? -8.16304 20.69909 -18.47161 1.000 57.88817 9 PRO F CA 1
ATOM 4891 C C . PRO F 2 13 ? -7.01557 21.45368 -17.81353 1.000 57.23401 9 PRO F C 1
ATOM 4892 O O . PRO F 2 13 ? -6.31059 22.24409 -18.44216 1.000 57.46769 9 PRO F O 1
ATOM 4896 N N . ILE F 2 14 ? -6.86551 21.19798 -16.51268 1.000 59.55980 10 ILE F N 1
ATOM 4897 C CA . ILE F 2 14 ? -5.75002 21.67757 -15.68771 1.000 57.35141 10 ILE F CA 1
ATOM 4898 C C . ILE F 2 14 ? -4.61827 20.66706 -15.59273 1.000 59.90134 10 ILE F C 1
ATOM 4899 O O . ILE F 2 14 ? -3.44775 21.04911 -15.56286 1.000 57.22584 10 ILE F O 1
ATOM 4904 N N . SER F 2 15 ? -4.93138 19.37830 -15.52552 1.000 62.45597 11 SER F N 1
ATOM 4905 C CA . SER F 2 15 ? -3.93343 18.32668 -15.61987 1.000 52.59537 11 SER F CA 1
ATOM 4906 C C . SER F 2 15 ? -4.04031 17.67295 -16.98399 1.000 55.76935 11 SER F C 1
ATOM 4907 O O . SER F 2 15 ? -4.87930 18.03248 -17.81238 1.000 57.31257 11 SER F O 1
ATOM 4910 N N . ASP F 2 16 ? -3.16973 16.69884 -17.21898 1.000 60.48668 12 ASP F N 1
ATOM 4911 C CA . ASP F 2 16 ? -3.37685 15.73190 -18.28564 1.000 54.82417 12 ASP F CA 1
ATOM 4912 C C . ASP F 2 16 ? -3.94344 14.43169 -17.74814 1.000 52.11034 12 ASP F C 1
ATOM 4913 O O . ASP F 2 16 ? -3.75069 13.37345 -18.35358 1.000 52.64595 12 ASP F O 1
ATOM 4918 N N . ARG F 2 17 ? -4.59805 14.48175 -16.59846 1.000 50.98512 13 ARG F N 1
ATOM 4919 C CA . ARG F 2 17 ? -5.10718 13.27629 -15.99181 1.000 52.37018 13 ARG F CA 1
ATOM 4920 C C . ARG F 2 17 ? -6.55510 13.45167 -15.57226 1.000 50.84457 13 ARG F C 1
ATOM 4921 O O . ARG F 2 17 ? -7.00333 14.55290 -15.23409 1.000 53.88617 13 ARG F O 1
ATOM 4929 N N . TYR F 2 18 ? -7.28301 12.33998 -15.65800 1.000 49.73286 14 TYR F N 1
ATOM 4930 C CA . TYR F 2 18 ? -8.61233 12.17685 -15.10804 1.000 44.60336 14 TYR F CA 1
ATOM 4931 C C . TYR F 2 18 ? -8.52530 11.61419 -13.70173 1.000 45.26577 14 TYR F C 1
ATOM 4932 O O . TYR F 2 18 ? -7.45972 11.22640 -13.21833 1.000 45.97536 14 TYR F O 1
ATOM 4941 N N . PHE F 2 19 ? -9.67608 11.56273 -13.04823 1.000 45.80085 15 PHE F N 1
ATOM 4942 C CA . PHE F 2 19 ? -9.74452 11.27395 -11.62540 1.000 46.92029 15 PHE F CA 1
ATOM 4943 C C . PHE F 2 19 ? -10.86861 10.29534 -11.37092 1.000 47.57776 15 PHE F C 1
ATOM 4944 O O . PHE F 2 19 ? -12.02439 10.56570 -11.71971 1.000 50.28190 15 PHE F O 1
ATOM 4952 N N . ALA F 2 20 ? -10.54469 9.18645 -10.72836 1.000 49.79888 16 ALA F N 1
ATOM 4953 C CA . ALA F 2 20 ? -11.55434 8.23271 -10.31080 1.000 47.75117 16 ALA F CA 1
ATOM 4954 C C . ALA F 2 20 ? -11.67554 8.24929 -8.79381 1.000 45.98529 16 ALA F C 1
ATOM 4955 O O . ALA F 2 20 ? -10.69052 8.44606 -8.06763 1.000 45.45658 16 ALA F O 1
ATOM 4957 N N . SER F 2 21 ? -12.89191 8.06730 -8.31936 1.000 43.29240 17 SER F N 1
ATOM 4958 C CA . SER F 2 21 ? -13.12421 7.85675 -6.90553 1.000 44.51109 17 SER F CA 1
ATOM 4959 C C . SER F 2 21 ? -14.27275 6.87964 -6.81335 1.000 52.50018 17 SER F C 1
ATOM 4960 O O . SER F 2 21 ? -15.37049 7.17060 -7.31023 1.000 49.98279 17 SER F O 1
ATOM 4963 N N . GLY F 2 22 ? -14.00485 5.72230 -6.20495 1.000 48.89164 18 GLY F N 1
ATOM 4964 C CA . GLY F 2 22 ? -15.01530 4.71795 -5.97547 1.000 46.27020 18 GLY F CA 1
ATOM 4965 C C . GLY F 2 22 ? -14.52096 3.37708 -6.46210 1.000 56.29546 18 GLY F C 1
ATOM 4966 O O . GLY F 2 22 ? -13.31226 3.10902 -6.44052 1.000 56.70793 18 GLY F O 1
ATOM 4967 N N . GLU F 2 23 ? -15.43734 2.53134 -6.91715 1.000 53.48307 19 GLU F N 1
ATOM 4968 C CA . GLU F 2 23 ? -15.08062 1.21721 -7.42711 1.000 54.80712 19 GLU F CA 1
ATOM 4969 C C . GLU F 2 23 ? -15.18519 1.22955 -8.94971 1.000 50.45378 19 GLU F C 1
ATOM 4970 O O . GLU F 2 23 ? -16.28112 1.17552 -9.53096 1.000 49.00630 19 GLU F O 1
ATOM 4976 N N . VAL F 2 24 ? -14.03078 1.29553 -9.58374 1.000 50.25017 20 VAL F N 1
ATOM 4977 C CA . VAL F 2 24 ? -13.94971 1.33236 -11.04219 1.000 57.52322 20 VAL F CA 1
ATOM 4978 C C . VAL F 2 24 ? -12.96482 0.24873 -11.46915 1.000 55.31255 20 VAL F C 1
ATOM 4979 O O . VAL F 2 24 ? -11.97389 -0.00919 -10.80455 1.000 57.43060 20 VAL F O 1
ATOM 4983 N N . THR F 2 25 ? -13.20754 -0.36799 -12.58635 1.000 55.23944 21 THR F N 1
ATOM 4984 C CA . THR F 2 25 ? -12.44744 -1.52159 -12.97198 1.000 67.69902 21 THR F CA 1
ATOM 4985 C C . THR F 2 25 ? -11.93451 -1.31501 -14.39316 1.000 70.07407 21 THR F C 1
ATOM 4986 O O . THR F 2 25 ? -12.57723 -1.96121 -15.21050 1.000 78.77129 21 THR F O 1
ATOM 4990 N N . ILE F 2 26 ? -10.81197 -0.57732 -14.89669 1.000 74.79178 22 ILE F N 1
ATOM 4991 C CA . ILE F 2 26 ? -10.71730 -0.04989 -16.32394 1.000 72.45890 22 ILE F CA 1
ATOM 4992 C C . ILE F 2 26 ? -10.09423 -0.98700 -17.38053 1.000 65.56706 22 ILE F C 1
ATOM 4993 O O . ILE F 2 26 ? -9.17989 -1.73942 -17.12068 1.000 69.56485 22 ILE F O 1
ATOM 4998 N N . ALA F 2 27 ? -10.58117 -0.83767 -18.63636 1.000 62.40745 23 ALA F N 1
ATOM 4999 C CA . ALA F 2 27 ? -10.21446 -1.68373 -19.78107 1.000 61.77456 23 ALA F CA 1
ATOM 5000 C C . ALA F 2 27 ? -9.01383 -1.13857 -20.55033 1.000 64.98634 23 ALA F C 1
ATOM 5001 O O . ALA F 2 27 ? -8.95198 0.03986 -20.90814 1.000 61.94581 23 ALA F O 1
ATOM 5003 N N . ALA F 2 28 ? -8.04125 -2.03591 -20.82895 1.000 62.52525 24 ALA F N 1
ATOM 5004 C CA . ALA F 2 28 ? -6.70233 -1.57197 -21.20503 1.000 62.91291 24 ALA F CA 1
ATOM 5005 C C . ALA F 2 28 ? -6.72982 -0.71527 -22.45966 1.000 64.54009 24 ALA F C 1
ATOM 5006 O O . ALA F 2 28 ? -5.87431 0.15841 -22.60823 1.000 71.85613 24 ALA F O 1
ATOM 5008 N N . ASP F 2 29 ? -7.70984 -0.91725 -23.35408 1.000 58.83275 25 ASP F N 1
ATOM 5009 C CA . ASP F 2 29 ? -7.77393 -0.16112 -24.60266 1.000 60.16316 25 ASP F CA 1
ATOM 5010 C C . ASP F 2 29 ? -8.68845 1.06846 -24.52643 1.000 55.08851 25 ASP F C 1
ATOM 5011 O O . ASP F 2 29 ? -8.98577 1.67551 -25.56104 1.000 54.00288 25 ASP F O 1
ATOM 5016 N N . VAL F 2 30 ? -9.13799 1.43810 -23.32993 1.000 55.98053 26 VAL F N 1
ATOM 5017 C CA . VAL F 2 30 ? -10.01629 2.58037 -23.12205 1.000 48.81057 26 VAL F CA 1
ATOM 5018 C C . VAL F 2 30 ? -9.19906 3.85618 -23.20987 1.000 50.23598 26 VAL F C 1
ATOM 5019 O O . VAL F 2 30 ? -8.02985 3.89961 -22.81744 1.000 54.91222 26 VAL F O 1
ATOM 5023 N N . VAL F 2 31 ? -9.81752 4.90269 -23.74376 1.000 45.58018 27 VAL F N 1
ATOM 5024 C CA . VAL F 2 31 ? -9.20659 6.21252 -23.85975 1.000 43.89847 27 VAL F CA 1
ATOM 5025 C C . VAL F 2 31 ? -10.06367 7.18140 -23.06644 1.000 44.27090 27 VAL F C 1
ATOM 5026 O O . VAL F 2 31 ? -11.24132 7.37432 -23.39206 1.000 42.31853 27 VAL F O 1
ATOM 5030 N N . ILE F 2 32 ? -9.48916 7.77825 -22.02207 1.000 47.58195 28 ILE F N 1
ATOM 5031 C CA . ILE F 2 32 ? -10.19540 8.74317 -21.18123 1.000 45.86415 28 ILE F CA 1
ATOM 5032 C C . ILE F 2 32 ? -9.47883 10.07819 -21.27116 1.000 46.41395 28 ILE F C 1
ATOM 5033 O O . ILE F 2 32 ? -8.29346 10.17318 -20.91900 1.000 46.27126 28 ILE F O 1
ATOM 5038 N N . ALA F 2 33 ? -10.20392 11.11583 -21.69744 1.000 46.30772 29 ALA F N 1
ATOM 5039 C CA . ALA F 2 33 ? -9.60871 12.44357 -21.79995 1.000 42.77063 29 ALA F CA 1
ATOM 5040 C C . ALA F 2 33 ? -9.27528 12.99686 -20.41643 1.000 45.54989 29 ALA F C 1
ATO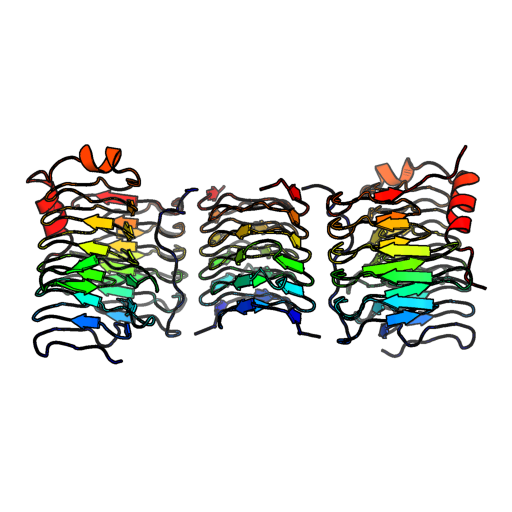M 5041 O O . ALA F 2 33 ? -9.88853 12.61296 -19.41272 1.000 46.94198 29 ALA F O 1
ATOM 5043 N N . PRO F 2 34 ? -8.30816 13.90519 -20.33546 1.000 48.95882 30 PRO F N 1
ATOM 5044 C CA . PRO F 2 34 ? -7.95529 14.49282 -19.03360 1.000 51.57310 30 PRO F CA 1
ATOM 5045 C C . PRO F 2 34 ? -9.09930 15.30811 -18.44051 1.000 53.50835 30 PRO F C 1
ATOM 5046 O O . PRO F 2 34 ? -9.85256 15.98144 -19.15312 1.000 54.17536 30 PRO F O 1
ATOM 5050 N N . GLY F 2 35 ? -9.22591 15.24351 -17.11995 1.000 49.70071 31 GLY F N 1
ATOM 5051 C CA . GLY F 2 35 ? -10.26603 15.99471 -16.46740 1.000 51.38180 31 GLY F CA 1
ATOM 5052 C C . GLY F 2 35 ? -11.60858 15.31556 -16.44086 1.000 50.05830 31 GLY F C 1
ATOM 5053 O O . GLY F 2 35 ? -12.58054 15.90251 -15.93125 1.000 48.25653 31 GLY F O 1
ATOM 5054 N N . VAL F 2 36 ? -11.70556 14.09449 -16.96073 1.000 48.50870 32 VAL F N 1
ATOM 5055 C CA . VAL F 2 36 ? -12.93479 13.34067 -16.76664 1.000 51.62045 32 VAL F CA 1
ATOM 5056 C C . VAL F 2 36 ? -13.01636 12.83524 -15.32575 1.000 48.03574 32 VAL F C 1
ATOM 5057 O O . VAL F 2 36 ? -12.00171 12.52164 -14.68594 1.000 44.25600 32 VAL F O 1
ATOM 5061 N N . LEU F 2 37 ? -14.22799 12.80929 -14.78834 1.000 47.50946 33 LEU F N 1
ATOM 5062 C CA . LEU F 2 37 ? -14.45906 12.52903 -13.38166 1.000 48.15768 33 LEU F CA 1
ATOM 5063 C C . LEU F 2 37 ? -15.33316 11.29608 -13.28878 1.000 50.94065 33 LEU F C 1
ATOM 5064 O O . LEU F 2 37 ? -16.53562 11.37239 -13.57516 1.000 50.48454 33 LEU F O 1
ATOM 5069 N N . LEU F 2 38 ? -14.72529 10.16241 -12.89668 1.000 50.86513 34 LEU F N 1
ATOM 5070 C CA . LEU F 2 38 ? -15.45160 8.91681 -12.62582 1.000 51.94266 34 LEU F CA 1
ATOM 5071 C C . LEU F 2 38 ? -15.65738 8.77816 -11.12085 1.000 53.95411 34 LEU F C 1
ATOM 5072 O O . LEU F 2 38 ? -14.70452 8.50112 -10.38175 1.000 55.18683 34 LEU F O 1
ATOM 5077 N N . ILE F 2 39 ? -16.89437 8.96883 -10.66907 1.000 50.91702 35 ILE F N 1
ATOM 5078 C CA . ILE F 2 39 ? -17.23874 8.92510 -9.25410 1.000 49.86448 35 ILE F CA 1
ATOM 5079 C C . ILE F 2 39 ? -18.25371 7.81343 -9.04881 1.000 53.38620 35 ILE F C 1
ATOM 5080 O O . ILE F 2 39 ? -19.25311 7.73453 -9.77766 1.000 51.48125 35 ILE F O 1
ATOM 5085 N N . ALA F 2 40 ? -17.98932 6.94143 -8.07536 1.000 54.83699 36 ALA F N 1
ATOM 5086 C CA . ALA F 2 40 ? -18.91968 5.87085 -7.72252 1.000 55.54170 36 ALA F CA 1
ATOM 5087 C C . ALA F 2 40 ? -19.09089 5.85863 -6.20865 1.000 56.50843 36 ALA F C 1
ATOM 5088 O O . ALA F 2 40 ? -18.10572 5.73842 -5.46940 1.000 56.22875 36 ALA F O 1
ATOM 5090 N N . GLU F 2 41 ? -20.33448 6.00899 -5.74888 1.000 60.29404 37 GLU F N 1
ATOM 5091 C CA . GLU F 2 41 ? -20.62828 5.95883 -4.32204 1.000 62.27354 37 GLU F CA 1
ATOM 5092 C C . GLU F 2 41 ? -20.42729 4.53755 -3.79291 1.000 62.68641 37 GLU F C 1
ATOM 5093 O O . GLU F 2 41 ? -20.27717 3.57390 -4.55660 1.000 61.08032 37 GLU F O 1
ATOM 5099 N N . ALA F 2 42 ? -20.43735 4.41441 -2.45757 1.000 64.79374 38 ALA F N 1
ATOM 5100 C CA . ALA F 2 42 ? -20.03692 3.16201 -1.81569 1.000 55.47531 38 ALA F CA 1
ATOM 5101 C C . ALA F 2 42 ? -20.91070 2.00303 -2.25208 1.000 58.21569 38 ALA F C 1
ATOM 5102 O O . ALA F 2 42 ? -20.42984 0.86671 -2.36369 1.000 55.51500 38 ALA F O 1
ATOM 5104 N N . ASP F 2 43 ? -22.18360 2.27407 -2.52466 1.000 59.44896 39 ASP F N 1
ATOM 5105 C CA . ASP F 2 43 ? -23.12791 1.28081 -3.01467 1.000 59.82351 39 ASP F CA 1
ATOM 5106 C C . ASP F 2 43 ? -23.06255 1.09976 -4.52624 1.000 58.00554 39 ASP F C 1
ATOM 5107 O O . ASP F 2 43 ? -24.04713 0.66538 -5.13473 1.000 58.84028 39 ASP F O 1
ATOM 5112 N N . SER F 2 44 ? -21.93396 1.41712 -5.14870 1.000 59.96871 40 SER F N 1
ATOM 5113 C CA . SER F 2 44 ? -21.97905 1.69890 -6.57153 1.000 58.82126 40 SER F CA 1
ATOM 5114 C C . SER F 2 44 ? -20.61407 1.48517 -7.20579 1.000 57.97113 40 SER F C 1
ATOM 5115 O O . SER F 2 44 ? -19.56830 1.57854 -6.54551 1.000 54.92831 40 SER F O 1
ATOM 5118 N N . ARG F 2 45 ? -20.64826 1.23051 -8.51498 1.000 52.45612 41 ARG F N 1
ATOM 5119 C CA . ARG F 2 45 ? -19.43876 1.02479 -9.29208 1.000 55.55902 41 ARG F CA 1
ATOM 5120 C C . ARG F 2 45 ? -19.64816 1.53149 -10.71310 1.000 55.76366 41 ARG F C 1
ATOM 5121 O O . ARG F 2 45 ? -20.77448 1.57921 -11.21931 1.000 55.22746 41 ARG F O 1
ATOM 5129 N N . ILE F 2 46 ? -18.53439 1.86096 -11.37204 1.000 51.56022 42 ILE F N 1
ATOM 5130 C CA . ILE F 2 46 ? -18.51995 2.22600 -12.78427 1.000 52.13079 42 ILE F CA 1
ATOM 5131 C C . ILE F 2 46 ? -17.78071 1.13467 -13.54443 1.000 51.31819 42 ILE F C 1
ATOM 5132 O O . ILE F 2 46 ? -16.73843 0.65518 -13.08992 1.000 60.82310 42 ILE F O 1
ATOM 5137 N N . GLU F 2 47 ? -18.32786 0.72838 -14.68411 1.000 46.95121 43 GLU F N 1
ATOM 5138 C CA . GLU F 2 47 ? -17.74446 -0.31068 -15.52796 1.000 55.07810 43 GLU F CA 1
ATOM 5139 C C . GLU F 2 47 ? -17.72647 0.17935 -16.96757 1.000 58.78139 43 GLU F C 1
ATOM 5140 O O . GLU F 2 47 ? -18.77916 0.53678 -17.50772 1.000 59.09218 43 GLU F O 1
ATOM 5146 N N . ILE F 2 48 ? -16.54002 0.19212 -17.58231 1.000 55.44417 44 ILE F N 1
ATOM 5147 C CA . ILE F 2 48 ? -16.34114 0.71436 -18.93367 1.000 56.98731 44 ILE F CA 1
ATOM 5148 C C . ILE F 2 48 ? -15.69017 -0.37433 -19.77923 1.000 58.25833 44 ILE F C 1
ATOM 5149 O O . ILE F 2 48 ? -14.62904 -0.87367 -19.41874 1.000 55.01407 44 ILE F O 1
ATOM 5154 N N . ALA F 2 49 ? -16.29024 -0.71871 -20.91557 1.000 54.59117 45 ALA F N 1
ATOM 5155 C CA . ALA F 2 49 ? -15.83875 -1.88491 -21.66596 1.000 48.62469 45 ALA F CA 1
ATOM 5156 C C . ALA F 2 49 ? -14.72745 -1.51765 -22.65950 1.000 55.51442 45 ALA F C 1
ATOM 5157 O O . ALA F 2 49 ? -14.05091 -0.49377 -22.52258 1.000 59.29857 45 ALA F O 1
ATOM 5159 N N . SER F 2 50 ? -14.55799 -2.34003 -23.69550 1.000 50.99633 46 SER F N 1
ATOM 5160 C CA . SER F 2 50 ? -13.38534 -2.32124 -24.55543 1.000 52.48700 46 SER F CA 1
ATOM 5161 C C . SER F 2 50 ? -13.57626 -1.29778 -25.66075 1.000 53.29745 46 SER F C 1
ATOM 5162 O O . SER F 2 50 ? -14.63013 -1.25134 -26.29903 1.000 53.60338 46 SER F O 1
ATOM 5165 N N . GLY F 2 51 ? -12.54975 -0.48735 -25.89983 1.000 54.58206 47 GLY F N 1
ATOM 5166 C CA . GLY F 2 51 ? -12.57906 0.42150 -27.02722 1.000 56.37911 47 GLY F CA 1
ATOM 5167 C C . GLY F 2 51 ? -13.35153 1.69857 -26.81005 1.000 52.14218 47 GLY F C 1
ATOM 5168 O O . GLY F 2 51 ? -13.46469 2.49811 -27.74402 1.000 58.81381 47 GLY F O 1
ATOM 5169 N N . VAL F 2 52 ? -13.87970 1.91101 -25.60994 1.000 51.00724 48 VAL F N 1
ATOM 5170 C CA . VAL F 2 52 ? -14.56542 3.14210 -25.25705 1.000 49.85979 48 VAL F CA 1
ATOM 5171 C C . VAL F 2 52 ? -13.63713 4.34931 -25.25739 1.000 48.13220 48 VAL F C 1
ATOM 5172 O O . VAL F 2 52 ? -12.45785 4.26766 -24.89048 1.000 45.17184 48 VAL F O 1
ATOM 5176 N N . CYS F 2 53 ? -14.20170 5.49390 -25.65302 1.000 51.27913 49 CYS F N 1
ATOM 5177 C CA . CYS F 2 53 ? -13.57284 6.80341 -25.54925 1.000 49.68969 49 CYS F CA 1
ATOM 5178 C C . CYS F 2 53 ? -14.49162 7.72196 -24.77267 1.000 48.39487 49 CYS F C 1
ATOM 5179 O O . CYS F 2 53 ? -15.69530 7.76511 -25.04600 1.000 50.94942 49 CYS F O 1
ATOM 5182 N N . ILE F 2 54 ? -13.92943 8.46354 -23.82570 1.000 46.79575 50 ILE F N 1
ATOM 5183 C CA . ILE F 2 54 ? -14.67820 9.44299 -23.05361 1.000 44.69499 50 ILE F CA 1
ATOM 5184 C C . ILE F 2 54 ? -14.03904 10.80075 -23.25007 1.000 45.50774 50 ILE F C 1
ATOM 5185 O O . ILE F 2 54 ? -12.86688 11.00005 -22.90313 1.000 44.45977 50 ILE F O 1
ATOM 5190 N N . GLY F 2 55 ? -14.82864 11.74215 -23.75519 1.000 49.06303 51 GLY F N 1
ATOM 5191 C CA . GLY F 2 55 ? -14.31710 13.04666 -24.10839 1.000 50.48081 51 GLY F CA 1
ATOM 5192 C C . GLY F 2 55 ? -14.12702 13.99312 -22.93456 1.000 50.56357 51 GLY F C 1
ATOM 5193 O O . GLY F 2 55 ? -14.69412 13.84562 -21.84720 1.000 50.46495 51 GLY F O 1
ATOM 5194 N N . LEU F 2 56 ? -13.29262 14.99189 -23.20836 1.000 53.69636 52 LEU F N 1
ATOM 5195 C CA . LEU F 2 56 ? -13.00418 16.10223 -22.30580 1.000 53.38528 52 LEU F CA 1
ATOM 5196 C C . LEU F 2 56 ? -14.21118 16.52496 -21.47243 1.000 53.23874 52 LEU F C 1
ATOM 5197 O O . LEU F 2 56 ? -15.33268 16.63291 -21.97552 1.000 53.26287 52 LEU F O 1
ATOM 5202 N N . GLY F 2 57 ? -13.97007 16.78181 -20.18939 1.000 55.19878 53 GLY F N 1
ATOM 5203 C CA . GLY F 2 57 ? -15.00833 17.35922 -19.35327 1.000 56.89677 53 GLY F CA 1
ATOM 5204 C C . GLY F 2 57 ? -16.20121 16.47522 -19.04976 1.000 56.20826 53 GLY F C 1
ATOM 5205 O O . GLY F 2 57 ? -17.22738 16.98357 -18.58210 1.000 52.38831 53 GLY F O 1
ATOM 5206 N N . SER F 2 58 ? -16.11580 15.17047 -19.30415 1.000 58.67469 54 SER F N 1
ATOM 5207 C CA . SER F 2 58 ? -17.25365 14.31635 -19.00321 1.000 53.33252 54 SER F CA 1
ATOM 5208 C C . SER F 2 58 ? -17.25051 13.98112 -17.52342 1.000 48.36303 54 SER F C 1
ATOM 5209 O O . SER F 2 58 ? -16.24042 14.12649 -16.83523 1.000 53.90856 54 SER F O 1
ATOM 5212 N N . VAL F 2 59 ? -18.41160 13.59492 -17.01439 1.000 45.61885 55 VAL F N 1
ATOM 5213 C CA . VAL F 2 59 ? -18.53380 13.26663 -15.59854 1.000 49.09987 55 VAL F CA 1
ATOM 5214 C C . VAL F 2 59 ? -19.45416 12.06804 -15.48308 1.000 50.81961 55 VAL F C 1
ATOM 5215 O O . VAL F 2 59 ? -20.62033 12.13563 -15.89020 1.000 52.50364 55 VAL F O 1
ATOM 5219 N N . ILE F 2 60 ? -18.93162 10.97170 -14.95289 1.000 44.52879 56 ILE F N 1
ATOM 5220 C CA . ILE F 2 60 ? -19.70664 9.76242 -14.72744 1.000 53.98821 56 ILE F CA 1
ATOM 5221 C C . ILE F 2 60 ? -19.85978 9.60422 -13.22598 1.000 52.92490 56 ILE F C 1
ATOM 5222 O O . ILE F 2 60 ? -18.86015 9.44758 -12.51149 1.000 54.61902 56 ILE F O 1
ATOM 5227 N N . HIS F 2 61 ? -21.09870 9.66160 -12.73805 1.000 49.76880 57 HIS F N 1
ATOM 5228 C CA . HIS F 2 61 ? -21.34994 9.55568 -11.30336 1.000 54.08038 57 HIS F CA 1
ATOM 5229 C C . HIS F 2 61 ? -22.38775 8.46974 -11.04494 1.000 56.17417 57 HIS F C 1
ATOM 5230 O O . HIS F 2 61 ? -23.58099 8.67032 -11.30147 1.000 54.90191 57 HIS F O 1
ATOM 5237 N N . ALA F 2 62 ? -21.93693 7.32172 -10.52893 1.000 59.04049 58 ALA F N 1
ATOM 5238 C CA . ALA F 2 62 ? -22.81430 6.17575 -10.31379 1.000 56.30585 58 ALA F CA 1
ATOM 5239 C C . ALA F 2 62 ? -23.46324 6.28858 -8.94658 1.000 59.94398 58 ALA F C 1
ATOM 5240 O O . ALA F 2 62 ? -22.78135 6.56324 -7.95128 1.000 60.23152 58 ALA F O 1
ATOM 5242 N N . ARG F 2 63 ? -24.78530 6.11517 -8.90213 1.000 60.80380 59 ARG F N 1
ATOM 5243 C CA . ARG F 2 63 ? -25.50574 6.25489 -7.64097 1.000 63.76100 59 ARG F CA 1
ATOM 5244 C C . ARG F 2 63 ? -26.63955 5.24330 -7.57929 1.000 65.23212 59 ARG F C 1
ATOM 5245 O O . ARG F 2 63 ? -27.47799 5.18221 -8.48839 1.000 59.02561 59 ARG F O 1
ATOM 5253 N N . GLY F 2 64 ? -26.65014 4.45909 -6.49862 1.000 66.66679 60 GLY F N 1
ATOM 5254 C CA . GLY F 2 64 ? -27.61943 3.39523 -6.31940 1.000 64.51426 60 GLY F CA 1
ATOM 5255 C C . GLY F 2 64 ? -27.43157 2.20428 -7.23209 1.000 61.55846 60 GLY F C 1
ATOM 5256 O O . GLY F 2 64 ? -28.40170 1.48911 -7.51842 1.000 63.11272 60 GLY F O 1
ATOM 5257 N N . GLY F 2 65 ? -26.23000 1.97277 -7.70832 1.000 55.26917 61 GLY F N 1
ATOM 5258 C CA . GLY F 2 65 ? -26.06267 0.87926 -8.62370 1.000 59.79201 61 GLY F CA 1
ATOM 5259 C C . GLY F 2 65 ? -24.82652 1.09857 -9.48123 1.000 55.79510 61 GLY F C 1
ATOM 5260 O O . GLY F 2 65 ? -23.81864 1.62229 -9.00761 1.000 53.81157 61 GLY F O 1
ATOM 5261 N N . ALA F 2 66 ? -24.93132 0.68052 -10.73747 1.000 51.76903 62 ALA F N 1
ATOM 5262 C CA . ALA F 2 66 ? -23.78352 0.70471 -11.62995 1.000 54.20624 62 ALA F CA 1
ATOM 5263 C C . ALA F 2 66 ? -24.05665 1.57821 -12.84530 1.000 52.72140 62 ALA F C 1
ATOM 5264 O O . ALA F 2 66 ? -25.19556 1.71135 -13.30188 1.000 53.03748 62 ALA F O 1
ATOM 5266 N N . ILE F 2 67 ? -22.99334 2.16016 -13.37656 1.000 46.78182 63 ILE F N 1
ATOM 5267 C CA . ILE F 2 67 ? -22.99296 2.69042 -14.73150 1.000 49.87399 63 ILE F CA 1
ATOM 5268 C C . ILE F 2 67 ? -22.08858 1.78483 -15.54563 1.000 49.04635 63 ILE F C 1
ATOM 5269 O O . ILE F 2 67 ? -20.97167 1.47719 -15.11712 1.000 53.60366 63 ILE F O 1
ATOM 5274 N N . ILE F 2 68 ? -22.58055 1.31144 -16.68244 1.000 45.60721 64 ILE F N 1
ATOM 5275 C CA . ILE F 2 68 ? -21.82202 0.40542 -17.52910 1.000 48.49537 64 ILE F CA 1
ATOM 5276 C C . ILE F 2 68 ? -21.79835 1.00199 -18.92404 1.000 50.64149 64 ILE F C 1
ATOM 5277 O O . ILE F 2 68 ? -22.83835 1.07855 -19.59218 1.000 53.45926 64 ILE F O 1
ATOM 5282 N N . ILE F 2 69 ? -20.62352 1.42994 -19.36184 1.000 50.06888 65 ILE F N 1
ATOM 5283 C CA . ILE F 2 69 ? -20.41769 1.88587 -20.72988 1.000 51.20626 65 ILE F CA 1
ATOM 5284 C C . ILE F 2 69 ? -19.91178 0.67370 -21.49050 1.000 48.20559 65 ILE F C 1
ATOM 5285 O O . ILE F 2 69 ? -18.81761 0.17335 -21.21940 1.000 47.22578 65 ILE F O 1
ATOM 5290 N N . GLN F 2 70 ? -20.71453 0.18113 -22.41924 1.000 50.77470 66 GLN F N 1
ATOM 5291 C CA . GLN F 2 70 ? -20.34069 -1.05115 -23.09408 1.000 53.68289 66 GLN F CA 1
ATOM 5292 C C . GLN F 2 70 ? -19.37581 -0.75589 -24.24208 1.000 54.54155 66 GLN F C 1
ATOM 5293 O O . GLN F 2 70 ? -19.06707 0.40207 -24.54504 1.000 53.59463 66 GLN F O 1
ATOM 5299 N N . ALA F 2 71 ? -18.87791 -1.82275 -24.86756 1.000 51.80406 67 ALA F N 1
ATOM 5300 C CA . ALA F 2 71 ? -17.72207 -1.69798 -25.74879 1.000 47.07278 67 ALA F CA 1
ATOM 5301 C C . ALA F 2 71 ? -18.02805 -0.85099 -26.97082 1.000 55.58622 67 ALA F C 1
ATOM 5302 O O . ALA F 2 71 ? -19.11596 -0.93865 -27.55682 1.000 60.98766 67 ALA F O 1
ATOM 5304 N N . GLY F 2 72 ? -17.03769 -0.03797 -27.35972 1.000 52.21121 68 GLY F N 1
ATOM 5305 C CA . GLY F 2 72 ? -17.11514 0.80316 -28.52600 1.000 47.40321 68 GLY F CA 1
ATOM 5306 C C . GLY F 2 72 ? -18.04819 1.97313 -28.39355 1.000 49.83424 68 GLY F C 1
ATOM 5307 O O . GLY F 2 72 ? -18.16341 2.76326 -29.34494 1.000 54.39141 68 GLY F O 1
ATOM 5308 N N . ALA F 2 73 ? -18.73149 2.10614 -27.25944 1.000 51.40542 69 ALA F N 1
ATOM 5309 C CA . ALA F 2 73 ? -19.50193 3.31298 -27.00257 1.000 50.49311 69 ALA F CA 1
ATOM 5310 C C . ALA F 2 73 ? -18.54886 4.47924 -26.88957 1.000 50.33214 69 ALA F C 1
ATOM 5311 O O . ALA F 2 73 ? -17.39940 4.32359 -26.46974 1.000 50.95902 69 ALA F O 1
ATOM 5313 N N . LEU F 2 74 ? -19.03193 5.65107 -27.29594 1.000 52.65104 70 LEU F N 1
ATOM 5314 C CA . LEU F 2 74 ? -18.23426 6.86303 -27.37981 1.000 49.62464 70 LEU F CA 1
ATOM 5315 C C . LEU F 2 74 ? -18.99396 8.01696 -26.74563 1.000 51.96091 70 LEU F C 1
ATOM 5316 O O . LEU F 2 74 ? -20.19570 8.17666 -26.96738 1.000 53.05821 70 LEU F O 1
ATOM 5321 N N . LEU F 2 75 ? -18.28821 8.83624 -25.97996 1.000 50.93080 71 LEU F N 1
ATOM 5322 C CA . LEU F 2 75 ? -18.88077 9.97923 -25.30723 1.000 50.03811 71 LEU F CA 1
ATOM 5323 C C . LEU F 2 75 ? -18.13544 11.22142 -25.76074 1.000 52.40434 71 LEU F C 1
ATOM 5324 O O . LEU F 2 75 ? -16.92240 11.32670 -25.54516 1.000 50.55026 71 LEU F O 1
ATOM 5329 N N . ALA F 2 76 ? -18.84956 12.15614 -26.38906 1.000 56.09983 72 ALA F N 1
ATOM 5330 C CA . ALA F 2 76 ? -18.24611 13.44011 -26.71842 1.000 53.23575 72 ALA F CA 1
ATOM 5331 C C . ALA F 2 76 ? -17.95903 14.20462 -25.43678 1.000 53.14665 72 ALA F C 1
ATOM 5332 O O . ALA F 2 76 ? -18.28771 13.76429 -24.33390 1.000 56.13702 72 ALA F O 1
ATOM 5334 N N . ALA F 2 77 ? -17.34444 15.37318 -25.58496 1.000 53.89416 73 ALA F N 1
ATOM 5335 C CA . ALA F 2 77 ? -16.96615 16.16786 -24.42386 1.000 50.02348 73 ALA F CA 1
ATOM 5336 C C . ALA F 2 77 ? -18.17836 16.51117 -23.55990 1.000 52.94171 73 ALA F C 1
ATOM 5337 O O . ALA F 2 77 ? -19.30029 16.66980 -24.05354 1.000 56.50198 73 ALA F O 1
ATOM 5339 N N . GLY F 2 78 ? -17.94521 16.60861 -22.24956 1.000 52.01500 74 GLY F N 1
ATOM 5340 C CA . GLY F 2 78 ? -18.96544 17.07498 -21.31822 1.000 52.55345 74 GLY F CA 1
ATOM 5341 C C . GLY F 2 78 ? -20.23056 16.24128 -21.19880 1.000 52.08651 74 GLY F C 1
ATOM 5342 O O . GLY F 2 78 ? -21.26114 16.75222 -20.75353 1.000 52.68365 74 GLY F O 1
ATOM 5343 N N . VAL F 2 79 ? -20.19617 14.96990 -21.58604 1.000 56.75803 75 VAL F N 1
ATOM 5344 C CA . VAL F 2 79 ? -21.31755 14.08840 -21.29844 1.000 54.86469 75 VAL F CA 1
ATOM 5345 C C . VAL F 2 79 ? -21.41433 13.86388 -19.79142 1.000 52.57125 75 VAL F C 1
ATOM 5346 O O . VAL F 2 79 ? -20.39506 13.74334 -19.09050 1.000 51.12293 75 VAL F O 1
ATOM 5350 N N . LEU F 2 80 ? -22.64451 13.82276 -19.27865 1.000 49.35498 76 LEU F N 1
ATOM 5351 C CA . LEU F 2 80 ? -22.89420 13.68912 -17.84752 1.000 50.10954 76 LEU F CA 1
ATOM 5352 C C . LEU F 2 80 ? -23.83118 12.51477 -17.58739 1.000 49.93684 76 LEU F C 1
ATOM 5353 O O . LEU F 2 80 ? -24.96875 12.50091 -18.07147 1.000 51.55128 76 LEU F O 1
ATOM 5358 N N . ILE F 2 81 ? -23.36843 11.53777 -16.81491 1.000 48.65562 77 ILE F N 1
ATOM 5359 C CA . ILE F 2 81 ? -24.16204 10.34515 -16.51730 1.000 54.97999 77 ILE F CA 1
ATOM 5360 C C . ILE F 2 81 ? -24.25378 10.18121 -15.00150 1.000 54.08492 77 ILE F C 1
ATOM 5361 O O . ILE F 2 81 ? -23.25611 9.85533 -14.34155 1.000 53.61118 77 ILE F O 1
ATOM 5366 N N . VAL F 2 82 ? -25.44638 10.41346 -14.45420 1.000 54.07112 78 VAL F N 1
ATOM 5367 C CA . VAL F 2 82 ? -25.71783 10.31913 -13.02658 1.000 56.07399 78 VAL F CA 1
ATOM 5368 C C . VAL F 2 82 ? -26.76545 9.24508 -12.81593 1.000 58.43484 78 VAL F C 1
ATOM 5369 O O . VAL F 2 82 ? -27.74414 9.18541 -13.57131 1.000 60.69711 78 VAL F O 1
ATOM 5373 N N . GLY F 2 83 ? -26.57779 8.41418 -11.77940 1.000 57.71597 79 GLY F N 1
ATOM 5374 C CA . GLY F 2 83 ? -27.60002 7.44531 -11.39837 1.000 57.81764 79 GLY F CA 1
ATOM 5375 C C . GLY F 2 83 ? -27.17499 6.03901 -11.72430 1.000 57.78247 79 GLY F C 1
ATOM 5376 O O . GLY F 2 83 ? -26.06312 5.67599 -11.32811 1.000 60.42003 79 GLY F O 1
ATOM 5377 N N . GLN F 2 84 ? -27.99355 5.23040 -12.42140 1.000 59.73914 80 GLN F N 1
ATOM 5378 C CA . GLN F 2 84 ? -27.47577 3.97886 -12.96766 1.000 55.62978 80 GLN F CA 1
ATOM 5379 C C . GLN F 2 84 ? -27.85644 3.92336 -14.43753 1.000 56.71549 80 GLN F C 1
ATOM 5380 O O . GLN F 2 84 ? -29.01056 4.17902 -14.79343 1.000 58.62794 80 GLN F O 1
ATOM 5386 N N . SER F 2 85 ? -26.89945 3.54926 -15.28024 1.000 52.69843 81 SER F N 1
ATOM 5387 C CA . SER F 2 85 ? -27.06416 3.65175 -16.71987 1.000 52.06184 81 SER F CA 1
ATOM 5388 C C . SER F 2 85 ? -26.25874 2.54270 -17.38665 1.000 56.09485 81 SER F C 1
ATOM 5389 O O . SER F 2 85 ? -25.18441 2.16452 -16.90267 1.000 56.61102 81 SER F O 1
ATOM 5392 N N . ILE F 2 86 ? -26.79103 2.00331 -18.47679 1.000 48.38315 82 ILE F N 1
ATOM 5393 C CA . ILE F 2 86 ? -26.05719 1.08863 -19.32925 1.000 49.00488 82 ILE F CA 1
ATOM 5394 C C . ILE F 2 86 ? -26.08051 1.68994 -20.71483 1.000 56.75593 82 ILE F C 1
ATOM 5395 O O . ILE F 2 86 ? -27.15670 1.86011 -21.29900 1.000 61.11923 82 ILE F O 1
ATOM 5400 N N . VAL F 2 87 ? -24.91462 2.03965 -21.23685 1.000 56.83510 83 VAL F N 1
ATOM 5401 C CA . VAL F 2 87 ? -24.82661 2.62465 -22.56576 1.000 52.47946 83 VAL F CA 1
ATOM 5402 C C . VAL F 2 87 ? -24.46928 1.50136 -23.52588 1.000 54.24160 83 VAL F C 1
ATOM 5403 O O . VAL F 2 87 ? -23.40835 0.87410 -23.39353 1.000 54.38019 83 VAL F O 1
ATOM 5407 N N . GLY F 2 88 ? -25.37322 1.24004 -24.47348 1.000 50.61226 84 GLY F N 1
ATOM 5408 C CA . GLY F 2 88 ? -25.25759 0.14871 -25.41487 1.000 51.73187 84 GLY F CA 1
ATOM 5409 C C . GLY F 2 88 ? -23.93367 0.00312 -26.13855 1.000 57.38741 84 GLY F C 1
ATOM 5410 O O . GLY F 2 88 ? -23.10184 0.91913 -26.17584 1.000 53.36395 84 GLY F O 1
ATOM 5411 N N . ARG F 2 89 ? -23.73332 -1.18282 -26.70835 1.000 63.85914 85 ARG F N 1
ATOM 5412 C CA . ARG F 2 89 ? -22.59622 -1.44195 -27.58388 1.000 60.51100 85 ARG F CA 1
ATOM 5413 C C . ARG F 2 89 ? -22.62398 -0.46181 -28.76575 1.000 58.79371 85 ARG F C 1
ATOM 5414 O O . ARG F 2 89 ? -23.67009 -0.25254 -29.38131 1.000 59.95164 85 ARG F O 1
ATOM 5422 N N . GLN F 2 90 ? -21.49438 0.19374 -29.04498 1.000 52.10574 86 GLN F N 1
ATOM 5423 C CA . GLN F 2 90 ? -21.30742 1.03112 -30.23314 1.000 55.38863 86 GLN F CA 1
ATOM 5424 C C . GLN F 2 90 ? -22.07938 2.35764 -30.19574 1.000 56.42377 86 GLN F C 1
ATOM 5425 O O . GLN F 2 90 ? -22.09772 3.10118 -31.19849 1.000 52.84012 86 GLN F O 1
ATOM 5431 N N . ALA F 2 91 ? -22.68453 2.70568 -29.06849 1.000 54.93904 87 ALA F N 1
ATOM 5432 C CA . ALA F 2 91 ? -23.45138 3.94072 -28.97628 1.000 55.69436 87 ALA F CA 1
ATOM 5433 C C . ALA F 2 91 ? -22.55201 5.18099 -29.10322 1.000 55.38088 87 ALA F C 1
ATOM 5434 O O . ALA F 2 91 ? -21.33064 5.11706 -28.92680 1.000 53.04875 87 ALA F O 1
ATOM 5436 N N . CYS F 2 92 ? -23.18990 6.32333 -29.40797 1.000 53.20161 88 CYS F N 1
ATOM 5437 C CA . CYS F 2 92 ? -22.52759 7.61600 -29.62039 1.000 52.91160 88 CYS F CA 1
ATOM 5438 C C . CYS F 2 92 ? -23.31979 8.70711 -28.91761 1.000 54.45692 88 CYS F C 1
ATOM 5439 O O . CYS F 2 92 ? -24.50796 8.88508 -29.20550 1.000 54.36483 88 CYS F O 1
ATOM 5442 N N . LEU F 2 93 ? -22.66296 9.47333 -28.04767 1.000 50.12048 89 LEU F N 1
ATOM 5443 C CA . LEU F 2 93 ? -23.33655 10.46357 -27.21543 1.000 49.23160 89 LEU F CA 1
ATOM 5444 C C . LEU F 2 93 ? -22.79506 11.84752 -27.55009 1.000 54.64153 89 LEU F C 1
ATOM 5445 O O . LEU F 2 93 ? -21.61800 12.13347 -27.29568 1.000 50.82681 89 LEU F O 1
ATOM 5450 N N . GLY F 2 94 ? -23.65936 12.70621 -28.10173 1.000 53.65488 90 GLY F N 1
ATOM 5451 C CA . GLY F 2 94 ? -23.23730 14.04009 -28.47415 1.000 52.81429 90 GLY F CA 1
ATOM 5452 C C . GLY F 2 94 ? -22.70402 14.82411 -27.29188 1.000 51.09558 90 GLY F C 1
ATOM 5453 O O . GLY F 2 94 ? -22.95311 14.50137 -26.13481 1.000 51.77622 90 GLY F O 1
ATOM 5454 N N . ALA F 2 95 ? -21.93848 15.86742 -27.60566 1.000 52.62221 91 ALA F N 1
ATOM 5455 C CA . ALA F 2 95 ? -21.44854 16.78722 -26.58580 1.000 52.38357 91 ALA F CA 1
ATOM 5456 C C . ALA F 2 95 ? -22.56810 17.23962 -25.65372 1.000 52.48445 91 ALA F C 1
ATOM 5457 O O . ALA F 2 95 ? -23.68331 17.55224 -26.08434 1.000 51.36084 91 ALA F O 1
ATOM 5459 N N . SER F 2 96 ? -22.25784 17.25179 -24.36074 1.000 53.30777 92 SER F N 1
ATOM 5460 C CA . SER F 2 96 ? -23.15950 17.74356 -23.31896 1.000 53.81408 92 SER F CA 1
ATOM 5461 C C . SER F 2 96 ? -24.50005 17.01128 -23.29514 1.000 56.37498 92 SER F C 1
ATOM 5462 O O . SER F 2 96 ? -25.52758 17.57623 -22.90372 1.000 58.55313 92 SER F O 1
ATOM 5465 N N . THR F 2 97 ? -24.49213 15.74559 -23.69970 1.000 53.73924 93 THR F N 1
ATOM 5466 C CA . THR F 2 97 ? -25.56560 14.84185 -23.32787 1.000 54.74289 93 THR F CA 1
ATOM 5467 C C . THR F 2 97 ? -25.64779 14.72437 -21.81211 1.000 53.73774 93 THR F C 1
ATOM 5468 O O . THR F 2 97 ? -24.62635 14.66388 -21.12141 1.000 50.53081 93 THR F O 1
ATOM 5472 N N . THR F 2 98 ? -26.87204 14.64949 -21.29875 1.000 56.18306 94 THR F N 1
ATOM 5473 C CA . THR F 2 98 ? -27.11475 14.26920 -19.91148 1.000 57.38360 94 THR F CA 1
ATOM 5474 C C . THR F 2 98 ? -28.02807 13.04560 -19.83646 1.000 61.09183 94 THR F C 1
ATOM 5475 O O . THR F 2 98 ? -29.15015 13.06919 -20.36389 1.000 60.35486 94 THR F O 1
ATOM 5479 N N . LEU F 2 99 ? -27.54415 11.97615 -19.18622 1.000 57.34041 95 LEU F N 1
ATOM 5480 C CA . LEU F 2 99 ? -28.34622 10.79162 -18.88790 1.000 54.53598 95 LEU F CA 1
ATOM 5481 C C . LEU F 2 99 ? -28.46286 10.66213 -17.38194 1.000 53.71673 95 LEU F C 1
ATOM 5482 O O . LEU F 2 99 ? -27.43924 10.52175 -16.70459 1.000 50.92808 95 LEU F O 1
ATOM 5487 N N . VAL F 2 100 ? -29.70155 10.68571 -16.86722 1.000 60.70611 96 VAL F N 1
ATOM 5488 C CA . VAL F 2 100 ? -30.00062 10.57047 -15.42872 1.000 60.05592 96 VAL F CA 1
ATOM 5489 C C . VAL F 2 100 ? -30.90251 9.36811 -15.20405 1.000 58.59557 96 VAL F C 1
ATOM 5490 O O . VAL F 2 100 ? -32.10981 9.43775 -15.46642 1.000 59.73916 96 VAL F O 1
ATOM 5494 N N . ASN F 2 101 ? -30.33224 8.28575 -14.67197 1.000 61.20270 97 ASN F N 1
ATOM 5495 C CA . ASN F 2 101 ? -31.06002 7.03112 -14.45292 1.000 58.06128 97 ASN F CA 1
ATOM 5496 C C . ASN F 2 101 ? -31.74598 6.56180 -15.74134 1.000 58.75832 97 ASN F C 1
ATOM 5497 O O . ASN F 2 101 ? -32.87423 6.06938 -15.71884 1.000 62.93515 97 ASN F O 1
ATOM 5502 N N . THR F 2 102 ? -31.06873 6.73048 -16.88391 1.000 52.62625 98 THR F N 1
ATOM 5503 C CA . THR F 2 102 ? -31.59075 6.29602 -18.17770 1.000 59.09578 98 THR F CA 1
ATOM 5504 C C . THR F 2 102 ? -30.46592 5.69965 -19.02700 1.000 62.30778 98 THR F C 1
ATOM 5505 O O . THR F 2 102 ? -29.32399 6.17553 -18.98230 1.000 60.92180 98 THR F O 1
ATOM 5509 N N . SER F 2 103 ? -30.79564 4.65737 -19.80232 1.000 58.01964 99 SER F N 1
ATOM 5510 C CA . SER F 2 103 ? -29.83631 3.82744 -20.53716 1.000 57.45700 99 SER F CA 1
ATOM 5511 C C . SER F 2 103 ? -30.00902 3.98181 -22.04896 1.000 58.46880 99 SER F C 1
ATOM 5512 O O . SER F 2 103 ? -31.03063 4.45957 -22.53765 1.000 64.50407 99 SER F O 1
ATOM 5515 N N . ILE F 2 104 ? -29.01743 3.52969 -22.80914 1.000 54.49140 100 ILE F N 1
ATOM 5516 C CA . ILE F 2 104 ? -29.02562 3.69066 -24.26102 1.000 58.46634 100 ILE F CA 1
ATOM 5517 C C . ILE F 2 104 ? -28.90418 2.32546 -24.93252 1.000 61.01415 100 ILE F C 1
ATOM 5518 O O . ILE F 2 104 ? -27.97689 1.54970 -24.64594 1.000 57.00426 100 ILE F O 1
ATOM 5523 N N . GLU F 2 105 ? -29.85050 2.04303 -25.82492 1.000 64.98503 101 GLU F N 1
ATOM 5524 C CA . GLU F 2 105 ? -29.77490 0.91114 -26.74278 1.000 62.40182 101 GLU F CA 1
ATOM 5525 C C . GLU F 2 105 ? -28.42848 0.88295 -27.46578 1.000 61.15257 101 GLU F C 1
ATOM 5526 O O . GLU F 2 105 ? -27.86445 1.92679 -27.81932 1.000 60.55289 101 GLU F O 1
ATOM 5532 N N . ALA F 2 106 ? -27.90101 -0.32099 -27.67097 1.000 59.49943 102 ALA F N 1
ATOM 5533 C CA . ALA F 2 106 ? -26.73253 -0.46963 -28.52851 1.000 57.00594 102 ALA F CA 1
ATOM 5534 C C . ALA F 2 106 ? -26.91878 0.31588 -29.82415 1.000 55.43332 102 ALA F C 1
ATOM 5535 O O . ALA F 2 106 ? -28.02501 0.40582 -30.35959 1.000 53.94432 102 ALA F O 1
ATOM 5537 N N . GLY F 2 107 ? -25.83503 0.92163 -30.30389 1.000 55.94285 103 GLY F N 1
ATOM 5538 C CA . GLY F 2 107 ? -25.85484 1.65304 -31.55269 1.000 55.81412 103 GLY F CA 1
ATOM 5539 C C . GLY F 2 107 ? -26.66868 2.92841 -31.54139 1.000 60.75969 103 GLY F C 1
ATOM 5540 O O . GLY F 2 107 ? -26.67779 3.64468 -32.55240 1.000 60.73393 103 GLY F O 1
ATOM 5541 N N . GLY F 2 108 ? -27.35605 3.23459 -30.44226 1.000 55.55601 104 GLY F N 1
ATOM 5542 C CA . GLY F 2 108 ? -28.13521 4.45091 -30.38564 1.000 56.50529 104 GLY F CA 1
ATOM 5543 C C . GLY F 2 108 ? -27.24664 5.67640 -30.34143 1.000 55.98717 104 GLY F C 1
ATOM 5544 O O . GLY F 2 108 ? -26.13323 5.64760 -29.82808 1.000 57.61755 104 GLY F O 1
ATOM 5545 N N . VAL F 2 109 ? -27.74612 6.77309 -30.89850 1.000 61.14698 105 VAL F N 1
ATOM 5546 C CA . VAL F 2 109 ? -26.98465 8.01290 -31.00705 1.000 59.10095 105 VAL F CA 1
ATOM 5547 C C . VAL F 2 109 ? -27.76972 9.15895 -30.37640 1.000 58.90439 105 VAL F C 1
ATOM 5548 O O . VAL F 2 109 ? -28.97033 9.30916 -30.61400 1.000 63.97266 105 VAL F O 1
ATOM 5552 N N . THR F 2 110 ? -27.08360 9.98305 -29.59761 1.000 56.35945 106 THR F N 1
ATOM 5553 C CA . THR F 2 110 ? -27.69690 11.07685 -28.85541 1.000 57.62103 106 THR F CA 1
ATOM 5554 C C . THR F 2 110 ? -27.29920 12.44203 -29.39294 1.000 56.75707 106 THR F C 1
ATOM 5555 O O . THR F 2 110 ? -26.10573 12.74992 -29.48547 1.000 57.73461 106 THR F O 1
ATOM 5559 N N . ALA F 2 111 ? -28.30210 13.27590 -29.67765 1.000 59.72586 107 ALA F N 1
ATOM 5560 C CA . ALA F 2 111 ? -28.03408 14.62087 -30.17552 1.000 55.93682 107 ALA F CA 1
ATOM 5561 C C . ALA F 2 111 ? -27.31452 15.43066 -29.10977 1.000 51.32803 107 ALA F C 1
ATOM 5562 O O . ALA F 2 111 ? -27.63472 15.31457 -27.92432 1.000 54.07957 107 ALA F O 1
ATOM 5564 N N . PRO F 2 112 ? -26.34007 16.24135 -29.49069 1.000 52.55602 108 PRO F N 1
ATOM 5565 C CA . PRO F 2 112 ? -25.65710 17.08278 -28.50836 1.000 55.19218 108 PRO F CA 1
ATOM 5566 C C . PRO F 2 112 ? -26.65663 17.91306 -27.71578 1.000 53.70919 108 PRO F C 1
ATOM 5567 O O . PRO F 2 112 ? -27.69103 18.33903 -28.23583 1.000 52.46691 108 PRO F O 1
ATOM 5571 N N . GLY F 2 113 ? -26.36382 18.09054 -26.42950 1.000 49.95800 109 GLY F N 1
ATOM 5572 C CA . GLY F 2 113 ? -27.24212 18.81974 -25.54797 1.000 54.37216 109 GLY F CA 1
ATOM 5573 C C . GLY F 2 113 ? -28.43378 18.04969 -25.03061 1.000 53.27721 109 GLY F C 1
ATOM 5574 O O . GLY F 2 113 ? -29.23286 18.62132 -24.27262 1.000 55.12587 109 GLY F O 1
ATOM 5575 N N . SER F 2 114 ? -28.57123 16.77189 -25.39082 1.000 56.67220 110 SER F N 1
ATOM 5576 C CA . SER F 2 114 ? -29.73185 15.98830 -24.97645 1.000 55.33488 110 SER F CA 1
ATOM 5577 C C . SER F 2 114 ? -29.80760 15.82912 -23.46150 1.000 56.76260 110 SER F C 1
ATOM 5578 O O . SER F 2 114 ? -28.79460 15.76097 -22.74965 1.000 55.68930 110 SER F O 1
ATOM 5581 N N . LEU F 2 115 ? -31.04053 15.76238 -22.97830 1.000 55.25080 111 LEU F N 1
ATOM 5582 C CA . LEU F 2 115 ? -31.34550 15.72711 -21.55463 1.000 58.34637 111 LEU F CA 1
ATOM 5583 C C . LEU F 2 115 ? -32.33546 14.59421 -21.34201 1.000 60.32881 111 LEU F C 1
ATOM 5584 O O . LEU F 2 115 ? -33.50811 14.71869 -21.71166 1.000 61.66382 111 LEU F O 1
ATOM 5589 N N . LEU F 2 116 ? -31.85783 13.48107 -20.78799 1.000 56.65680 112 LEU F N 1
ATOM 5590 C CA . LEU F 2 116 ? -32.67505 12.29614 -20.55400 1.000 59.14661 112 LEU F CA 1
ATOM 5591 C C . LEU F 2 116 ? -32.66861 12.00403 -19.05685 1.000 64.49536 112 LEU F C 1
ATOM 5592 O O . LEU F 2 116 ? -31.63586 11.58902 -18.51368 1.000 64.97685 112 LEU F O 1
ATOM 5597 N N . SER F 2 117 ? -33.81137 12.21510 -18.38598 1.000 61.91654 113 SER F N 1
ATOM 5598 C CA . SER F 2 117 ? -33.87381 12.11407 -16.92564 1.000 65.64663 113 SER F CA 1
ATOM 5599 C C . SER F 2 117 ? -35.18101 11.47015 -16.47922 1.000 72.91477 113 SER F C 1
ATOM 5600 O O . SER F 2 117 ? -36.25215 12.06306 -16.64395 1.000 75.88144 113 SER F O 1
ATOM 5603 N N . ALA F 2 118 ? -35.08006 10.27964 -15.88145 1.000 72.69997 114 ALA F N 1
ATOM 5604 C CA . ALA F 2 118 ? -36.15156 9.62915 -15.14162 1.000 79.14033 114 ALA F CA 1
ATOM 5605 C C . ALA F 2 118 ? -35.90078 9.76431 -13.63862 1.000 88.99867 114 ALA F C 1
ATOM 5606 O O . ALA F 2 118 ? -34.75952 9.90758 -13.18978 1.000 81.77242 114 ALA F O 1
ATOM 5608 N N . GLU F 2 119 ? -36.99222 9.69342 -12.85951 1.000 102.78971 115 GLU F N 1
ATOM 5609 C CA . GLU F 2 119 ? -36.93813 9.99835 -11.42368 1.000 106.68121 115 GLU F CA 1
ATOM 5610 C C . GLU F 2 119 ? -36.11231 8.96766 -10.66165 1.000 105.72360 115 GLU F C 1
ATOM 5611 O O . GLU F 2 119 ? -35.25017 9.32364 -9.84307 1.000 104.18986 115 GLU F O 1
ATOM 5617 N N . THR F 2 120 ? -36.38662 7.68335 -10.91040 1.000 102.02782 116 THR F N 1
ATOM 5618 C CA . THR F 2 120 ? -35.76187 6.50793 -10.31611 1.000 104.99429 116 THR F CA 1
ATOM 5619 C C . THR F 2 120 ? -36.24642 5.25927 -11.04612 1.000 114.60447 116 THR F C 1
ATOM 5620 O O . THR F 2 120 ? -37.40609 5.20959 -11.47720 1.000 119.16406 116 THR F O 1
ATOM 5624 N N . PRO F 2 121 ? -35.38577 4.23887 -11.23685 1.000 113.04866 117 PRO F N 1
ATOM 5625 C CA . PRO F 2 121 ? -35.79087 3.00249 -11.92245 1.000 115.32388 117 PRO F CA 1
ATOM 5626 C C . PRO F 2 121 ? -36.48401 1.99444 -10.99577 1.000 113.71322 117 PRO F C 1
ATOM 5627 O O . PRO F 2 121 ? -35.97712 0.89089 -10.78764 1.000 104.29249 117 PRO F O 1
#

Radius of gyration: 29.91 Å; Cα contacts (8 Å, |Δi|>4): 2793; chains: 6; bounding box: 68×59×92 Å

Secondary structure (DSSP, 8-state):
---EE-TT-EE-SSSEEEESEEE-TT-EE-TT-EEEETTS--EEE-TT-EE-TT-EEE--SS--EE-TTS-EESEEE-SS-EE-TT-EEEEEEEE-TT-EE-TT-EEEEEEE-TT-EE-SS-EEES-EEPTTBEEPTT-EE-SHHHHHTPPB--TTHHHHHHHHS--/---EE-TT-EE-TTSEEEESEEE-TT-EE-TT-EEEETTT--EEE-TT-EE-TT-EE---SS--EE-TTS-EESEEE-SS-EE-TT-EEEEEEEE-TT-EE-TT-EEEEEEE-TT-EE-TT-EEESSEEPTTBEE-TT-EE-SHHHHHTPPB--HHHHHHHHHHT-S--/----EEESSEEE-SSEEE-TT-EEEE-TT-EEEE-SSEEE-TT-EEEEEEEEEEE-TT-EE-TT-EEEEEEEE-TT-EE-TT-EEES--B-TT-EE-TT-EEE---/----EEESEEEE-TT-EE-TT-EEEE-TT-EEEE-TT-EE-TT-EEEEEEEEEEE-TT-EE-TT-EEEEEEEE-TT-EE-TT-EEES--B-TT-EE-TT-EEE-/--S--SPPPPPPSSS--EEESEEEE-TT-EE-TT-EEEE-TT-EEEE-TT-EE-TT-EEEEEEEEEEE-TT-EE-TT-EEEEEEEE-TT-EE-TT-EEES--B-TT-EE-TT-EEE-PPP-/--TTTSSPP-PPPSSS--EEESEE---TT-EE-TT-EEEE-TT-EEEE-TT-EE-TT-EEEEEEEEEEE-TT-EE-TT-EEEEEEEEPTT-EE-TT-EEES--B-TT-EE-TT-EEE-S--

InterPro domains:
  IPR011004 Trimeric LpxA-like superfamily [SSF51161] (13-119)

B-factor: mean 63.57, std 15.32, range [33.88, 139.05]

Nearest PDB structures (foldseek):
  7o4z-assembly1_A  TM=9.936E-01  e=9.406E-25  Synechococcus elongatus PCC 7942 = FACHB-805
  3kwd-assembly1_A  TM=9.888E-01  e=1.599E-19  Thermosynechococcus vestitus BP-1
  3kwc-assembly1_C  TM=9.577E-01  e=2.293E-19  Thermosynechococcus vestitus BP-1
  3ow5-assembly1_A  TM=9.331E-01  e=1.825E-13  Methanosarcina thermophila
  1qrl-assembly1_A  TM=9.145E-01  e=5.380E-13  Methanosarcina thermophila

Organism: Synechococcus elongatus (strain ATCC 33912 / PCC 7942 / FACHB-805) (NCBI:txid1140)

CATH classification: 2.160.10.10